Protein AF-0000000077099681 (afdb_homodimer)

Secondary structure (DSSP, 8-state):
--EEEEEEETTT--HHHHGGG---HHHHHHHHHHHHHH-TT-EEEEEE-SSEEEEEEES--S-HHHHHHHH-TTS-STTGGG-EEEEHHHHHHHHHHHHTTTTSSSTT-THHHHHHHHHHHHHHHHT---HHHHHHHHHHHHHHHHHHHHS-TT-S---HHHHHHHHHHHHH---TT-EEEEE--SHHHHHHHHHHHHTT-EEEEEES---SSS--PPTT-EEEEGGGHHHHHTT-SEEEE----SS-SB-HHHHHHHSPTT--EEEEE--SS-SB-GGGGGSTTEEEE-HHHH---PPPPHHHHHHHHHHHHHHHHHHHHHHHHGGGHHHHHHHHHHHHHHHHHHTHHHHHHHHHTT---HHHHHHHHHHHHHHHHHHHHGGGGTS-HHHHHHHHHHHHHHHHHS---/--EEEEEEETTT--HHHHGGG---HHHHHHHHHHHHHH-TT-EEEEEE-SSEEEEEEES--S-HHHHHHHH-TTS-STTGGG-EEEEHHHHHHHHHHHHTTTTSSSTT-THHHHHHHHHHHHHHHHT---HHHHHHHHHHHHHHHHHHHHS-TT-S---HHHHHHHHHHHHH---TT-EEEEE--SHHHHHHHHHHHHTT-EEEEEES---SSS--PPTT-EEEEGGGHHHHHTT-SEEEE----SS-SB-HHHHHHHSPTT--EEEEE--SS-SB-GGGGGSTTEEEE-HHHH---PPPPHHHHHHHHHHHHHHHHHHHHHHHHGGGHHHHHHHHHHHHHHHHHHTHHHHHHHHHTT---HHHHHHHHHHHHHHHHHHHHGGGGTS-HHHHHHHHHHHHHHHHHS---

pLDDT: mean 88.63, std 11.45, range [35.41, 98.5]

Radius of gyration: 46.69 Å; Cα contacts (8 Å, |Δi|>4): 1389; chains: 2; bounding box: 60×144×92 Å

InterPro domains:
  IPR000343 Glutamyl-tRNA reductase [MF_00087] (2-409)
  IPR000343 Glutamyl-tRNA reductase [PIRSF000445] (1-397)
  IPR000343 Glutamyl-tRNA reductase [TIGR01035] (5-388)
  IPR006151 Quinate/shikimate 5-dehydrogenase/glutamyl-tRNA reductase [PF01488] (169-294)
  IPR015895 Glutamyl-tRNA reductase, N-terminal [PF05201] (6-151)
  IPR015896 Tetrapyrrole biosynthesis, glutamyl-tRNA reductase, dimerisation domain [PF00745] (307-381)
  IPR018214 Glutamyl-tRNA reductase, conserved site [PS00747] (94-117)
  IPR036291 NAD(P)-binding domain superfamily [SSF51735] (158-301)
  IPR036343 Glutamyl-tRNA reductase, N-terminal domain superfamily [G3DSA:3.30.460.30] (1-155)
  IPR036343 Glutamyl-tRNA reductase, N-terminal domain superfamily [SSF69742] (1-153)
  IPR036453 Glutamyl tRNA-reductase dimerization domain superfamily [SSF69075] (304-360)

Organism: Anaerostipes caccae (strain DSM 14662 / CCUG 47493 / JCM 13470 / NCIMB 13811 / L1-92) (NCBI:txid411490)

Solvent-accessible surface area (backbone atoms only — not comparable to full-atom values): 42418 Å² total; per-residue (Å²): 114,64,38,38,32,43,30,38,34,63,90,60,30,54,70,81,68,43,32,82,66,40,46,38,73,67,52,38,51,53,51,41,47,50,46,35,69,75,34,77,78,25,28,48,41,55,42,54,48,66,54,30,29,35,44,35,35,34,53,59,84,63,57,67,69,61,51,53,50,69,74,37,70,87,54,80,75,70,63,64,86,42,47,46,77,36,44,38,70,58,34,49,45,44,48,28,40,41,31,42,8,74,70,39,52,34,37,27,32,69,61,44,36,55,51,51,51,49,26,51,50,51,27,51,72,73,66,51,48,45,68,65,60,49,48,51,54,52,49,19,46,52,44,19,53,47,34,51,72,73,31,64,54,31,65,64,77,49,39,70,44,50,40,38,52,49,52,46,31,72,71,73,39,78,41,56,74,35,32,34,36,32,37,31,67,42,72,66,24,38,51,30,48,46,48,41,42,74,47,41,26,47,35,31,32,28,42,80,71,84,60,79,82,81,74,74,74,50,90,84,49,43,80,36,54,46,89,49,46,53,71,53,50,41,72,29,42,33,40,37,33,27,52,76,45,88,52,57,78,41,51,36,73,64,41,60,73,37,45,54,88,94,42,63,34,40,35,38,26,63,21,41,33,52,26,53,37,75,60,35,52,71,41,82,47,35,43,70,39,42,54,81,73,52,56,54,78,55,85,71,59,69,69,39,49,51,52,38,48,50,52,42,52,52,49,40,48,52,48,50,40,55,58,60,48,54,78,45,44,66,51,43,48,50,34,13,47,42,33,10,51,42,18,49,62,65,37,46,68,60,48,52,57,42,39,74,71,72,41,82,47,66,66,53,52,53,50,50,27,51,22,33,18,50,26,41,35,52,30,58,60,32,35,58,82,68,47,61,76,88,49,49,62,61,52,47,49,39,45,35,52,15,37,61,66,58,60,90,114,114,64,38,37,33,42,29,38,33,64,91,60,31,54,69,81,69,44,31,83,66,39,46,40,73,69,51,38,52,51,50,42,46,50,48,35,68,74,34,76,77,25,27,48,41,55,43,55,46,66,56,30,28,35,44,37,35,36,54,58,83,64,56,67,67,61,50,52,50,68,74,37,71,85,54,76,80,66,65,63,85,41,46,46,77,36,43,38,70,55,34,50,46,45,48,30,38,41,32,43,8,74,71,39,52,36,36,27,31,69,60,44,36,54,50,52,51,49,27,50,52,52,27,49,72,73,67,52,48,44,69,66,60,48,50,50,54,51,49,20,44,51,44,19,52,48,35,51,72,74,31,65,54,30,65,66,73,48,40,69,44,49,42,39,50,50,53,45,31,74,72,72,39,78,42,57,75,35,31,33,38,32,36,31,67,42,73,66,23,38,50,30,49,46,47,42,42,73,49,40,26,46,36,32,31,30,41,81,72,83,60,80,80,83,73,72,72,50,90,84,50,43,81,35,53,48,90,49,45,53,71,53,50,42,74,30,42,33,40,36,33,25,52,78,45,90,50,59,79,40,50,36,74,63,42,62,74,37,47,53,90,94,41,63,34,41,35,38,28,63,21,42,33,54,26,51,38,75,60,34,53,72,41,82,47,35,43,69,38,43,55,79,73,51,56,52,77,53,85,70,60,67,68,37,50,50,53,38,50,51,52,41,50,51,49,40,49,51,48,51,39,54,58,60,49,54,79,44,44,65,51,44,47,50,35,13,47,42,35,9,51,43,19,49,62,65,36,47,68,61,48,52,57,42,39,74,71,72,40,82,47,67,65,52,52,54,50,51,26,50,23,34,18,51,25,41,34,52,31,59,60,33,35,58,81,69,46,62,77,88,49,49,63,61,52,47,50,39,46,35,52,16,37,63,63,56,60,93,114

Sequence (818 aa):
MELSMIGIDYHTASVEEREPFAFTDSGAVRFMKSVKETDPDASCIVLSTCNRTELWFYNLTPDPLDYLFTQLPHIKNSGRELFVRRSGTEAVSYLMEMTSGLHSQILGEDQIVSQVREALNRARECCKPDPVLDTLFRMAVTAAKKVKTETRIGSRDTSVPERAVSILEDRYGSFKGKQCLVIGNGEMGRLLAAWLIHKGACVSMTLRQYRKQDVMIPAGCGVVPYRDRYKTMGTMDFVFSATKSPHYTVHAQQAAEALEENCSYVFADLAVPRDLDPDLTELPGCCLLDMDDLGLQVSADAGELKKAEEIICEQSDEFMNWYYFRDYIPLVREVSSAAGELTNAKLKKTYRELRKKHRDVSGLQKEVMRASESAVERILFGLKDVLPRQEWKHILEALELSADEVDIFMELSMIGIDYHTASVEEREPFAFTDSGAVRFMKSVKETDPDASCIVLSTCNRTELWFYNLTPDPLDYLFTQLPHIKNSGRELFVRRSGTEAVSYLMEMTSGLHSQILGEDQIVSQVREALNRARECCKPDPVLDTLFRMAVTAAKKVKTETRIGSRDTSVPERAVSILEDRYGSFKGKQCLVIGNGEMGRLLAAWLIHKGACVSMTLRQYRKQDVMIPAGCGVVPYRDRYKTMGTMDFVFSATKSPHYTVHAQQAAEALEENCSYVFADLAVPRDLDPDLTELPGCCLLDMDDLGLQVSADAGELKKAEEIICEQSDEFMNWYYFRDYIPLVREVSSAAGELTNAKLKKTYRELRKKHRDVSGLQKEVMRASESAVERILFGLKDVLPRQEWKHILEALELSADEVDIF

Nearest PDB structures (foldseek):
  4n7r-assembly1_A  TM=7.226E-01  e=8.553E-23  Arabidopsis thaliana
  5yjl-assembly1_A  TM=7.400E-01  e=2.689E-21  Arabidopsis thaliana
  5che-assembly1_A  TM=7.168E-01  e=8.519E-22  Arabidopsis thaliana
  1gpj-assembly1_A-2  TM=4.409E-01  e=3.157E-22  Methanopyrus kandleri
  3d4o-assembly3_A  TM=7.414E-01  e=1.034E-04  Halalkalibacterium halodurans

Structure (mmCIF, N/CA/C/O backbone):
data_AF-0000000077099681-model_v1
#
loop_
_entity.id
_entity.type
_entity.pdbx_description
1 polymer 'Glutamyl-tRNA reductase'
#
loop_
_atom_site.group_PDB
_atom_site.id
_atom_site.type_symbol
_atom_site.label_atom_id
_atom_site.label_alt_id
_atom_site.label_comp_id
_atom_site.label_asym_id
_atom_site.label_entity_id
_atom_site.label_seq_id
_atom_site.pdbx_PDB_ins_code
_atom_site.Cartn_x
_atom_site.Cartn_y
_atom_site.Cartn_z
_atom_site.occupancy
_atom_site.B_iso_or_equiv
_atom_site.auth_seq_id
_atom_site.auth_comp_id
_atom_site.auth_asym_id
_atom_site.auth_atom_id
_atom_site.pdbx_PDB_model_num
ATOM 1 N N . MET A 1 1 ? 8.695 25.172 -2.768 1 85.81 1 MET A N 1
ATOM 2 C CA . MET A 1 1 ? 7.504 25.688 -2.096 1 85.81 1 MET A CA 1
ATOM 3 C C . MET A 1 1 ? 7.402 27.203 -2.225 1 85.81 1 MET A C 1
ATOM 5 O O . MET A 1 1 ? 8.297 27.922 -1.778 1 85.81 1 MET A O 1
ATOM 9 N N . GLU A 1 2 ? 6.348 27.672 -2.867 1 93.25 2 GLU A N 1
ATOM 10 C CA . GLU A 1 2 ? 6.172 29.094 -3.141 1 93.25 2 GLU A CA 1
ATOM 11 C C . GLU A 1 2 ? 5.539 29.812 -1.953 1 93.25 2 GLU A C 1
ATOM 13 O O . GLU A 1 2 ? 4.539 30.516 -2.109 1 93.25 2 GLU A O 1
ATOM 18 N N . LEU A 1 3 ? 6.055 29.562 -0.806 1 97.38 3 LEU A N 1
ATOM 19 C CA . LEU A 1 3 ? 5.676 30.219 0.44 1 97.38 3 LEU A CA 1
ATOM 20 C C . LEU A 1 3 ? 6.66 31.344 0.783 1 97.38 3 LEU A C 1
ATOM 22 O O . LEU A 1 3 ? 7.875 31.141 0.73 1 97.38 3 LEU A O 1
ATOM 26 N N . SER A 1 4 ? 6.129 32.5 1.064 1 97.5 4 SER A N 1
ATOM 27 C CA . SER A 1 4 ? 6.992 33.625 1.458 1 97.5 4 SER A CA 1
ATOM 28 C C . SER A 1 4 ? 6.336 34.469 2.531 1 97.5 4 SER A C 1
ATOM 30 O O . SER A 1 4 ? 5.109 34.469 2.668 1 97.5 4 SER A O 1
ATOM 32 N N . MET A 1 5 ? 7.16 35.125 3.312 1 97.88 5 MET A N 1
ATOM 33 C CA . MET A 1 5 ? 6.715 36.062 4.359 1 97.88 5 MET A CA 1
ATOM 34 C C . MET A 1 5 ? 7.613 37.281 4.43 1 97.88 5 MET A C 1
ATOM 36 O O . MET A 1 5 ? 8.836 37.156 4.352 1 97.88 5 MET A O 1
ATOM 40 N N . ILE A 1 6 ? 7.035 38.406 4.445 1 97.81 6 ILE A N 1
ATOM 41 C CA . ILE A 1 6 ? 7.746 39.625 4.809 1 97.81 6 ILE A CA 1
ATOM 42 C C . ILE A 1 6 ? 7.172 40.188 6.102 1 97.81 6 ILE A C 1
ATOM 44 O O . ILE A 1 6 ? 5.961 40.125 6.332 1 97.81 6 ILE A O 1
ATOM 48 N N . GLY A 1 7 ? 8.031 40.625 6.941 1 96.94 7 GLY A N 1
ATOM 49 C CA . GLY A 1 7 ? 7.535 41.094 8.227 1 96.94 7 GLY A CA 1
ATOM 50 C C . GLY A 1 7 ? 8.406 42.156 8.859 1 96.94 7 GLY A C 1
ATOM 51 O O . GLY A 1 7 ? 9.586 42.281 8.523 1 96.94 7 GLY A O 1
ATOM 52 N N . ILE A 1 8 ? 7.836 42.969 9.609 1 94.06 8 ILE A N 1
ATOM 53 C CA . ILE A 1 8 ? 8.477 43.969 10.445 1 94.06 8 ILE A CA 1
ATOM 54 C C . ILE A 1 8 ? 8.016 43.812 11.891 1 94.06 8 ILE A C 1
ATOM 56 O O . ILE A 1 8 ? 6.84 43.562 12.148 1 94.06 8 ILE A O 1
ATOM 60 N N . ASP A 1 9 ? 8.977 43.719 12.742 1 90.44 9 ASP A N 1
ATOM 61 C CA . ASP A 1 9 ? 8.594 43.531 14.133 1 90.44 9 ASP A CA 1
ATOM 62 C C . ASP A 1 9 ? 9.461 44.375 15.07 1 90.44 9 ASP A C 1
ATOM 64 O O . ASP A 1 9 ? 10.234 45.219 14.617 1 90.44 9 ASP A O 1
ATOM 68 N N . TYR A 1 10 ? 9.305 44.188 16.359 1 83.31 10 TYR A N 1
ATOM 69 C CA . TYR A 1 10 ? 9.953 45.031 17.359 1 83.31 10 TYR A CA 1
ATOM 70 C C . TYR A 1 10 ? 11.453 44.781 17.391 1 83.31 10 TYR A C 1
ATOM 72 O O . TYR A 1 10 ? 12.211 45.594 17.906 1 83.31 10 TYR A O 1
ATOM 80 N N . HIS A 1 11 ? 11.906 43.688 16.797 1 79.5 11 HIS A N 1
ATOM 81 C CA . HIS A 1 11 ? 13.336 43.406 16.75 1 79.5 11 HIS A CA 1
ATOM 82 C C . HIS A 1 11 ? 14.047 44.281 15.742 1 79.5 11 HIS A C 1
ATOM 84 O O . HIS A 1 11 ? 15.211 44.625 15.93 1 79.5 11 HIS A O 1
ATOM 90 N N . THR A 1 12 ? 13.289 44.688 14.742 1 84.69 12 THR A N 1
ATOM 91 C CA . THR A 1 12 ? 13.969 45.375 13.641 1 84.69 12 THR A CA 1
ATOM 92 C C . THR A 1 12 ? 13.547 46.844 13.562 1 84.69 12 THR A C 1
ATOM 94 O O . THR A 1 12 ? 14.203 47.656 12.906 1 84.69 12 THR A O 1
ATOM 97 N N . ALA A 1 13 ? 12.469 47.125 14.242 1 87.38 13 ALA A N 1
ATOM 98 C CA . ALA A 1 13 ? 11.914 48.469 14.07 1 87.38 13 ALA A CA 1
ATOM 99 C C . ALA A 1 13 ? 11.258 48.938 15.352 1 87.38 13 ALA A C 1
ATOM 101 O O . ALA A 1 13 ? 10.602 48.188 16.062 1 87.38 13 ALA A O 1
ATOM 102 N N . SER A 1 14 ? 11.438 50.25 15.633 1 83.75 14 SER A N 1
ATOM 103 C CA . SER A 1 14 ? 10.727 50.875 16.734 1 83.75 14 SER A CA 1
ATOM 104 C C . SER A 1 14 ? 9.234 51.031 16.422 1 83.75 14 SER A C 1
ATOM 106 O O . SER A 1 14 ? 8.805 50.781 15.297 1 83.75 14 SER A O 1
ATOM 108 N N . VAL A 1 15 ? 8.453 51.375 17.406 1 83.38 15 VAL A N 1
ATOM 109 C CA . VAL A 1 15 ? 7.02 51.562 17.234 1 83.38 15 VAL A CA 1
ATOM 110 C C . VAL A 1 15 ? 6.766 52.625 16.172 1 83.38 15 VAL A C 1
ATOM 112 O O . VAL A 1 15 ? 5.875 52.469 15.328 1 83.38 15 VAL A O 1
ATOM 115 N N . GLU A 1 16 ? 7.547 53.688 16.219 1 81.5 16 GLU A N 1
ATOM 116 C CA . GLU A 1 16 ? 7.414 54.75 15.25 1 81.5 16 GLU A CA 1
ATOM 117 C C . GLU A 1 16 ? 7.684 54.281 13.828 1 81.5 16 GLU A C 1
ATOM 119 O O . GLU A 1 16 ? 7.02 54.688 12.883 1 81.5 16 GLU A O 1
ATOM 124 N N . GLU A 1 17 ? 8.648 53.438 13.742 1 85.31 17 GLU A N 1
ATOM 125 C CA . GLU A 1 17 ? 9.07 52.938 12.438 1 85.31 17 GLU A CA 1
ATOM 126 C C . GLU A 1 17 ? 8.086 51.938 11.883 1 85.31 17 GLU A C 1
ATOM 128 O O . GLU A 1 17 ? 7.871 51.844 10.672 1 85.31 17 GLU A O 1
ATOM 133 N N . ARG A 1 18 ? 7.48 51.125 12.766 1 88.75 18 ARG A N 1
ATOM 134 C CA . ARG A 1 18 ? 6.664 50.031 12.258 1 88.75 18 ARG A CA 1
ATOM 135 C C . ARG A 1 18 ? 5.191 50.406 12.211 1 88.75 18 ARG A C 1
ATOM 137 O O . ARG A 1 18 ? 4.398 49.781 11.508 1 88.75 18 ARG A O 1
ATOM 144 N N . GLU A 1 19 ? 4.758 51.469 12.859 1 86.12 19 GLU A N 1
ATOM 145 C CA . GLU A 1 19 ? 3.369 51.938 12.953 1 86.12 19 GLU A CA 1
ATOM 146 C C . GLU A 1 19 ? 2.771 52.156 11.57 1 86.12 19 GLU A C 1
ATOM 148 O O . GLU A 1 19 ? 1.628 51.781 11.312 1 86.12 19 GLU A O 1
ATOM 153 N N . PRO A 1 20 ? 3.572 52.781 10.664 1 86.56 20 PRO A N 1
ATOM 154 C CA . PRO A 1 20 ? 3.021 53.031 9.328 1 86.56 20 PRO A CA 1
ATOM 155 C C . PRO A 1 20 ? 2.67 51.75 8.578 1 86.56 20 PRO A C 1
ATOM 157 O O . PRO A 1 20 ? 1.909 51.781 7.609 1 86.56 20 PRO A O 1
ATOM 160 N N . PHE A 1 21 ? 3.186 50.688 8.984 1 91.69 21 PHE A N 1
ATOM 161 C CA . PHE A 1 21 ? 2.988 49.406 8.281 1 91.69 21 PHE A CA 1
ATOM 162 C C . PHE A 1 21 ? 1.999 48.531 9.023 1 91.69 21 PHE A C 1
ATOM 164 O O . PHE A 1 21 ? 1.727 47.406 8.594 1 91.69 21 PHE A O 1
ATOM 171 N N . ALA A 1 22 ? 1.478 49 10.141 1 89.75 22 ALA A N 1
ATOM 172 C CA . ALA A 1 22 ? 0.477 48.281 10.898 1 89.75 22 ALA A CA 1
ATOM 173 C C . ALA A 1 22 ? -0.878 48.312 10.195 1 89.75 22 ALA A C 1
ATOM 175 O O . ALA A 1 22 ? -1.224 49.281 9.539 1 89.75 22 ALA A O 1
ATOM 176 N N . PHE A 1 23 ? -1.575 47.188 10.266 1 91.56 23 PHE A N 1
ATOM 177 C CA . PHE A 1 23 ? -2.881 47.094 9.625 1 91.56 23 PHE A CA 1
ATOM 178 C C . PHE A 1 23 ? -3.996 47.094 10.664 1 91.56 23 PHE A C 1
ATOM 180 O O . PHE A 1 23 ? -3.875 46.469 11.711 1 91.56 23 PHE A O 1
ATOM 187 N N . THR A 1 24 ? -5.055 47.875 10.406 1 86.38 24 THR A N 1
ATOM 188 C CA . THR A 1 24 ? -6.336 47.625 11.062 1 86.38 24 THR A CA 1
ATOM 189 C C . THR A 1 24 ? -7 46.375 10.484 1 86.38 24 THR A C 1
ATOM 191 O O . THR A 1 24 ? -6.547 45.844 9.469 1 86.38 24 THR A O 1
ATOM 194 N N . ASP A 1 25 ? -8.078 45.969 11.062 1 88.56 25 ASP A N 1
ATOM 195 C CA . ASP A 1 25 ? -8.781 44.781 10.539 1 88.56 25 ASP A CA 1
ATOM 196 C C . ASP A 1 25 ? -9.273 45.031 9.117 1 88.56 25 ASP A C 1
ATOM 198 O O . ASP A 1 25 ? -9.109 44.188 8.234 1 88.56 25 ASP A O 1
ATOM 202 N N . SER A 1 26 ? -9.828 46.219 8.953 1 91.94 26 SER A N 1
ATOM 203 C CA . SER A 1 26 ? -10.336 46.562 7.637 1 91.94 26 SER A CA 1
ATOM 204 C C . SER A 1 26 ? -9.203 46.719 6.629 1 91.94 26 SER A C 1
ATOM 206 O O . SER A 1 26 ? -9.352 46.375 5.457 1 91.94 26 SER A O 1
ATOM 208 N N . GLY A 1 27 ? -8.102 47.281 7.098 1 92.62 27 GLY A N 1
ATOM 209 C CA . GLY A 1 27 ? -6.945 47.406 6.23 1 92.62 27 GLY A CA 1
ATOM 210 C C . GLY A 1 27 ? -6.379 46.062 5.781 1 92.62 27 GLY A C 1
ATOM 211 O O . GLY A 1 27 ? -5.996 45.906 4.617 1 92.62 27 GLY A O 1
ATOM 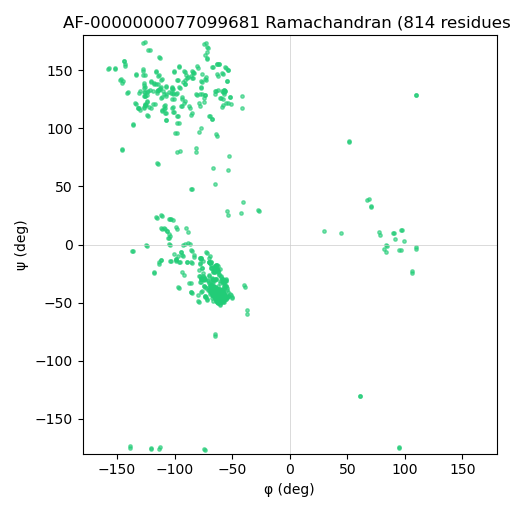212 N N . ALA A 1 28 ? -6.344 45.156 6.699 1 95.62 28 ALA A N 1
ATOM 213 C CA . ALA A 1 28 ? -5.852 43.844 6.387 1 95.62 28 ALA A CA 1
ATOM 214 C C . ALA A 1 28 ? -6.727 43.156 5.336 1 95.62 28 ALA A C 1
ATOM 216 O O . ALA A 1 28 ? -6.215 42.562 4.387 1 95.62 28 ALA A O 1
ATOM 217 N N . VAL A 1 29 ? -8.047 43.25 5.48 1 96.31 29 VAL A N 1
ATOM 218 C CA . VAL A 1 29 ? -9 42.656 4.551 1 96.31 29 VAL A CA 1
ATOM 219 C C . VAL A 1 29 ? -8.812 43.25 3.16 1 96.31 29 VAL A C 1
ATOM 221 O O . VAL A 1 29 ? -8.766 42.531 2.162 1 96.31 29 VAL A O 1
ATOM 224 N N . ARG A 1 30 ? -8.695 44.594 3.152 1 95.56 30 ARG A N 1
ATOM 225 C CA . ARG A 1 30 ? -8.5 45.281 1.877 1 95.56 30 ARG A CA 1
ATOM 226 C C . ARG A 1 30 ? -7.219 44.812 1.193 1 95.56 30 ARG A C 1
ATOM 228 O O . ARG A 1 30 ? -7.199 44.594 -0.022 1 95.56 30 ARG A O 1
ATOM 235 N N . PHE A 1 31 ? -6.238 44.688 1.973 1 96.12 31 PHE A N 1
ATOM 236 C CA . PHE A 1 31 ? -4.961 44.25 1.423 1 96.12 31 PHE A CA 1
ATOM 237 C C . PHE A 1 31 ? -5.07 42.844 0.868 1 96.12 31 PHE A C 1
ATOM 239 O O . PHE A 1 31 ? -4.629 42.562 -0.251 1 96.12 31 PHE A O 1
ATOM 246 N N . MET A 1 32 ? -5.645 41.906 1.582 1 97.38 32 MET A N 1
ATOM 247 C CA . MET A 1 32 ? -5.789 40.531 1.152 1 97.38 32 MET A CA 1
ATOM 248 C C . MET A 1 32 ? -6.629 40.438 -0.118 1 97.38 32 MET A C 1
ATOM 250 O O . MET A 1 32 ? -6.305 39.656 -1.026 1 97.38 32 MET A O 1
ATOM 254 N N . LYS A 1 33 ? -7.68 41.219 -0.183 1 96.25 33 LYS A N 1
ATOM 255 C CA . LYS A 1 33 ? -8.523 41.25 -1.373 1 96.25 33 LYS A CA 1
ATOM 256 C C . LYS A 1 33 ? -7.754 41.781 -2.584 1 96.25 33 LYS A C 1
ATOM 258 O O . LYS A 1 33 ? -7.918 41.25 -3.695 1 96.25 33 LYS A O 1
ATOM 263 N N . SER A 1 34 ? -6.961 42.781 -2.309 1 95.69 34 SER A N 1
ATOM 264 C CA . SER A 1 34 ? -6.176 43.344 -3.404 1 95.69 34 SER A CA 1
ATOM 265 C C . SER A 1 34 ? -5.227 42.281 -3.992 1 95.69 34 SER A C 1
ATOM 267 O O . SER A 1 34 ? -4.984 42.281 -5.203 1 95.69 34 SER A O 1
ATOM 269 N N . VAL A 1 35 ? -4.625 41.469 -3.207 1 95.94 35 VAL A N 1
ATOM 270 C CA . VAL A 1 35 ? -3.736 40.406 -3.666 1 95.94 35 VAL A CA 1
ATOM 271 C C . VAL A 1 35 ? -4.5 39.469 -4.578 1 95.94 35 VAL A C 1
ATOM 273 O O . VAL A 1 35 ? -4.016 39.094 -5.656 1 95.94 35 VAL A O 1
ATOM 276 N N . LYS A 1 36 ? -5.691 39.094 -4.125 1 93.62 36 LYS A N 1
ATOM 277 C CA . LYS A 1 36 ? -6.527 38.156 -4.891 1 93.62 36 LYS A CA 1
ATOM 278 C C . LYS A 1 36 ? -6.953 38.781 -6.219 1 93.62 36 LYS A C 1
ATOM 280 O O . LYS A 1 36 ? -7.062 38.062 -7.227 1 93.62 36 LYS A O 1
ATOM 285 N N . GLU A 1 37 ? -7.203 40 -6.18 1 91.56 37 GLU A N 1
ATOM 286 C CA . GLU A 1 37 ? -7.602 40.719 -7.395 1 91.56 37 GLU A CA 1
ATOM 287 C C . GLU A 1 37 ? -6.449 40.812 -8.391 1 91.56 37 GLU A C 1
ATOM 289 O O . GLU A 1 37 ? -6.656 40.688 -9.602 1 91.56 37 GLU A O 1
ATOM 294 N N . THR A 1 38 ? -5.336 41.031 -7.883 1 90.69 38 THR A N 1
ATOM 295 C CA . THR A 1 38 ? -4.148 41.156 -8.719 1 90.69 38 THR A CA 1
ATOM 296 C C . THR A 1 38 ? -3.715 39.812 -9.281 1 90.69 38 THR A C 1
ATOM 298 O O . THR A 1 38 ? -3.307 39.719 -10.438 1 90.69 38 THR A O 1
ATOM 301 N N . ASP A 1 39 ? -3.703 38.844 -8.453 1 91.19 39 ASP A N 1
ATOM 302 C CA . ASP A 1 39 ? -3.318 37.5 -8.82 1 91.19 39 ASP A CA 1
ATOM 303 C C . ASP A 1 39 ? -4.277 36.469 -8.219 1 91.19 39 ASP A C 1
ATOM 305 O O . ASP A 1 39 ? -4.133 36.062 -7.059 1 91.19 39 ASP A O 1
ATOM 309 N N . PRO A 1 40 ? -5.164 35.938 -9.07 1 90.69 40 PRO A N 1
ATOM 310 C CA . PRO A 1 40 ? -6.195 35.031 -8.57 1 90.69 40 PRO A CA 1
ATOM 311 C C . PRO A 1 40 ? -5.621 33.75 -7.992 1 90.69 40 PRO A C 1
ATOM 313 O O . PRO A 1 40 ? -6.262 33.094 -7.168 1 90.69 40 PRO A O 1
ATOM 316 N N . ASP A 1 41 ? -4.395 33.469 -8.328 1 92.06 41 ASP A N 1
ATOM 317 C CA . ASP A 1 41 ? -3.787 32.219 -7.863 1 92.06 41 ASP A CA 1
ATOM 318 C C . ASP A 1 41 ? -2.996 32.438 -6.574 1 92.06 41 ASP A C 1
ATOM 320 O O . ASP A 1 41 ? -2.568 31.484 -5.93 1 92.06 41 ASP A O 1
ATOM 324 N N . ALA A 1 42 ? -2.895 33.719 -6.195 1 94.94 42 ALA A N 1
ATOM 325 C CA . ALA A 1 42 ? -2.129 34.031 -4.996 1 94.94 42 ALA A CA 1
ATOM 326 C C . ALA A 1 42 ? -3.025 34.062 -3.762 1 94.94 42 ALA A C 1
ATOM 328 O O . ALA A 1 42 ? -4.246 34.219 -3.877 1 94.94 42 ALA A O 1
ATOM 329 N N . SER A 1 43 ? -2.459 33.719 -2.682 1 96.69 43 SER A N 1
ATOM 330 C CA . SER A 1 43 ? -3.131 33.781 -1.389 1 96.69 43 SER A CA 1
ATOM 331 C C . SER A 1 43 ? -2.299 34.562 -0.373 1 96.69 43 SER A C 1
ATOM 333 O O . SER A 1 43 ? -1.069 34.594 -0.458 1 96.69 43 SER A O 1
ATOM 335 N N . CYS A 1 44 ? -3.031 35.219 0.566 1 97.81 44 CYS A N 1
ATOM 336 C CA . CYS A 1 44 ? -2.336 36.062 1.535 1 97.81 44 CYS A CA 1
ATOM 337 C C . CYS A 1 44 ? -3.033 36 2.891 1 97.81 44 CYS A C 1
ATOM 339 O O . CYS A 1 44 ? -4.262 35.938 2.959 1 97.81 44 CYS A O 1
ATOM 341 N N . ILE A 1 45 ? -2.271 35.969 3.918 1 98.44 45 ILE A N 1
ATOM 342 C CA . ILE A 1 45 ? -2.758 36.156 5.277 1 98.44 45 ILE A CA 1
ATOM 343 C C . ILE A 1 45 ? -1.971 37.281 5.938 1 98.44 45 ILE A C 1
ATOM 345 O O . ILE A 1 45 ? -0.737 37.281 5.922 1 98.44 45 ILE A O 1
ATOM 349 N N . VAL A 1 46 ? -2.637 38.25 6.496 1 98.06 46 VAL A N 1
ATOM 350 C CA . VAL A 1 46 ? -2.027 39.406 7.168 1 98.06 46 VAL A CA 1
ATOM 351 C C . VAL A 1 46 ? -2.09 39.219 8.68 1 98.06 46 VAL A C 1
ATOM 353 O O . VAL A 1 46 ? -3.174 39.062 9.25 1 98.06 46 VAL A O 1
ATOM 356 N N . LEU A 1 47 ? -0.964 39.156 9.234 1 97.25 47 LEU A N 1
ATOM 357 C CA . LEU A 1 47 ? -0.846 39.125 10.688 1 97.25 47 LEU A CA 1
ATOM 358 C C . LEU A 1 47 ? -0.316 40.438 11.211 1 97.25 47 LEU A C 1
ATOM 360 O O . LEU A 1 47 ? 0.861 40.781 11.031 1 97.25 47 LEU A O 1
ATOM 364 N N . SER A 1 48 ? -1.154 41.219 11.82 1 93.44 48 SER A N 1
ATOM 365 C CA . SER A 1 48 ? -0.782 42.5 12.367 1 93.44 48 SER A CA 1
ATOM 366 C C . SER A 1 48 ? -1.106 42.594 13.852 1 93.44 48 SER A C 1
ATOM 368 O O . SER A 1 48 ? -2.275 42.531 14.242 1 93.44 48 SER A O 1
ATOM 370 N N . THR A 1 49 ? -0.076 42.625 14.625 1 87.19 49 THR A N 1
ATOM 371 C CA . THR A 1 49 ? -0.215 42.75 16.062 1 87.19 49 THR A CA 1
ATOM 372 C C . THR A 1 49 ? 0.493 44 16.578 1 87.19 49 THR A C 1
ATOM 374 O O . THR A 1 49 ? 0.986 44.812 15.789 1 87.19 49 THR A O 1
ATOM 377 N N . CYS A 1 50 ? 0.483 44.156 17.922 1 78.5 50 CYS A N 1
ATOM 378 C CA . CYS A 1 50 ? 1.157 45.312 18.5 1 78.5 50 CYS A CA 1
ATOM 379 C C . CYS A 1 50 ? 2.662 45.25 18.281 1 78.5 50 CYS A C 1
ATOM 381 O O . CYS A 1 50 ? 3.342 46.25 18.234 1 78.5 50 CYS A O 1
ATOM 383 N N . ASN A 1 51 ? 3.188 44.062 18.031 1 81.25 51 ASN A N 1
ATOM 384 C CA . ASN A 1 51 ? 4.637 43.906 18 1 81.25 51 ASN A CA 1
ATOM 385 C C . ASN A 1 51 ? 5.145 43.594 16.594 1 81.25 51 ASN A C 1
ATOM 387 O O . ASN A 1 51 ? 6.348 43.594 16.344 1 81.25 51 ASN A O 1
ATOM 391 N N . ARG A 1 52 ? 4.145 43.25 15.742 1 90.06 52 ARG A N 1
ATOM 392 C CA . ARG A 1 52 ? 4.641 42.844 14.438 1 90.06 52 ARG A CA 1
ATOM 393 C C . ARG A 1 52 ? 3.566 43 13.367 1 90.06 52 ARG A C 1
ATOM 395 O O . ARG A 1 52 ? 2.373 43.031 13.68 1 90.06 52 ARG A O 1
ATOM 402 N N . THR A 1 53 ? 3.969 43.219 12.195 1 94.94 53 THR A N 1
ATOM 403 C CA . THR A 1 53 ? 3.191 43.062 10.977 1 94.94 53 THR A CA 1
ATOM 404 C C . THR A 1 53 ? 3.869 42.094 10.023 1 94.94 53 THR A C 1
ATOM 406 O O . THR A 1 53 ? 5.016 42.312 9.625 1 94.94 53 THR A O 1
ATOM 409 N N . GLU A 1 54 ? 3.164 41.031 9.758 1 97.69 54 GLU A N 1
ATOM 410 C CA . GLU A 1 54 ? 3.684 40 8.852 1 97.69 54 GLU A CA 1
ATOM 411 C C . GLU A 1 54 ? 2.697 39.719 7.723 1 97.69 54 GLU A C 1
ATOM 413 O O . GLU A 1 54 ? 1.498 39.562 7.965 1 97.69 54 GLU A O 1
ATOM 418 N N . LEU A 1 55 ? 3.201 39.719 6.52 1 98.31 55 LEU A N 1
ATOM 419 C CA . LEU A 1 55 ? 2.436 39.344 5.332 1 98.31 55 LEU A CA 1
ATOM 420 C C . LEU A 1 55 ? 2.9 38 4.781 1 98.31 55 LEU A C 1
ATOM 422 O O . LEU A 1 55 ? 4.062 37.875 4.395 1 98.31 55 LEU A O 1
ATOM 426 N N . TRP A 1 56 ? 1.984 37.094 4.766 1 98.5 56 TRP A N 1
ATOM 427 C CA . TRP A 1 56 ? 2.27 35.719 4.316 1 98.5 56 TRP A CA 1
ATOM 428 C C . TRP A 1 56 ? 1.646 35.469 2.949 1 98.5 56 TRP A C 1
ATOM 430 O O . TRP A 1 56 ? 0.455 35.719 2.746 1 98.5 56 TRP A O 1
ATOM 440 N N . PHE A 1 57 ? 2.477 34.969 2.086 1 98 57 PHE A N 1
ATOM 441 C CA . PHE A 1 57 ? 2.002 34.781 0.722 1 98 57 PHE A CA 1
ATOM 442 C C . PHE A 1 57 ? 2.252 33.344 0.271 1 98 57 PHE A C 1
ATOM 444 O O . PHE A 1 57 ? 3.254 32.719 0.65 1 98 57 PHE A O 1
ATOM 451 N N . TYR A 1 58 ? 1.338 32.844 -0.533 1 97.25 58 TYR A N 1
ATOM 452 C CA . TYR A 1 58 ? 1.537 31.625 -1.305 1 97.25 58 TYR A CA 1
ATOM 453 C C . TYR A 1 58 ? 1.286 31.859 -2.789 1 97.25 58 TYR A C 1
ATOM 455 O O . TYR A 1 58 ? 0.23 32.375 -3.17 1 97.25 58 TYR A O 1
ATOM 463 N N . ASN A 1 59 ? 2.213 31.656 -3.656 1 95.44 59 ASN A N 1
ATOM 464 C CA . ASN A 1 59 ? 2.131 31.75 -5.109 1 95.44 59 ASN A CA 1
ATOM 465 C C . ASN A 1 59 ? 1.992 33.188 -5.578 1 95.44 59 ASN A C 1
ATOM 467 O O . ASN A 1 59 ? 1.231 33.469 -6.504 1 95.44 59 ASN A O 1
ATOM 471 N N . LEU A 1 60 ? 2.592 34.062 -4.828 1 93.25 60 LEU A N 1
ATOM 472 C CA . LEU A 1 60 ? 2.6 35.438 -5.297 1 93.25 60 LEU A CA 1
ATOM 473 C C . LEU A 1 60 ? 3.68 35.656 -6.352 1 93.25 60 LEU A C 1
ATOM 475 O O . LEU A 1 60 ? 4.855 35.375 -6.109 1 93.25 60 LEU A O 1
ATOM 479 N N . THR A 1 61 ? 3.301 36.219 -7.457 1 89.62 61 THR A N 1
ATOM 480 C CA . THR A 1 61 ? 4.215 36.375 -8.578 1 89.62 61 THR A CA 1
ATOM 481 C C . THR A 1 61 ? 5.137 37.594 -8.336 1 89.62 61 THR A C 1
ATOM 483 O O . THR A 1 61 ? 6.359 37.469 -8.445 1 89.62 61 THR A O 1
ATOM 486 N N . PRO A 1 62 ? 4.574 38.719 -7.969 1 90.38 62 PRO A N 1
ATOM 487 C CA . PRO A 1 62 ? 5.461 39.844 -7.703 1 90.38 62 PRO A CA 1
ATOM 488 C C . PRO A 1 62 ? 6.262 39.688 -6.414 1 90.38 62 PRO A C 1
ATOM 490 O O . PRO A 1 62 ? 5.895 38.875 -5.555 1 90.38 62 PRO A O 1
ATOM 493 N N . ASP A 1 63 ? 7.297 40.438 -6.363 1 93.38 63 ASP A N 1
ATOM 494 C CA . ASP A 1 63 ? 8.023 40.5 -5.102 1 93.38 63 ASP A CA 1
ATOM 495 C C . ASP A 1 63 ? 7.133 41 -3.977 1 93.38 63 ASP A C 1
ATOM 497 O O . ASP A 1 63 ? 6.496 42.062 -4.121 1 93.38 63 ASP A O 1
ATOM 501 N N . PRO A 1 64 ? 7.035 40.25 -2.875 1 94.94 64 PRO A N 1
ATOM 502 C CA . PRO A 1 64 ? 6.121 40.594 -1.793 1 94.94 64 PRO A CA 1
ATOM 503 C C . PRO A 1 64 ? 6.34 42.031 -1.295 1 94.94 64 PRO A C 1
ATOM 505 O O . PRO A 1 64 ? 5.375 42.75 -1.029 1 94.94 64 PRO A O 1
ATOM 508 N N . LEU A 1 65 ? 7.574 42.375 -1.131 1 94.56 65 LEU A N 1
ATOM 509 C CA . LEU A 1 65 ? 7.871 43.719 -0.631 1 94.56 65 LEU A CA 1
ATOM 510 C C . LEU A 1 65 ? 7.477 44.781 -1.65 1 94.56 65 LEU A C 1
ATOM 512 O O . LEU A 1 65 ? 6.941 45.844 -1.284 1 94.56 65 LEU A O 1
ATOM 516 N N . ASP A 1 66 ? 7.77 44.562 -2.898 1 92.81 66 ASP A N 1
ATOM 517 C CA . ASP A 1 66 ? 7.34 45.469 -3.959 1 92.81 66 ASP A CA 1
ATOM 518 C C . ASP A 1 66 ? 5.82 45.625 -3.967 1 92.81 66 ASP A C 1
ATOM 520 O O . ASP A 1 66 ? 5.309 46.719 -4.117 1 92.81 66 ASP A O 1
ATOM 524 N N . TYR A 1 67 ? 5.184 44.531 -3.805 1 94.44 67 TYR A N 1
ATOM 525 C CA . TYR A 1 67 ? 3.725 44.594 -3.816 1 94.44 67 TYR A CA 1
ATOM 526 C C . TYR A 1 67 ? 3.191 45.406 -2.662 1 94.44 67 TYR A C 1
ATOM 528 O O . TYR A 1 67 ? 2.285 46.219 -2.846 1 94.44 67 TYR A O 1
ATOM 536 N N . LEU A 1 68 ? 3.74 45.156 -1.467 1 94.62 68 LEU A N 1
ATOM 537 C CA . LEU A 1 68 ? 3.32 45.969 -0.31 1 94.62 68 LEU A CA 1
ATOM 538 C C . LEU A 1 68 ? 3.473 47.438 -0.581 1 94.62 68 LEU A C 1
ATOM 540 O O . LEU A 1 68 ? 2.553 48.219 -0.323 1 94.62 68 LEU A O 1
ATOM 544 N N . PHE A 1 69 ? 4.547 47.812 -1.119 1 92.56 69 PHE A N 1
ATOM 545 C CA . PHE A 1 69 ? 4.852 49.219 -1.281 1 92.56 69 PHE A CA 1
ATOM 546 C C . PHE A 1 69 ? 4.047 49.812 -2.43 1 92.56 69 PHE A C 1
ATOM 548 O O . PHE A 1 69 ? 3.857 51.031 -2.492 1 92.56 69 PHE A O 1
ATOM 555 N N . THR A 1 70 ? 3.545 49 -3.348 1 89.56 70 THR A N 1
ATOM 556 C CA . THR A 1 70 ? 2.604 49.5 -4.352 1 89.56 70 THR A CA 1
ATOM 557 C C . THR A 1 70 ? 1.266 49.844 -3.709 1 89.56 70 THR A C 1
ATOM 559 O O . THR A 1 70 ? 0.544 50.719 -4.207 1 89.56 70 THR A O 1
ATOM 562 N N . GLN A 1 71 ? 0.965 49.188 -2.607 1 87.69 71 GLN A N 1
ATOM 563 C CA . GLN A 1 71 ? -0.31 49.375 -1.927 1 87.69 71 GLN A CA 1
ATOM 564 C C . GLN A 1 71 ? -0.222 50.5 -0.906 1 87.69 71 GLN A C 1
ATOM 566 O O . GLN A 1 71 ? -1.244 50.969 -0.392 1 87.69 71 GLN A O 1
ATOM 571 N N . LEU A 1 72 ? 0.988 50.906 -0.559 1 85.19 72 LEU A N 1
ATOM 572 C CA . LEU A 1 72 ? 1.218 52 0.388 1 85.19 72 LEU A CA 1
ATOM 573 C C . LEU A 1 72 ? 1.889 53.188 -0.297 1 85.19 72 LEU A C 1
ATOM 575 O O . LEU A 1 72 ? 3.004 53.562 0.065 1 85.19 72 LEU A O 1
ATOM 579 N N . PRO A 1 73 ? 1.253 53.844 -1.117 1 77.81 73 PRO A N 1
ATOM 580 C CA . PRO A 1 73 ? 1.889 54.906 -1.911 1 77.81 73 PRO A CA 1
ATOM 581 C C . PRO A 1 73 ? 2.377 56.094 -1.058 1 77.81 73 PRO A C 1
ATOM 583 O O . PRO A 1 73 ? 3.285 56.812 -1.464 1 77.81 73 PRO A O 1
ATOM 586 N N . HIS A 1 74 ? 1.818 56.25 0.072 1 77.69 74 HIS A N 1
ATOM 587 C CA . HIS A 1 74 ? 2.166 57.375 0.911 1 77.69 74 HIS A CA 1
ATOM 588 C C . HIS A 1 74 ? 3.486 57.156 1.638 1 77.69 74 HIS A C 1
ATOM 590 O O . HIS A 1 74 ? 4.066 58.094 2.197 1 77.69 74 HIS A O 1
ATOM 596 N N . ILE A 1 75 ? 3.932 55.969 1.586 1 75.25 75 ILE A N 1
ATOM 597 C CA . ILE A 1 75 ? 5.18 55.656 2.26 1 75.25 75 ILE A CA 1
ATOM 598 C C . ILE A 1 75 ? 6.324 55.625 1.248 1 75.25 75 ILE A C 1
ATOM 600 O O . ILE A 1 75 ? 6.246 54.938 0.231 1 75.25 75 ILE A O 1
ATOM 604 N N . LYS A 1 76 ? 7.16 56.75 1.024 1 68.62 76 LYS A N 1
ATOM 605 C CA . LYS A 1 76 ? 8.258 57 0.092 1 68.62 76 LYS A CA 1
ATOM 606 C C . LYS A 1 76 ? 9.32 55.906 0.215 1 68.62 76 LYS A C 1
ATOM 608 O O . LYS A 1 76 ? 10.516 56.188 0.283 1 68.62 76 LYS A O 1
ATOM 613 N N . ASN A 1 77 ? 9.172 54.75 -0.03 1 70.56 77 ASN A N 1
ATOM 614 C CA . ASN A 1 77 ? 10.055 53.594 -0.059 1 70.56 77 ASN A CA 1
ATOM 615 C C . ASN A 1 77 ? 10.969 53.562 1.161 1 70.56 77 ASN A C 1
ATOM 617 O O . ASN A 1 77 ? 11.914 52.781 1.205 1 70.56 77 ASN A O 1
ATOM 621 N N . SER A 1 78 ? 10.695 54.375 2.031 1 78.75 78 SER A N 1
ATOM 622 C CA . SER A 1 78 ? 11.445 54.344 3.283 1 78.75 78 SER A CA 1
ATOM 623 C C . SER A 1 78 ? 11.008 53.219 4.18 1 78.75 78 SER A C 1
ATOM 625 O O . SER A 1 78 ? 9.82 52.844 4.219 1 78.75 78 SER A O 1
ATOM 627 N N . GLY A 1 79 ? 11.914 52.406 4.684 1 87.06 79 GLY A N 1
ATOM 628 C CA . GLY A 1 79 ? 11.617 51.375 5.672 1 87.06 79 GLY A CA 1
ATOM 629 C C . GLY A 1 79 ? 11.703 49.969 5.117 1 87.06 79 GLY A C 1
ATOM 630 O O . GLY A 1 79 ? 11.5 49 5.844 1 87.06 79 GLY A O 1
ATOM 631 N N . ARG A 1 80 ? 12.008 49.875 3.738 1 91.06 80 ARG A N 1
ATOM 632 C CA . ARG A 1 80 ? 12.117 48.562 3.115 1 91.06 80 ARG A CA 1
ATOM 633 C C . ARG A 1 80 ? 13.148 47.719 3.836 1 91.06 80 ARG A C 1
ATOM 635 O O . ARG A 1 80 ? 12.961 46.5 3.973 1 91.06 80 ARG A O 1
ATOM 642 N N . GLU A 1 81 ? 14.164 48.375 4.285 1 91.12 81 GLU A N 1
ATOM 643 C CA . GLU A 1 81 ? 15.289 47.688 4.898 1 91.12 81 GLU A CA 1
ATOM 644 C C . GLU A 1 81 ? 14.906 47.094 6.262 1 91.12 81 GLU A C 1
ATOM 646 O O . GLU A 1 81 ? 15.609 46.219 6.793 1 91.12 81 GLU A O 1
ATOM 651 N N . LEU A 1 82 ? 13.805 47.5 6.832 1 93.31 82 LEU A N 1
ATOM 652 C CA . LEU A 1 82 ? 13.375 47.094 8.156 1 93.31 82 LEU A CA 1
ATOM 653 C C . LEU A 1 82 ? 12.656 45.75 8.078 1 93.31 82 LEU A C 1
ATOM 655 O O . LEU A 1 82 ? 12.445 45.094 9.102 1 93.31 82 LEU A O 1
ATOM 659 N N . PHE A 1 83 ? 12.359 45.312 6.816 1 96.31 83 PHE A N 1
ATOM 660 C CA . PHE A 1 83 ? 11.562 44.125 6.652 1 96.31 83 PHE A CA 1
ATOM 661 C C . PHE A 1 83 ? 12.461 42.875 6.566 1 96.31 83 PHE A C 1
ATOM 663 O O . PHE A 1 83 ? 13.516 42.938 5.93 1 96.31 83 PHE A O 1
ATOM 670 N N . VAL A 1 84 ? 12.039 41.875 7.215 1 96.38 84 VAL A N 1
ATOM 671 C CA . VAL A 1 84 ? 12.68 40.562 7.105 1 96.38 84 VAL A CA 1
ATOM 672 C C . VAL A 1 84 ? 11.914 39.688 6.109 1 96.38 84 VAL A C 1
ATOM 674 O O . VAL A 1 84 ? 10.68 39.719 6.09 1 96.38 84 VAL A O 1
ATOM 677 N N . ARG A 1 85 ? 12.664 38.938 5.344 1 96.94 85 ARG A N 1
ATOM 678 C CA . ARG A 1 85 ? 12.078 38.031 4.371 1 96.94 85 ARG A CA 1
ATOM 679 C C . ARG A 1 85 ? 12.359 36.562 4.746 1 96.94 85 ARG A C 1
ATOM 681 O O . ARG A 1 85 ? 13.461 36.25 5.195 1 96.94 85 ARG A O 1
ATOM 688 N N . ARG A 1 86 ? 11.367 35.781 4.691 1 96.94 86 ARG A N 1
ATOM 689 C CA . ARG A 1 86 ? 11.508 34.344 4.867 1 96.94 86 ARG A CA 1
ATOM 690 C C . ARG A 1 86 ? 10.742 33.562 3.793 1 96.94 86 ARG A C 1
ATOM 692 O O . ARG A 1 86 ? 9.734 34.062 3.277 1 96.94 86 ARG A O 1
ATOM 699 N N . SER A 1 87 ? 11.297 32.438 3.414 1 96.94 87 SER A N 1
ATOM 700 C CA . SER A 1 87 ? 10.617 31.625 2.395 1 96.94 87 SER A CA 1
ATOM 701 C C . SER A 1 87 ? 10.781 30.141 2.664 1 96.94 87 SER A C 1
ATOM 703 O O . SER A 1 87 ? 11.656 29.734 3.439 1 96.94 87 SER A O 1
ATOM 705 N N . GLY A 1 88 ? 9.891 29.422 2.119 1 96.06 88 GLY A N 1
ATOM 706 C CA . GLY A 1 88 ? 10.008 27.969 2.162 1 96.06 88 GLY A CA 1
ATOM 707 C C . GLY A 1 88 ? 10.016 27.406 3.572 1 96.06 88 GLY A C 1
ATOM 708 O O . GLY A 1 88 ? 9.156 27.75 4.387 1 96.06 88 GLY A O 1
ATOM 709 N N . THR A 1 89 ? 10.969 26.562 3.855 1 95.38 89 THR A N 1
ATOM 710 C CA . THR A 1 89 ? 11.055 25.844 5.121 1 95.38 89 THR A CA 1
ATOM 711 C C . THR A 1 89 ? 11.352 26.812 6.27 1 95.38 89 THR A C 1
ATOM 713 O O . THR A 1 89 ? 10.859 26.625 7.387 1 95.38 89 THR A O 1
ATOM 716 N N . GLU A 1 90 ? 12.047 27.797 5.949 1 95.88 90 GLU A N 1
ATOM 717 C CA . GLU A 1 90 ? 12.367 28.797 6.973 1 95.88 90 GLU A CA 1
ATOM 718 C C . GLU A 1 90 ? 11.109 29.516 7.445 1 95.88 90 GLU A C 1
ATOM 720 O O . GLU A 1 90 ? 10.938 29.75 8.641 1 95.88 90 GLU A O 1
ATOM 725 N N . ALA A 1 91 ? 10.32 29.875 6.492 1 97.94 91 ALA A N 1
ATOM 726 C CA . ALA A 1 91 ? 9.07 30.547 6.832 1 97.94 91 ALA A CA 1
ATOM 727 C C . ALA A 1 91 ? 8.172 29.641 7.676 1 97.94 91 ALA A C 1
ATOM 729 O O . ALA A 1 91 ? 7.547 30.094 8.633 1 97.94 91 ALA A O 1
ATOM 730 N N . VAL A 1 92 ? 8.156 28.359 7.32 1 98.12 92 VAL A N 1
ATOM 731 C CA . VAL A 1 92 ? 7.336 27.391 8.039 1 98.12 92 VAL A CA 1
ATOM 732 C C . VAL A 1 92 ? 7.801 27.297 9.492 1 98.12 92 VAL A C 1
ATOM 734 O O . VAL A 1 92 ? 6.996 27.453 10.422 1 98.12 92 VAL A O 1
ATOM 737 N N . SER A 1 93 ? 9.039 27.125 9.703 1 96.5 93 SER A N 1
ATOM 738 C CA . SER A 1 93 ? 9.602 27 11.047 1 96.5 93 SER A CA 1
ATOM 739 C C . SER A 1 93 ? 9.383 28.266 11.852 1 96.5 93 SER A C 1
ATOM 741 O O . SER A 1 93 ? 9.039 28.203 13.031 1 96.5 93 SER A O 1
ATOM 743 N N . TYR A 1 94 ? 9.555 29.312 11.172 1 96.88 94 TYR A N 1
ATOM 744 C CA . TYR A 1 94 ? 9.398 30.594 11.836 1 96.88 94 TYR A CA 1
ATOM 745 C C . TYR A 1 94 ? 7.977 30.781 12.352 1 96.88 94 TYR A C 1
ATOM 747 O O . TYR A 1 94 ? 7.766 31.203 13.492 1 96.88 94 TYR A O 1
ATOM 755 N N . LEU A 1 95 ? 7.012 30.516 11.508 1 98 95 LEU A N 1
ATOM 756 C CA . LEU A 1 95 ? 5.625 30.688 11.914 1 98 95 LEU A CA 1
ATOM 757 C C . LEU A 1 95 ? 5.301 29.828 13.133 1 98 95 LEU A C 1
ATOM 759 O O . LEU A 1 95 ? 4.605 30.281 14.047 1 98 95 LEU A O 1
ATOM 763 N N . MET A 1 96 ? 5.809 28.672 13.117 1 96.62 96 MET A N 1
ATOM 764 C CA . MET A 1 96 ? 5.555 27.766 14.242 1 96.62 96 MET A CA 1
ATOM 765 C C . MET A 1 96 ? 6.195 28.297 15.523 1 96.62 96 MET A C 1
ATOM 767 O O . MET A 1 96 ? 5.578 28.266 16.594 1 96.62 96 MET A O 1
ATOM 771 N N . GLU A 1 97 ? 7.375 28.75 15.406 1 93.5 97 GLU A N 1
ATOM 772 C CA . GLU A 1 97 ? 8.078 29.328 16.547 1 93.5 97 GLU A CA 1
ATOM 773 C C . GLU A 1 97 ? 7.344 30.562 17.078 1 93.5 97 GLU A C 1
ATOM 775 O O . GLU A 1 97 ? 7.109 30.688 18.281 1 93.5 97 GLU A O 1
ATOM 780 N N . MET A 1 98 ? 7.055 31.359 16.125 1 93.25 98 MET A N 1
ATOM 781 C CA . MET A 1 98 ? 6.414 32.625 16.469 1 93.25 98 MET A CA 1
ATOM 782 C C . MET A 1 98 ? 5.059 32.375 17.125 1 93.25 98 MET A C 1
ATOM 784 O O . MET A 1 98 ? 4.738 33 18.156 1 93.25 98 MET A O 1
ATOM 788 N N . THR A 1 99 ? 4.293 31.453 16.609 1 95 99 THR A N 1
ATOM 789 C CA . THR A 1 99 ? 2.971 31.141 17.141 1 95 99 THR A CA 1
ATOM 790 C C . THR A 1 99 ? 3.084 30.484 18.516 1 95 99 THR A C 1
ATOM 792 O O . THR A 1 99 ? 2.174 30.609 19.344 1 95 99 THR A O 1
ATOM 795 N N . SER A 1 100 ? 4.234 29.969 18.766 1 91.12 100 SER A N 1
ATOM 796 C CA . SER A 1 100 ? 4.465 29.312 20.047 1 91.12 100 SER A CA 1
ATOM 797 C C . SER A 1 100 ? 5.035 30.281 21.062 1 91.12 100 SER A C 1
ATOM 799 O O . SER A 1 100 ? 5.387 29.891 22.188 1 91.12 100 SER A O 1
ATOM 801 N N . GLY A 1 101 ? 5.223 31.5 20.641 1 85.94 101 GLY A N 1
ATOM 802 C CA . GLY A 1 101 ? 5.621 32.531 21.562 1 85.94 101 GLY A CA 1
ATOM 803 C C . GLY A 1 101 ? 7.129 32.688 21.703 1 85.94 101 GLY A C 1
ATOM 804 O O . GLY A 1 101 ? 7.617 33.438 22.547 1 85.94 101 GLY A O 1
ATOM 805 N N . LEU A 1 102 ? 7.863 32.031 20.859 1 82.56 102 LEU A N 1
ATOM 806 C CA . LEU A 1 102 ? 9.312 32.031 21.016 1 82.56 102 LEU A CA 1
ATOM 807 C C . LEU A 1 102 ? 9.922 33.344 20.516 1 82.56 102 LEU A C 1
ATOM 809 O O . LEU A 1 102 ? 11.078 33.656 20.797 1 82.56 102 LEU A O 1
ATOM 813 N N . HIS A 1 103 ? 9.086 34.094 19.734 1 79 103 HIS A N 1
ATOM 814 C CA . HIS A 1 103 ? 9.562 35.375 19.219 1 79 103 HIS A CA 1
ATOM 815 C C . HIS A 1 103 ? 8.805 36.531 19.859 1 79 103 HIS A C 1
ATOM 817 O O . HIS A 1 103 ? 8.789 37.625 19.312 1 79 103 HIS A O 1
ATOM 823 N N . SER A 1 104 ? 8.133 36.188 20.891 1 74.44 104 SER A N 1
ATOM 824 C CA . SER A 1 104 ? 7.363 37.219 21.578 1 74.44 104 SER A CA 1
ATOM 825 C C . SER A 1 104 ? 8.227 38 22.578 1 74.44 104 SER A C 1
ATOM 827 O O . SER A 1 104 ? 9.227 37.469 23.062 1 74.44 104 SER A O 1
ATOM 829 N N . GLN A 1 105 ? 7.941 39.25 22.656 1 66.38 105 GLN A N 1
ATOM 830 C CA . GLN A 1 105 ? 8.617 40.031 23.688 1 66.38 105 GLN A CA 1
ATOM 831 C C . GLN A 1 105 ? 8.414 39.406 25.062 1 66.38 105 GLN A C 1
ATOM 833 O O . GLN A 1 105 ? 9.344 39.375 25.875 1 66.38 105 GLN A O 1
ATOM 838 N N . ILE A 1 106 ? 7.238 39.031 25.328 1 58.22 106 ILE A N 1
ATOM 839 C CA . ILE A 1 106 ? 6.977 38.188 26.484 1 58.22 106 ILE A CA 1
ATOM 840 C C . ILE A 1 106 ? 6.883 36.719 26.047 1 58.22 106 ILE A C 1
ATOM 842 O O . ILE A 1 106 ? 5.957 36.344 25.328 1 58.22 106 ILE A O 1
ATOM 846 N N . LEU A 1 107 ? 7.879 36.094 26.484 1 50.44 107 LEU A N 1
ATOM 847 C CA . LEU A 1 107 ? 7.988 34.688 26.062 1 50.44 107 LEU A CA 1
ATOM 848 C C . LEU A 1 107 ? 6.742 33.906 26.453 1 50.44 107 LEU A C 1
ATOM 850 O O . LEU A 1 107 ? 6.273 34 27.594 1 50.44 107 LEU A O 1
ATOM 854 N N . GLY A 1 108 ? 6.211 33.188 25.562 1 51.06 108 GLY A N 1
ATOM 855 C CA . GLY A 1 108 ? 5.062 32.344 25.812 1 51.06 108 GLY A CA 1
ATOM 856 C C . GLY A 1 108 ? 3.754 33.094 25.875 1 51.06 108 GLY A C 1
ATOM 857 O O . GLY A 1 108 ? 2.744 32.562 26.359 1 51.06 108 GLY A O 1
ATOM 858 N N . GLU A 1 109 ? 3.807 34.281 25.5 1 57.16 109 GLU A N 1
ATOM 859 C CA . GLU A 1 109 ? 2.568 35.062 25.547 1 57.16 109 GLU A CA 1
ATOM 860 C C . GLU A 1 109 ? 1.448 34.344 24.797 1 57.16 109 GLU A C 1
ATOM 862 O O . GLU A 1 109 ? 1.591 34.031 23.609 1 57.16 109 GLU A O 1
ATOM 867 N N . ASP A 1 110 ? 0.356 34.062 25.5 1 63.12 110 ASP A N 1
ATOM 868 C CA . ASP A 1 110 ? -0.763 33.281 24.984 1 63.12 110 ASP A CA 1
ATOM 869 C C . ASP A 1 110 ? -1.536 34.062 23.922 1 63.12 110 ASP A C 1
ATOM 871 O O . ASP A 1 110 ? -2.227 33.469 23.094 1 63.12 110 ASP A O 1
ATOM 875 N N . GLN A 1 111 ? -1.208 35.281 23.875 1 78.81 111 GLN A N 1
ATOM 876 C CA . GLN A 1 111 ? -2.062 36.094 23 1 78.81 111 GLN A CA 1
ATOM 877 C C . GLN A 1 111 ? -1.736 35.844 21.531 1 78.81 111 GLN A C 1
ATOM 879 O O . GLN A 1 111 ? -2.619 35.938 20.672 1 78.81 111 GLN A O 1
ATOM 884 N N . ILE A 1 112 ? -0.528 35.406 21.25 1 87.81 112 ILE A N 1
ATOM 885 C CA . ILE A 1 112 ? -0.104 35.281 19.859 1 87.81 112 ILE A CA 1
ATOM 886 C C . ILE A 1 112 ? -0.866 34.156 19.188 1 87.81 112 ILE A C 1
ATOM 888 O O . ILE A 1 112 ? -1.214 34.25 18 1 87.81 112 ILE A O 1
ATOM 892 N N . VAL A 1 113 ? -1.152 33.094 19.922 1 91.38 113 VAL A N 1
ATOM 893 C CA . VAL A 1 113 ? -1.911 31.969 19.375 1 91.38 113 VAL A CA 1
ATOM 894 C C . VAL A 1 113 ? -3.277 32.469 18.891 1 91.38 113 VAL A C 1
ATOM 896 O O . VAL A 1 113 ? -3.699 32.125 17.781 1 91.38 113 VAL A O 1
ATOM 899 N N . SER A 1 114 ? -3.922 33.219 19.766 1 91.19 114 SER A N 1
ATOM 900 C CA . SER A 1 114 ? -5.234 33.781 19.422 1 91.19 114 SER A CA 1
ATOM 901 C C . SER A 1 114 ? -5.152 34.719 18.234 1 91.19 114 SER A C 1
ATOM 903 O O . SER A 1 114 ? -6.043 34.719 17.375 1 91.19 114 SER A O 1
ATOM 905 N N . GLN A 1 115 ? -4.137 35.5 18.203 1 92.06 115 GLN A N 1
ATOM 906 C CA . GLN A 1 115 ? -3.953 36.469 17.125 1 92.06 115 GLN A CA 1
ATOM 907 C C . GLN A 1 115 ? -3.73 35.781 15.797 1 92.06 115 GLN A C 1
ATOM 909 O O . GLN A 1 115 ? -4.262 36.188 14.766 1 92.06 115 GLN A O 1
ATOM 914 N N . VAL A 1 116 ? -2.977 34.688 15.789 1 96.56 116 VAL A N 1
ATOM 915 C CA . VAL A 1 116 ? -2.744 33.906 14.578 1 96.56 116 VAL A CA 1
ATOM 916 C C . VAL A 1 116 ? -4.051 33.281 14.125 1 96.56 116 VAL A C 1
ATOM 918 O O . VAL A 1 116 ? -4.375 33.281 12.938 1 96.56 116 VAL A O 1
ATOM 921 N N . ARG A 1 117 ? -4.809 32.719 15.023 1 96.06 117 ARG A N 1
ATOM 922 C CA . ARG A 1 117 ? -6.109 32.125 14.711 1 96.06 117 ARG A CA 1
ATOM 923 C C . ARG A 1 117 ? -7.043 33.156 14.094 1 96.06 117 ARG A C 1
ATOM 925 O O . ARG A 1 117 ? -7.75 32.875 13.133 1 96.06 117 ARG A O 1
ATOM 932 N N . GLU A 1 118 ? -7.035 34.344 14.695 1 95 118 GLU A N 1
ATOM 933 C CA . GLU A 1 118 ? -7.891 35.406 14.195 1 95 118 GLU A CA 1
ATOM 934 C C . GLU A 1 118 ? -7.484 35.844 12.789 1 95 118 GLU A C 1
ATOM 936 O O . GLU A 1 118 ? -8.344 36.125 11.953 1 95 118 GLU A O 1
ATOM 941 N N . ALA A 1 119 ? -6.199 35.906 12.586 1 97.12 119 ALA A N 1
ATOM 942 C CA . ALA A 1 119 ? -5.703 36.219 11.25 1 97.12 119 ALA A CA 1
ATOM 943 C C . ALA A 1 119 ? -6.176 35.219 10.219 1 97.12 119 ALA A C 1
ATOM 945 O O . ALA A 1 119 ? -6.617 35.594 9.125 1 97.12 119 ALA A O 1
ATOM 946 N N . LEU A 1 120 ? -6.086 33.938 10.555 1 97.81 120 LEU A N 1
ATOM 947 C CA . LEU A 1 120 ? -6.547 32.875 9.672 1 97.81 120 LEU A CA 1
ATOM 948 C C . LEU A 1 120 ? -8.047 33 9.406 1 97.81 120 LEU A C 1
ATOM 950 O O . LEU A 1 120 ? -8.484 32.906 8.266 1 97.81 120 LEU A O 1
ATOM 954 N N . ASN A 1 121 ? -8.828 33.188 10.461 1 97.38 121 ASN A N 1
ATOM 955 C CA . ASN A 1 121 ? -10.273 33.312 10.328 1 97.38 121 ASN A CA 1
ATOM 956 C C . ASN A 1 121 ? -10.656 34.5 9.445 1 97.38 121 ASN A C 1
ATOM 958 O O . ASN A 1 121 ? -11.578 34.375 8.625 1 97.38 121 ASN A O 1
ATOM 962 N N . ARG A 1 122 ? -10 35.594 9.633 1 96.69 122 ARG A N 1
ATOM 963 C CA . ARG A 1 122 ? -10.242 36.781 8.797 1 96.69 122 ARG A CA 1
ATOM 964 C C . ARG A 1 122 ? -9.984 36.469 7.324 1 96.69 122 ARG A C 1
ATOM 966 O O . ARG A 1 122 ? -10.758 36.844 6.453 1 96.69 122 ARG A O 1
ATOM 973 N N . ALA A 1 123 ? -8.891 35.812 7.055 1 97.44 123 ALA A N 1
ATOM 974 C CA . ALA A 1 123 ? -8.562 35.406 5.684 1 97.44 123 ALA A CA 1
ATOM 975 C C . ALA A 1 123 ? -9.625 34.5 5.113 1 97.44 123 ALA A C 1
ATOM 977 O O . ALA A 1 123 ? -10.016 34.625 3.947 1 97.44 123 ALA A O 1
ATOM 978 N N . ARG A 1 124 ? -10.102 33.469 5.883 1 96.56 124 ARG A N 1
ATOM 979 C CA . ARG A 1 124 ? -11.141 32.531 5.465 1 96.56 124 ARG A CA 1
ATOM 980 C C . ARG A 1 124 ? -12.422 33.281 5.082 1 96.56 124 ARG A C 1
ATOM 982 O O . ARG A 1 124 ? -13.07 32.906 4.098 1 96.56 124 ARG A O 1
ATOM 989 N N . GLU A 1 125 ? -12.766 34.25 5.844 1 95.94 125 GLU A N 1
ATOM 990 C CA . GLU A 1 125 ? -14.016 34.969 5.656 1 95.94 125 GLU A CA 1
ATOM 991 C C . GLU A 1 125 ? -13.938 35.875 4.426 1 95.94 125 GLU A C 1
ATOM 993 O O . GLU A 1 125 ? -14.914 36 3.676 1 95.94 125 GLU A O 1
ATOM 998 N N . CYS A 1 126 ? -12.844 36.438 4.215 1 93.75 126 CYS A N 1
ATOM 999 C CA . CYS A 1 126 ? -12.812 37.469 3.188 1 93.75 126 CYS A CA 1
ATOM 1000 C C . CYS A 1 126 ? -12.336 36.906 1.857 1 93.75 126 CYS A C 1
ATOM 1002 O O . CYS A 1 126 ? -12.742 37.375 0.794 1 93.75 126 CYS A O 1
ATOM 1004 N N . CYS A 1 127 ? -11.391 36 1.8 1 92.94 127 CYS A N 1
ATOM 1005 C CA . CYS A 1 127 ? -10.758 35.656 0.533 1 92.94 127 CYS A CA 1
ATOM 1006 C C . CYS A 1 127 ? -10.602 34.125 0.4 1 92.94 127 CYS A C 1
ATOM 1008 O O . CYS A 1 127 ? -10.234 33.656 -0.664 1 92.94 127 CYS A O 1
ATOM 1010 N N . LYS A 1 128 ? -10.891 33.344 1.338 1 91 128 LYS A N 1
ATOM 1011 C CA . LYS A 1 128 ? -10.656 31.891 1.321 1 91 128 LYS A CA 1
ATOM 1012 C C . LYS A 1 128 ? -9.211 31.578 0.948 1 91 128 LYS A C 1
ATOM 1014 O O . LYS A 1 128 ? -8.906 31.312 -0.219 1 91 128 LYS A O 1
ATOM 1019 N N . PRO A 1 129 ? -8.344 31.5 1.836 1 94.38 129 PRO A N 1
ATOM 1020 C CA . PRO A 1 129 ? -6.93 31.281 1.531 1 94.38 129 PRO A CA 1
ATOM 1021 C C . PRO A 1 129 ? -6.672 29.938 0.852 1 94.38 129 PRO A C 1
ATOM 1023 O O . PRO A 1 129 ? -7.504 29.031 0.937 1 94.38 129 PRO A O 1
ATOM 1026 N N . ASP A 1 130 ? -5.566 29.953 0.138 1 95.75 130 ASP A N 1
ATOM 1027 C CA . ASP A 1 130 ? -5.121 28.688 -0.443 1 95.75 130 ASP A CA 1
ATOM 1028 C C . ASP A 1 130 ? -5.012 27.594 0.625 1 95.75 130 ASP A C 1
ATOM 1030 O O . ASP A 1 130 ? -4.648 27.875 1.77 1 95.75 130 ASP A O 1
ATOM 1034 N N . PRO A 1 131 ? -5.219 26.359 0.221 1 95.06 131 PRO A N 1
ATOM 1035 C CA . PRO A 1 131 ? -5.176 25.25 1.182 1 95.06 131 PRO A CA 1
ATOM 1036 C C . PRO A 1 131 ? -3.826 25.125 1.883 1 95.06 131 PRO A C 1
ATOM 1038 O O . PRO A 1 131 ? -3.764 24.703 3.039 1 95.06 131 PRO A O 1
ATOM 1041 N N . VAL A 1 132 ? -2.818 25.547 1.239 1 96.88 132 VAL A N 1
ATOM 1042 C CA . VAL A 1 132 ? -1.486 25.438 1.821 1 96.88 132 VAL A CA 1
ATOM 1043 C C . VAL A 1 132 ? -1.333 26.438 2.967 1 96.88 132 VAL A C 1
ATOM 1045 O O . VAL A 1 132 ? -0.916 26.062 4.066 1 96.88 132 VAL A O 1
ATOM 1048 N N . LEU A 1 133 ? -1.716 27.672 2.764 1 97.31 133 LEU A N 1
ATOM 1049 C CA . LEU A 1 133 ? -1.641 28.672 3.814 1 97.31 133 LEU A CA 1
ATOM 1050 C C . LEU A 1 133 ? -2.59 28.344 4.961 1 97.31 133 LEU A C 1
ATOM 1052 O O . LEU A 1 133 ? -2.232 28.484 6.129 1 97.31 133 LEU A O 1
ATOM 1056 N N . ASP A 1 134 ? -3.756 27.922 4.531 1 97.5 134 ASP A N 1
ATOM 1057 C CA . ASP A 1 134 ? -4.758 27.562 5.527 1 97.5 134 ASP A CA 1
ATOM 1058 C C . ASP A 1 134 ? -4.238 26.453 6.449 1 97.5 134 ASP A C 1
ATOM 1060 O O . ASP A 1 134 ? -4.293 26.594 7.672 1 97.5 134 ASP A O 1
ATOM 1064 N N . THR A 1 135 ? -3.688 25.422 5.84 1 97.62 135 THR A N 1
ATOM 1065 C CA . THR A 1 135 ? -3.184 24.281 6.598 1 97.62 135 THR A CA 1
ATOM 1066 C C . THR A 1 135 ? -1.989 24.688 7.457 1 97.62 135 THR A C 1
ATOM 1068 O O . THR A 1 135 ? -1.879 24.281 8.609 1 97.62 135 THR A O 1
ATOM 1071 N N . LEU A 1 136 ? -1.1 25.531 6.906 1 98.31 136 LEU A N 1
ATOM 1072 C CA . LEU A 1 136 ? 0.085 25.969 7.633 1 98.31 136 LEU A CA 1
ATOM 1073 C C . LEU A 1 136 ? -0.306 26.719 8.906 1 98.31 136 LEU A C 1
ATOM 1075 O O . LEU A 1 136 ? 0.21 26.422 9.984 1 98.31 136 LEU A O 1
ATOM 1079 N N . PHE A 1 137 ? -1.227 27.625 8.812 1 98.44 137 PHE A N 1
ATOM 1080 C CA . PHE A 1 137 ? -1.635 28.422 9.961 1 98.44 137 PHE A CA 1
ATOM 1081 C C . PHE A 1 137 ? -2.367 27.562 10.984 1 98.44 137 PHE A C 1
ATOM 1083 O O . PHE A 1 137 ? -2.176 27.734 12.188 1 98.44 137 PHE A O 1
ATOM 1090 N N . ARG A 1 138 ? -3.178 26.656 10.453 1 97.69 138 ARG A N 1
ATOM 1091 C CA . ARG A 1 138 ? -3.863 25.734 11.359 1 97.69 138 ARG A CA 1
ATOM 1092 C C . ARG A 1 138 ? -2.863 24.891 12.133 1 97.69 138 ARG A C 1
ATOM 1094 O O . ARG A 1 138 ? -2.996 24.719 13.352 1 97.69 138 ARG A O 1
ATOM 1101 N N . MET A 1 139 ? -1.905 24.406 11.453 1 97.56 139 MET A N 1
ATOM 1102 C CA . MET A 1 139 ? -0.921 23.531 12.094 1 97.56 139 MET A CA 1
ATOM 1103 C C . MET A 1 139 ? -0.029 24.328 13.039 1 97.56 139 MET A C 1
ATOM 1105 O O . MET A 1 139 ? 0.446 23.781 14.047 1 97.56 139 MET A O 1
ATOM 1109 N N . ALA A 1 140 ? 0.206 25.578 12.727 1 97.88 140 ALA A N 1
ATOM 1110 C CA . ALA A 1 140 ? 0.967 26.438 13.641 1 97.88 140 ALA A CA 1
ATOM 1111 C C . ALA A 1 140 ? 0.241 26.609 14.969 1 97.88 140 ALA A C 1
ATOM 1113 O O . ALA A 1 140 ? 0.861 26.547 16.031 1 97.88 140 ALA A O 1
ATOM 1114 N N . VAL A 1 141 ? -1.062 26.812 14.898 1 96.94 141 VAL A N 1
ATOM 1115 C CA . VAL A 1 141 ? -1.871 26.953 16.109 1 96.94 141 VAL A CA 1
ATOM 1116 C C . VAL A 1 141 ? -1.819 25.656 16.906 1 96.94 141 VAL A C 1
ATOM 1118 O O . VAL A 1 141 ? -1.659 25.672 18.125 1 96.94 141 VAL A O 1
ATOM 1121 N N . THR A 1 142 ? -1.919 24.562 16.234 1 96.06 142 THR A N 1
ATOM 1122 C CA . THR A 1 142 ? -1.861 23.25 16.875 1 96.06 142 THR A CA 1
ATOM 1123 C C . THR A 1 142 ? -0.509 23.031 17.547 1 96.06 142 THR A C 1
ATOM 1125 O O . THR A 1 142 ? -0.445 22.547 18.688 1 96.06 142 THR A O 1
ATOM 1128 N N . ALA A 1 143 ? 0.53 23.375 16.828 1 95.88 143 ALA A N 1
ATOM 1129 C CA . ALA A 1 143 ? 1.877 23.25 17.391 1 95.88 143 ALA A CA 1
ATOM 1130 C C . ALA A 1 143 ? 2.033 24.094 18.656 1 95.88 143 ALA A C 1
ATOM 1132 O O . ALA A 1 143 ? 2.613 23.641 19.641 1 95.88 143 ALA A O 1
ATOM 1133 N N . ALA A 1 144 ? 1.526 25.281 18.594 1 94.44 144 ALA A N 1
ATOM 1134 C CA . ALA A 1 144 ? 1.615 26.188 19.734 1 94.44 144 ALA A CA 1
ATOM 1135 C C . ALA A 1 144 ? 0.88 25.625 20.953 1 94.44 144 ALA A C 1
ATOM 1137 O O . ALA A 1 144 ? 1.366 25.719 22.078 1 94.44 144 ALA A O 1
ATOM 1138 N N . LYS A 1 145 ? -0.286 25.047 20.703 1 92.88 145 LYS A N 1
ATOM 1139 C CA . LYS A 1 145 ? -1.045 24.422 21.781 1 92.88 145 LYS A CA 1
ATOM 1140 C C . LYS A 1 145 ? -0.28 23.25 22.391 1 92.88 145 LYS A C 1
ATOM 1142 O O . LYS A 1 145 ? -0.295 23.047 23.594 1 92.88 145 LYS A O 1
ATOM 1147 N N . LYS A 1 146 ? 0.336 22.531 21.562 1 94.06 146 LYS A N 1
ATOM 1148 C CA . LYS A 1 146 ? 1.134 21.391 22.031 1 94.06 146 LYS A CA 1
ATOM 1149 C C . LYS A 1 146 ? 2.32 21.859 22.859 1 94.06 146 LYS A C 1
ATOM 1151 O O . LYS A 1 146 ? 2.627 21.281 23.906 1 94.06 146 LYS A O 1
ATOM 1156 N N . VAL A 1 147 ? 2.994 22.891 22.422 1 91.75 147 VAL A N 1
ATOM 1157 C CA . VAL A 1 147 ? 4.113 23.453 23.156 1 91.75 147 VAL A CA 1
ATOM 1158 C C . VAL A 1 147 ? 3.635 23.938 24.531 1 91.75 147 VAL A C 1
ATOM 1160 O O . VAL A 1 147 ? 4.285 23.672 25.547 1 91.75 147 VAL A O 1
ATOM 1163 N N . LYS A 1 148 ? 2.523 24.594 24.578 1 87.25 148 LYS A N 1
ATOM 1164 C CA . LYS A 1 148 ? 1.975 25.109 25.828 1 87.25 148 LYS A CA 1
ATOM 1165 C C . LYS A 1 148 ? 1.627 23.969 26.797 1 87.25 148 LYS A C 1
ATOM 1167 O O . LYS A 1 148 ? 1.83 24.094 28 1 87.25 148 LYS A O 1
ATOM 1172 N N . THR A 1 149 ? 1.094 22.906 26.219 1 89.69 149 THR A N 1
ATOM 1173 C CA . THR A 1 149 ? 0.635 21.797 27.031 1 89.69 149 THR A CA 1
ATOM 1174 C C . THR A 1 149 ? 1.813 20.938 27.5 1 89.69 149 THR A C 1
ATOM 1176 O O . THR A 1 149 ? 1.791 20.391 28.609 1 89.69 149 THR A O 1
ATOM 1179 N N . GLU A 1 150 ? 2.789 20.875 26.703 1 91.12 150 GLU A N 1
ATOM 1180 C CA . GLU A 1 150 ? 3.844 19.906 26.984 1 91.12 150 GLU A CA 1
ATOM 1181 C C . GLU A 1 150 ? 5.078 20.594 27.562 1 91.12 150 GLU A C 1
ATOM 1183 O O . GLU A 1 150 ? 6.016 19.922 28 1 91.12 150 GLU A O 1
ATOM 1188 N N . THR A 1 151 ? 5.168 21.891 27.469 1 86.31 151 THR A N 1
ATOM 1189 C CA . THR A 1 151 ? 6.297 22.609 28.047 1 86.31 151 THR A CA 1
ATOM 1190 C C . THR A 1 151 ? 5.82 23.672 29.031 1 86.31 151 THR A C 1
ATOM 1192 O O . THR A 1 151 ? 4.621 23.922 29.141 1 86.31 151 THR A O 1
ATOM 1195 N N . ARG A 1 152 ? 6.746 24.188 29.797 1 76.06 152 ARG A N 1
ATOM 1196 C CA . ARG A 1 152 ? 6.449 25.234 30.766 1 76.06 152 ARG A CA 1
ATOM 1197 C C . ARG A 1 152 ? 6.855 26.609 30.25 1 76.06 152 ARG A C 1
ATOM 1199 O O . ARG A 1 152 ? 7.141 27.516 31.031 1 76.06 152 ARG A O 1
ATOM 1206 N N . ILE A 1 153 ? 6.934 26.547 28.891 1 66.38 153 ILE A N 1
ATOM 1207 C CA . ILE A 1 153 ? 7.27 27.828 28.266 1 66.38 153 ILE A CA 1
ATOM 1208 C C . ILE A 1 153 ? 6.102 28.797 28.422 1 66.38 153 ILE A C 1
ATOM 1210 O O . ILE A 1 153 ? 4.949 28.438 28.172 1 66.38 153 ILE A O 1
ATOM 1214 N N . GLY A 1 154 ? 6.133 29.797 29.141 1 58.81 154 GLY A N 1
ATOM 1215 C CA . GLY A 1 154 ? 5.094 30.797 29.344 1 58.81 154 GLY A CA 1
ATOM 1216 C C . GLY A 1 154 ? 4.414 30.672 30.703 1 58.81 154 GLY A C 1
ATOM 1217 O O . GLY A 1 154 ? 3.447 31.391 30.969 1 58.81 154 GLY A O 1
ATOM 1218 N N . SER A 1 155 ? 4.574 29.234 31.188 1 52.66 155 SER A N 1
ATOM 1219 C CA . SER A 1 155 ? 3.889 29.078 32.469 1 52.66 155 SER A CA 1
ATOM 1220 C C . SER A 1 155 ? 4.078 30.312 33.344 1 52.66 155 SER A C 1
ATOM 1222 O O . SER A 1 155 ? 3.293 30.547 34.281 1 52.66 155 SER A O 1
ATOM 1224 N N . ARG A 1 156 ? 5.277 30.875 33.25 1 50.28 156 ARG A N 1
ATOM 1225 C CA . ARG A 1 156 ? 5.289 32 34.188 1 50.28 156 ARG A CA 1
ATOM 1226 C C . ARG A 1 156 ? 4.523 33.188 33.625 1 50.28 156 ARG A C 1
ATOM 1228 O O . ARG A 1 156 ? 4.625 33.5 32.438 1 50.28 156 ARG A O 1
ATOM 1235 N N . ASP A 1 157 ? 3.229 33.375 34.094 1 48.75 157 ASP A N 1
ATOM 1236 C CA . ASP A 1 157 ? 2.104 34.281 33.906 1 48.75 157 ASP A CA 1
ATOM 1237 C C . ASP A 1 157 ? 2.586 35.656 33.469 1 48.75 157 ASP A C 1
ATOM 1239 O O . ASP A 1 157 ? 2.059 36.688 33.906 1 48.75 157 ASP A O 1
ATOM 1243 N N . THR A 1 158 ? 3.668 35.781 32.781 1 58.12 158 THR A N 1
ATOM 1244 C CA . THR A 1 158 ? 3.889 37.219 32.688 1 58.12 158 THR A CA 1
ATOM 1245 C C . THR A 1 158 ? 3.365 37.75 31.344 1 58.12 158 THR A C 1
ATOM 1247 O O . THR A 1 158 ? 4 37.562 30.312 1 58.12 158 THR A O 1
ATOM 1250 N N . SER A 1 159 ? 1.966 37.969 31.203 1 67.75 159 SER A N 1
ATOM 1251 C CA . SER A 1 159 ? 1.335 38.656 30.078 1 67.75 159 SER A CA 1
ATOM 1252 C C . SER A 1 159 ? 1.808 40.094 29.969 1 67.75 159 SER A C 1
ATOM 1254 O O . SER A 1 159 ? 2.404 40.625 30.906 1 67.75 159 SER A O 1
ATOM 1256 N N . VAL A 1 160 ? 1.707 40.594 28.781 1 73.19 160 VAL A N 1
ATOM 1257 C CA . VAL A 1 160 ? 2.119 41.969 28.516 1 73.19 160 VAL A CA 1
ATOM 1258 C C . VAL A 1 160 ? 1.463 42.906 29.531 1 73.19 160 VAL A C 1
ATOM 1260 O O . VAL A 1 160 ? 2.139 43.719 30.172 1 73.19 160 VAL A O 1
ATOM 1263 N N . PRO A 1 161 ? 0.193 42.719 29.812 1 77.19 161 PRO A N 1
ATOM 1264 C CA . PRO A 1 161 ? -0.438 43.625 30.797 1 77.19 161 PRO A CA 1
ATOM 1265 C C . PRO A 1 161 ? 0.153 43.438 32.188 1 77.19 161 PRO A C 1
ATOM 1267 O O . PRO A 1 161 ? 0.369 44.438 32.906 1 77.19 161 PRO A O 1
ATOM 1270 N N . GLU A 1 162 ? 0.408 42.25 32.562 1 79.88 162 GLU A N 1
ATOM 1271 C CA . GLU A 1 162 ? 1.003 42.031 33.875 1 79.88 162 GLU A CA 1
ATOM 1272 C C . GLU A 1 162 ? 2.377 42.656 33.969 1 79.88 162 GLU A C 1
ATOM 1274 O O . GLU A 1 162 ? 2.693 43.281 35 1 79.88 162 GLU A O 1
ATOM 1279 N N . ARG A 1 163 ? 3.092 42.5 33 1 79.5 163 ARG A N 1
ATOM 1280 C CA . ARG A 1 163 ? 4.434 43.062 33 1 79.5 163 ARG A CA 1
ATOM 1281 C C . ARG A 1 163 ? 4.379 44.594 33 1 79.5 163 ARG A C 1
ATOM 1283 O O . ARG A 1 163 ? 5.184 45.25 33.688 1 79.5 163 ARG A O 1
ATOM 1290 N N . ALA A 1 164 ? 3.578 45.094 32.125 1 82.94 164 ALA A N 1
ATOM 1291 C CA . ALA A 1 164 ? 3.41 46.531 32.094 1 82.94 164 ALA A CA 1
ATOM 1292 C C . ALA A 1 164 ? 3.1 47.094 33.5 1 82.94 164 ALA A C 1
ATOM 1294 O O . ALA A 1 164 ? 3.705 48.062 33.938 1 82.94 164 ALA A O 1
ATOM 1295 N N . VAL A 1 165 ? 2.238 46.438 34.156 1 88.44 165 VAL A N 1
ATOM 1296 C CA . VAL A 1 165 ? 1.848 46.875 35.5 1 88.44 165 VAL A CA 1
ATOM 1297 C C . VAL A 1 165 ? 3.045 46.75 36.469 1 88.44 165 VAL A C 1
ATOM 1299 O O . VAL A 1 165 ? 3.285 47.656 37.25 1 88.44 165 VAL A O 1
ATOM 1302 N N . SER A 1 166 ? 3.775 45.688 36.281 1 86.25 166 SER A N 1
ATOM 1303 C CA . SER A 1 166 ? 4.941 45.5 37.156 1 86.25 166 SER A CA 1
ATOM 1304 C C . SER A 1 166 ? 5.996 46.562 36.906 1 86.25 166 SER A C 1
ATOM 1306 O O . SER A 1 166 ? 6.574 47.094 37.844 1 86.25 166 SER A O 1
ATOM 1308 N N . ILE A 1 167 ? 6.246 46.812 35.688 1 84.81 167 ILE A N 1
ATOM 1309 C CA . ILE A 1 167 ? 7.242 47.812 35.344 1 84.81 167 ILE A CA 1
ATOM 1310 C C . ILE A 1 167 ? 6.82 49.188 35.875 1 84.81 167 ILE A C 1
ATOM 1312 O O . ILE A 1 167 ? 7.641 49.906 36.438 1 84.81 167 ILE A O 1
ATOM 1316 N N . LEU A 1 168 ? 5.602 49.5 35.688 1 91.31 168 LEU A N 1
ATOM 1317 C CA . LEU A 1 168 ? 5.086 50.781 36.156 1 91.31 168 LEU A CA 1
ATOM 1318 C C . LEU A 1 168 ? 5.109 50.875 37.688 1 91.31 168 LEU A C 1
ATOM 1320 O O . LEU A 1 168 ? 5.379 51.938 38.25 1 91.31 168 LEU A O 1
ATOM 1324 N N . GLU A 1 169 ? 4.824 49.75 38.281 1 91.88 169 GLU A N 1
ATOM 1325 C CA . GLU A 1 169 ? 4.914 49.719 39.75 1 91.88 169 GLU A CA 1
ATOM 1326 C C . GLU A 1 169 ? 6.344 50 40.219 1 91.88 169 GLU A C 1
ATOM 1328 O O . GLU A 1 169 ? 6.559 50.688 41.188 1 91.88 169 GLU A O 1
ATOM 1333 N N . ASP A 1 170 ? 7.238 49.438 39.562 1 90.06 170 ASP A N 1
ATOM 1334 C CA . ASP A 1 170 ? 8.648 49.594 39.906 1 90.06 170 ASP A CA 1
ATOM 1335 C C . ASP A 1 170 ? 9.086 51.062 39.719 1 90.06 170 ASP A C 1
ATOM 1337 O O . ASP A 1 170 ? 9.875 51.594 40.5 1 90.06 170 ASP A O 1
ATOM 1341 N N . ARG A 1 171 ? 8.531 51.625 38.688 1 90.31 171 ARG A N 1
ATOM 1342 C CA . ARG A 1 171 ? 8.977 52.938 38.312 1 90.31 171 ARG A CA 1
ATOM 1343 C C . ARG A 1 171 ? 8.234 54.031 39.094 1 90.31 171 ARG A C 1
ATOM 1345 O O . ARG A 1 171 ? 8.797 55.062 39.406 1 90.31 171 ARG A O 1
ATOM 1352 N N . TYR A 1 172 ? 6.953 53.812 39.438 1 92.19 172 TYR A N 1
ATOM 1353 C CA . TYR A 1 172 ? 6.133 54.906 39.938 1 92.19 172 TYR A CA 1
ATOM 1354 C C . TYR A 1 172 ? 5.547 54.562 41.312 1 92.19 172 TYR A C 1
ATOM 1356 O O . TYR A 1 172 ? 4.812 55.344 41.906 1 92.19 172 TYR A O 1
ATOM 1364 N N . GLY A 1 173 ? 5.844 53.375 41.781 1 91.94 173 GLY A N 1
ATOM 1365 C CA . GLY A 1 173 ? 5.371 52.969 43.094 1 91.94 173 GLY A CA 1
ATOM 1366 C C . GLY A 1 173 ? 4.082 52.188 43.031 1 91.94 173 GLY A C 1
ATOM 1367 O O . GLY A 1 173 ? 3.582 51.875 41.969 1 91.94 173 GLY A O 1
ATOM 1368 N N . SER A 1 174 ? 3.551 51.875 44.219 1 94.62 174 SER A N 1
ATOM 1369 C CA . SER A 1 174 ? 2.391 51 44.375 1 94.62 174 SER A CA 1
ATOM 1370 C C . SER A 1 174 ? 1.161 51.594 43.688 1 94.62 174 SER A C 1
ATOM 1372 O O . SER A 1 174 ? 0.948 52.812 43.719 1 94.62 174 SER A O 1
ATOM 1374 N N . PHE A 1 175 ? 0.328 50.688 43.125 1 95.44 175 PHE A N 1
ATOM 1375 C CA . PHE A 1 175 ? -0.9 51.094 42.469 1 95.44 175 PHE A CA 1
ATOM 1376 C C . PHE A 1 175 ? -2.033 51.25 43.469 1 95.44 175 PHE A C 1
ATOM 1378 O O . PHE A 1 175 ? -3.127 51.719 43.125 1 95.44 175 PHE A O 1
ATOM 1385 N N . LYS A 1 176 ? -1.771 50.906 44.688 1 95.44 176 LYS A N 1
ATOM 1386 C CA . LYS A 1 176 ? -2.822 50.938 45.688 1 95.44 176 LYS A CA 1
ATOM 1387 C C . LYS A 1 176 ? -3.414 52.344 45.812 1 95.44 176 LYS A C 1
ATOM 1389 O O . LYS A 1 176 ? -2.705 53.312 46.094 1 95.44 176 LYS A O 1
ATOM 1394 N N . GLY A 1 177 ? -4.66 52.438 45.531 1 94.31 177 GLY A N 1
ATOM 1395 C CA . GLY A 1 177 ? -5.383 53.688 45.688 1 94.31 177 GLY A CA 1
ATOM 1396 C C . GLY A 1 177 ? -5.203 54.594 44.469 1 94.31 177 GLY A C 1
ATOM 1397 O O . GLY A 1 177 ? -5.805 55.688 44.438 1 94.31 177 GLY A O 1
ATOM 1398 N N . LYS A 1 178 ? -4.383 54.219 43.562 1 96 178 LYS A N 1
ATOM 1399 C CA . LYS A 1 178 ? -4.156 55.031 42.375 1 96 178 LYS A CA 1
ATOM 1400 C C . LYS A 1 178 ? -5.352 54.969 41.438 1 96 178 LYS A C 1
ATOM 1402 O O . LYS A 1 178 ? -6.023 53.969 41.344 1 96 178 LYS A O 1
ATOM 1407 N N . GLN A 1 179 ? -5.625 56.062 40.812 1 96.38 179 GLN A N 1
ATOM 1408 C CA . GLN A 1 179 ? -6.707 56.125 39.812 1 96.38 179 GLN A CA 1
ATOM 1409 C C . GLN A 1 179 ? -6.207 55.812 38.406 1 96.38 179 GLN A C 1
ATOM 1411 O O . GLN A 1 179 ? -5.316 56.5 37.906 1 96.38 179 GLN A O 1
ATOM 1416 N N . CYS A 1 180 ? -6.82 54.812 37.781 1 97.56 180 CYS A N 1
ATOM 1417 C CA . CYS A 1 180 ? -6.375 54.344 36.469 1 97.56 180 CYS A CA 1
ATOM 1418 C C . CYS A 1 180 ? -7.527 54.344 35.469 1 97.56 180 CYS A C 1
ATOM 1420 O O . CYS A 1 180 ? -8.641 53.938 35.812 1 97.56 180 CYS A O 1
ATOM 1422 N N . LEU A 1 181 ? -7.289 54.812 34.312 1 97.25 181 LEU A N 1
ATOM 1423 C CA . LEU A 1 181 ? -8.234 54.75 33.188 1 97.25 181 LEU A CA 1
ATOM 1424 C C . LEU A 1 181 ? -7.719 53.812 32.094 1 97.25 181 LEU A C 1
ATOM 1426 O O . LEU A 1 181 ? -6.57 53.938 31.656 1 97.25 181 LEU A O 1
ATOM 1430 N N . VAL A 1 182 ? -8.531 52.844 31.703 1 96.25 182 VAL A N 1
ATOM 1431 C CA . VAL A 1 182 ? -8.203 51.969 30.609 1 96.25 182 VAL A CA 1
ATOM 1432 C C . VAL A 1 182 ? -9.109 52.219 29.422 1 96.25 182 VAL A C 1
ATOM 1434 O O . VAL A 1 182 ? -10.32 52 29.484 1 96.25 182 VAL A O 1
ATOM 1437 N N . ILE A 1 183 ? -8.477 52.656 28.375 1 94.88 183 ILE A N 1
ATOM 1438 C CA . ILE A 1 183 ? -9.219 52.938 27.156 1 94.88 183 ILE A CA 1
ATOM 1439 C C . ILE A 1 183 ? -9.172 51.719 26.234 1 94.88 183 ILE A C 1
ATOM 1441 O O . ILE A 1 183 ? -8.109 51.375 25.719 1 94.88 183 ILE A O 1
ATOM 1445 N N . GLY A 1 184 ? -10.32 51.188 25.938 1 90.69 184 GLY A N 1
ATOM 1446 C CA . GLY A 1 184 ? -10.414 50 25.156 1 90.69 184 GLY A CA 1
ATOM 1447 C C . GLY A 1 184 ? -10.859 48.781 25.953 1 90.69 184 GLY A C 1
ATOM 1448 O O . GLY A 1 184 ? -10.227 48.438 26.953 1 90.69 184 GLY A O 1
ATOM 1449 N N . ASN A 1 185 ? -11.82 48.062 25.562 1 86.06 185 ASN A N 1
ATOM 1450 C CA . ASN A 1 185 ? -12.375 46.906 26.281 1 86.06 185 ASN A CA 1
ATOM 1451 C C . ASN A 1 185 ? -12.086 45.594 25.562 1 86.06 185 ASN A C 1
ATOM 1453 O O . ASN A 1 185 ? -12.852 44.625 25.688 1 86.06 185 ASN A O 1
ATOM 1457 N N . GLY A 1 186 ? -11.078 45.625 24.812 1 81.88 186 GLY A N 1
ATOM 1458 C CA . GLY A 1 186 ? -10.617 44.375 24.219 1 81.88 186 GLY A CA 1
ATOM 1459 C C . GLY A 1 186 ? -9.93 43.469 25.219 1 81.88 186 GLY A C 1
ATOM 1460 O O . GLY A 1 186 ? -9.875 43.75 26.422 1 81.88 186 GLY A O 1
ATOM 1461 N N . GLU A 1 187 ? -9.414 42.344 24.75 1 78.5 187 GLU A N 1
ATOM 1462 C CA . GLU A 1 187 ? -8.773 41.344 25.609 1 78.5 187 GLU A CA 1
ATOM 1463 C C . GLU A 1 187 ? -7.617 41.969 26.391 1 78.5 187 GLU A C 1
ATOM 1465 O O . GLU A 1 187 ? -7.527 41.781 27.609 1 78.5 187 GLU A O 1
ATOM 1470 N N . MET A 1 188 ? -6.773 42.719 25.688 1 80.5 188 MET A N 1
ATOM 1471 C CA . MET A 1 188 ? -5.621 43.344 26.328 1 80.5 188 MET A CA 1
ATOM 1472 C C . MET A 1 188 ? -6.074 44.344 27.406 1 80.5 188 MET A C 1
ATOM 1474 O O . MET A 1 188 ? -5.496 44.375 28.484 1 80.5 188 MET A O 1
ATOM 1478 N N . GLY A 1 189 ? -7.047 45.156 27.062 1 86.5 189 GLY A N 1
ATOM 1479 C CA . GLY A 1 189 ? -7.574 46.125 28.016 1 86.5 189 GLY A CA 1
ATOM 1480 C C . GLY A 1 189 ? -8.18 45.469 29.25 1 86.5 189 GLY A C 1
ATOM 1481 O O . GLY A 1 189 ? -7.93 45.906 30.375 1 86.5 189 GLY A O 1
ATOM 1482 N N . ARG A 1 190 ? -8.852 44.406 29.016 1 86.75 190 ARG A N 1
ATOM 1483 C CA . ARG A 1 190 ? -9.484 43.688 30.125 1 86.75 190 ARG A CA 1
ATOM 1484 C C . ARG A 1 190 ? -8.445 43.062 31.031 1 86.75 190 ARG A C 1
ATOM 1486 O O . ARG A 1 190 ? -8.57 43.094 32.25 1 86.75 190 ARG A O 1
ATOM 1493 N N . LEU A 1 191 ? -7.426 42.469 30.484 1 83.62 191 LEU A N 1
ATOM 1494 C CA . LEU A 1 191 ? -6.363 41.875 31.281 1 83.62 191 LEU A CA 1
ATOM 1495 C C . LEU A 1 191 ? -5.602 42.938 32.062 1 83.62 191 LEU A C 1
ATOM 1497 O O . LEU A 1 191 ? -5.258 42.719 33.25 1 83.62 191 LEU A O 1
ATOM 1501 N N . LEU A 1 192 ? -5.414 44 31.469 1 89 192 LEU A N 1
ATOM 1502 C CA . LEU A 1 192 ? -4.738 45.094 32.125 1 89 192 LEU A CA 1
ATOM 1503 C C . LEU A 1 192 ? -5.555 45.594 33.312 1 89 192 LEU A C 1
ATOM 1505 O O . LEU A 1 192 ? -5.016 45.781 34.406 1 89 192 LEU A O 1
ATOM 1509 N N . ALA A 1 193 ? -6.824 45.781 33.062 1 92.31 193 ALA A N 1
ATOM 1510 C CA . ALA A 1 193 ? -7.715 46.25 34.125 1 92.31 193 ALA A CA 1
ATOM 1511 C C . ALA A 1 193 ? -7.711 45.281 35.312 1 92.31 193 ALA A C 1
ATOM 1513 O O . ALA A 1 193 ? -7.652 45.688 36.469 1 92.31 193 ALA A O 1
ATOM 1514 N N . ALA A 1 194 ? -7.773 44.062 35.031 1 90.06 194 ALA A N 1
ATOM 1515 C CA . ALA A 1 194 ? -7.785 43.031 36.062 1 90.06 194 ALA A CA 1
ATOM 1516 C C . ALA A 1 194 ? -6.512 43.094 36.906 1 90.06 194 ALA A C 1
ATOM 1518 O O . ALA A 1 194 ? -6.562 43 38.125 1 90.06 194 ALA A O 1
ATOM 1519 N N . TRP A 1 195 ? -5.414 43.25 36.25 1 89.19 195 TRP A N 1
ATOM 1520 C CA . TRP A 1 195 ? -4.137 43.281 36.969 1 89.19 195 TRP A CA 1
ATOM 1521 C C . TRP A 1 195 ? -4.043 44.531 37.844 1 89.19 195 TRP A C 1
ATOM 1523 O O . TRP A 1 195 ? -3.537 44.469 38.969 1 89.19 195 TRP A O 1
ATOM 1533 N N . LEU A 1 196 ? -4.48 45.625 37.281 1 94.69 196 LEU A N 1
ATOM 1534 C CA . LEU A 1 196 ? -4.457 46.875 38.031 1 94.69 196 LEU A CA 1
ATOM 1535 C C . LEU A 1 196 ? -5.328 46.781 39.281 1 94.69 196 LEU A C 1
ATOM 1537 O O . LEU A 1 196 ? -4.922 47.219 40.375 1 94.69 196 LEU A O 1
ATOM 1541 N N . ILE A 1 197 ? -6.453 46.156 39.094 1 93.69 197 ILE A N 1
ATOM 1542 C CA . ILE A 1 197 ? -7.363 45.969 40.219 1 93.69 197 ILE A CA 1
ATOM 1543 C C . ILE A 1 197 ? -6.707 45.062 41.25 1 93.69 197 ILE A C 1
ATOM 1545 O O . ILE A 1 197 ? -6.777 45.344 42.469 1 93.69 197 ILE A O 1
ATOM 1549 N N . HIS A 1 198 ? -6.105 44.062 40.812 1 92.88 198 HIS A N 1
ATOM 1550 C CA . HIS A 1 198 ? -5.406 43.125 41.688 1 92.88 198 HIS A CA 1
ATOM 1551 C C . HIS A 1 198 ? -4.332 43.844 42.531 1 92.88 198 HIS A C 1
ATOM 1553 O O . HIS A 1 198 ? -4.086 43.469 43.688 1 92.88 198 HIS A O 1
ATOM 1559 N N . LYS A 1 199 ? -3.803 44.844 41.906 1 94.25 199 LYS A N 1
ATOM 1560 C CA . LYS A 1 199 ? -2.74 45.594 42.562 1 94.25 199 LYS A CA 1
ATOM 1561 C C . LYS A 1 199 ? -3.312 46.688 43.438 1 94.25 199 LYS A C 1
ATOM 1563 O O . LYS A 1 199 ? -2.562 47.469 44.031 1 94.25 199 LYS A O 1
ATOM 1568 N N . GLY A 1 200 ? -4.633 46.812 43.5 1 94.44 200 GLY A N 1
ATOM 1569 C CA . GLY A 1 200 ? -5.285 47.719 44.438 1 94.44 200 GLY A CA 1
ATOM 1570 C C . GLY A 1 200 ? -5.637 49.062 43.812 1 94.44 200 GLY A C 1
ATOM 1571 O O . GLY A 1 200 ? -6.02 50 44.531 1 94.44 200 GLY A O 1
ATOM 1572 N N . ALA A 1 201 ? -5.559 49.156 42.531 1 96 201 ALA A N 1
ATOM 1573 C CA . ALA A 1 201 ? -5.875 50.406 41.844 1 96 201 ALA A CA 1
ATOM 1574 C C . ALA A 1 201 ? -7.383 50.594 41.688 1 96 201 ALA A C 1
ATOM 1576 O O . ALA A 1 201 ? -8.133 49.594 41.719 1 96 201 ALA A O 1
ATOM 1577 N N . CYS A 1 202 ? -7.852 51.812 41.625 1 96.06 202 CYS A N 1
ATOM 1578 C CA . CYS A 1 202 ? -9.203 52.156 41.188 1 96.06 202 CYS A CA 1
ATOM 1579 C C . CYS A 1 202 ? -9.25 52.281 39.656 1 96.06 202 CYS A C 1
ATOM 1581 O O . CYS A 1 202 ? -8.68 53.25 39.125 1 96.06 202 CYS A O 1
ATOM 1583 N N . VAL A 1 203 ? -9.945 51.344 39.031 1 96.69 203 VAL A N 1
ATOM 1584 C CA . VAL A 1 203 ? -9.828 51.25 37.594 1 96.69 203 VAL A CA 1
ATOM 1585 C C . VAL A 1 203 ? -11.164 51.625 36.938 1 96.69 203 VAL A C 1
ATOM 1587 O O . VAL A 1 203 ? -12.219 51.156 37.375 1 96.69 203 VAL A O 1
ATOM 1590 N N . SER A 1 204 ? -11.18 52.438 35.938 1 95.31 204 SER A N 1
ATOM 1591 C CA . SER A 1 204 ? -12.297 52.719 35.031 1 95.31 204 SER A CA 1
ATOM 1592 C C . SER A 1 204 ? -11.969 52.344 33.594 1 95.31 204 SER A C 1
ATOM 1594 O O . SER A 1 204 ? -10.844 52.562 33.156 1 95.31 204 SER A O 1
ATOM 1596 N N . MET A 1 205 ? -12.875 51.781 32.938 1 94.5 205 MET A N 1
ATOM 1597 C CA . MET A 1 205 ? -12.672 51.344 31.547 1 94.5 205 MET A CA 1
ATOM 1598 C C . MET A 1 205 ? -13.68 52.031 30.625 1 94.5 205 MET A C 1
ATOM 1600 O O . MET A 1 205 ? -14.859 52.156 30.969 1 94.5 205 MET A O 1
ATOM 1604 N N . THR A 1 206 ? -13.203 52.406 29.469 1 92.81 206 THR A N 1
ATOM 1605 C CA . THR A 1 206 ? -14.102 53.062 28.531 1 92.81 206 THR A CA 1
ATOM 1606 C C . THR A 1 206 ? -14.898 52.031 27.734 1 92.81 206 THR A C 1
ATOM 1608 O O . THR A 1 206 ? -14.414 50.938 27.469 1 92.81 206 THR A O 1
ATOM 1611 N N . LEU A 1 207 ? -16.141 52.438 27.391 1 86.69 207 LEU A N 1
ATOM 1612 C CA . LEU A 1 207 ? -17.016 51.625 26.547 1 86.69 207 LEU A CA 1
ATOM 1613 C C . LEU A 1 207 ? -17.609 52.5 25.438 1 86.69 207 LEU A C 1
ATOM 1615 O O . LEU A 1 207 ? -18.078 53.594 25.688 1 86.69 207 LEU A O 1
ATOM 1619 N N . ARG A 1 208 ? -17.312 52.188 24.219 1 75.19 208 ARG A N 1
ATOM 1620 C CA . ARG A 1 208 ? -17.906 52.938 23.125 1 75.19 208 ARG A CA 1
ATOM 1621 C C . ARG A 1 208 ? -19.406 52.75 23.078 1 75.19 208 ARG A C 1
ATOM 1623 O O . ARG A 1 208 ? -20.172 53.688 22.938 1 75.19 208 ARG A O 1
ATOM 1630 N N . GLN A 1 209 ? -19.984 51.656 22.562 1 61.75 209 GLN A N 1
ATOM 1631 C CA . GLN A 1 209 ? -21.422 51.469 22.531 1 61.75 209 GLN A CA 1
ATOM 1632 C C . GLN A 1 209 ? -21.844 50.406 23.562 1 61.75 209 GLN A C 1
ATOM 1634 O O . GLN A 1 209 ? -21.141 49.438 23.797 1 61.75 209 GLN A O 1
ATOM 1639 N N . TYR A 1 210 ? -22.578 51 24.562 1 54.25 210 TYR A N 1
ATOM 1640 C CA . TYR A 1 210 ? -23.141 50.031 25.516 1 54.25 210 TYR A CA 1
ATOM 1641 C C . TYR A 1 210 ? -23.953 48.969 24.812 1 54.25 210 TYR A C 1
ATOM 1643 O O . TYR A 1 210 ? -25.141 49.156 24.562 1 54.25 210 TYR A O 1
ATOM 1651 N N . ARG A 1 211 ? -23.766 48.594 23.703 1 47.84 211 ARG A N 1
ATOM 1652 C CA . ARG A 1 211 ? -24.781 47.594 23.406 1 47.84 211 ARG A CA 1
ATOM 1653 C C . ARG A 1 211 ? -24.688 46.438 24.406 1 47.84 211 ARG A C 1
ATOM 1655 O O . ARG A 1 211 ? -23.594 46.031 24.812 1 47.84 211 ARG A O 1
ATOM 1662 N N . LYS A 1 212 ? -25.75 46.031 24.953 1 50.22 212 LYS A N 1
ATOM 1663 C CA . LYS A 1 212 ? -26.141 45.125 26.031 1 50.22 212 LYS A CA 1
ATOM 1664 C C . LYS A 1 212 ? -25.234 43.906 26.078 1 50.22 212 LYS A C 1
ATOM 1666 O O . LYS A 1 212 ? -24.844 43.469 27.156 1 50.22 212 LYS A O 1
ATOM 1671 N N . GLN A 1 213 ? -25.25 43.312 25.141 1 48.22 213 GLN A N 1
ATOM 1672 C CA . GLN A 1 213 ? -25.172 41.875 25.422 1 48.22 213 GLN A CA 1
ATOM 1673 C C . GLN A 1 213 ? -23.734 41.469 25.719 1 48.22 213 GLN A C 1
ATOM 1675 O O . GLN A 1 213 ? -23.5 40.5 26.453 1 48.22 213 GLN A O 1
ATOM 1680 N N . ASP A 1 214 ? -22.562 42 24.875 1 52.34 214 ASP A N 1
ATOM 1681 C CA . ASP A 1 214 ? -21.359 41.188 24.938 1 52.34 214 ASP A CA 1
ATOM 1682 C C . ASP A 1 214 ? -20.203 41.938 25.578 1 52.34 214 ASP A C 1
ATOM 1684 O O . ASP A 1 214 ? -19.047 41.594 25.391 1 52.34 214 ASP A O 1
ATOM 1688 N N . VAL A 1 215 ? -20.516 42.938 26.375 1 62.78 215 VAL A N 1
ATOM 1689 C CA . VAL A 1 215 ? -19.391 43.656 26.969 1 62.78 215 VAL A CA 1
ATOM 1690 C C . VAL A 1 215 ? -18.953 42.969 28.266 1 62.78 215 VAL A C 1
ATOM 1692 O O . VAL A 1 215 ? -19.781 42.625 29.109 1 62.78 215 VAL A O 1
ATOM 1695 N N . MET A 1 216 ? -17.766 42.469 28.359 1 70.5 216 MET A N 1
ATOM 1696 C CA . MET A 1 216 ? -17.188 41.875 29.562 1 70.5 216 MET A CA 1
ATOM 1697 C C . MET A 1 216 ? -16.328 42.906 30.312 1 70.5 216 MET A C 1
ATOM 1699 O O . MET A 1 216 ? -15.344 43.406 29.766 1 70.5 216 MET A O 1
ATOM 1703 N N . ILE A 1 217 ? -16.797 43.438 31.391 1 77.06 217 ILE A N 1
ATOM 1704 C CA . ILE A 1 217 ? -16.047 44.312 32.25 1 77.06 217 ILE A CA 1
ATOM 1705 C C . ILE A 1 217 ? -15.531 43.531 33.469 1 77.06 217 ILE A C 1
ATOM 1707 O O . ILE A 1 217 ? -16.297 42.875 34.156 1 77.06 217 ILE A O 1
ATOM 1711 N N . PRO A 1 218 ? -14.211 43.656 33.594 1 82.5 218 PRO A N 1
ATOM 1712 C CA . PRO A 1 218 ? -13.688 42.969 34.781 1 82.5 218 PRO A CA 1
ATOM 1713 C C . PRO A 1 218 ? -14.32 43.469 36.094 1 82.5 218 PRO A C 1
ATOM 1715 O O . PRO A 1 218 ? -14.672 44.625 36.188 1 82.5 218 PRO A O 1
ATOM 1718 N N . ALA A 1 219 ? -14.477 42.5 37.094 1 80.56 219 ALA A N 1
ATOM 1719 C CA . ALA A 1 219 ? -15.055 42.844 38.375 1 80.56 219 ALA A CA 1
ATOM 1720 C C . ALA A 1 219 ? -14.266 43.969 39.062 1 80.56 219 ALA A C 1
ATOM 1722 O O . ALA A 1 219 ? -13.031 43.938 39.094 1 80.56 219 ALA A O 1
ATOM 1723 N N . GLY A 1 220 ? -14.945 44.969 39.5 1 86.31 220 GLY A N 1
ATOM 1724 C CA . GLY A 1 220 ? -14.305 46.031 40.25 1 86.31 220 GLY A CA 1
ATOM 1725 C C . GLY A 1 220 ? -13.945 47.219 39.375 1 86.31 220 GLY A C 1
ATOM 1726 O O . GLY A 1 220 ? -13.461 48.25 39.844 1 86.31 220 GLY A O 1
ATOM 1727 N N . CYS A 1 221 ? -14.195 47 38.125 1 89.38 221 CYS A N 1
ATOM 1728 C CA . CYS A 1 221 ? -13.836 48.062 37.188 1 89.38 221 CYS A CA 1
ATOM 1729 C C . CYS A 1 221 ? -15.023 49 36.906 1 89.38 221 CYS A C 1
ATOM 1731 O O . CYS A 1 221 ? -16.141 48.531 36.719 1 89.38 221 CYS A O 1
ATOM 1733 N N . GLY A 1 222 ? -14.867 50.25 37.062 1 90.5 222 GLY A N 1
ATOM 1734 C CA . GLY A 1 222 ? -15.883 51.219 36.656 1 90.5 222 GLY A CA 1
ATOM 1735 C C . GLY A 1 222 ? -15.977 51.406 35.156 1 90.5 222 GLY A C 1
ATOM 1736 O O . GLY A 1 222 ? -15.086 50.969 34.438 1 90.5 222 GLY A O 1
ATOM 1737 N N . VAL A 1 223 ? -17.109 52 34.75 1 91.44 223 VAL A N 1
ATOM 1738 C CA . VAL A 1 223 ? -17.312 52.219 33.312 1 91.44 223 VAL A CA 1
ATOM 1739 C C . VAL A 1 223 ? -17.438 53.688 33 1 91.44 223 VAL A C 1
ATOM 1741 O O . VAL A 1 223 ? -18.094 54.438 33.75 1 91.44 223 VAL A O 1
ATOM 1744 N N . VAL A 1 224 ? -16.688 54.094 31.969 1 92.12 224 VAL A N 1
ATOM 1745 C CA . VAL A 1 224 ? -16.75 55.469 31.484 1 92.12 224 VAL A CA 1
ATOM 1746 C C . VAL A 1 224 ? -17.094 55.469 30 1 92.12 224 VAL A C 1
ATOM 1748 O O . VAL A 1 224 ? -16.5 54.719 29.219 1 92.12 224 VAL A O 1
ATOM 1751 N N . PRO A 1 225 ? -18.188 56.188 29.672 1 90.94 225 PRO A N 1
ATOM 1752 C CA . PRO A 1 225 ? -18.422 56.312 28.234 1 90.94 225 PRO A CA 1
ATOM 1753 C C . PRO A 1 225 ? -17.203 56.875 27.484 1 90.94 225 PRO A C 1
ATOM 1755 O O . PRO A 1 225 ? -16.516 57.781 27.984 1 90.94 225 PRO A O 1
ATOM 1758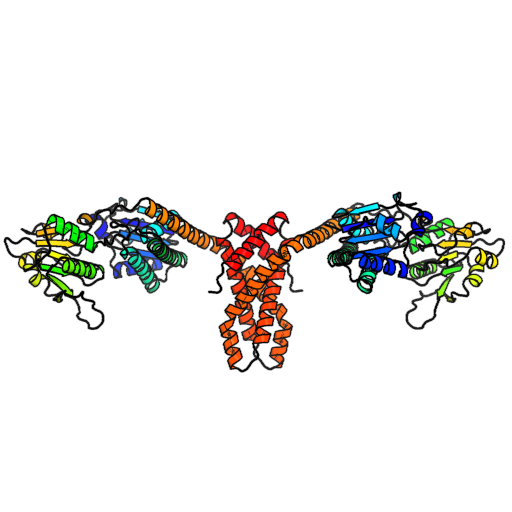 N N . TYR A 1 226 ? -16.969 56.344 26.359 1 92.62 226 TYR A N 1
ATOM 1759 C CA . TYR A 1 226 ? -15.797 56.719 25.578 1 92.62 226 TYR A CA 1
ATOM 1760 C C . TYR A 1 226 ? -15.766 58.219 25.344 1 92.62 226 TYR A C 1
ATOM 1762 O O . TYR A 1 226 ? -14.703 58.844 25.391 1 92.62 226 TYR A O 1
ATOM 1770 N N . ARG A 1 227 ? -16.922 58.875 25.156 1 91 227 ARG A N 1
ATOM 1771 C CA . ARG A 1 227 ? -17.016 60.312 24.875 1 91 227 ARG A CA 1
ATOM 1772 C C . ARG A 1 227 ? -16.547 61.125 26.078 1 91 227 ARG A C 1
ATOM 1774 O O . ARG A 1 227 ? -16.109 62.25 25.922 1 91 227 ARG A O 1
ATOM 1781 N N . ASP A 1 228 ? -16.594 60.562 27.281 1 92.56 228 ASP A N 1
ATOM 1782 C CA . ASP A 1 228 ? -16.266 61.281 28.516 1 92.56 228 ASP A CA 1
ATOM 1783 C C . ASP A 1 228 ? -14.828 61 28.953 1 92.56 228 ASP A C 1
ATOM 1785 O O . ASP A 1 228 ? -14.43 61.312 30.062 1 92.56 228 ASP A O 1
ATOM 1789 N N . ARG A 1 229 ? -14.016 60.406 28.047 1 94.56 229 ARG A N 1
ATOM 1790 C CA . ARG A 1 229 ? -12.695 59.938 28.438 1 94.56 229 ARG A CA 1
ATOM 1791 C C . ARG A 1 229 ? -11.781 61.125 28.812 1 94.56 229 ARG A C 1
ATOM 1793 O O . ARG A 1 229 ? -10.984 61.031 29.734 1 94.56 229 ARG A O 1
ATOM 1800 N N . TYR A 1 230 ? -11.93 62.219 28.141 1 94.69 230 TYR A N 1
ATOM 1801 C CA . TYR A 1 230 ? -11.078 63.375 28.406 1 94.69 230 TYR A CA 1
ATOM 1802 C C . TYR A 1 230 ? -11.398 63.969 29.766 1 94.69 230 TYR A C 1
ATOM 1804 O O . TYR A 1 230 ? -10.484 64.312 30.531 1 94.69 230 TYR A O 1
ATOM 1812 N N . LYS A 1 231 ? -12.641 64.062 30.047 1 91.88 231 LYS A N 1
ATOM 1813 C CA . LYS A 1 231 ? -13.047 64.625 31.344 1 91.88 231 LYS A CA 1
ATOM 1814 C C . LYS A 1 231 ? -12.531 63.75 32.5 1 91.88 231 LYS A C 1
ATOM 1816 O O . LYS A 1 231 ? -12.086 64.25 33.5 1 91.88 231 LYS A O 1
ATOM 1821 N N . THR A 1 232 ? -12.586 62.5 32.281 1 93.69 232 THR A N 1
ATOM 1822 C CA . THR A 1 232 ? -12.195 61.562 33.312 1 93.69 232 THR A CA 1
ATOM 1823 C C . THR A 1 232 ? -10.68 61.531 33.469 1 93.69 232 THR A C 1
ATOM 1825 O O . THR A 1 232 ? -10.172 61.344 34.562 1 93.69 232 THR A O 1
ATOM 1828 N N . MET A 1 233 ? -9.938 61.781 32.5 1 94.44 233 MET A N 1
ATOM 1829 C CA . MET A 1 233 ? -8.484 61.688 32.438 1 94.44 233 MET A CA 1
ATOM 1830 C C . MET A 1 233 ? -7.844 62.625 33.469 1 94.44 233 MET A C 1
ATOM 1832 O O . MET A 1 233 ? -6.805 62.312 34.031 1 94.44 233 MET A O 1
ATOM 1836 N N . GLY A 1 234 ? -8.477 63.688 33.688 1 90.06 234 GLY A N 1
ATOM 1837 C CA . GLY A 1 234 ? -7.934 64.688 34.594 1 90.06 234 GLY A CA 1
ATOM 1838 C C . GLY A 1 234 ? -7.777 64.25 36.031 1 90.06 234 GLY A C 1
ATOM 1839 O O . GLY A 1 234 ? -6.953 64.75 36.781 1 90.06 234 GLY A O 1
ATOM 1840 N N . THR A 1 235 ? -8.484 63.281 36.375 1 91 235 THR A N 1
ATOM 1841 C CA . THR A 1 235 ? -8.469 62.812 37.75 1 91 235 THR A CA 1
ATOM 1842 C C . THR A 1 235 ? -7.664 61.531 37.875 1 91 235 THR A C 1
ATOM 1844 O O . THR A 1 235 ? -7.645 60.906 38.938 1 91 235 THR A O 1
ATOM 1847 N N . MET A 1 236 ? -7.023 61.156 36.844 1 94.44 236 MET A N 1
ATOM 1848 C CA . MET A 1 236 ? -6.348 59.875 36.812 1 94.44 236 MET A CA 1
ATOM 1849 C C . MET A 1 236 ? -4.855 60.031 37.062 1 94.44 236 MET A C 1
ATOM 1851 O O . MET A 1 236 ? -4.281 61.062 36.781 1 94.44 236 MET A O 1
ATOM 1855 N N . ASP A 1 237 ? -4.289 59 37.688 1 95.06 237 ASP A N 1
ATOM 1856 C CA . ASP A 1 237 ? -2.836 58.906 37.781 1 95.06 237 ASP A CA 1
ATOM 1857 C C . ASP A 1 237 ? -2.232 58.25 36.562 1 95.06 237 ASP A C 1
ATOM 1859 O O . ASP A 1 237 ? -1.203 58.719 36.031 1 95.06 237 ASP A O 1
ATOM 1863 N N . PHE A 1 238 ? -2.922 57.219 36.125 1 96.88 238 PHE A N 1
ATOM 1864 C CA . PHE A 1 238 ? -2.465 56.438 34.969 1 96.88 238 PHE A CA 1
ATOM 1865 C C . PHE A 1 238 ? -3.561 56.344 33.938 1 96.88 238 PHE A C 1
ATOM 1867 O O . PHE A 1 238 ? -4.734 56.156 34.25 1 96.88 238 PHE A O 1
ATOM 1874 N N . VAL A 1 239 ? -3.195 56.469 32.719 1 97 239 VAL A N 1
ATOM 1875 C CA . VAL A 1 239 ? -4.102 56.281 31.578 1 97 239 VAL A CA 1
ATOM 1876 C C . VAL A 1 239 ? -3.518 55.25 30.609 1 97 239 VAL A C 1
ATOM 1878 O O . VAL A 1 239 ? -2.42 55.438 30.078 1 97 239 VAL A O 1
ATOM 1881 N N . PHE A 1 240 ? -4.25 54.188 30.406 1 95.69 240 PHE A N 1
ATOM 1882 C CA . PHE A 1 240 ? -3.836 53.125 29.5 1 95.69 240 PHE A CA 1
ATOM 1883 C C . PHE A 1 240 ? -4.73 53.062 28.266 1 95.69 240 PHE A C 1
ATOM 1885 O O . PHE A 1 240 ? -5.938 53.312 28.359 1 95.69 240 PHE A O 1
ATOM 1892 N N . SER A 1 241 ? -4.184 52.812 27.172 1 94 241 SER A N 1
ATOM 1893 C CA . SER A 1 241 ? -4.98 52.594 25.969 1 94 241 SER A CA 1
ATOM 1894 C C . SER A 1 241 ? -4.566 51.312 25.25 1 94 241 SER A C 1
ATOM 1896 O O . SER A 1 241 ? -3.375 51.031 25.125 1 94 241 SER A O 1
ATOM 1898 N N . ALA A 1 242 ? -5.469 50.531 24.906 1 89.12 242 ALA A N 1
ATOM 1899 C CA . ALA A 1 242 ? -5.27 49.281 24.188 1 89.12 242 ALA A CA 1
ATOM 1900 C C . ALA A 1 242 ? -6.43 49 23.234 1 89.12 242 ALA A C 1
ATOM 1902 O O . ALA A 1 242 ? -7.336 48.25 23.562 1 89.12 242 ALA A O 1
ATOM 1903 N N . THR A 1 243 ? -6.461 49.594 22.047 1 84.75 243 THR A N 1
ATOM 1904 C CA . THR A 1 243 ? -7.555 49.438 21.094 1 84.75 243 THR A CA 1
ATOM 1905 C C . THR A 1 243 ? -7.035 48.969 19.734 1 84.75 243 THR A C 1
ATOM 1907 O O . THR A 1 243 ? -5.824 48.844 19.547 1 84.75 243 THR A O 1
ATOM 1910 N N . LYS A 1 244 ? -7.906 48.719 18.938 1 77.81 244 LYS A N 1
ATOM 1911 C CA . LYS A 1 244 ? -7.562 48.375 17.547 1 77.81 244 LYS A CA 1
ATOM 1912 C C . LYS A 1 244 ? -7.844 49.531 16.609 1 77.81 244 LYS A C 1
ATOM 1914 O O . LYS A 1 244 ? -7.98 49.344 15.398 1 77.81 244 LYS A O 1
ATOM 1919 N N . SER A 1 245 ? -7.902 50.688 17.109 1 76.75 245 SER A N 1
ATOM 1920 C CA . SER A 1 245 ? -8.273 51.875 16.359 1 76.75 245 SER A CA 1
ATOM 1921 C C . SER A 1 245 ? -7.129 52.344 15.477 1 76.75 245 SER A C 1
ATOM 1923 O O . SER A 1 245 ? -5.965 52.281 15.875 1 76.75 245 SER A O 1
ATOM 1925 N N . PRO A 1 246 ? -7.488 52.781 14.227 1 78.62 246 PRO A N 1
ATOM 1926 C CA . PRO A 1 246 ? -6.453 53.406 13.383 1 78.62 246 PRO A CA 1
ATOM 1927 C C . PRO A 1 246 ? -6.109 54.812 13.805 1 78.62 246 PRO A C 1
ATOM 1929 O O . PRO A 1 246 ? -5.094 55.375 13.367 1 78.62 246 PRO A O 1
ATOM 1932 N N . HIS A 1 247 ? -6.938 55.375 14.625 1 85 247 HIS A N 1
ATOM 1933 C CA . HIS A 1 247 ? -6.742 56.75 15.047 1 85 247 HIS A CA 1
ATOM 1934 C C . HIS A 1 247 ? -6.398 56.844 16.531 1 85 247 HIS A C 1
ATOM 1936 O O . HIS A 1 247 ? -6.695 55.906 17.297 1 85 247 HIS A O 1
ATOM 1942 N N . TYR A 1 248 ? -5.824 58 16.875 1 92.94 248 TYR A N 1
ATOM 1943 C CA . TYR A 1 248 ? -5.508 58.219 18.281 1 92.94 248 TYR A CA 1
ATOM 1944 C C . TYR A 1 248 ? -6.773 58.219 19.125 1 92.94 248 TYR A C 1
ATOM 1946 O O . TYR A 1 248 ? -7.77 58.844 18.75 1 92.94 248 TYR A O 1
ATOM 1954 N N . THR A 1 249 ? -6.766 57.531 20.172 1 94.25 249 THR A N 1
ATOM 1955 C CA . THR A 1 249 ? -7.836 57.594 21.156 1 94.25 249 THR A CA 1
ATOM 1956 C C . THR A 1 249 ? -7.688 58.875 22.016 1 94.25 249 THR A C 1
ATOM 1958 O O . THR A 1 249 ? -8.672 59.375 22.547 1 94.25 249 THR A O 1
ATOM 1961 N N . VAL A 1 250 ? -6.477 59.344 22.203 1 95.5 250 VAL A N 1
ATOM 1962 C CA . VAL A 1 250 ? -6.199 60.531 22.969 1 95.5 250 VAL A CA 1
ATOM 1963 C C . VAL A 1 250 ? -5.277 61.469 22.172 1 95.5 250 VAL A C 1
ATOM 1965 O O . VAL A 1 250 ? -4.148 61.094 21.844 1 95.5 250 VAL A O 1
ATOM 1968 N N . HIS A 1 251 ? -5.801 62.562 21.875 1 95.81 251 HIS A N 1
ATOM 1969 C CA . HIS A 1 251 ? -5.004 63.594 21.219 1 95.81 251 HIS A CA 1
ATOM 1970 C C . HIS A 1 251 ? -4.375 64.562 22.25 1 95.81 251 HIS A C 1
ATOM 1972 O O . HIS A 1 251 ? -5.02 64.938 23.234 1 95.81 251 HIS A O 1
ATOM 1978 N N . ALA A 1 252 ? -3.125 64.938 22 1 95.5 252 ALA A N 1
ATOM 1979 C CA . ALA A 1 252 ? -2.395 65.812 22.938 1 95.5 252 ALA A CA 1
ATOM 1980 C C . ALA A 1 252 ? -3.115 67.125 23.172 1 95.5 252 ALA A C 1
ATOM 1982 O O . ALA A 1 252 ? -3.195 67.625 24.312 1 95.5 252 ALA A O 1
ATOM 1983 N N . GLN A 1 253 ? -3.631 67.688 22.109 1 93.31 253 GLN A N 1
ATOM 1984 C CA . GLN A 1 253 ? -4.293 69 22.203 1 93.31 253 GLN A CA 1
ATOM 1985 C C . GLN A 1 253 ? -5.512 68.938 23.109 1 93.31 253 GLN A C 1
ATOM 1987 O O . GLN A 1 253 ? -5.695 69.75 23.984 1 93.31 253 GLN A O 1
ATOM 1992 N N . GLN A 1 254 ? -6.254 68 22.891 1 94.06 254 GLN A N 1
ATOM 1993 C CA . GLN A 1 254 ? -7.457 67.812 23.703 1 94.06 254 GLN A CA 1
ATOM 1994 C C . GLN A 1 254 ? -7.113 67.438 25.141 1 94.06 254 GLN A C 1
ATOM 1996 O O . GLN A 1 254 ? -7.777 67.875 26.078 1 94.06 254 GLN A O 1
ATOM 2001 N N . ALA A 1 255 ? -6.129 66.625 25.312 1 94.94 255 ALA A N 1
ATOM 2002 C CA . ALA A 1 255 ? -5.684 66.25 26.641 1 94.94 255 ALA A CA 1
ATOM 2003 C C . ALA A 1 255 ? -5.188 67.438 27.438 1 94.94 255 ALA A C 1
ATOM 2005 O O . ALA A 1 255 ? -5.422 67.562 28.656 1 94.94 255 ALA A O 1
ATOM 2006 N N . ALA A 1 256 ? -4.52 68.312 26.812 1 92.81 256 ALA A N 1
ATOM 2007 C CA . ALA A 1 256 ? -3.967 69.5 27.469 1 92.81 256 ALA A CA 1
ATOM 2008 C C . ALA A 1 256 ? -5.062 70.312 28.172 1 92.81 256 ALA A C 1
ATOM 2010 O O . ALA A 1 256 ? -4.824 70.938 29.219 1 92.81 256 ALA A O 1
ATOM 2011 N N . GLU A 1 257 ? -6.203 70.25 27.594 1 91.19 257 GLU A N 1
ATOM 2012 C CA . GLU A 1 257 ? -7.328 71 28.141 1 91.19 257 GLU A CA 1
ATOM 2013 C C . GLU A 1 257 ? -7.91 70.25 29.359 1 91.19 257 GLU A C 1
ATOM 2015 O O . GLU A 1 257 ? -8.516 70.875 30.234 1 91.19 257 GLU A O 1
ATOM 2020 N N . ALA A 1 258 ? -7.742 69 29.359 1 90.44 258 ALA A N 1
ATOM 2021 C CA . ALA A 1 258 ? -8.383 68.188 30.391 1 90.44 258 ALA A CA 1
ATOM 2022 C C . ALA A 1 258 ? -7.453 68 31.594 1 90.44 258 ALA A C 1
ATOM 2024 O O . ALA A 1 258 ? -7.918 67.75 32.719 1 90.44 258 ALA A O 1
ATOM 2025 N N . LEU A 1 259 ? -6.203 68.062 31.438 1 91.38 259 LEU A N 1
ATOM 2026 C CA . LEU A 1 259 ? -5.219 67.75 32.469 1 91.38 259 LEU A CA 1
ATOM 2027 C C . LEU A 1 259 ? -4.945 69 33.344 1 91.38 259 LEU A C 1
ATOM 2029 O O . LEU A 1 259 ? -5.051 70.125 32.906 1 91.38 259 LEU A O 1
ATOM 2033 N N . GLU A 1 260 ? -4.73 68.75 34.562 1 87.19 260 GLU A N 1
ATOM 2034 C CA . GLU A 1 260 ? -4.445 69.812 35.531 1 87.19 260 GLU A CA 1
ATOM 2035 C C . GLU A 1 260 ? -2.963 70.188 35.531 1 87.19 260 GLU A C 1
ATOM 2037 O O . GLU A 1 260 ? -2.105 69.312 35.406 1 87.19 260 GLU A O 1
ATOM 2042 N N . GLU A 1 261 ? -2.904 71.5 35.844 1 78.81 261 GLU A N 1
ATOM 2043 C CA . GLU A 1 261 ? -1.538 72 35.906 1 78.81 261 GLU A CA 1
ATOM 2044 C C . GLU A 1 261 ? -0.821 71.5 37.156 1 78.81 261 GLU A C 1
ATOM 2046 O O . GLU A 1 261 ? -1.448 71.312 38.188 1 78.81 261 GLU A O 1
ATOM 2051 N N . ASN A 1 262 ? 0.311 70.938 37.188 1 81.44 262 ASN A N 1
ATOM 2052 C CA . ASN A 1 262 ? 1.166 70.562 38.281 1 81.44 262 ASN A CA 1
ATOM 2053 C C . ASN A 1 262 ? 0.896 69.125 38.75 1 81.44 262 ASN A C 1
ATOM 2055 O O . ASN A 1 262 ? 1.207 68.75 39.875 1 81.44 262 ASN A O 1
ATOM 2059 N N . CYS A 1 263 ? 0.026 68.5 38 1 88.56 263 CYS A N 1
ATOM 2060 C CA . CYS A 1 263 ? -0.171 67.062 38.25 1 88.56 263 CYS A CA 1
ATOM 2061 C C . CYS A 1 263 ? 0.659 66.188 37.312 1 88.56 263 CYS A C 1
ATOM 2063 O O . CYS A 1 263 ? 1.077 66.688 36.25 1 88.56 263 CYS A O 1
ATOM 2065 N N . SER A 1 264 ? 0.942 65.062 37.812 1 92.12 264 SER A N 1
ATOM 2066 C CA . SER A 1 264 ? 1.699 64.125 36.969 1 92.12 264 SER A CA 1
ATOM 2067 C C . SER A 1 264 ? 0.8 63 36.438 1 92.12 264 SER A C 1
ATOM 2069 O O . SER A 1 264 ? -0.039 62.438 37.156 1 92.12 264 SER A O 1
ATOM 2071 N N . TYR A 1 265 ? 0.899 62.781 35.156 1 94.44 265 TYR A N 1
ATOM 2072 C CA . TYR A 1 265 ? 0.111 61.75 34.469 1 94.44 265 TYR A CA 1
ATOM 2073 C C . TYR A 1 265 ? 1.013 60.781 33.75 1 94.44 265 TYR A C 1
ATOM 2075 O O . TYR A 1 265 ? 1.95 61.188 33.062 1 94.44 265 TYR A O 1
ATOM 2083 N N . VAL A 1 266 ? 0.791 59.5 33.906 1 95.94 266 VAL A N 1
ATOM 2084 C CA . VAL A 1 266 ? 1.519 58.469 33.188 1 95.94 266 VAL A CA 1
ATOM 2085 C C . VAL A 1 266 ? 0.597 57.844 32.156 1 95.94 266 VAL A C 1
ATOM 2087 O O . VAL A 1 266 ? -0.444 57.281 32.5 1 95.94 266 VAL A O 1
ATOM 2090 N N . PHE A 1 267 ? 0.982 58 30.938 1 96 267 PHE A N 1
ATOM 2091 C CA . PHE A 1 267 ? 0.262 57.375 29.812 1 96 267 PHE A CA 1
ATOM 2092 C C . PHE A 1 267 ? 0.991 56.156 29.312 1 96 267 PHE A C 1
ATOM 2094 O O . PHE A 1 267 ? 2.213 56.156 29.156 1 96 267 PHE A O 1
ATOM 2101 N N . ALA A 1 268 ? 0.313 55.094 29.094 1 94.12 268 ALA A N 1
ATOM 2102 C CA . ALA A 1 268 ? 0.877 53.844 28.547 1 94.12 268 ALA A CA 1
ATOM 2103 C C . ALA A 1 268 ? 0.089 53.375 27.328 1 94.12 268 ALA A C 1
ATOM 2105 O O . ALA A 1 268 ? -1.101 53.062 27.438 1 94.12 268 ALA A O 1
ATOM 2106 N N . ASP A 1 269 ? 0.695 53.312 26.234 1 91.5 269 ASP A N 1
ATOM 2107 C CA . ASP A 1 269 ? 0.094 52.906 24.969 1 91.5 269 ASP A CA 1
ATOM 2108 C C . ASP A 1 269 ? 0.441 51.438 24.625 1 91.5 269 ASP A C 1
ATOM 2110 O O . ASP A 1 269 ? 1.579 51.156 24.266 1 91.5 269 ASP A O 1
ATOM 2114 N N . LEU A 1 270 ? -0.55 50.594 24.609 1 85.94 270 LEU A N 1
ATOM 2115 C CA . LEU A 1 270 ? -0.286 49.188 24.375 1 85.94 270 LEU A CA 1
ATOM 2116 C C . LEU A 1 270 ? -0.77 48.781 23 1 85.94 270 LEU A C 1
ATOM 2118 O O . LEU A 1 270 ? -0.953 47.562 22.734 1 85.94 270 LEU A O 1
ATOM 2122 N N . ALA A 1 271 ? -1.078 49.812 22.156 1 80.56 271 ALA A N 1
ATOM 2123 C CA . ALA A 1 271 ? -1.617 49.531 20.828 1 80.56 271 ALA A CA 1
ATOM 2124 C C . ALA A 1 271 ? -0.638 49.938 19.734 1 80.56 271 ALA A C 1
ATOM 2126 O O . ALA A 1 271 ? 0.098 50.906 19.891 1 80.56 271 ALA A O 1
ATOM 2127 N N . VAL A 1 272 ? -0.586 49.25 18.688 1 76.19 272 VAL A N 1
ATOM 2128 C CA . VAL A 1 272 ? 0.039 49.594 17.422 1 76.19 272 VAL A CA 1
ATOM 2129 C C . VAL A 1 272 ? -0.901 49.25 16.266 1 76.19 272 VAL A C 1
ATOM 2131 O O . VAL A 1 272 ? -1.25 48.094 16.062 1 76.19 272 VAL A O 1
ATOM 2134 N N . PRO A 1 273 ? -1.249 50.25 15.453 1 78.69 273 PRO A N 1
ATOM 2135 C CA . PRO A 1 273 ? -0.835 51.656 15.508 1 78.69 273 PRO A CA 1
ATOM 2136 C C . PRO A 1 273 ? -1.13 52.312 16.859 1 78.69 273 PRO A C 1
ATOM 2138 O O . PRO A 1 273 ? -2.057 51.875 17.562 1 78.69 273 PRO A O 1
ATOM 2141 N N . ARG A 1 274 ? -0.367 53.281 17.234 1 87.62 274 ARG A N 1
ATOM 2142 C CA . ARG A 1 274 ? -0.419 53.875 18.562 1 87.62 274 ARG A CA 1
ATOM 2143 C C . ARG A 1 274 ? -1.761 54.562 18.797 1 87.62 274 ARG A C 1
ATOM 2145 O O . ARG A 1 274 ? -2.264 55.281 17.922 1 87.62 274 ARG A O 1
ATOM 2152 N N . ASP A 1 275 ? -2.352 54.312 19.875 1 91.44 275 ASP A N 1
ATOM 2153 C CA . ASP A 1 275 ? -3.605 54.906 20.328 1 91.44 275 ASP A CA 1
ATOM 2154 C C . ASP A 1 275 ? -3.383 56.312 20.859 1 91.44 275 ASP A C 1
ATOM 2156 O O . ASP A 1 275 ? -4.273 57.156 20.766 1 91.44 275 ASP A O 1
ATOM 2160 N N . LEU A 1 276 ? -2.232 56.594 21.406 1 94.75 276 LEU A N 1
ATOM 2161 C CA . LEU A 1 276 ? -1.976 57.844 22.125 1 94.75 276 LEU A CA 1
ATOM 2162 C C . LEU A 1 276 ? -1.045 58.75 21.328 1 94.75 276 LEU A C 1
ATOM 2164 O O . LEU A 1 276 ? -0.014 58.281 20.812 1 94.75 276 LEU A O 1
ATOM 2168 N N . ASP A 1 277 ? -1.473 59.938 21.188 1 94.38 277 ASP A N 1
ATOM 2169 C CA . ASP A 1 277 ? -0.696 60.969 20.484 1 94.38 277 ASP A CA 1
ATOM 2170 C C . ASP A 1 277 ? 0.698 61.125 21.078 1 94.38 277 ASP A C 1
ATOM 2172 O O . ASP A 1 277 ? 0.836 61.438 22.266 1 94.38 277 ASP A O 1
ATOM 2176 N N . PRO A 1 278 ? 1.731 60.938 20.281 1 93.06 278 PRO A N 1
ATOM 2177 C CA . PRO A 1 278 ? 3.09 61.062 20.812 1 93.06 278 PRO A CA 1
ATOM 2178 C C . PRO A 1 278 ? 3.379 62.438 21.375 1 93.06 278 PRO A C 1
ATOM 2180 O O . PRO A 1 278 ? 4.242 62.594 22.25 1 93.06 278 PRO A O 1
ATOM 2183 N N . ASP A 1 279 ? 2.646 63.375 20.984 1 94.31 279 ASP A N 1
ATOM 2184 C CA . ASP A 1 279 ? 2.854 64.75 21.438 1 94.31 279 ASP A CA 1
ATOM 2185 C C . ASP A 1 279 ? 2.424 64.938 22.891 1 94.31 279 ASP A C 1
ATOM 2187 O O . ASP A 1 279 ? 2.676 65.938 23.5 1 94.31 279 ASP A O 1
ATOM 2191 N N . LEU A 1 280 ? 1.836 63.938 23.438 1 94.88 280 LEU A N 1
ATOM 2192 C CA . LEU A 1 280 ? 1.508 63.938 24.859 1 94.88 280 LEU A CA 1
ATOM 2193 C C . LEU A 1 280 ? 2.76 64.188 25.703 1 94.88 280 LEU A C 1
ATOM 2195 O O . LEU A 1 280 ? 2.689 64.75 26.797 1 94.88 280 LEU A O 1
ATOM 2199 N N . THR A 1 281 ? 3.898 63.719 25.188 1 92.94 281 THR A N 1
ATOM 2200 C CA . THR A 1 281 ? 5.164 63.812 25.906 1 92.94 281 THR A CA 1
ATOM 2201 C C . THR A 1 281 ? 5.574 65.25 26.094 1 92.94 281 THR A C 1
ATOM 2203 O O . THR A 1 281 ? 6.387 65.562 26.953 1 92.94 281 THR A O 1
ATOM 2206 N N . GLU A 1 282 ? 5.02 66.062 25.312 1 92.19 282 GLU A N 1
ATOM 2207 C CA . GLU A 1 282 ? 5.367 67.5 25.344 1 92.19 282 GLU A CA 1
ATOM 2208 C C . GLU A 1 282 ? 4.555 68.25 26.406 1 92.19 282 GLU A C 1
ATOM 2210 O O . GLU A 1 282 ? 4.871 69.375 26.766 1 92.19 282 GLU A O 1
ATOM 2215 N N . LEU A 1 283 ? 3.527 67.688 26.875 1 92.88 283 LEU A N 1
ATOM 2216 C CA . LEU A 1 283 ? 2.695 68.312 27.906 1 92.88 283 LEU A CA 1
ATOM 2217 C C . LEU A 1 283 ? 3.363 68.188 29.266 1 92.88 283 LEU A C 1
ATOM 2219 O O . LEU A 1 283 ? 3.889 67.125 29.641 1 92.88 283 LEU A O 1
ATOM 2223 N N . PRO A 1 284 ? 3.348 69.312 29.984 1 90.75 284 PRO A N 1
ATOM 2224 C CA . PRO A 1 284 ? 3.955 69.25 31.328 1 90.75 284 PRO A CA 1
ATOM 2225 C C . PRO A 1 284 ? 3.324 68.188 32.219 1 90.75 284 PRO A C 1
ATOM 2227 O O . PRO A 1 284 ? 2.1 68.062 32.25 1 90.75 284 PRO A O 1
ATOM 2230 N N . GLY A 1 285 ? 4.188 67.438 32.844 1 91.75 285 GLY A N 1
ATOM 2231 C CA . GLY A 1 285 ? 3.736 66.438 33.812 1 91.75 285 GLY A CA 1
ATOM 2232 C C . GLY A 1 285 ? 3.32 65.125 33.188 1 91.75 285 GLY A C 1
ATOM 2233 O O . GLY A 1 285 ? 2.914 64.188 33.875 1 91.75 285 GLY A O 1
ATOM 2234 N N . CYS A 1 286 ? 3.404 65.062 31.922 1 94.06 286 CYS A N 1
ATOM 2235 C CA . CYS A 1 286 ? 2.934 63.875 31.234 1 94.06 286 CYS A CA 1
ATOM 2236 C C . CYS A 1 286 ? 4.102 62.969 30.828 1 94.06 286 CYS A C 1
ATOM 2238 O O . CYS A 1 286 ? 5.086 63.469 30.266 1 94.06 286 CYS A O 1
ATOM 2240 N N . CYS A 1 287 ? 4.023 61.719 31.156 1 94.31 287 CYS A N 1
ATOM 2241 C CA . CYS A 1 287 ? 4.941 60.688 30.688 1 94.31 287 CYS A CA 1
ATOM 2242 C C . CYS A 1 287 ? 4.215 59.656 29.812 1 94.31 287 CYS A C 1
ATOM 2244 O O . CYS A 1 287 ? 3.127 59.219 30.156 1 94.31 287 CYS A O 1
ATOM 2246 N N . LEU A 1 288 ? 4.793 59.406 28.672 1 94.56 288 LEU A N 1
ATOM 2247 C CA . LEU A 1 288 ? 4.195 58.438 27.734 1 94.56 288 LEU A CA 1
ATOM 2248 C C . LEU A 1 288 ? 5.105 57.25 27.516 1 94.56 288 LEU A C 1
ATOM 2250 O O . LEU A 1 288 ? 6.281 57.406 27.172 1 94.56 288 LEU A O 1
ATOM 2254 N N . LEU A 1 289 ? 4.621 56.094 27.812 1 90.69 289 LEU A N 1
ATOM 2255 C CA . LEU A 1 289 ? 5.32 54.844 27.562 1 90.69 289 LEU A CA 1
ATOM 2256 C C . LEU A 1 289 ? 4.621 54.031 26.484 1 90.69 289 LEU A C 1
ATOM 2258 O O . LEU A 1 289 ? 3.393 54 26.422 1 90.69 289 LEU A O 1
ATOM 2262 N N . ASP A 1 290 ? 5.344 53.531 25.625 1 87.25 290 ASP A N 1
ATOM 2263 C CA . ASP A 1 290 ? 4.789 52.656 24.594 1 87.25 290 ASP A CA 1
ATOM 2264 C C . ASP A 1 290 ? 5.281 51.219 24.75 1 87.25 290 ASP A C 1
ATOM 2266 O O . ASP A 1 290 ? 5.855 50.875 25.781 1 87.25 290 ASP A O 1
ATOM 2270 N N . MET A 1 291 ? 4.934 50.375 23.812 1 78.88 291 MET A N 1
ATOM 2271 C CA . MET A 1 291 ? 5.223 48.938 23.875 1 78.88 291 MET A CA 1
ATOM 2272 C C . MET A 1 291 ? 6.723 48.688 24 1 78.88 291 MET A C 1
ATOM 2274 O O . MET A 1 291 ? 7.152 47.75 24.656 1 78.88 291 MET A O 1
ATOM 2278 N N . ASP A 1 292 ? 7.52 49.469 23.328 1 75.12 292 ASP A N 1
ATOM 2279 C CA . ASP A 1 292 ? 8.969 49.281 23.375 1 75.12 292 ASP A CA 1
ATOM 2280 C C . ASP A 1 292 ? 9.523 49.594 24.766 1 75.12 292 ASP A C 1
ATOM 2282 O O . ASP A 1 292 ? 10.531 49 25.172 1 75.12 292 ASP A O 1
ATOM 2286 N N . ASP A 1 293 ? 8.812 50.5 25.406 1 75.62 293 ASP A N 1
ATOM 2287 C CA . ASP A 1 293 ? 9.211 50.844 26.766 1 75.62 293 ASP A CA 1
ATOM 2288 C C . ASP A 1 293 ? 8.852 49.75 27.75 1 75.62 293 ASP A C 1
ATOM 2290 O O . ASP A 1 293 ? 9.531 49.562 28.766 1 75.62 293 ASP A O 1
ATOM 2294 N N . LEU A 1 294 ? 7.863 49.094 27.438 1 70.81 294 LEU A N 1
ATOM 2295 C CA . LEU A 1 294 ? 7.297 48.156 28.391 1 70.81 294 LEU A CA 1
ATOM 2296 C C . LEU A 1 294 ? 7.746 46.719 28.062 1 70.81 294 LEU A C 1
ATOM 2298 O O . LEU A 1 294 ? 7.398 45.781 28.766 1 70.81 294 LEU A O 1
ATOM 2302 N N . GLY A 1 295 ? 8.445 46.344 26.922 1 59.97 295 GLY A N 1
ATOM 2303 C CA . GLY A 1 295 ? 8.75 45.031 26.312 1 59.97 295 GLY A CA 1
ATOM 2304 C C . GLY A 1 295 ? 9.93 44.344 26.969 1 59.97 295 GLY A C 1
ATOM 2305 O O . GLY A 1 295 ? 11.023 44.906 27.047 1 59.97 295 GLY A O 1
ATOM 2306 N N . LEU A 1 296 ? 9.773 43.656 28.203 1 55.75 296 LEU A N 1
ATOM 2307 C CA . LEU A 1 296 ? 10.938 42.969 28.75 1 55.75 296 LEU A CA 1
ATOM 2308 C C . LEU A 1 296 ? 10.938 41.5 28.359 1 55.75 296 LEU A C 1
ATOM 2310 O O . LEU A 1 296 ? 9.875 40.906 28.188 1 55.75 296 LEU A O 1
ATOM 2314 N N . GLN A 1 297 ? 12.188 41.094 27.922 1 53.66 297 GLN A N 1
ATOM 2315 C CA . GLN A 1 297 ? 12.625 39.75 27.516 1 53.66 297 GLN A CA 1
ATOM 2316 C C . GLN A 1 297 ? 12.555 38.781 28.688 1 53.66 297 GLN A C 1
ATOM 2318 O O . GLN A 1 297 ? 13.039 39.062 29.781 1 53.66 297 GLN A O 1
ATOM 2323 N N . VAL A 1 298 ? 11.5 38.094 28.766 1 52.53 298 VAL A N 1
ATOM 2324 C CA . VAL A 1 298 ? 11.547 37.031 29.766 1 52.53 298 VAL A CA 1
ATOM 2325 C C . VAL A 1 298 ? 12.445 35.875 29.281 1 52.53 298 VAL A C 1
ATOM 2327 O O . VAL A 1 298 ? 12.5 35.594 28.078 1 52.53 298 VAL A O 1
ATOM 2330 N N . SER A 1 299 ? 13.352 35.531 30.156 1 58.75 299 SER A N 1
ATOM 2331 C CA . SER A 1 299 ? 14.258 34.406 29.922 1 58.75 299 SER A CA 1
ATOM 2332 C C . SER A 1 299 ? 13.562 33.094 30.188 1 58.75 299 SER A C 1
ATOM 2334 O O . SER A 1 299 ? 12.711 33 31.078 1 58.75 299 SER A O 1
ATOM 2336 N N . ALA A 1 300 ? 13.492 32.219 29.219 1 62.47 300 ALA A N 1
ATOM 2337 C CA . ALA A 1 300 ? 12.953 30.875 29.406 1 62.47 300 ALA A CA 1
ATOM 2338 C C . ALA A 1 300 ? 14.055 29.891 29.812 1 62.47 300 ALA A C 1
ATOM 2340 O O . ALA A 1 300 ? 15.227 30.109 29.484 1 62.47 300 ALA A O 1
ATOM 2341 N N . ASP A 1 301 ? 13.641 28.922 30.672 1 71.5 301 ASP A N 1
ATOM 2342 C CA . ASP A 1 301 ? 14.5 27.797 31 1 71.5 301 ASP A CA 1
ATOM 2343 C C . ASP A 1 301 ? 15.016 27.109 29.734 1 71.5 301 ASP A C 1
ATOM 2345 O O . ASP A 1 301 ? 14.25 26.859 28.812 1 71.5 301 ASP A O 1
ATOM 2349 N N . ALA A 1 302 ? 16.297 26.969 29.672 1 75 302 ALA A N 1
ATOM 2350 C CA . ALA A 1 302 ? 16.969 26.391 28.516 1 75 302 ALA A CA 1
ATOM 2351 C C . ALA A 1 302 ? 16.391 25.016 28.172 1 75 302 ALA A C 1
ATOM 2353 O O . ALA A 1 302 ? 16.266 24.656 27 1 75 302 ALA A O 1
ATOM 2354 N N . GLY A 1 303 ? 16.109 24.203 29.188 1 81.06 303 GLY A N 1
ATOM 2355 C CA . GLY A 1 303 ? 15.531 22.891 28.969 1 81.06 303 GLY A CA 1
ATOM 2356 C C . GLY A 1 303 ? 14.148 22.938 28.344 1 81.06 303 GLY A C 1
ATOM 2357 O O . GLY A 1 303 ? 13.852 22.172 27.422 1 81.06 303 GLY A O 1
ATOM 2358 N N . GLU A 1 304 ? 13.305 23.859 28.781 1 82.94 304 GLU A N 1
ATOM 2359 C CA . GLU A 1 304 ? 11.961 24.016 28.25 1 82.94 304 GLU A CA 1
ATOM 2360 C C . GLU A 1 304 ? 11.992 24.547 26.812 1 82.94 304 GLU A C 1
ATOM 2362 O O . GLU A 1 304 ? 11.164 24.172 25.984 1 82.94 304 GLU A O 1
ATOM 2367 N N . LEU A 1 305 ? 12.977 25.375 26.609 1 82.94 305 LEU A N 1
ATOM 2368 C CA . LEU A 1 305 ? 13.141 25.906 25.266 1 82.94 305 LEU A CA 1
ATOM 2369 C C . LEU A 1 305 ? 13.531 24.812 24.281 1 82.94 305 LEU A C 1
ATOM 2371 O O . LEU A 1 305 ? 13.039 24.781 23.156 1 82.94 305 LEU A O 1
ATOM 2375 N N . LYS A 1 306 ? 14.375 23.938 24.766 1 87.5 306 LYS A N 1
ATOM 2376 C CA . LYS A 1 306 ? 14.797 22.828 23.922 1 87.5 306 LYS A CA 1
ATOM 2377 C C . LYS A 1 306 ? 13.625 21.906 23.594 1 87.5 306 LYS A C 1
ATOM 2379 O O . LYS A 1 306 ? 13.484 21.453 22.469 1 87.5 306 LYS A O 1
ATOM 2384 N N . LYS A 1 307 ? 12.836 21.656 24.578 1 92.06 307 LYS A N 1
ATOM 2385 C CA . LYS A 1 307 ? 11.656 20.812 24.375 1 92.06 307 LYS A CA 1
ATOM 2386 C C . LYS A 1 307 ? 10.695 21.453 23.391 1 92.06 307 LYS A C 1
ATOM 2388 O O . LYS A 1 307 ? 10.125 20.781 22.531 1 92.06 307 LYS A O 1
ATOM 2393 N N . ALA A 1 308 ? 10.484 22.75 23.5 1 90.88 308 ALA A N 1
ATOM 2394 C CA . ALA A 1 308 ? 9.609 23.484 22.578 1 90.88 308 ALA A CA 1
ATOM 2395 C C . ALA A 1 308 ? 10.141 23.406 21.156 1 90.88 308 ALA A C 1
ATOM 2397 O O . ALA A 1 308 ? 9.375 23.219 20.203 1 90.88 308 ALA A O 1
ATOM 2398 N N . GLU A 1 309 ? 11.438 23.547 21.094 1 90.56 309 GLU A N 1
ATOM 2399 C CA . GLU A 1 309 ? 12.078 23.5 19.781 1 90.56 309 GLU A CA 1
ATOM 2400 C C . GLU A 1 309 ? 11.898 22.125 19.125 1 90.56 309 GLU A C 1
ATOM 2402 O O . GLU A 1 309 ? 11.711 22.031 17.906 1 90.56 309 GLU A O 1
ATOM 2407 N N . GLU A 1 310 ? 11.969 21.125 19.953 1 94.38 310 GLU A N 1
ATOM 2408 C CA . GLU A 1 310 ? 11.773 19.766 19.453 1 94.38 310 GLU A CA 1
ATOM 2409 C C . GLU A 1 310 ? 10.352 19.578 18.922 1 94.38 310 GLU A C 1
ATOM 2411 O O . GLU A 1 310 ? 10.148 18.984 17.859 1 94.38 310 GLU A O 1
ATOM 2416 N N . ILE A 1 311 ? 9.375 20.047 19.625 1 95.62 311 ILE A N 1
ATOM 2417 C CA . ILE A 1 311 ? 7.98 19.969 19.219 1 95.62 311 ILE A CA 1
ATOM 2418 C C . ILE A 1 311 ? 7.781 20.719 17.906 1 95.62 311 ILE A C 1
ATOM 2420 O O . ILE A 1 311 ? 7.152 20.203 16.969 1 95.62 311 ILE A O 1
ATOM 2424 N N . ILE A 1 312 ? 8.375 21.875 17.828 1 95.69 312 ILE A N 1
ATOM 2425 C CA . ILE A 1 312 ? 8.234 22.734 16.656 1 95.69 312 ILE A CA 1
ATOM 2426 C C . ILE A 1 312 ? 8.875 22.062 15.445 1 95.69 312 ILE A C 1
ATOM 2428 O O . ILE A 1 312 ? 8.32 22.094 14.344 1 95.69 312 ILE A O 1
ATOM 2432 N N . CYS A 1 313 ? 10.023 21.5 15.656 1 95.19 313 CYS A N 1
ATOM 2433 C CA . CYS A 1 313 ? 10.711 20.797 14.586 1 95.19 313 CYS A CA 1
ATOM 2434 C C . CYS A 1 313 ? 9.852 19.656 14.055 1 95.19 313 CYS A C 1
ATOM 2436 O O . CYS A 1 313 ? 9.703 19.484 12.836 1 95.19 313 CYS A O 1
ATOM 2438 N N . GLU A 1 314 ? 9.297 18.922 14.977 1 95.12 314 GLU A N 1
ATOM 2439 C CA . GLU A 1 314 ? 8.438 17.797 14.602 1 95.12 314 GLU A CA 1
ATOM 2440 C C . GLU A 1 314 ? 7.215 18.281 13.82 1 95.12 314 GLU A C 1
ATOM 2442 O O . GLU A 1 314 ? 6.855 17.688 12.805 1 95.12 314 GLU A O 1
ATOM 2447 N N . GLN A 1 315 ? 6.547 19.312 14.297 1 96.06 315 GLN A N 1
ATOM 2448 C CA . GLN A 1 315 ? 5.348 19.844 13.656 1 96.06 315 GLN A CA 1
ATOM 2449 C C . GLN A 1 315 ? 5.676 20.453 12.297 1 96.06 315 GLN A C 1
ATOM 2451 O O . GLN A 1 315 ? 4.883 20.344 11.352 1 96.06 315 GLN A O 1
ATOM 2456 N N . SER A 1 316 ? 6.816 21.109 12.203 1 96.94 316 SER A N 1
ATOM 2457 C CA . SER A 1 316 ? 7.262 21.656 10.922 1 96.94 316 SER A CA 1
ATOM 2458 C C . SER A 1 316 ? 7.488 20.547 9.898 1 96.94 316 SER A C 1
ATOM 2460 O O . SER A 1 316 ? 7.094 20.688 8.734 1 96.94 316 SER A O 1
ATOM 2462 N N . ASP A 1 317 ? 8.102 19.516 10.367 1 95.06 317 ASP A N 1
ATOM 2463 C CA . ASP A 1 317 ? 8.344 18.375 9.492 1 95.06 317 ASP A CA 1
ATOM 2464 C C . ASP A 1 317 ? 7.035 17.75 9.023 1 95.06 317 ASP A C 1
ATOM 2466 O O . ASP A 1 317 ? 6.922 17.328 7.871 1 95.06 317 ASP A O 1
ATOM 2470 N N . GLU A 1 318 ? 6.113 17.656 9.922 1 95.31 318 GLU A N 1
ATOM 2471 C CA . GLU A 1 318 ? 4.801 17.125 9.57 1 95.31 318 GLU A CA 1
ATOM 2472 C C . GLU A 1 318 ? 4.152 17.938 8.461 1 95.31 318 GLU A C 1
ATOM 2474 O O . GLU A 1 318 ? 3.561 17.375 7.535 1 95.31 318 GLU A O 1
ATOM 2479 N N . PHE A 1 319 ? 4.191 19.203 8.547 1 96.56 319 PHE A N 1
ATOM 2480 C CA . PHE A 1 319 ? 3.646 20.062 7.492 1 96.56 319 PHE A CA 1
ATOM 2481 C C . PHE A 1 319 ? 4.387 19.828 6.18 1 96.56 319 PHE A C 1
ATOM 2483 O O . PHE A 1 319 ? 3.762 19.734 5.121 1 96.56 319 PHE A O 1
ATOM 2490 N N . MET A 1 320 ? 5.723 19.844 6.266 1 96.69 320 MET A N 1
ATOM 2491 C CA . MET A 1 320 ? 6.52 19.641 5.059 1 96.69 320 MET A CA 1
ATOM 2492 C C . MET A 1 320 ? 6.176 18.328 4.379 1 96.69 320 MET A C 1
ATOM 2494 O O . MET A 1 320 ? 6.051 18.266 3.154 1 96.69 320 MET A O 1
ATOM 2498 N N . ASN A 1 321 ? 6.047 17.297 5.164 1 95.31 321 ASN A N 1
ATOM 2499 C CA . ASN A 1 321 ? 5.648 16 4.613 1 95.31 321 ASN A CA 1
ATOM 2500 C C . ASN A 1 321 ? 4.277 16.078 3.951 1 95.31 321 ASN A C 1
ATOM 2502 O O . ASN A 1 321 ? 4.082 15.539 2.859 1 95.31 321 ASN A O 1
ATOM 2506 N N . TRP A 1 322 ? 3.348 16.719 4.629 1 95.31 322 TRP A N 1
ATOM 2507 C CA . TRP A 1 322 ? 2.02 16.922 4.059 1 95.31 322 TRP A CA 1
ATOM 2508 C C . TRP A 1 322 ? 2.1 17.672 2.736 1 95.31 322 TRP A C 1
ATOM 2510 O O . TRP A 1 322 ? 1.477 17.281 1.749 1 95.31 322 TRP A O 1
ATOM 2520 N N . TYR A 1 323 ? 2.881 18.734 2.723 1 95.75 323 TYR A N 1
ATOM 2521 C CA . TYR A 1 323 ? 3.012 19.594 1.549 1 95.75 323 TYR A CA 1
ATOM 2522 C C . TYR A 1 323 ? 3.547 18.797 0.357 1 95.75 323 TYR A C 1
ATOM 2524 O O . TYR A 1 323 ? 2.969 18.844 -0.73 1 95.75 323 TYR A O 1
ATOM 2532 N N . TYR A 1 324 ? 4.613 18.141 0.587 1 95.94 324 TYR A N 1
ATOM 2533 C CA . TYR A 1 324 ? 5.27 17.469 -0.528 1 95.94 324 TYR A CA 1
ATOM 2534 C C . TYR A 1 324 ? 4.508 16.203 -0.932 1 95.94 324 TYR A C 1
ATOM 2536 O O . TYR A 1 324 ? 4.523 15.812 -2.1 1 95.94 324 TYR A O 1
ATOM 2544 N N . PHE A 1 325 ? 3.846 15.555 -0.064 1 96.38 325 PHE A N 1
ATOM 2545 C CA . PHE A 1 325 ? 3.086 14.352 -0.369 1 96.38 325 PHE A CA 1
ATOM 2546 C C . PHE A 1 325 ? 1.915 14.664 -1.291 1 96.38 325 PHE A C 1
ATOM 2548 O O . PHE A 1 325 ? 1.392 13.773 -1.964 1 96.38 325 PHE A O 1
ATOM 2555 N N . ARG A 1 326 ? 1.478 15.922 -1.285 1 94.25 326 ARG A N 1
ATOM 2556 C CA . ARG A 1 326 ? 0.373 16.344 -2.139 1 94.25 326 ARG A CA 1
ATOM 2557 C C . ARG A 1 326 ? 0.656 16.016 -3.602 1 94.25 326 ARG A C 1
ATOM 2559 O O . ARG A 1 326 ? -0.268 15.766 -4.379 1 94.25 326 ARG A O 1
ATOM 2566 N N . ASP A 1 327 ? 1.894 16.016 -3.992 1 94.75 327 ASP A N 1
ATOM 2567 C CA . ASP A 1 327 ? 2.287 15.719 -5.367 1 94.75 327 ASP A CA 1
ATOM 2568 C C . ASP A 1 327 ? 1.937 14.273 -5.734 1 94.75 327 ASP A C 1
ATOM 2570 O O . ASP A 1 327 ? 1.872 13.93 -6.914 1 94.75 327 ASP A O 1
ATOM 2574 N N . TYR A 1 328 ? 1.724 13.461 -4.738 1 96.12 328 TYR A N 1
ATOM 2575 C CA . TYR A 1 328 ? 1.491 12.039 -4.98 1 96.12 328 TYR A CA 1
ATOM 2576 C C . TYR A 1 328 ? 0.02 11.688 -4.797 1 96.12 328 TYR A C 1
ATOM 2578 O O . TYR A 1 328 ? -0.367 10.523 -4.926 1 96.12 328 TYR A O 1
ATOM 2586 N N . ILE A 1 329 ? -0.818 12.703 -4.57 1 94.38 329 ILE A N 1
ATOM 2587 C CA . ILE A 1 329 ? -2.244 12.508 -4.34 1 94.38 329 ILE A CA 1
ATOM 2588 C C . ILE A 1 329 ? -2.877 11.844 -5.559 1 94.38 329 ILE A C 1
ATOM 2590 O O . ILE A 1 329 ? -3.68 10.914 -5.426 1 94.38 329 ILE A O 1
ATOM 2594 N N . PRO A 1 330 ? -2.486 12.188 -6.77 1 94.88 330 PRO A N 1
ATOM 2595 C CA . PRO A 1 330 ? -3.072 11.508 -7.926 1 94.88 330 PRO A CA 1
ATOM 2596 C C . PRO A 1 330 ? -2.771 10.008 -7.945 1 94.88 330 PRO A C 1
ATOM 2598 O O . PRO A 1 330 ? -3.652 9.203 -8.258 1 94.88 330 PRO A O 1
ATOM 2601 N N . LEU A 1 331 ? -1.551 9.625 -7.59 1 95.38 331 LEU A N 1
ATOM 2602 C CA . LEU A 1 331 ? -1.18 8.219 -7.543 1 95.38 331 LEU A CA 1
ATOM 2603 C C . LEU A 1 331 ? -1.972 7.484 -6.465 1 95.38 331 LEU A C 1
ATOM 2605 O O . LEU A 1 331 ? -2.455 6.375 -6.691 1 95.38 331 LEU A O 1
ATOM 2609 N N . VAL A 1 332 ? -2.084 8.148 -5.332 1 96.69 332 VAL A N 1
ATOM 2610 C CA . VAL A 1 332 ? -2.857 7.586 -4.23 1 96.69 332 VAL A CA 1
ATOM 2611 C C . VAL A 1 332 ? -4.301 7.355 -4.676 1 96.69 332 VAL A C 1
ATOM 2613 O O . VAL A 1 332 ? -4.883 6.305 -4.402 1 96.69 332 VAL A O 1
ATOM 2616 N N . ARG A 1 333 ? -4.812 8.328 -5.367 1 95.81 333 ARG A N 1
ATOM 2617 C CA . ARG A 1 333 ? -6.195 8.25 -5.824 1 95.81 333 ARG A CA 1
ATOM 2618 C C . ARG A 1 333 ? -6.375 7.125 -6.84 1 95.81 333 ARG A C 1
ATOM 2620 O O . ARG A 1 333 ? -7.402 6.445 -6.848 1 95.81 333 ARG A O 1
ATOM 2627 N N . GLU A 1 334 ? -5.438 6.922 -7.645 1 96.19 334 GLU A N 1
ATOM 2628 C CA . GLU A 1 334 ? -5.508 5.844 -8.625 1 96.19 334 GLU A CA 1
ATOM 2629 C C . GLU A 1 334 ? -5.566 4.48 -7.945 1 96.19 334 GLU A C 1
ATOM 2631 O O . GLU A 1 334 ? -6.398 3.641 -8.297 1 96.19 334 GLU A O 1
ATOM 2636 N N . VAL A 1 335 ? -4.688 4.234 -7.023 1 97.12 335 VAL A N 1
ATOM 2637 C CA . VAL A 1 335 ? -4.648 2.971 -6.293 1 97.12 335 VAL A CA 1
ATOM 2638 C C . VAL A 1 335 ? -5.949 2.779 -5.523 1 97.12 335 VAL A C 1
ATOM 2640 O O . VAL A 1 335 ? -6.527 1.689 -5.531 1 97.12 335 VAL A O 1
ATOM 2643 N N . SER A 1 336 ? -6.363 3.906 -4.875 1 97.31 336 SER A N 1
ATOM 2644 C CA . SER A 1 336 ? -7.574 3.85 -4.066 1 97.31 336 SER A CA 1
ATOM 2645 C C . SER A 1 336 ? -8.805 3.59 -4.93 1 97.31 336 SER A C 1
ATOM 2647 O O . SER A 1 336 ? -9.703 2.848 -4.527 1 97.31 336 SER A O 1
ATOM 2649 N N . SER A 1 337 ? -8.859 4.207 -6.062 1 96.62 337 SER A N 1
ATOM 2650 C CA . SER A 1 337 ? -9.961 3.988 -6.988 1 96.62 337 SER A CA 1
ATOM 2651 C C . SER A 1 337 ? -10.008 2.539 -7.461 1 96.62 337 SER A C 1
ATOM 2653 O O . SER A 1 337 ? -11.086 1.951 -7.574 1 96.62 337 SER A O 1
ATOM 2655 N N . ALA A 1 338 ? -8.859 2.023 -7.758 1 96.25 338 ALA A N 1
ATOM 2656 C CA . ALA A 1 338 ? -8.789 0.62 -8.156 1 96.25 338 ALA A CA 1
ATOM 2657 C C . ALA A 1 338 ? -9.32 -0.291 -7.051 1 96.25 338 ALA A C 1
ATOM 2659 O O . ALA A 1 338 ? -10.047 -1.248 -7.324 1 96.25 338 ALA A O 1
ATOM 2660 N N . ALA A 1 339 ? -8.945 -0.026 -5.855 1 96.81 339 ALA A N 1
ATOM 2661 C CA . ALA A 1 339 ? -9.438 -0.806 -4.719 1 96.81 339 ALA A CA 1
ATOM 2662 C C . ALA A 1 339 ? -10.953 -0.724 -4.609 1 96.81 339 ALA A C 1
ATOM 2664 O O . ALA A 1 339 ? -11.617 -1.725 -4.328 1 96.81 339 ALA A O 1
ATOM 2665 N N . GLY A 1 340 ? -11.461 0.516 -4.766 1 96.81 340 GLY A N 1
ATOM 2666 C CA . GLY A 1 340 ? -12.906 0.688 -4.746 1 96.81 340 GLY A CA 1
ATOM 2667 C C . GLY A 1 340 ? -13.617 -0.101 -5.828 1 96.81 340 GLY A C 1
ATOM 2668 O O . GLY A 1 340 ? -14.633 -0.755 -5.562 1 96.81 340 GLY A O 1
ATOM 2669 N N . GLU A 1 341 ? -13.109 -0.071 -6.996 1 95.81 341 GLU A N 1
ATOM 2670 C CA . GLU A 1 341 ? -13.695 -0.811 -8.109 1 95.81 341 GLU A CA 1
ATOM 2671 C C . GLU A 1 341 ? -13.633 -2.316 -7.863 1 95.81 341 GLU A C 1
ATOM 2673 O O . GLU A 1 341 ? -14.602 -3.033 -8.133 1 95.81 341 GLU A O 1
ATOM 2678 N N . LEU A 1 342 ? -12.508 -2.762 -7.426 1 95.94 342 LEU A N 1
ATOM 2679 C CA . LEU A 1 342 ? -12.336 -4.18 -7.121 1 95.94 342 LEU A CA 1
ATOM 2680 C C . LEU A 1 342 ? -13.305 -4.621 -6.027 1 95.94 342 LEU A C 1
ATOM 2682 O O . LEU A 1 342 ? -13.844 -5.727 -6.082 1 95.94 342 LEU A O 1
ATOM 2686 N N . THR A 1 343 ? -13.516 -3.766 -5.043 1 96.88 343 THR A N 1
ATOM 2687 C CA . THR A 1 343 ? -14.469 -4.062 -3.98 1 96.88 343 THR A CA 1
ATOM 2688 C C . THR A 1 343 ? -15.867 -4.273 -4.551 1 96.88 343 THR A C 1
ATOM 2690 O O . THR A 1 343 ? -16.531 -5.258 -4.227 1 96.88 343 THR A O 1
ATOM 2693 N N . ASN A 1 344 ? -16.266 -3.402 -5.387 1 95.5 344 ASN A N 1
ATOM 2694 C CA . ASN A 1 344 ? -17.578 -3.52 -6.008 1 95.5 344 ASN A CA 1
ATOM 2695 C C . ASN A 1 344 ? -17.688 -4.777 -6.867 1 95.5 344 ASN A C 1
ATOM 2697 O O . ASN A 1 344 ? -18.734 -5.434 -6.891 1 95.5 344 ASN A O 1
ATOM 2701 N N . ALA A 1 345 ? -16.656 -5.008 -7.609 1 94.75 345 ALA A N 1
ATOM 2702 C CA . ALA A 1 345 ? -16.656 -6.195 -8.461 1 94.75 345 ALA A CA 1
ATOM 2703 C C . ALA A 1 345 ? -16.875 -7.461 -7.641 1 94.75 345 ALA A C 1
ATOM 2705 O O . ALA A 1 345 ? -17.547 -8.391 -8.086 1 94.75 345 ALA A O 1
ATOM 2706 N 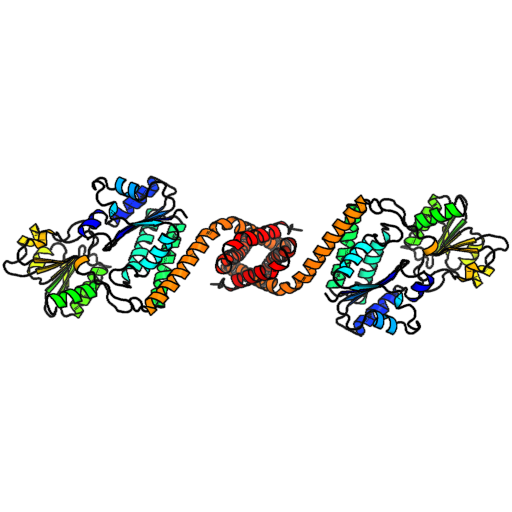N . LYS A 1 346 ? -16.344 -7.508 -6.473 1 95 346 LYS A N 1
ATOM 2707 C CA . LYS A 1 346 ? -16.438 -8.672 -5.602 1 95 346 LYS A CA 1
ATOM 2708 C C . LYS A 1 346 ? -17.812 -8.766 -4.949 1 95 346 LYS A C 1
ATOM 2710 O O . LYS A 1 346 ? -18.188 -9.812 -4.418 1 95 346 LYS A O 1
ATOM 2715 N N . LEU A 1 347 ? -18.609 -7.676 -5.066 1 95.5 347 LEU A N 1
ATOM 2716 C CA . LEU A 1 347 ? -19.938 -7.641 -4.449 1 95.5 347 LEU A CA 1
ATOM 2717 C C . LEU A 1 347 ? -21.031 -7.773 -5.504 1 95.5 347 LEU A C 1
ATOM 2719 O O . LEU A 1 347 ? -22.203 -7.547 -5.215 1 95.5 347 LEU A O 1
ATOM 2723 N N . LYS A 1 348 ? -20.656 -8.125 -6.688 1 93.56 348 LYS A N 1
ATOM 2724 C CA . LYS A 1 348 ? -21.609 -8.219 -7.789 1 93.56 348 LYS A CA 1
ATOM 2725 C C . LYS A 1 348 ? -22.766 -9.148 -7.441 1 93.56 348 LYS A C 1
ATOM 2727 O O . LYS A 1 348 ? -23.938 -8.82 -7.68 1 93.56 348 LYS A O 1
ATOM 2732 N N . LYS A 1 349 ? -22.469 -10.32 -6.91 1 92.56 349 LYS A N 1
ATOM 2733 C CA . LYS A 1 349 ? -23.516 -11.281 -6.531 1 92.56 349 LYS A CA 1
ATOM 2734 C C . LYS A 1 349 ? -24.406 -10.711 -5.441 1 92.56 349 LYS A C 1
ATOM 2736 O O . LYS A 1 349 ? -25.641 -10.867 -5.488 1 92.56 349 LYS A O 1
ATOM 2741 N N . THR A 1 350 ? -23.797 -10.055 -4.48 1 90.75 350 THR A N 1
ATOM 2742 C CA . THR A 1 350 ? -24.547 -9.445 -3.383 1 90.75 350 THR A CA 1
ATOM 2743 C C . THR A 1 350 ? -25.5 -8.375 -3.908 1 90.75 350 THR A C 1
ATOM 2745 O O . THR A 1 350 ? -26.672 -8.328 -3.502 1 90.75 350 THR A O 1
ATOM 2748 N N . TYR A 1 351 ? -25.078 -7.52 -4.797 1 91.5 351 TYR A N 1
ATOM 2749 C CA . TYR A 1 351 ? -25.906 -6.469 -5.383 1 91.5 351 TYR A CA 1
ATOM 2750 C C . TYR A 1 351 ? -27.047 -7.062 -6.184 1 91.5 351 TYR A C 1
ATOM 2752 O O . TYR A 1 351 ? -28.172 -6.535 -6.156 1 91.5 351 TYR A O 1
ATOM 2760 N N . ARG A 1 352 ? -26.828 -8.141 -6.871 1 90.62 352 ARG A N 1
ATOM 2761 C CA . ARG A 1 352 ? -27.859 -8.805 -7.648 1 90.62 352 ARG A CA 1
ATOM 2762 C C . ARG A 1 352 ? -28.969 -9.336 -6.742 1 90.62 352 ARG A C 1
ATOM 2764 O O . ARG A 1 352 ? -30.156 -9.227 -7.07 1 90.62 352 ARG A O 1
ATOM 2771 N N . GLU A 1 353 ? -28.562 -9.906 -5.676 1 88 353 GLU A N 1
ATOM 2772 C CA . GLU A 1 353 ? -29.547 -10.43 -4.723 1 88 353 GLU A CA 1
ATOM 2773 C C . GLU A 1 353 ? -30.375 -9.305 -4.109 1 88 353 GLU A C 1
ATOM 2775 O O . GLU A 1 353 ? -31.578 -9.469 -3.885 1 88 353 GLU A O 1
ATOM 2780 N N . LEU A 1 354 ? -29.734 -8.211 -3.879 1 85.69 354 LEU A N 1
ATOM 2781 C CA . LEU A 1 354 ? -30.438 -7.062 -3.314 1 85.69 354 LEU A CA 1
ATOM 2782 C C . LEU A 1 354 ? -31.391 -6.457 -4.336 1 85.69 354 LEU A C 1
ATOM 2784 O O . LEU A 1 354 ? -32.5 -6.023 -3.982 1 85.69 354 LEU A O 1
ATOM 2788 N N . ARG A 1 355 ? -31 -6.398 -5.539 1 83.94 355 ARG A N 1
ATOM 2789 C CA . ARG A 1 355 ? -31.859 -5.879 -6.605 1 83.94 355 ARG A CA 1
ATOM 2790 C C . ARG A 1 355 ? -33.125 -6.727 -6.758 1 83.94 355 ARG A C 1
ATOM 2792 O O . ARG A 1 355 ? -34.188 -6.195 -7 1 83.94 355 ARG A O 1
ATOM 2799 N N . LYS A 1 356 ? -32.969 -8 -6.656 1 82.81 356 LYS A N 1
ATOM 2800 C CA . LYS A 1 356 ? -34.125 -8.906 -6.738 1 82.81 356 LYS A CA 1
ATOM 2801 C C . LYS A 1 356 ? -35.156 -8.594 -5.656 1 82.81 356 LYS A C 1
ATOM 2803 O O . LYS A 1 356 ? -36.344 -8.812 -5.852 1 82.81 356 LYS A O 1
ATOM 2808 N N . LYS A 1 357 ? -34.688 -8.125 -4.629 1 77.75 357 LYS A N 1
ATOM 2809 C CA . LYS A 1 357 ? -35.562 -7.789 -3.525 1 77.75 357 LYS A CA 1
ATOM 2810 C C . LYS A 1 357 ? -36.094 -6.355 -3.643 1 77.75 357 LYS A C 1
ATOM 2812 O O . LYS A 1 357 ? -36.5 -5.75 -2.648 1 77.75 357 LYS A O 1
ATOM 2817 N N . HIS A 1 358 ? -35.875 -5.668 -4.871 1 69.56 358 HIS A N 1
ATOM 2818 C CA . HIS A 1 358 ? -36.375 -4.367 -5.277 1 69.56 358 HIS A CA 1
ATOM 2819 C C . HIS A 1 358 ? -35.75 -3.24 -4.484 1 69.56 358 HIS A C 1
ATOM 2821 O O . HIS A 1 358 ? -36.406 -2.273 -4.105 1 69.56 358 HIS A O 1
ATOM 2827 N N . ARG A 1 359 ? -34.531 -3.426 -4.258 1 71.75 359 ARG A N 1
ATOM 2828 C CA . ARG A 1 359 ? -33.781 -2.389 -3.547 1 71.75 359 ARG A CA 1
ATOM 2829 C C . ARG A 1 359 ? -32.938 -1.58 -4.508 1 71.75 359 ARG A C 1
ATOM 2831 O O . ARG A 1 359 ? -32.438 -2.107 -5.512 1 71.75 359 ARG A O 1
ATOM 2838 N N . ASP A 1 360 ? -33 -0.275 -4.297 1 77.81 360 ASP A N 1
ATOM 2839 C CA . ASP A 1 360 ? -32.094 0.576 -5.062 1 77.81 360 ASP A CA 1
ATOM 2840 C C . ASP A 1 360 ? -30.656 0.343 -4.648 1 77.81 360 ASP A C 1
ATOM 2842 O O . ASP A 1 360 ? -30.25 0.708 -3.541 1 77.81 360 ASP A O 1
ATOM 2846 N N . VAL A 1 361 ? -29.906 -0.306 -5.531 1 86.38 361 VAL A N 1
ATOM 2847 C CA . VAL A 1 361 ? -28.562 -0.751 -5.211 1 86.38 361 VAL A CA 1
ATOM 2848 C C . VAL A 1 361 ? -27.547 0.241 -5.773 1 86.38 361 VAL A C 1
ATOM 2850 O O . VAL A 1 361 ? -26.375 0.243 -5.367 1 86.38 361 VAL A O 1
ATOM 2853 N N . SER A 1 362 ? -27.984 1.137 -6.672 1 87.69 362 SER A N 1
ATOM 2854 C CA . SER A 1 362 ? -27.062 2.061 -7.309 1 87.69 362 SER A CA 1
ATOM 2855 C C . SER A 1 362 ? -26.438 3.008 -6.293 1 87.69 362 SER A C 1
ATOM 2857 O O . SER A 1 362 ? -25.219 3.234 -6.309 1 87.69 362 SER A O 1
ATOM 2859 N N . GLY A 1 363 ? -27.25 3.547 -5.422 1 89.5 363 GLY A N 1
ATOM 2860 C CA . GLY A 1 363 ? -26.734 4.414 -4.371 1 89.5 363 GLY A CA 1
ATOM 2861 C C . GLY A 1 363 ? -25.781 3.713 -3.432 1 89.5 363 GLY A C 1
ATOM 2862 O O . GLY A 1 363 ? -24.734 4.27 -3.062 1 89.5 363 GLY A O 1
ATOM 2863 N N . LEU A 1 364 ? -26.188 2.508 -3.1 1 91.12 364 LEU A N 1
ATOM 2864 C CA . LEU A 1 364 ? -25.344 1.722 -2.197 1 91.12 364 LEU A CA 1
ATOM 2865 C C . LEU A 1 364 ? -24 1.411 -2.838 1 91.12 364 LEU A C 1
ATOM 2867 O O . LEU A 1 364 ? -22.953 1.514 -2.182 1 91.12 364 LEU A O 1
ATOM 2871 N N . GLN A 1 365 ? -24 1.06 -4.109 1 94.19 365 GLN A N 1
ATOM 2872 C CA . GLN A 1 365 ? -22.766 0.757 -4.848 1 94.19 365 GLN A CA 1
ATOM 2873 C C . GLN A 1 365 ? -21.812 1.941 -4.828 1 94.19 365 GLN A C 1
ATOM 2875 O O . GLN A 1 365 ? -20.609 1.77 -4.605 1 94.19 365 GLN A O 1
ATOM 2880 N N . LYS A 1 366 ? -22.344 3.096 -5.051 1 95.19 366 LYS A N 1
ATOM 2881 C CA . LYS A 1 366 ? -21.531 4.305 -5.066 1 95.19 366 LYS A CA 1
ATOM 2882 C C . LYS A 1 366 ? -20.953 4.598 -3.684 1 95.19 366 LYS A C 1
ATOM 2884 O O . LYS A 1 366 ? -19.781 4.98 -3.559 1 95.19 366 LYS A O 1
ATOM 2889 N N . GLU A 1 367 ? -21.75 4.395 -2.713 1 95.12 367 GLU A N 1
ATOM 2890 C CA . GLU A 1 367 ? -21.312 4.68 -1.351 1 95.12 367 GLU A CA 1
ATOM 2891 C C . GLU A 1 367 ? -20.234 3.699 -0.902 1 95.12 367 GLU A C 1
ATOM 2893 O O . GLU A 1 367 ? -19.281 4.09 -0.234 1 95.12 367 GLU A O 1
ATOM 2898 N N . VAL A 1 368 ? -20.438 2.465 -1.262 1 96.06 368 VAL A N 1
ATOM 2899 C CA . VAL A 1 368 ? -19.469 1.447 -0.896 1 96.06 368 VAL A CA 1
ATOM 2900 C C . VAL A 1 368 ? -18.141 1.729 -1.599 1 96.06 368 VAL A C 1
ATOM 2902 O O . VAL A 1 368 ? -17.078 1.656 -0.981 1 96.06 368 VAL A O 1
ATOM 2905 N N . MET A 1 369 ? -18.203 2.021 -2.855 1 96.62 369 MET A N 1
ATOM 2906 C CA . MET A 1 369 ? -17 2.336 -3.611 1 96.62 369 MET A CA 1
ATOM 2907 C C . MET A 1 369 ? -16.266 3.52 -2.992 1 96.62 369 MET A C 1
ATOM 2909 O O . MET A 1 369 ? -15.047 3.459 -2.783 1 96.62 369 MET A O 1
ATOM 2913 N N . ARG A 1 370 ? -16.969 4.57 -2.689 1 96.38 370 ARG A N 1
ATOM 2914 C CA . ARG A 1 370 ? -16.375 5.773 -2.113 1 96.38 370 ARG A CA 1
ATOM 2915 C C . ARG A 1 370 ? -15.758 5.48 -0.749 1 96.38 370 ARG A C 1
ATOM 2917 O O . ARG A 1 370 ? -14.695 6.008 -0.415 1 96.38 370 ARG A O 1
ATOM 2924 N N . ALA A 1 371 ? -16.469 4.707 0.016 1 97.06 371 ALA A N 1
ATOM 2925 C CA . ALA A 1 371 ? -15.984 4.355 1.345 1 97.06 371 ALA A CA 1
ATOM 2926 C C . ALA A 1 371 ? -14.68 3.559 1.256 1 97.06 371 ALA A C 1
ATOM 2928 O O . ALA A 1 371 ? -13.742 3.814 2.006 1 97.06 371 ALA A O 1
ATOM 2929 N N . SER A 1 372 ? -14.664 2.564 0.337 1 97.38 372 SER A N 1
ATOM 2930 C CA . SER A 1 372 ? -13.461 1.76 0.138 1 97.38 372 SER A CA 1
ATOM 2931 C C . SER A 1 372 ? -12.297 2.615 -0.356 1 97.38 372 SER A C 1
ATOM 2933 O O . SER A 1 372 ? -11.172 2.484 0.13 1 97.38 372 SER A O 1
ATOM 2935 N N . GLU A 1 373 ? -12.594 3.496 -1.29 1 97.31 373 GLU A N 1
ATOM 2936 C CA . GLU A 1 373 ? -11.586 4.418 -1.803 1 97.31 373 GLU A CA 1
ATOM 2937 C C . GLU A 1 373 ? -11 5.273 -0.682 1 97.31 373 GLU A C 1
ATOM 2939 O O . GLU A 1 373 ? -9.781 5.395 -0.562 1 97.31 373 GLU A O 1
ATOM 2944 N N . SER A 1 374 ? -11.891 5.812 0.069 1 96.69 374 SER A N 1
ATOM 2945 C CA . SER A 1 374 ? -11.484 6.707 1.151 1 96.69 374 SER A CA 1
ATOM 2946 C C . SER A 1 374 ? -10.656 5.965 2.197 1 96.69 374 SER A C 1
ATOM 2948 O O . SER A 1 374 ? -9.719 6.523 2.762 1 96.69 374 SER A O 1
ATOM 2950 N N . ALA A 1 375 ? -11.047 4.75 2.49 1 96.25 375 ALA A N 1
ATOM 2951 C CA . ALA A 1 375 ? -10.312 3.934 3.453 1 96.25 375 ALA A CA 1
ATOM 2952 C C . ALA A 1 375 ? -8.875 3.703 2.992 1 96.25 375 ALA A C 1
ATOM 2954 O O . ALA A 1 375 ? -7.934 3.893 3.764 1 96.25 375 ALA A O 1
ATOM 2955 N N . VAL A 1 376 ? -8.711 3.309 1.756 1 97.38 376 VAL A N 1
ATOM 2956 C CA . VAL A 1 376 ? -7.391 3.023 1.208 1 97.38 376 VAL A CA 1
ATOM 2957 C C . VAL A 1 376 ? -6.582 4.316 1.104 1 97.38 376 VAL A C 1
ATOM 2959 O O . VAL A 1 376 ? -5.383 4.328 1.379 1 97.38 376 VAL A O 1
ATOM 2962 N N . GLU A 1 377 ? -7.238 5.398 0.708 1 96.38 377 GLU A N 1
ATOM 2963 C CA . GLU A 1 377 ? -6.582 6.699 0.644 1 96.38 377 GLU A CA 1
ATOM 2964 C C . GLU A 1 377 ? -5.973 7.078 1.991 1 96.38 377 GLU A C 1
ATOM 2966 O O . GLU A 1 377 ? -4.855 7.59 2.051 1 96.38 377 GLU A O 1
ATOM 2971 N N . ARG A 1 378 ? -6.707 6.883 2.99 1 95.38 378 ARG A N 1
ATOM 2972 C CA . ARG A 1 378 ? -6.246 7.219 4.336 1 95.38 378 ARG A CA 1
ATOM 2973 C C . ARG A 1 378 ? -4.992 6.426 4.695 1 95.38 378 ARG A C 1
ATOM 2975 O O . ARG A 1 378 ? -4.039 6.98 5.246 1 95.38 378 ARG A O 1
ATOM 2982 N N . ILE A 1 379 ? -5.004 5.137 4.418 1 95.81 379 ILE A N 1
ATOM 2983 C CA . ILE A 1 379 ? -3.867 4.273 4.723 1 95.81 379 ILE A CA 1
ATOM 2984 C C . ILE A 1 379 ? -2.645 4.734 3.93 1 95.81 379 ILE A C 1
ATOM 2986 O O . ILE A 1 379 ? -1.556 4.883 4.488 1 95.81 379 ILE A O 1
ATOM 2990 N N . LEU A 1 380 ? -2.857 4.992 2.631 1 97.06 380 LEU A N 1
ATOM 2991 C CA . LEU A 1 380 ? -1.737 5.371 1.776 1 97.06 380 LEU A CA 1
ATOM 2992 C C . LEU A 1 380 ? -1.205 6.75 2.156 1 97.06 380 LEU A C 1
ATOM 2994 O O . LEU A 1 380 ? 0.001 6.992 2.086 1 97.06 380 LEU A O 1
ATOM 2998 N N . PHE A 1 381 ? -2.123 7.629 2.523 1 94.19 381 PHE A N 1
ATOM 2999 C CA . PHE A 1 381 ? -1.706 8.961 2.932 1 94.19 381 PHE A CA 1
ATOM 3000 C C . PHE A 1 381 ? -0.869 8.906 4.203 1 94.19 381 PHE A C 1
ATOM 3002 O O . PHE A 1 381 ? 0.033 9.727 4.395 1 94.19 381 PHE A O 1
ATOM 3009 N N . GLY A 1 382 ? -1.104 7.941 5.035 1 94.12 382 GLY A N 1
ATOM 3010 C CA . GLY A 1 382 ? -0.365 7.77 6.273 1 94.12 382 GLY A CA 1
ATOM 3011 C C . GLY A 1 382 ? 1.083 7.371 6.055 1 94.12 382 GLY A C 1
ATOM 3012 O O . GLY A 1 382 ? 1.909 7.492 6.961 1 94.12 382 GLY A O 1
ATOM 3013 N N . LEU A 1 383 ? 1.407 6.949 4.879 1 95 383 LEU A N 1
ATOM 3014 C CA . LEU A 1 383 ? 2.773 6.543 4.562 1 95 383 LEU A CA 1
ATOM 3015 C C . LEU A 1 383 ? 3.738 7.711 4.727 1 95 383 LEU A C 1
ATOM 3017 O O . LEU A 1 383 ? 4.926 7.508 4.996 1 95 383 LEU A O 1
ATOM 3021 N N . LYS A 1 384 ? 3.201 8.977 4.578 1 94.25 384 LYS A N 1
ATOM 3022 C CA . LYS A 1 384 ? 4.039 10.164 4.695 1 94.25 384 LYS A CA 1
ATOM 3023 C C . LYS A 1 384 ? 4.641 10.281 6.094 1 94.25 384 LYS A C 1
ATOM 3025 O O . LYS A 1 384 ? 5.656 10.945 6.285 1 94.25 384 LYS A O 1
ATOM 3030 N N . ASP A 1 385 ? 3.973 9.625 7.09 1 92.38 385 ASP A N 1
ATOM 3031 C CA . ASP A 1 385 ? 4.398 9.719 8.484 1 92.38 385 ASP A CA 1
ATOM 3032 C C . ASP A 1 385 ? 5.336 8.57 8.852 1 92.38 385 ASP A C 1
ATOM 3034 O O . ASP A 1 385 ? 5.957 8.586 9.914 1 92.38 385 ASP A O 1
ATOM 3038 N N . VAL A 1 386 ? 5.453 7.594 7.93 1 92.94 386 VAL A N 1
ATOM 3039 C CA . VAL A 1 386 ? 6.168 6.383 8.32 1 92.94 386 VAL A CA 1
ATOM 3040 C C . VAL A 1 386 ? 7.398 6.203 7.438 1 92.94 386 VAL A C 1
ATOM 3042 O O . VAL A 1 386 ? 8.375 5.559 7.84 1 92.94 386 VAL A O 1
ATOM 3045 N N . LEU A 1 387 ? 7.41 6.754 6.242 1 94.75 387 LEU A N 1
ATOM 3046 C CA . LEU A 1 387 ? 8.492 6.566 5.281 1 94.75 387 LEU A CA 1
ATOM 3047 C C . LEU A 1 387 ? 9.203 7.887 4.992 1 94.75 387 LEU A C 1
ATOM 3049 O O . LEU A 1 387 ? 8.57 8.945 4.984 1 94.75 387 LEU A O 1
ATOM 3053 N N . PRO A 1 388 ? 10.492 7.797 4.699 1 94.56 388 PRO A N 1
ATOM 3054 C CA . PRO A 1 388 ? 11.172 9 4.207 1 94.56 388 PRO A CA 1
ATOM 3055 C C . PRO A 1 388 ? 10.68 9.438 2.828 1 94.56 388 PRO A C 1
ATOM 3057 O O . PRO A 1 388 ? 10.273 8.594 2.021 1 94.56 388 PRO A O 1
ATOM 3060 N N . ARG A 1 389 ? 10.773 10.688 2.521 1 94.31 389 ARG A N 1
ATOM 3061 C CA . ARG A 1 389 ? 10.227 11.297 1.314 1 94.31 389 ARG A CA 1
ATOM 3062 C C . ARG A 1 389 ? 10.781 10.633 0.062 1 94.31 389 ARG A C 1
ATOM 3064 O O . ARG A 1 389 ? 10.07 10.469 -0.932 1 94.31 389 ARG A O 1
ATOM 3071 N N . GLN A 1 390 ? 12.016 10.18 0.112 1 94.56 390 GLN A N 1
ATOM 3072 C CA . GLN A 1 390 ? 12.695 9.641 -1.066 1 94.56 390 GLN A CA 1
ATOM 3073 C C . GLN A 1 390 ? 12.086 8.305 -1.486 1 94.56 390 GLN A C 1
ATOM 3075 O O . GLN A 1 390 ? 12.266 7.867 -2.623 1 94.56 390 GLN A O 1
ATOM 3080 N N . GLU A 1 391 ? 11.305 7.656 -0.63 1 95.94 391 GLU A N 1
ATOM 3081 C CA . GLU A 1 391 ? 10.766 6.328 -0.906 1 95.94 391 GLU A CA 1
ATOM 3082 C C . GLU A 1 391 ? 9.328 6.402 -1.401 1 95.94 391 GLU A C 1
ATOM 3084 O O . GLU A 1 391 ? 8.789 5.422 -1.92 1 95.94 391 GLU A O 1
ATOM 3089 N N . TRP A 1 392 ? 8.672 7.617 -1.267 1 96.44 392 TRP A N 1
ATOM 3090 C CA . TRP A 1 392 ? 7.246 7.746 -1.548 1 96.44 392 TRP A CA 1
ATOM 3091 C C . TRP A 1 392 ? 6.941 7.379 -2.996 1 96.44 392 TRP A C 1
ATOM 3093 O O . TRP A 1 392 ? 6.066 6.555 -3.264 1 96.44 392 TRP A O 1
ATOM 3103 N N . LYS A 1 393 ? 7.684 7.953 -3.869 1 95.75 393 LYS A N 1
ATOM 3104 C CA . LYS A 1 393 ? 7.438 7.746 -5.293 1 95.75 393 LYS A CA 1
ATOM 3105 C C . LYS A 1 393 ? 7.543 6.266 -5.66 1 95.75 393 LYS A C 1
ATOM 3107 O O . LYS A 1 393 ? 6.652 5.719 -6.312 1 95.75 393 LYS A O 1
ATOM 3112 N N . HIS A 1 394 ? 8.625 5.664 -5.215 1 95.69 394 HIS A N 1
ATOM 3113 C CA . HIS A 1 394 ? 8.914 4.273 -5.539 1 95.69 394 HIS A CA 1
ATOM 3114 C C . HIS A 1 394 ? 7.805 3.352 -5.055 1 95.69 394 HIS A C 1
ATOM 3116 O O . HIS A 1 394 ? 7.316 2.508 -5.812 1 95.69 394 HIS A O 1
ATOM 3122 N N . ILE A 1 395 ? 7.344 3.514 -3.885 1 95.81 395 ILE A N 1
ATOM 3123 C CA . ILE A 1 395 ? 6.352 2.633 -3.275 1 95.81 395 ILE A CA 1
ATOM 3124 C C . ILE A 1 395 ? 4.984 2.883 -3.904 1 95.81 395 ILE A C 1
ATOM 3126 O O . ILE A 1 395 ? 4.27 1.938 -4.25 1 95.81 395 ILE A O 1
ATOM 3130 N N . LEU A 1 396 ? 4.625 4.145 -4.086 1 96.88 396 LEU A N 1
ATOM 3131 C CA . LEU A 1 396 ? 3.314 4.473 -4.637 1 96.88 396 LEU A CA 1
ATOM 3132 C C . LEU A 1 396 ? 3.213 4.051 -6.098 1 96.88 396 LEU A C 1
ATOM 3134 O O . LEU A 1 396 ? 2.158 3.594 -6.543 1 96.88 396 LEU A O 1
ATOM 3138 N N . GLU A 1 397 ? 4.266 4.141 -6.797 1 96.25 397 GLU A N 1
ATOM 3139 C CA . GLU A 1 397 ? 4.266 3.658 -8.172 1 96.25 397 GLU A CA 1
ATOM 3140 C C . GLU A 1 397 ? 4.121 2.139 -8.227 1 96.25 397 GLU A C 1
ATOM 3142 O O . GLU A 1 397 ? 3.439 1.604 -9.102 1 96.25 397 GLU A O 1
ATOM 3147 N N . ALA A 1 398 ? 4.852 1.457 -7.348 1 96.25 398 ALA A N 1
ATOM 3148 C CA . ALA A 1 398 ? 4.734 0.003 -7.273 1 96.25 398 ALA A CA 1
ATOM 3149 C C . ALA A 1 398 ? 3.295 -0.416 -6.984 1 96.25 398 ALA A C 1
ATOM 3151 O O . ALA A 1 398 ? 2.777 -1.348 -7.605 1 96.25 398 ALA A O 1
ATOM 3152 N N . LEU A 1 399 ? 2.639 0.3 -6.086 1 96.44 399 LEU A N 1
ATOM 3153 C CA . LEU A 1 399 ? 1.253 0.004 -5.738 1 96.44 399 LEU A CA 1
ATOM 3154 C C . LEU A 1 399 ? 0.327 0.272 -6.922 1 96.44 399 LEU A C 1
ATOM 3156 O O . LEU A 1 399 ? -0.603 -0.497 -7.172 1 96.44 399 LEU A O 1
ATOM 3160 N N . GLU A 1 400 ? 0.569 1.362 -7.551 1 95.88 400 GLU A N 1
ATOM 3161 C CA . GLU A 1 400 ? -0.229 1.69 -8.727 1 95.88 400 GLU A CA 1
ATOM 3162 C C . GLU A 1 400 ? -0.097 0.616 -9.805 1 95.88 400 GLU A C 1
ATOM 3164 O O . GLU A 1 400 ? -1.093 0.196 -10.398 1 95.88 400 GLU A O 1
ATOM 3169 N N . LEU A 1 401 ? 1.122 0.172 -10.062 1 94.38 401 LEU A N 1
ATOM 3170 C CA . LEU A 1 401 ? 1.369 -0.884 -11.031 1 94.38 401 LEU A CA 1
ATOM 3171 C C . LEU A 1 401 ? 0.679 -2.18 -10.617 1 94.38 401 LEU A C 1
ATOM 3173 O O . LEU A 1 401 ? 0.097 -2.873 -11.453 1 94.38 401 LEU A O 1
ATOM 3177 N N . SER A 1 402 ? 0.781 -2.502 -9.367 1 94.19 402 SER A N 1
ATOM 3178 C CA . SER A 1 402 ? 0.127 -3.699 -8.852 1 94.19 402 SER A CA 1
ATOM 3179 C C . SER A 1 402 ? -1.386 -3.623 -9.023 1 94.19 402 SER A C 1
ATOM 3181 O O . SER A 1 402 ? -2.025 -4.613 -9.383 1 94.19 402 SER A O 1
ATOM 3183 N N . ALA A 1 403 ? -1.901 -2.465 -8.719 1 93.19 403 ALA A N 1
ATOM 3184 C CA . ALA A 1 403 ? -3.342 -2.256 -8.836 1 93.19 403 ALA A CA 1
ATOM 3185 C C . ALA A 1 403 ? -3.797 -2.371 -10.289 1 93.19 403 ALA A C 1
ATOM 3187 O O . ALA A 1 403 ? -4.91 -2.826 -10.562 1 93.19 403 ALA A O 1
ATOM 3188 N N . ASP A 1 404 ? -2.955 -2.041 -11.195 1 87 404 ASP A N 1
ATOM 3189 C CA . ASP A 1 404 ? -3.273 -2.07 -12.617 1 87 404 ASP A CA 1
ATOM 3190 C C . ASP A 1 404 ? -3.25 -3.498 -13.156 1 87 404 ASP A C 1
ATOM 3192 O O . ASP A 1 404 ? -3.977 -3.824 -14.102 1 87 404 ASP A O 1
ATOM 3196 N N . GLU A 1 405 ? -2.264 -4.281 -12.711 1 76.19 405 GLU A N 1
ATOM 3197 C CA . GLU A 1 405 ? -2.113 -5.656 -13.188 1 76.19 405 GLU A CA 1
ATOM 3198 C C . GLU A 1 405 ? -3.279 -6.527 -12.734 1 76.19 405 GLU A C 1
ATOM 3200 O O . GLU A 1 405 ? -3.576 -7.551 -13.352 1 76.19 405 GLU A O 1
ATOM 3205 N N . VAL A 1 406 ? -3.844 -6.258 -11.672 1 63.12 406 VAL A N 1
ATOM 3206 C CA . VAL A 1 406 ? -4.941 -7.059 -11.148 1 63.12 406 VAL A CA 1
ATOM 3207 C C . VAL A 1 406 ? -6.148 -6.961 -12.078 1 63.12 406 VAL A C 1
ATOM 3209 O O . VAL A 1 406 ? -6.797 -5.914 -12.156 1 63.12 406 VAL A O 1
ATOM 3212 N N . ASP A 1 407 ? -5.906 -7.227 -13.422 1 52.59 407 ASP A N 1
ATOM 3213 C CA . ASP A 1 407 ? -7.078 -7.301 -14.289 1 52.59 407 ASP A CA 1
ATOM 3214 C C . ASP A 1 407 ? -8.211 -8.062 -13.609 1 52.59 407 ASP A C 1
ATOM 3216 O O . ASP A 1 407 ? -7.965 -8.977 -12.812 1 52.59 407 ASP A O 1
ATOM 3220 N N . ILE A 1 408 ? -9.477 -7.293 -13.609 1 41.38 408 ILE A N 1
ATOM 3221 C CA . ILE A 1 408 ? -10.789 -7.766 -13.172 1 41.38 408 ILE A CA 1
ATOM 3222 C C . ILE A 1 408 ? -11 -9.203 -13.648 1 41.38 408 ILE A C 1
ATOM 3224 O O . ILE A 1 408 ? -11.352 -9.438 -14.805 1 41.38 408 ILE A O 1
ATOM 3228 N N . PHE A 1 409 ? -9.992 -10.055 -13.68 1 35.41 409 PHE A N 1
ATOM 3229 C CA . PHE A 1 409 ? -10.594 -11.328 -14.055 1 35.41 409 PHE A CA 1
ATOM 3230 C C . PHE A 1 409 ? -11.547 -11.82 -12.969 1 35.41 409 PHE A C 1
ATOM 3232 O O . PHE A 1 409 ? -11.312 -11.594 -11.781 1 35.41 409 PHE A O 1
ATOM 3239 N N . MET B 1 1 ? 13.492 -23.406 1.368 1 85.88 1 MET B N 1
ATOM 3240 C CA . MET B 1 1 ? 12.352 -24.125 0.803 1 85.88 1 MET B CA 1
ATOM 3241 C C . MET B 1 1 ? 12.555 -25.625 0.926 1 85.88 1 MET B C 1
ATOM 3243 O O . MET B 1 1 ? 13.523 -26.172 0.4 1 85.88 1 MET B O 1
ATOM 3247 N N . GLU B 1 2 ? 11.656 -26.281 1.648 1 93.31 2 GLU B N 1
ATOM 3248 C CA . GLU B 1 2 ? 11.773 -27.719 1.93 1 93.31 2 GLU B CA 1
ATOM 3249 C C . GLU B 1 2 ? 11.18 -28.547 0.8 1 93.31 2 GLU B C 1
ATOM 3251 O O . GLU B 1 2 ? 10.359 -29.438 1.043 1 93.31 2 GLU B O 1
ATOM 3256 N N . LEU B 1 3 ? 11.531 -28.219 -0.389 1 97.38 3 LEU B N 1
ATOM 3257 C CA . LEU B 1 3 ? 11.172 -28.953 -1.599 1 97.38 3 LEU B CA 1
ATOM 3258 C C . LEU B 1 3 ? 12.305 -29.875 -2.039 1 97.38 3 LEU B C 1
ATOM 3260 O O . LEU B 1 3 ? 13.461 -29.453 -2.094 1 97.38 3 LEU B O 1
ATOM 3264 N N . SER B 1 4 ? 11.977 -31.109 -2.287 1 97.5 4 SER B N 1
ATOM 3265 C CA . SER B 1 4 ? 12.992 -32.031 -2.768 1 97.5 4 SER B CA 1
ATOM 3266 C C . SER B 1 4 ? 12.414 -33 -3.785 1 97.5 4 SER B C 1
ATOM 3268 O O . SER B 1 4 ? 11.203 -33.25 -3.805 1 97.5 4 SER B O 1
ATOM 3270 N N . MET B 1 5 ? 13.273 -33.531 -4.648 1 97.81 5 MET B N 1
ATOM 3271 C CA . MET B 1 5 ? 12.914 -34.5 -5.66 1 97.81 5 MET B CA 1
ATOM 3272 C C . MET B 1 5 ? 14.016 -35.562 -5.824 1 97.81 5 MET B C 1
ATOM 3274 O O . MET B 1 5 ? 15.195 -35.219 -5.855 1 97.81 5 MET B O 1
ATOM 3278 N N . ILE B 1 6 ? 13.648 -36.75 -5.805 1 97.81 6 ILE B N 1
ATOM 3279 C CA . ILE B 1 6 ? 14.539 -37.812 -6.242 1 97.81 6 ILE B CA 1
ATOM 3280 C C . ILE B 1 6 ? 13.969 -38.5 -7.484 1 97.81 6 ILE B C 1
ATOM 3282 O O . ILE B 1 6 ? 12.75 -38.656 -7.602 1 97.81 6 ILE B O 1
ATOM 3286 N N . GLY B 1 7 ? 14.812 -38.781 -8.398 1 96.88 7 GLY B N 1
ATOM 3287 C CA . GLY B 1 7 ? 14.297 -39.344 -9.633 1 96.88 7 GLY B CA 1
ATOM 3288 C C . GLY B 1 7 ? 15.289 -40.25 -10.352 1 96.88 7 GLY B C 1
ATOM 3289 O O . GLY B 1 7 ? 16.5 -40.125 -10.133 1 96.88 7 GLY B O 1
ATOM 3290 N N . ILE B 1 8 ? 14.805 -41.156 -11.062 1 93.88 8 ILE B N 1
ATOM 3291 C CA . ILE B 1 8 ? 15.547 -42.031 -11.961 1 93.88 8 ILE B CA 1
ATOM 3292 C C . ILE B 1 8 ? 14.93 -41.969 -13.359 1 93.88 8 ILE B C 1
ATOM 3294 O O . ILE B 1 8 ? 13.711 -41.938 -13.5 1 93.88 8 ILE B O 1
ATOM 3298 N N . ASP B 1 9 ? 15.773 -41.719 -14.297 1 90.12 9 ASP B N 1
ATOM 3299 C CA . ASP B 1 9 ? 15.227 -41.594 -15.641 1 90.12 9 ASP B CA 1
ATOM 3300 C C . ASP B 1 9 ? 16.141 -42.281 -16.656 1 90.12 9 ASP B C 1
ATOM 3302 O O . ASP B 1 9 ? 17.109 -42.969 -16.297 1 90.12 9 ASP B O 1
ATOM 3306 N N . TYR B 1 10 ? 15.828 -42.156 -17.922 1 82.88 10 TYR B N 1
ATOM 3307 C CA . TYR B 1 10 ? 16.516 -42.844 -19 1 82.88 10 TYR B CA 1
ATOM 3308 C C . TYR B 1 10 ? 17.953 -42.312 -19.156 1 82.88 10 TYR B C 1
ATOM 3310 O O . TYR B 1 10 ? 18.797 -43 -19.75 1 82.88 10 TYR B O 1
ATOM 3318 N N . HIS B 1 11 ? 18.25 -41.156 -18.609 1 78.94 11 HIS B N 1
ATOM 3319 C CA . HIS B 1 11 ? 19.594 -40.594 -18.703 1 78.94 11 HIS B CA 1
ATOM 3320 C C . HIS B 1 11 ? 20.547 -41.344 -17.766 1 78.94 11 HIS B C 1
ATOM 3322 O O . HIS B 1 11 ? 21.75 -41.469 -18.062 1 78.94 11 HIS B O 1
ATOM 3328 N N . THR B 1 12 ? 19.984 -41.875 -16.703 1 84 12 THR B N 1
ATOM 3329 C CA . THR B 1 12 ? 20.875 -42.406 -15.672 1 84 12 THR B CA 1
ATOM 3330 C C . THR B 1 12 ? 20.75 -43.906 -15.57 1 84 12 THR B C 1
ATOM 3332 O O . THR B 1 12 ? 21.594 -44.562 -14.984 1 84 12 THR B O 1
ATOM 3335 N N . ALA B 1 13 ? 19.672 -44.406 -16.141 1 87.06 13 ALA B N 1
ATOM 3336 C CA . ALA B 1 13 ? 19.406 -45.812 -15.93 1 87.06 13 ALA B CA 1
ATOM 3337 C C . ALA B 1 13 ? 18.734 -46.438 -17.156 1 87.06 13 ALA B C 1
ATOM 3339 O O . ALA B 1 13 ? 17.875 -45.812 -17.781 1 87.06 13 ALA B O 1
ATOM 3340 N N . SER B 1 14 ? 19.109 -47.688 -17.453 1 83.25 14 SER B N 1
ATOM 3341 C CA . SER B 1 14 ? 18.438 -48.438 -18.5 1 83.25 14 SER B CA 1
ATOM 3342 C C . SER B 1 14 ? 17.031 -48.844 -18.047 1 83.25 14 SER B C 1
ATOM 3344 O O . SER B 1 14 ? 16.672 -48.688 -16.875 1 83.25 14 SER B O 1
ATOM 3346 N N . VAL B 1 15 ? 16.234 -49.344 -18.953 1 82.88 15 VAL B N 1
ATOM 3347 C CA . VAL B 1 15 ? 14.891 -49.812 -18.656 1 82.88 15 VAL B CA 1
ATOM 3348 C C . VAL B 1 15 ? 14.938 -50.875 -17.562 1 82.88 15 VAL B C 1
ATOM 3350 O O . VAL B 1 15 ? 14.125 -50.875 -16.641 1 82.88 15 VAL B O 1
ATOM 3353 N N . GLU B 1 16 ? 15.891 -51.781 -17.703 1 81.06 16 GLU B N 1
ATOM 3354 C CA . GLU B 1 16 ? 16.062 -52.844 -16.734 1 81.06 16 GLU B CA 1
ATOM 3355 C C . GLU B 1 16 ? 16.359 -52.312 -15.344 1 81.06 16 GLU B C 1
ATOM 3357 O O . GLU B 1 16 ? 15.867 -52.844 -14.344 1 81.06 16 GLU B O 1
ATOM 3362 N N . GLU B 1 17 ? 17.156 -51.312 -15.344 1 84.94 17 GLU B N 1
ATOM 3363 C CA . GLU B 1 17 ? 17.609 -50.75 -14.078 1 84.94 17 GLU B CA 1
ATOM 3364 C C . GLU B 1 17 ? 16.5 -49.938 -13.422 1 84.94 17 GLU B C 1
ATOM 3366 O O . GLU B 1 17 ? 16.391 -49.875 -12.195 1 84.94 17 GLU B O 1
ATOM 3371 N N . ARG B 1 18 ? 15.68 -49.25 -14.242 1 88.5 18 ARG B N 1
ATOM 3372 C CA . ARG B 1 18 ? 14.727 -48.344 -13.656 1 88.5 18 ARG B CA 1
ATOM 3373 C C . ARG B 1 18 ? 13.359 -49 -13.469 1 88.5 18 ARG B C 1
ATOM 3375 O O . ARG B 1 18 ? 12.531 -48.5 -12.695 1 88.5 18 ARG B O 1
ATOM 3382 N N . GLU B 1 19 ? 13.07 -50.125 -14.086 1 85.88 19 GLU B N 1
ATOM 3383 C CA . GLU B 1 19 ? 11.789 -50.812 -14.055 1 85.88 19 GLU B CA 1
ATOM 3384 C C . GLU B 1 19 ? 11.375 -51.156 -12.625 1 85.88 19 GLU B C 1
ATOM 3386 O O . GLU B 1 19 ? 10.211 -50.969 -12.258 1 85.88 19 GLU B O 1
ATOM 3391 N N . PRO B 1 20 ? 12.359 -51.594 -11.789 1 86.31 20 PRO B N 1
ATOM 3392 C CA . PRO B 1 20 ? 11.992 -51.938 -10.414 1 86.31 20 PRO B CA 1
ATOM 3393 C C . PRO B 1 20 ? 11.477 -50.719 -9.625 1 86.31 20 PRO B C 1
ATOM 3395 O O . PRO B 1 20 ? 10.836 -50.906 -8.586 1 86.31 20 PRO B O 1
ATOM 3398 N N . PHE B 1 21 ? 11.742 -49.594 -10.07 1 91.56 21 PHE B N 1
ATOM 3399 C CA . PHE B 1 21 ? 11.383 -48.375 -9.336 1 91.56 21 PHE B CA 1
ATOM 3400 C C . PHE B 1 21 ? 10.18 -47.688 -9.977 1 91.56 21 PHE B C 1
ATOM 3402 O O . PHE B 1 21 ? 9.75 -46.625 -9.523 1 91.56 21 PHE B O 1
ATOM 3409 N N . ALA B 1 22 ? 9.656 -48.281 -11.047 1 89.5 22 ALA B N 1
ATOM 3410 C CA . ALA B 1 22 ? 8.469 -47.75 -11.711 1 89.5 22 ALA B CA 1
ATOM 3411 C C . ALA B 1 22 ? 7.211 -48 -10.883 1 89.5 22 ALA B C 1
ATOM 3413 O O . ALA B 1 22 ? 7.117 -49.031 -10.211 1 89.5 22 ALA B O 1
ATOM 3414 N N . PHE B 1 23 ? 6.32 -47.062 -10.875 1 91.44 23 PHE B N 1
ATOM 3415 C CA . PHE B 1 23 ? 5.086 -47.219 -10.117 1 91.44 23 PHE B CA 1
ATOM 3416 C C . PHE B 1 23 ? 3.896 -47.438 -11.047 1 91.44 23 PHE B C 1
ATOM 3418 O O . PHE B 1 23 ? 3.793 -46.781 -12.094 1 91.44 23 PHE B O 1
ATOM 3425 N N . THR B 1 24 ? 3.033 -48.375 -10.695 1 86.12 24 THR B N 1
ATOM 3426 C CA . THR B 1 24 ? 1.673 -48.375 -11.227 1 86.12 24 THR B CA 1
ATOM 3427 C C . THR B 1 24 ? 0.844 -47.281 -10.57 1 86.12 24 THR B C 1
ATOM 3429 O O . THR B 1 24 ? 1.283 -46.656 -9.602 1 86.12 24 THR B O 1
ATOM 3432 N N . ASP B 1 25 ? -0.339 -47.062 -11.039 1 88.38 25 ASP B N 1
ATOM 3433 C CA . ASP B 1 25 ? -1.199 -46.062 -10.445 1 88.38 25 ASP B CA 1
ATOM 3434 C C . ASP B 1 25 ? -1.498 -46.375 -8.984 1 88.38 25 ASP B C 1
ATOM 3436 O O . ASP B 1 25 ? -1.397 -45.531 -8.109 1 88.38 25 ASP B O 1
ATOM 3440 N N . SER B 1 26 ? -1.802 -47.656 -8.797 1 91.88 26 SER B N 1
ATOM 3441 C CA . SER B 1 26 ? -2.109 -48.094 -7.434 1 91.88 26 SER B CA 1
ATOM 3442 C C . SER B 1 26 ? -0.876 -48.031 -6.539 1 91.88 26 SER B C 1
ATOM 3444 O O . SER B 1 26 ? -0.976 -47.688 -5.359 1 91.88 26 SER B O 1
ATOM 3446 N N . GLY B 1 27 ? 0.252 -48.344 -7.117 1 92.62 27 GLY B N 1
ATOM 3447 C CA . GLY B 1 27 ? 1.493 -48.25 -6.363 1 92.62 27 GLY B CA 1
ATOM 3448 C C . GLY B 1 27 ? 1.841 -46.844 -5.953 1 92.62 27 GLY B C 1
ATOM 3449 O O . GLY B 1 27 ? 2.291 -46.594 -4.832 1 92.62 27 GLY B O 1
ATOM 3450 N N . ALA B 1 28 ? 1.618 -45.938 -6.863 1 95.56 28 ALA B N 1
ATOM 3451 C CA . ALA B 1 28 ? 1.878 -44.531 -6.582 1 95.56 28 ALA B CA 1
ATOM 3452 C C . ALA B 1 28 ? 0.995 -44.031 -5.445 1 95.56 28 ALA B C 1
ATOM 3454 O O . ALA B 1 28 ? 1.474 -43.344 -4.539 1 95.56 28 ALA B O 1
ATOM 3455 N N . VAL B 1 29 ? -0.282 -44.375 -5.469 1 96.25 29 VAL B N 1
ATOM 3456 C CA . VAL B 1 29 ? -1.242 -43.969 -4.445 1 96.25 29 VAL B CA 1
ATOM 3457 C C . VAL B 1 29 ? -0.814 -44.5 -3.086 1 96.25 29 VAL B C 1
ATOM 3459 O O . VAL B 1 29 ? -0.804 -43.781 -2.092 1 96.25 29 VAL B O 1
ATOM 3462 N N . ARG B 1 30 ? -0.443 -45.781 -3.1 1 95.5 30 ARG B N 1
ATOM 3463 C CA . ARG B 1 30 ? -0.005 -46.406 -1.854 1 95.5 30 ARG B CA 1
ATOM 3464 C C . ARG B 1 30 ? 1.222 -45.688 -1.289 1 95.5 30 ARG B C 1
ATOM 3466 O O . ARG B 1 30 ? 1.319 -45.5 -0.079 1 95.5 30 ARG B O 1
ATOM 3473 N N . PHE B 1 31 ? 2.078 -45.406 -2.158 1 96.06 31 PHE B N 1
ATOM 3474 C CA . PHE B 1 31 ? 3.297 -44.75 -1.727 1 96.06 31 PHE B CA 1
ATOM 3475 C C . PHE B 1 31 ? 2.98 -43.375 -1.149 1 96.06 31 PHE B C 1
ATOM 3477 O O . PHE B 1 31 ? 3.455 -43.031 -0.066 1 96.06 31 PHE B O 1
ATOM 3484 N N . MET B 1 32 ? 2.182 -42.594 -1.796 1 97.38 32 MET B N 1
ATOM 3485 C CA . MET B 1 32 ? 1.822 -41.25 -1.341 1 97.38 32 MET B CA 1
ATOM 3486 C C . MET B 1 32 ? 1.103 -41.281 0.002 1 97.38 32 MET B C 1
ATOM 3488 O O . MET B 1 32 ? 1.363 -40.469 0.887 1 97.38 32 MET B O 1
ATOM 3492 N N . LYS B 1 33 ? 0.224 -42.25 0.165 1 96.25 33 LYS B N 1
ATOM 3493 C CA . LYS B 1 33 ? -0.485 -42.438 1.429 1 96.25 33 LYS B CA 1
ATOM 3494 C C . LYS B 1 33 ? 0.481 -42.781 2.555 1 96.25 33 LYS B C 1
ATOM 3496 O O . LYS B 1 33 ? 0.329 -42.312 3.684 1 96.25 33 LYS B O 1
ATOM 3501 N N . SER B 1 34 ? 1.418 -43.625 2.195 1 95.62 34 SER B N 1
ATOM 3502 C CA . SER B 1 34 ? 2.391 -44.031 3.207 1 95.62 34 SER B CA 1
ATOM 3503 C C . SER B 1 34 ? 3.182 -42.812 3.713 1 95.62 34 SER B C 1
ATOM 3505 O O . SER B 1 34 ? 3.531 -42.75 4.895 1 95.62 34 SER B O 1
ATOM 3507 N N . VAL B 1 35 ? 3.547 -41.906 2.883 1 95.94 35 VAL B N 1
ATOM 3508 C CA . VAL B 1 35 ? 4.262 -40.688 3.266 1 95.94 35 VAL B CA 1
ATOM 3509 C C . VAL B 1 35 ? 3.422 -39.906 4.258 1 95.94 35 VAL B C 1
ATOM 3511 O O . VAL B 1 35 ? 3.926 -39.469 5.297 1 95.94 35 VAL B O 1
ATOM 3514 N N . LYS B 1 36 ? 2.143 -39.75 3.928 1 93.56 36 LYS B N 1
ATOM 3515 C CA . LYS B 1 36 ? 1.228 -39 4.777 1 93.56 36 LYS B CA 1
ATOM 3516 C C . LYS B 1 36 ? 1.054 -39.688 6.137 1 93.56 36 LYS B C 1
ATOM 3518 O O . LYS B 1 36 ? 0.922 -39 7.16 1 93.56 36 LYS B O 1
ATOM 3523 N N . GLU B 1 37 ? 1.038 -40.938 6.113 1 91.5 37 GLU B N 1
ATOM 3524 C CA . GLU B 1 37 ? 0.895 -41.688 7.352 1 91.5 37 GLU B CA 1
ATOM 3525 C C . GLU B 1 37 ? 2.133 -41.562 8.234 1 91.5 37 GLU B C 1
ATOM 3527 O O . GLU B 1 37 ? 2.025 -41.5 9.461 1 91.5 37 GLU B O 1
ATOM 3532 N N . THR B 1 38 ? 3.207 -41.562 7.629 1 90.69 38 THR B N 1
ATOM 3533 C CA . THR B 1 38 ? 4.469 -41.469 8.352 1 90.69 38 THR B CA 1
ATOM 3534 C C . THR B 1 38 ? 4.699 -40.062 8.875 1 90.69 38 THR B C 1
ATOM 3536 O O . THR B 1 38 ? 5.18 -39.875 9.992 1 90.69 38 THR B O 1
ATOM 3539 N N . ASP B 1 39 ? 4.457 -39.125 8.062 1 91.12 39 ASP B N 1
ATOM 3540 C CA . ASP B 1 39 ? 4.609 -37.719 8.406 1 91.12 39 ASP B CA 1
ATOM 3541 C C . ASP B 1 39 ? 3.422 -36.875 7.906 1 91.12 39 ASP B C 1
ATOM 3543 O O . ASP B 1 39 ? 3.383 -36.5 6.738 1 91.12 39 ASP B O 1
ATOM 3547 N N . PRO B 1 40 ? 2.537 -36.531 8.828 1 90.69 40 PRO B N 1
ATOM 3548 C CA . PRO B 1 40 ? 1.308 -35.844 8.438 1 90.69 40 PRO B CA 1
ATOM 3549 C C . PRO B 1 40 ? 1.575 -34.469 7.82 1 90.69 40 PRO B C 1
ATOM 3551 O O . PRO B 1 40 ? 0.742 -33.938 7.074 1 90.69 40 PRO B O 1
ATOM 3554 N N . ASP B 1 41 ? 2.756 -33.969 8.047 1 92 41 ASP B N 1
ATOM 3555 C CA . ASP B 1 41 ? 3.072 -32.625 7.535 1 92 41 ASP B CA 1
ATOM 3556 C C . ASP B 1 41 ? 3.762 -32.719 6.176 1 92 41 ASP B C 1
ATOM 3558 O O . ASP B 1 41 ? 3.939 -31.688 5.5 1 92 41 ASP B O 1
ATOM 3562 N N . ALA B 1 42 ? 4.062 -33.938 5.773 1 94.94 42 ALA B N 1
ATOM 3563 C CA . ALA B 1 42 ? 4.762 -34.125 4.504 1 94.94 42 ALA B CA 1
ATOM 3564 C C . ALA B 1 42 ? 3.773 -34.312 3.359 1 94.94 42 ALA B C 1
ATOM 3566 O O . ALA B 1 42 ? 2.617 -34.688 3.588 1 94.94 42 ALA B O 1
ATOM 3567 N N . SER B 1 43 ? 4.152 -33.875 2.232 1 96.62 43 SER B N 1
ATOM 3568 C CA . SER B 1 43 ? 3.387 -34.094 1.006 1 96.62 43 SER B CA 1
ATOM 3569 C C . SER B 1 43 ? 4.254 -34.688 -0.089 1 96.62 43 SER B C 1
ATOM 3571 O O . SER B 1 43 ? 5.469 -34.5 -0.117 1 96.62 43 SER B O 1
ATOM 3573 N N . CYS B 1 44 ? 3.57 -35.469 -0.964 1 97.81 44 CYS B N 1
ATOM 3574 C CA . CYS B 1 44 ? 4.316 -36.188 -2 1 97.81 44 CYS B CA 1
ATOM 3575 C C . CYS B 1 44 ? 3.504 -36.281 -3.285 1 97.81 44 CYS B C 1
ATOM 3577 O O . CYS B 1 44 ? 2.283 -36.438 -3.24 1 97.81 44 CYS B O 1
ATOM 3579 N N . ILE B 1 45 ? 4.137 -36.094 -4.383 1 98.44 45 ILE B N 1
ATOM 3580 C CA . ILE B 1 45 ? 3.574 -36.406 -5.691 1 98.44 45 ILE B CA 1
ATOM 3581 C C . ILE B 1 45 ? 4.492 -37.375 -6.438 1 98.44 45 ILE B C 1
ATOM 3583 O O . ILE B 1 45 ? 5.699 -37.156 -6.535 1 98.44 45 ILE B O 1
ATOM 3587 N N . VAL B 1 46 ? 3.977 -38.438 -6.938 1 98.06 46 VAL B N 1
ATOM 3588 C CA . VAL B 1 46 ? 4.723 -39.469 -7.676 1 98.06 46 VAL B CA 1
ATOM 3589 C C . VAL B 1 46 ? 4.484 -39.281 -9.172 1 98.06 46 VAL B C 1
ATOM 3591 O O . VAL B 1 46 ? 3.342 -39.344 -9.633 1 98.06 46 VAL B O 1
ATOM 3594 N N . LEU B 1 47 ? 5.52 -39.031 -9.828 1 97.25 47 LEU B N 1
ATOM 3595 C CA . LEU B 1 47 ? 5.496 -39 -11.289 1 97.25 47 LEU B CA 1
ATOM 3596 C C . LEU B 1 47 ? 6.211 -40.219 -11.875 1 97.25 47 LEU B C 1
ATOM 3598 O O . LEU B 1 47 ? 7.438 -40.312 -11.805 1 97.25 47 LEU B O 1
ATOM 3602 N N . SER B 1 48 ? 5.473 -41.125 -12.406 1 93.38 48 SER B N 1
ATOM 3603 C CA . SER B 1 48 ? 6.031 -42.312 -13 1 93.38 48 SER B CA 1
ATOM 3604 C C . SER B 1 48 ? 5.59 -42.469 -14.453 1 93.38 48 SER B C 1
ATOM 3606 O O . SER B 1 48 ? 4.398 -42.656 -14.734 1 93.38 48 SER B O 1
ATOM 3608 N N . THR B 1 49 ? 6.535 -42.312 -15.305 1 86.88 49 THR B N 1
ATOM 3609 C CA . THR B 1 49 ? 6.285 -42.5 -16.734 1 86.88 49 THR B CA 1
ATOM 3610 C C . THR B 1 49 ? 7.164 -43.594 -17.312 1 86.88 49 THR B C 1
ATOM 3612 O O . THR B 1 49 ? 7.867 -44.281 -16.578 1 86.88 49 THR B O 1
ATOM 3615 N N . CYS B 1 50 ? 7.062 -43.75 -18.656 1 77.94 50 CYS B N 1
ATOM 3616 C CA . CYS B 1 50 ? 7.883 -44.781 -19.297 1 77.94 50 CYS B CA 1
ATOM 3617 C C . CYS B 1 50 ? 9.359 -44.406 -19.219 1 77.94 50 CYS B C 1
ATOM 3619 O O . CYS B 1 50 ? 10.219 -45.281 -19.266 1 77.94 50 CYS B O 1
ATOM 3621 N N . ASN B 1 51 ? 9.672 -43.156 -19.016 1 80.62 51 ASN B N 1
ATOM 3622 C CA . ASN B 1 51 ? 11.07 -42.719 -19.125 1 80.62 51 ASN B CA 1
ATOM 3623 C C . ASN B 1 51 ? 11.633 -42.312 -17.766 1 80.62 51 ASN B C 1
ATOM 3625 O O . ASN B 1 51 ? 12.836 -42.094 -17.641 1 80.62 51 ASN B O 1
ATOM 3629 N N . ARG B 1 52 ? 10.68 -42.156 -16.828 1 89.75 52 ARG B N 1
ATOM 3630 C CA . ARG B 1 52 ? 11.211 -41.656 -15.562 1 89.75 52 ARG B CA 1
ATOM 3631 C C . ARG B 1 52 ? 10.289 -42 -14.398 1 89.75 52 ARG B C 1
ATOM 3633 O O . ARG B 1 52 ? 9.102 -42.25 -14.602 1 89.75 52 ARG B O 1
ATOM 3640 N N . THR B 1 53 ? 10.828 -42.156 -13.273 1 94.81 53 THR B N 1
ATOM 3641 C CA . THR B 1 53 ? 10.148 -42.156 -11.984 1 94.81 53 THR B CA 1
ATOM 3642 C C . THR B 1 53 ? 10.719 -41.031 -11.086 1 94.81 53 THR B C 1
ATOM 3644 O O . THR B 1 53 ? 11.922 -41.031 -10.797 1 94.81 53 THR B O 1
ATOM 3647 N N . GLU B 1 54 ? 9.859 -40.125 -10.75 1 97.69 54 GLU B N 1
ATOM 3648 C CA . GLU B 1 54 ? 10.266 -39.031 -9.891 1 97.69 54 GLU B CA 1
ATOM 3649 C C . GLU B 1 54 ? 9.352 -38.906 -8.672 1 97.69 54 GLU B C 1
ATOM 3651 O O . GLU B 1 54 ? 8.125 -39 -8.797 1 97.69 54 GLU B O 1
ATOM 3656 N N . LEU B 1 55 ? 9.961 -38.812 -7.516 1 98.31 55 LEU B N 1
ATOM 3657 C CA . LEU B 1 55 ? 9.25 -38.562 -6.262 1 98.31 55 LEU B CA 1
ATOM 3658 C C . LEU B 1 55 ? 9.508 -37.156 -5.746 1 98.31 55 LEU B C 1
ATOM 3660 O O . LEU B 1 55 ? 10.648 -36.781 -5.469 1 98.31 55 LEU B O 1
ATOM 3664 N N . TRP B 1 56 ? 8.445 -36.438 -5.637 1 98.5 56 TRP B N 1
ATOM 3665 C CA . TRP B 1 56 ? 8.508 -35.031 -5.199 1 98.5 56 TRP B CA 1
ATOM 3666 C C . TRP B 1 56 ? 7.977 -34.875 -3.779 1 98.5 56 TRP B C 1
ATOM 3668 O O . TRP B 1 56 ? 6.879 -35.344 -3.469 1 98.5 56 TRP B O 1
ATOM 3678 N N . PHE B 1 57 ? 8.773 -34.25 -2.988 1 98 57 PHE B N 1
ATOM 3679 C CA . PHE B 1 57 ? 8.398 -34.125 -1.584 1 98 57 PHE B CA 1
ATOM 3680 C C . PHE B 1 57 ? 8.422 -32.656 -1.145 1 98 57 PHE B C 1
ATOM 3682 O O . PHE B 1 57 ? 9.25 -31.875 -1.609 1 98 57 PHE B O 1
ATOM 3689 N N . TYR B 1 58 ? 7.504 -32.344 -0.263 1 97.25 58 TYR B N 1
ATOM 3690 C CA . TYR B 1 58 ? 7.547 -31.094 0.5 1 97.25 58 TYR B CA 1
ATOM 3691 C C . TYR B 1 58 ? 7.48 -31.375 1.997 1 97.25 58 TYR B C 1
ATOM 3693 O O . TYR B 1 58 ? 6.582 -32.062 2.469 1 97.25 58 TYR B O 1
ATOM 3701 N N . ASN B 1 59 ? 8.43 -30.984 2.779 1 95.44 59 ASN B N 1
ATOM 3702 C CA . ASN B 1 59 ? 8.5 -31.078 4.234 1 95.44 59 ASN B CA 1
ATOM 3703 C C . ASN B 1 59 ? 8.672 -32.5 4.699 1 95.44 59 ASN B C 1
ATOM 3705 O O . ASN B 1 59 ? 8.07 -32.938 5.691 1 95.44 59 ASN B O 1
ATOM 3709 N N . LEU B 1 60 ? 9.367 -33.25 3.893 1 93.31 60 LEU B N 1
ATOM 3710 C CA . LEU B 1 60 ? 9.672 -34.625 4.348 1 93.31 60 LEU B CA 1
ATOM 3711 C C . LEU B 1 60 ? 10.867 -34.594 5.297 1 93.31 60 LEU B C 1
ATOM 3713 O O . LEU B 1 60 ? 11.938 -34.094 4.953 1 93.31 60 LEU B O 1
ATOM 3717 N N . THR B 1 61 ? 10.703 -35.219 6.438 1 89.38 61 THR B N 1
ATOM 3718 C CA . THR B 1 61 ? 11.734 -35.219 7.469 1 89.38 61 THR B CA 1
ATOM 3719 C C . THR B 1 61 ? 12.836 -36.219 7.125 1 89.38 61 THR B C 1
ATOM 3721 O O . THR B 1 61 ? 14.023 -35.844 7.113 1 89.38 61 THR B O 1
ATOM 3724 N N . PRO B 1 62 ? 12.477 -37.406 6.797 1 90.31 62 PRO B N 1
ATOM 3725 C CA . PRO B 1 62 ? 13.531 -38.375 6.441 1 90.31 62 PRO B CA 1
ATOM 3726 C C . PRO B 1 62 ? 14.156 -38.062 5.082 1 90.31 62 PRO B C 1
ATOM 3728 O O . PRO B 1 62 ? 13.562 -37.375 4.266 1 90.31 62 PRO B O 1
ATOM 3731 N N . ASP B 1 63 ? 15.305 -38.594 4.926 1 93.31 63 ASP B N 1
ATOM 3732 C CA . ASP B 1 63 ? 15.914 -38.531 3.6 1 93.31 63 ASP B CA 1
ATOM 3733 C C . ASP B 1 63 ? 15.031 -39.25 2.561 1 93.31 63 ASP B C 1
ATOM 3735 O O . ASP B 1 63 ? 14.617 -40.375 2.754 1 93.31 63 ASP B O 1
ATOM 3739 N N . PRO B 1 64 ? 14.695 -38.5 1.478 1 94.81 64 PRO B N 1
ATOM 3740 C CA . PRO B 1 64 ? 13.766 -39.031 0.485 1 94.81 64 PRO B CA 1
ATOM 3741 C C . PRO B 1 64 ? 14.203 -40.406 -0.046 1 94.81 64 PRO B C 1
ATOM 3743 O O . PRO B 1 64 ? 13.367 -41.312 -0.219 1 94.81 64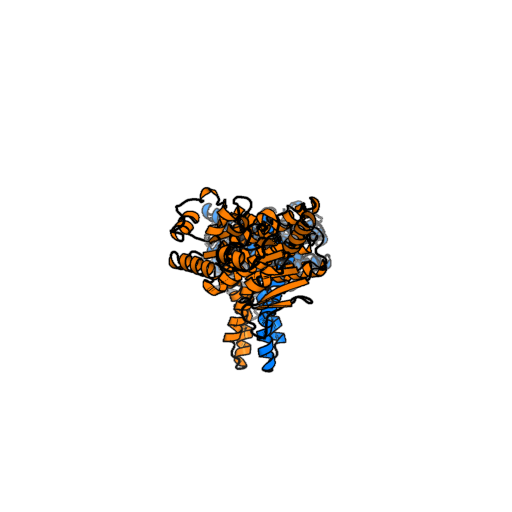 PRO B O 1
ATOM 3746 N N . LEU B 1 65 ? 15.445 -40.531 -0.332 1 94.44 65 LEU B N 1
ATOM 3747 C CA . LEU B 1 65 ? 15.938 -41.781 -0.87 1 94.44 65 LEU B CA 1
ATOM 3748 C C . LEU B 1 65 ? 15.844 -42.906 0.172 1 94.44 65 LEU B C 1
ATOM 3750 O O . LEU B 1 65 ? 15.477 -44.031 -0.151 1 94.44 65 LEU B O 1
ATOM 3754 N N . ASP B 1 66 ? 16.219 -42.594 1.399 1 92.69 66 ASP B N 1
ATOM 3755 C CA . ASP B 1 66 ? 16.062 -43.562 2.486 1 92.69 66 ASP B CA 1
ATOM 3756 C C . ASP B 1 66 ? 14.609 -44 2.633 1 92.69 66 ASP B C 1
ATOM 3758 O O . ASP B 1 66 ? 14.328 -45.188 2.812 1 92.69 66 ASP B O 1
ATOM 3762 N N . TYR B 1 67 ? 13.766 -43.094 2.539 1 94.38 67 TYR B N 1
ATOM 3763 C CA . TYR B 1 67 ? 12.352 -43.375 2.688 1 94.38 67 TYR B CA 1
ATOM 3764 C C . TYR B 1 67 ? 11.875 -44.312 1.58 1 94.38 67 TYR B C 1
ATOM 3766 O O . TYR B 1 67 ? 11.172 -45.312 1.843 1 94.38 67 TYR B O 1
ATOM 3774 N N . LEU B 1 68 ? 12.258 -44 0.336 1 94.56 68 LEU B N 1
ATOM 3775 C CA . LEU B 1 68 ? 11.883 -44.844 -0.784 1 94.56 68 LEU B CA 1
ATOM 3776 C C . LEU B 1 68 ? 12.336 -46.281 -0.541 1 94.56 68 LEU B C 1
ATOM 3778 O O . LEU B 1 68 ? 11.555 -47.219 -0.705 1 94.56 68 LEU B O 1
ATOM 3782 N N . PHE B 1 69 ? 13.5 -46.438 -0.104 1 92.5 69 PHE B N 1
ATOM 3783 C CA . PHE B 1 69 ? 14.078 -47.75 0.016 1 92.5 69 PHE B CA 1
ATOM 3784 C C . PHE B 1 69 ? 13.508 -48.5 1.228 1 92.5 69 PHE B C 1
ATOM 3786 O O . PHE B 1 69 ? 13.555 -49.719 1.299 1 92.5 69 PHE B O 1
ATOM 3793 N N . THR B 1 70 ? 12.945 -47.781 2.195 1 89.5 70 THR B N 1
ATOM 3794 C CA . THR B 1 70 ? 12.211 -48.438 3.275 1 89.5 70 THR B CA 1
ATOM 3795 C C . THR B 1 70 ? 10.906 -49.031 2.756 1 89.5 70 THR B C 1
ATOM 3797 O O . THR B 1 70 ? 10.406 -50 3.311 1 89.5 70 THR B O 1
ATOM 3800 N N . GLN B 1 71 ? 10.391 -48.438 1.692 1 87.5 71 GLN B N 1
ATOM 3801 C CA . GLN B 1 71 ? 9.117 -48.875 1.13 1 87.5 71 GLN B CA 1
ATOM 3802 C C . GLN B 1 71 ? 9.32 -49.969 0.096 1 87.5 71 GLN B C 1
ATOM 3804 O O . GLN B 1 71 ? 8.359 -50.625 -0.328 1 87.5 71 GLN B O 1
ATOM 3809 N N . LEU B 1 72 ? 10.547 -50.156 -0.372 1 85 72 LEU B N 1
ATOM 3810 C CA . LEU B 1 72 ? 10.883 -51.188 -1.347 1 85 72 LEU B CA 1
ATOM 3811 C C . LEU B 1 72 ? 11.828 -52.219 -0.739 1 85 72 LEU B C 1
ATOM 3813 O O . LEU B 1 72 ? 12.953 -52.375 -1.206 1 85 72 LEU B O 1
ATOM 3817 N N . PRO B 1 73 ? 11.398 -53 0.143 1 77.81 73 PRO B N 1
ATOM 3818 C CA . PRO B 1 73 ? 12.297 -53.906 0.863 1 77.81 73 PRO B CA 1
ATOM 3819 C C . PRO B 1 73 ? 12.906 -54.969 -0.043 1 77.81 73 PRO B C 1
ATOM 3821 O O . PRO B 1 73 ? 13.969 -55.531 0.271 1 77.81 73 PRO B O 1
ATOM 3824 N N . HIS B 1 74 ? 12.258 -55.25 -1.13 1 77.44 74 HIS B N 1
ATOM 3825 C CA . HIS B 1 74 ? 12.734 -56.312 -2.006 1 77.44 74 HIS B CA 1
ATOM 3826 C C . HIS B 1 74 ? 13.906 -55.844 -2.859 1 77.44 74 HIS B C 1
ATOM 3828 O O . HIS B 1 74 ? 14.586 -56.656 -3.488 1 77.44 74 HIS B O 1
ATOM 3834 N N . ILE B 1 75 ? 14.133 -54.625 -2.857 1 74.94 75 ILE B N 1
ATOM 3835 C CA . ILE B 1 75 ? 15.227 -54.062 -3.654 1 74.94 75 ILE B CA 1
ATOM 3836 C C . ILE B 1 75 ? 16.438 -53.844 -2.766 1 74.94 75 ILE B C 1
ATOM 3838 O O . ILE B 1 75 ? 16.344 -53.188 -1.728 1 74.94 75 ILE B O 1
ATOM 3842 N N . LYS B 1 76 ? 17.5 -54.812 -2.674 1 67.88 76 LYS B N 1
ATOM 3843 C CA . LYS B 1 76 ? 18.734 -54.812 -1.883 1 67.88 76 LYS B CA 1
ATOM 3844 C C . LYS B 1 76 ? 19.531 -53.531 -2.117 1 67.88 76 LYS B C 1
ATOM 3846 O O . LYS B 1 76 ? 20.578 -53.562 -2.758 1 67.88 76 LYS B O 1
ATOM 3851 N N . ASN B 1 77 ? 19.266 -52.438 -1.647 1 70.19 77 ASN B N 1
ATOM 3852 C CA . ASN B 1 77 ? 19.906 -51.125 -1.687 1 70.19 77 ASN B CA 1
ATOM 3853 C C . ASN B 1 77 ? 20.688 -50.906 -2.984 1 70.19 77 ASN B C 1
ATOM 3855 O O . ASN B 1 77 ? 21.453 -49.969 -3.107 1 70.19 77 ASN B O 1
ATOM 3859 N N . SER B 1 78 ? 20.469 -51.75 -3.871 1 78.19 78 SER B N 1
ATOM 3860 C CA . SER B 1 78 ? 21.078 -51.594 -5.188 1 78.19 78 SER B CA 1
ATOM 3861 C C . SER B 1 78 ? 20.344 -50.562 -6.027 1 78.19 78 SER B C 1
ATOM 3863 O O . SER B 1 78 ? 19.125 -50.438 -5.945 1 78.19 78 SER B O 1
ATOM 3865 N N . GLY B 1 79 ? 21.031 -49.594 -6.621 1 86.94 79 GLY B N 1
ATOM 3866 C CA . GLY B 1 79 ? 20.438 -48.656 -7.566 1 86.94 79 GLY B CA 1
ATOM 3867 C C . GLY B 1 79 ? 20.328 -47.25 -7.012 1 86.94 79 GLY B C 1
ATOM 3868 O O . GLY B 1 79 ? 19.875 -46.344 -7.715 1 86.94 79 GLY B O 1
ATOM 3869 N N . ARG B 1 80 ? 20.734 -47.125 -5.664 1 90.88 80 ARG B N 1
ATOM 3870 C CA . ARG B 1 80 ? 20.656 -45.812 -5.043 1 90.88 80 ARG B CA 1
ATOM 3871 C C . ARG B 1 80 ? 21.438 -44.781 -5.852 1 90.88 80 ARG B C 1
ATOM 3873 O O . ARG B 1 80 ? 21.016 -43.625 -5.961 1 90.88 80 ARG B O 1
ATOM 3880 N N . GLU B 1 81 ? 22.5 -45.219 -6.395 1 90.81 81 GLU B N 1
ATOM 3881 C CA . GLU B 1 81 ? 23.422 -44.344 -7.105 1 90.81 81 GLU B CA 1
ATOM 3882 C C . GLU B 1 81 ? 22.812 -43.844 -8.422 1 90.81 81 GLU B C 1
ATOM 3884 O O . GLU B 1 81 ? 23.281 -42.875 -9.016 1 90.81 81 GLU B O 1
ATOM 3889 N N . LEU B 1 82 ? 21.75 -44.469 -8.883 1 93 82 LEU B N 1
ATOM 3890 C CA . LEU B 1 82 ? 21.109 -44.125 -10.156 1 93 82 LEU B CA 1
ATOM 3891 C C . LEU B 1 82 ? 20.172 -42.969 -10 1 93 82 LEU B C 1
ATOM 3893 O O . LEU B 1 82 ? 19.734 -42.375 -10.992 1 93 82 LEU B O 1
ATOM 3897 N N . PHE B 1 83 ? 19.938 -42.594 -8.711 1 96.19 83 PHE B N 1
ATOM 3898 C CA . PHE B 1 83 ? 18.953 -41.562 -8.461 1 96.19 83 PHE B CA 1
ATOM 3899 C C . PHE B 1 83 ? 19.609 -40.188 -8.453 1 96.19 83 PHE B C 1
ATOM 3901 O O . PHE B 1 83 ? 20.703 -40 -7.918 1 96.19 83 PHE B O 1
ATOM 3908 N N . VAL B 1 84 ? 18.938 -39.281 -9.055 1 96.12 84 VAL B N 1
ATOM 3909 C CA . VAL B 1 84 ? 19.328 -37.875 -8.992 1 96.12 84 VAL B CA 1
ATOM 3910 C C . VAL B 1 84 ? 18.516 -37.156 -7.918 1 96.12 84 VAL B C 1
ATOM 3912 O O . VAL B 1 84 ? 17.297 -37.375 -7.793 1 96.12 84 VAL B O 1
ATOM 3915 N N . ARG B 1 85 ? 19.172 -36.25 -7.211 1 96.88 85 ARG B N 1
ATOM 3916 C CA . ARG B 1 85 ? 18.531 -35.469 -6.176 1 96.88 85 ARG B CA 1
ATOM 3917 C C . ARG B 1 85 ? 18.5 -34 -6.562 1 96.88 85 ARG B C 1
ATOM 3919 O O . ARG B 1 85 ? 19.469 -33.469 -7.105 1 96.88 85 ARG B O 1
ATOM 3926 N N . ARG B 1 86 ? 17.375 -33.375 -6.414 1 96.81 86 ARG B N 1
ATOM 3927 C CA . ARG B 1 86 ? 17.234 -31.938 -6.59 1 96.81 86 ARG B CA 1
ATOM 3928 C C . ARG B 1 86 ? 16.438 -31.328 -5.441 1 96.81 86 ARG B C 1
ATOM 3930 O O . ARG B 1 86 ? 15.594 -32 -4.84 1 96.81 86 ARG B O 1
ATOM 3937 N N . SER B 1 87 ? 16.812 -30.094 -5.102 1 96.88 87 SER B N 1
ATOM 3938 C CA . SER B 1 87 ? 16.094 -29.438 -4.016 1 96.88 87 SER B CA 1
ATOM 3939 C C . SER B 1 87 ? 15.953 -27.938 -4.285 1 96.88 87 SER B C 1
ATOM 3941 O O . SER B 1 87 ? 16.656 -27.391 -5.137 1 96.88 87 SER B O 1
ATOM 3943 N N . GLY B 1 88 ? 15 -27.391 -3.654 1 95.94 88 GLY B N 1
ATOM 3944 C CA . GLY B 1 88 ? 14.836 -25.953 -3.695 1 95.94 88 GLY B CA 1
ATOM 3945 C C . GLY B 1 88 ? 14.602 -25.406 -5.098 1 95.94 88 GLY B C 1
ATOM 3946 O O . GLY B 1 88 ? 13.75 -25.906 -5.828 1 95.94 88 GLY B O 1
ATOM 3947 N N . THR B 1 89 ? 15.352 -24.391 -5.457 1 95.25 89 THR B N 1
ATOM 3948 C CA . THR B 1 89 ? 15.18 -23.688 -6.723 1 95.25 89 THR B CA 1
ATOM 3949 C C . THR B 1 89 ? 15.539 -24.594 -7.898 1 95.25 89 THR B C 1
ATOM 3951 O O . THR B 1 89 ? 14.914 -24.5 -8.961 1 95.25 89 THR B O 1
ATOM 3954 N N . GLU B 1 90 ? 16.438 -25.422 -7.656 1 95.75 90 GLU B N 1
ATOM 3955 C CA . GLU B 1 90 ? 16.844 -26.344 -8.711 1 95.75 90 GLU B CA 1
ATOM 3956 C C . GLU B 1 90 ? 15.703 -27.297 -9.07 1 95.75 90 GLU B C 1
ATOM 3958 O O . GLU B 1 90 ? 15.461 -27.562 -10.25 1 95.75 90 GLU B O 1
ATOM 3963 N N . ALA B 1 91 ? 15.086 -27.781 -8.055 1 97.88 91 ALA B N 1
ATOM 3964 C CA . ALA B 1 91 ? 13.953 -28.688 -8.281 1 97.88 91 ALA B CA 1
ATOM 3965 C C . ALA B 1 91 ? 12.828 -27.969 -9.031 1 97.88 91 ALA B C 1
ATOM 3967 O O . ALA B 1 91 ? 12.211 -28.531 -9.93 1 97.88 91 ALA B O 1
ATOM 3968 N N . VAL B 1 92 ? 12.602 -26.703 -8.656 1 98.12 92 VAL B N 1
ATOM 3969 C CA . VAL B 1 92 ? 11.555 -25.922 -9.297 1 98.12 92 VAL B CA 1
ATOM 3970 C C . VAL B 1 92 ? 11.859 -25.75 -10.781 1 98.12 92 VAL B C 1
ATOM 3972 O O . VAL B 1 92 ? 11.016 -26.062 -11.633 1 98.12 92 VAL B O 1
ATOM 3975 N N . SER B 1 93 ? 13.023 -25.344 -11.102 1 96.44 93 SER B N 1
ATOM 3976 C CA . SER B 1 93 ? 13.43 -25.141 -12.484 1 96.44 93 SER B CA 1
ATOM 3977 C C . SER B 1 93 ? 13.375 -26.438 -13.289 1 96.44 93 SER B C 1
ATOM 3979 O O . SER B 1 93 ? 12.906 -26.453 -14.422 1 96.44 93 SER B O 1
ATOM 3981 N N . TYR B 1 94 ? 13.797 -27.422 -12.633 1 96.81 94 TYR B N 1
ATOM 3982 C CA . TYR B 1 94 ? 13.82 -28.719 -13.297 1 96.81 94 TYR B CA 1
ATOM 3983 C C . TYR B 1 94 ? 12.414 -29.156 -13.672 1 96.81 94 TYR B C 1
ATOM 3985 O O . TYR B 1 94 ? 12.18 -29.625 -14.789 1 96.81 94 TYR B O 1
ATOM 3993 N N . LEU B 1 95 ? 11.5 -29.078 -12.742 1 98 95 LEU B N 1
ATOM 3994 C CA . LEU B 1 95 ? 10.133 -29.516 -13.023 1 98 95 LEU B CA 1
ATOM 3995 C C . LEU B 1 95 ? 9.539 -28.734 -14.195 1 98 95 LEU B C 1
ATOM 3997 O O . LEU B 1 95 ? 8.875 -29.312 -15.055 1 98 95 LEU B O 1
ATOM 4001 N N . MET B 1 96 ? 9.836 -27.5 -14.219 1 96.56 96 MET B N 1
ATOM 4002 C CA . MET B 1 96 ? 9.312 -26.672 -15.305 1 96.56 96 MET B CA 1
ATOM 4003 C C . MET B 1 96 ? 9.922 -27.078 -16.641 1 96.56 96 MET B C 1
ATOM 4005 O O . MET B 1 96 ? 9.211 -27.172 -17.641 1 96.56 96 MET B O 1
ATOM 4009 N N . GLU B 1 97 ? 11.164 -27.328 -16.641 1 93.38 97 GLU B N 1
ATOM 4010 C CA . GLU B 1 97 ? 11.852 -27.766 -17.844 1 93.38 97 GLU B CA 1
ATOM 4011 C C . GLU B 1 97 ? 11.312 -29.125 -18.328 1 93.38 97 GLU B C 1
ATOM 4013 O O . GLU B 1 97 ? 10.984 -29.297 -19.5 1 93.38 97 GLU B O 1
ATOM 4018 N N . MET B 1 98 ? 11.266 -29.938 -17.344 1 93.19 98 MET B N 1
ATOM 4019 C CA . MET B 1 98 ? 10.844 -31.297 -17.641 1 93.19 98 MET B CA 1
ATOM 4020 C C . MET B 1 98 ? 9.414 -31.312 -18.172 1 93.19 98 MET B C 1
ATOM 4022 O O . MET B 1 98 ? 9.117 -31.984 -19.156 1 93.19 98 MET B O 1
ATOM 4026 N N . THR B 1 99 ? 8.531 -30.547 -17.578 1 95 99 THR B N 1
ATOM 4027 C CA . THR B 1 99 ? 7.137 -30.5 -17.984 1 95 99 THR B CA 1
ATOM 4028 C C . THR B 1 99 ? 6.996 -29.844 -19.359 1 95 99 THR B C 1
ATOM 4030 O O . THR B 1 99 ? 6.055 -30.141 -20.094 1 95 99 THR B O 1
ATOM 4033 N N . SER B 1 100 ? 8.008 -29.109 -19.688 1 91.06 100 SER B N 1
ATOM 4034 C CA . SER B 1 100 ? 7.996 -28.438 -20.984 1 91.06 100 SER B CA 1
ATOM 4035 C C . SER B 1 100 ? 8.641 -29.297 -22.062 1 91.06 100 SER B C 1
ATOM 4037 O O . SER B 1 100 ? 8.812 -28.844 -23.203 1 91.06 100 SER B O 1
ATOM 4039 N N . GLY B 1 101 ? 9.078 -30.453 -21.672 1 85.88 101 GLY B N 1
ATOM 4040 C CA . GLY B 1 101 ? 9.578 -31.422 -22.641 1 85.88 101 GLY B CA 1
ATOM 4041 C C . GLY B 1 101 ? 11.062 -31.281 -22.906 1 85.88 101 GLY B C 1
ATOM 4042 O O . GLY B 1 101 ? 11.602 -31.922 -23.812 1 85.88 101 GLY B O 1
ATOM 4043 N N . LEU B 1 102 ? 11.75 -30.5 -22.156 1 82.38 102 LEU B N 1
ATOM 4044 C CA . LEU B 1 102 ? 13.148 -30.219 -22.438 1 82.38 102 LEU B CA 1
ATOM 4045 C C . LEU B 1 102 ? 14.031 -31.391 -22 1 82.38 102 LEU B C 1
ATOM 4047 O O . LEU B 1 102 ? 15.195 -31.469 -22.406 1 82.38 102 LEU B O 1
ATOM 4051 N N . HIS B 1 103 ? 13.438 -32.25 -21.156 1 78.94 103 HIS B N 1
ATOM 4052 C CA . HIS B 1 103 ? 14.188 -33.438 -20.703 1 78.94 103 HIS B CA 1
ATOM 4053 C C . HIS B 1 103 ? 13.609 -34.719 -21.281 1 78.94 103 HIS B C 1
ATOM 4055 O O . HIS B 1 103 ? 13.852 -35.812 -20.75 1 78.94 103 HIS B O 1
ATOM 4061 N N . SER B 1 104 ? 12.781 -34.531 -22.25 1 74.44 104 SER B N 1
ATOM 4062 C CA . SER B 1 104 ? 12.156 -35.688 -22.875 1 74.44 104 SER B CA 1
ATOM 4063 C C . SER B 1 104 ? 13.055 -36.281 -23.953 1 74.44 104 SER B C 1
ATOM 4065 O O . SER B 1 104 ? 13.891 -35.594 -24.531 1 74.44 104 SER B O 1
ATOM 4067 N N . GLN B 1 105 ? 13.008 -37.594 -24.016 1 66.12 105 GLN B N 1
ATOM 4068 C CA . GLN B 1 105 ? 13.727 -38.219 -25.109 1 66.12 105 GLN B CA 1
ATOM 4069 C C . GLN B 1 105 ? 13.273 -37.656 -26.453 1 66.12 105 GLN B C 1
ATOM 4071 O O . GLN B 1 105 ? 14.094 -37.469 -27.359 1 66.12 105 GLN B O 1
ATOM 4076 N N . ILE B 1 106 ? 12.023 -37.531 -26.609 1 57.66 106 ILE B N 1
ATOM 4077 C CA . ILE B 1 106 ? 11.5 -36.75 -27.734 1 57.66 106 ILE B CA 1
ATOM 4078 C C . ILE B 1 106 ? 11.164 -35.344 -27.297 1 57.66 106 ILE B C 1
ATOM 4080 O O . ILE B 1 106 ? 10.258 -35.125 -26.484 1 57.66 106 ILE B O 1
ATOM 4084 N N . LEU B 1 107 ? 11.992 -34.5 -27.812 1 50.94 107 LEU B N 1
ATOM 4085 C CA . LEU B 1 107 ? 11.867 -33.094 -27.391 1 50.94 107 LEU B CA 1
ATOM 4086 C C . LEU B 1 107 ? 10.461 -32.594 -27.656 1 50.94 107 LEU B C 1
ATOM 4088 O O . LEU B 1 107 ? 9.922 -32.781 -28.75 1 50.94 107 LEU B O 1
ATOM 4092 N N . GLY B 1 108 ? 9.859 -31.969 -26.719 1 51.16 108 GLY B N 1
ATOM 4093 C CA . GLY B 1 108 ? 8.555 -31.359 -26.875 1 51.16 108 GLY B CA 1
ATOM 4094 C C . GLY B 1 108 ? 7.414 -32.344 -26.812 1 51.16 108 GLY B C 1
ATOM 4095 O O . GLY B 1 108 ? 6.285 -32.031 -27.203 1 51.16 108 GLY B O 1
ATOM 4096 N N . GLU B 1 109 ? 7.738 -33.531 -26.469 1 56.62 109 GLU B N 1
ATOM 4097 C CA . GLU B 1 109 ? 6.668 -34.5 -26.375 1 56.62 109 GLU B CA 1
ATOM 4098 C C . GLU B 1 109 ? 5.516 -34 -25.516 1 56.62 109 GLU B C 1
ATOM 4100 O O . GLU B 1 109 ? 5.715 -33.656 -24.344 1 56.62 109 GLU B O 1
ATOM 4105 N N . ASP B 1 110 ? 4.297 -33.906 -26.094 1 62.88 110 ASP B N 1
ATOM 4106 C CA . ASP B 1 110 ? 3.111 -33.344 -25.469 1 62.88 110 ASP B CA 1
ATOM 4107 C C . ASP B 1 110 ? 2.607 -34.25 -24.344 1 62.88 110 ASP B C 1
ATOM 4109 O O . ASP B 1 110 ? 1.897 -33.781 -23.438 1 62.88 110 ASP B O 1
ATOM 4113 N N . GLN B 1 111 ? 3.191 -35.406 -24.312 1 78.69 111 GLN B N 1
ATOM 4114 C CA . GLN B 1 111 ? 2.588 -36.344 -23.391 1 78.69 111 GLN B CA 1
ATOM 4115 C C . GLN B 1 111 ? 3.006 -36.062 -21.953 1 78.69 111 GLN B C 1
ATOM 4117 O O . GLN B 1 111 ? 2.236 -36.281 -21.016 1 78.69 111 GLN B O 1
ATOM 4122 N N . ILE B 1 112 ? 4.137 -35.375 -21.781 1 87.75 112 ILE B N 1
ATOM 4123 C CA . ILE B 1 112 ? 4.66 -35.156 -20.438 1 87.75 112 ILE B CA 1
ATOM 4124 C C . ILE B 1 112 ? 3.764 -34.188 -19.688 1 87.75 112 ILE B C 1
ATOM 4126 O O . ILE B 1 112 ? 3.553 -34.312 -18.484 1 87.75 112 ILE B O 1
ATOM 4130 N N . VAL B 1 113 ? 3.217 -33.188 -20.375 1 91.31 113 VAL B N 1
ATOM 4131 C CA . VAL B 1 113 ? 2.316 -32.219 -19.75 1 91.31 113 VAL B CA 1
ATOM 4132 C C . VAL B 1 113 ? 1.116 -32.969 -19.156 1 91.31 113 VAL B C 1
ATOM 4134 O O . VAL B 1 113 ? 0.751 -32.719 -18 1 91.31 113 VAL B O 1
ATOM 4137 N N . SER B 1 114 ? 0.549 -33.844 -19.953 1 91.19 114 SER B N 1
ATOM 4138 C CA . SER B 1 114 ? -0.604 -34.625 -19.5 1 91.19 114 SER B CA 1
ATOM 4139 C C . SER B 1 114 ? -0.235 -35.531 -18.328 1 91.19 114 SER B C 1
ATOM 4141 O O . SER B 1 114 ? -1.023 -35.719 -17.406 1 91.19 114 SER B O 1
ATOM 4143 N N . GLN B 1 115 ? 0.911 -36.125 -18.422 1 92 115 GLN B N 1
ATOM 4144 C CA . GLN B 1 115 ? 1.37 -37.031 -17.375 1 92 115 GLN B CA 1
ATOM 4145 C C . GLN B 1 115 ? 1.581 -36.281 -16.062 1 92 115 GLN B C 1
ATOM 4147 O O . GLN B 1 115 ? 1.229 -36.781 -14.992 1 92 115 GLN B O 1
ATOM 4152 N N . VAL B 1 116 ? 2.117 -35.062 -16.109 1 96.5 116 VAL B N 1
ATOM 4153 C CA . VAL B 1 116 ? 2.309 -34.25 -14.922 1 96.5 116 VAL B CA 1
ATOM 4154 C C . VAL B 1 116 ? 0.951 -33.844 -14.344 1 96.5 116 VAL B C 1
ATOM 4156 O O . VAL B 1 116 ? 0.746 -33.938 -13.125 1 96.5 116 VAL B O 1
ATOM 4159 N N . ARG B 1 117 ? 0.033 -33.469 -15.156 1 96.06 117 ARG B N 1
ATOM 4160 C CA . ARG B 1 117 ? -1.318 -33.156 -14.719 1 96.06 117 ARG B CA 1
ATOM 4161 C C . ARG B 1 117 ? -1.982 -34.344 -14.031 1 96.06 117 ARG B C 1
ATOM 4163 O O . ARG B 1 117 ? -2.635 -34.188 -13 1 96.06 117 ARG B O 1
ATOM 4170 N N . GLU B 1 118 ? -1.821 -35.469 -14.648 1 95 118 GLU B N 1
ATOM 4171 C CA . GLU B 1 118 ? -2.412 -36.688 -14.086 1 95 118 GLU B CA 1
ATOM 4172 C C . GLU B 1 118 ? -1.805 -37.031 -12.727 1 95 118 GLU B C 1
ATOM 4174 O O . GLU B 1 118 ? -2.51 -37.469 -11.812 1 95 118 GLU B O 1
ATOM 4179 N N . ALA B 1 119 ? -0.516 -36.844 -12.641 1 97.12 119 ALA B N 1
ATOM 4180 C CA . ALA B 1 119 ? 0.155 -37.062 -11.359 1 97.12 119 ALA B CA 1
ATOM 4181 C C . ALA B 1 119 ? -0.4 -36.156 -10.273 1 97.12 119 ALA B C 1
ATOM 4183 O O . ALA B 1 119 ? -0.661 -36.594 -9.156 1 97.12 119 ALA B O 1
ATOM 4184 N N . LEU B 1 120 ? -0.581 -34.875 -10.609 1 97.75 120 LEU B N 1
ATOM 4185 C CA . LEU B 1 120 ? -1.149 -33.906 -9.672 1 97.75 120 LEU B CA 1
ATOM 4186 C C . LEU B 1 120 ? -2.564 -34.312 -9.273 1 97.75 120 LEU B C 1
ATOM 4188 O O . LEU B 1 120 ? -2.906 -34.312 -8.086 1 97.75 120 LEU B O 1
ATOM 4192 N N . ASN B 1 121 ? -3.387 -34.656 -10.258 1 97.38 121 ASN B N 1
ATOM 4193 C CA . ASN B 1 121 ? -4.766 -35.031 -9.992 1 97.38 121 ASN B CA 1
ATOM 4194 C C . ASN B 1 121 ? -4.84 -36.281 -9.086 1 97.38 121 ASN B C 1
ATOM 4196 O O . ASN B 1 121 ? -5.676 -36.344 -8.18 1 97.38 121 ASN B O 1
ATOM 4200 N N . ARG B 1 122 ? -4.004 -37.25 -9.344 1 96.69 122 ARG B N 1
ATOM 4201 C CA . ARG B 1 122 ? -3.939 -38.438 -8.5 1 96.69 122 ARG B CA 1
ATOM 4202 C C . ARG B 1 122 ? -3.611 -38.062 -7.055 1 96.69 122 ARG B C 1
ATOM 4204 O O . ARG B 1 122 ? -4.219 -38.594 -6.121 1 96.69 122 ARG B O 1
ATOM 4211 N N . ALA B 1 123 ? -2.646 -37.219 -6.887 1 97.44 123 ALA B N 1
ATOM 4212 C CA . ALA B 1 123 ? -2.273 -36.781 -5.551 1 97.44 123 ALA B CA 1
ATOM 4213 C C . ALA B 1 123 ? -3.434 -36.062 -4.871 1 97.44 123 ALA B C 1
ATOM 4215 O O . ALA B 1 123 ? -3.68 -36.25 -3.68 1 97.44 123 ALA B O 1
ATOM 4216 N N . ARG B 1 124 ? -4.16 -35.156 -5.59 1 96.56 124 ARG B N 1
ATOM 4217 C CA . ARG B 1 124 ? -5.305 -34.438 -5.062 1 96.56 124 ARG B CA 1
ATOM 4218 C C . ARG B 1 124 ? -6.387 -35.375 -4.57 1 96.56 124 ARG B C 1
ATOM 4220 O O . ARG B 1 124 ? -6.992 -35.156 -3.52 1 96.56 124 ARG B O 1
ATOM 4227 N N . GLU B 1 125 ? -6.609 -36.406 -5.305 1 95.88 125 GLU B N 1
ATOM 4228 C CA . GLU B 1 125 ? -7.672 -37.344 -5.004 1 95.88 125 GLU B CA 1
ATOM 4229 C C . GLU B 1 125 ? -7.316 -38.219 -3.797 1 95.88 125 GLU B C 1
ATOM 4231 O O . GLU B 1 125 ? -8.172 -38.5 -2.957 1 95.88 125 GLU B O 1
ATOM 4236 N N . CYS B 1 126 ? -6.125 -38.562 -3.699 1 93.75 126 CYS B N 1
ATOM 4237 C CA . CYS B 1 126 ? -5.801 -39.594 -2.691 1 93.75 126 CYS B CA 1
ATOM 4238 C C . CYS B 1 126 ? -5.312 -38.938 -1.405 1 93.75 126 CYS B C 1
ATOM 4240 O O . CYS B 1 126 ? -5.535 -39.438 -0.313 1 93.75 126 CYS B O 1
ATOM 4242 N N . CYS B 1 127 ? -4.559 -37.844 -1.416 1 93 127 CYS B N 1
ATOM 4243 C CA . CYS B 1 127 ? -3.887 -37.375 -0.211 1 93 127 CYS B CA 1
ATOM 4244 C C . CYS B 1 127 ? -4.008 -35.875 -0.074 1 93 127 CYS B C 1
ATOM 4246 O O . CYS B 1 127 ? -3.637 -35.312 0.956 1 93 127 CYS B O 1
ATOM 4248 N N . LYS B 1 128 ? -4.531 -35.125 -0.977 1 91.19 128 LYS B N 1
ATOM 4249 C CA . LYS B 1 128 ? -4.574 -33.656 -0.964 1 91.19 128 LYS B CA 1
ATOM 4250 C C . LYS B 1 128 ? -3.186 -33.062 -0.722 1 91.19 128 LYS B C 1
ATOM 4252 O O . LYS B 1 128 ? -2.824 -32.781 0.418 1 91.19 128 LYS B O 1
ATOM 4257 N N . PRO B 1 129 ? -2.443 -32.844 -1.689 1 94.44 129 PRO B N 1
ATOM 4258 C CA . PRO B 1 129 ? -1.071 -32.375 -1.516 1 94.44 129 PRO B CA 1
ATOM 4259 C C . PRO B 1 129 ? -1.009 -31 -0.85 1 94.44 129 PRO B C 1
ATOM 4261 O O . PRO B 1 129 ? -1.998 -30.266 -0.854 1 94.44 129 PRO B O 1
ATOM 4264 N N . ASP B 1 130 ? 0.141 -30.797 -0.237 1 95.69 130 ASP B N 1
ATOM 4265 C CA . ASP B 1 130 ? 0.393 -29.453 0.31 1 95.69 130 ASP B CA 1
ATOM 4266 C C . ASP B 1 130 ? 0.198 -28.375 -0.754 1 95.69 130 ASP B C 1
ATOM 4268 O O . ASP B 1 130 ? 0.502 -28.594 -1.929 1 95.69 130 ASP B O 1
ATOM 4272 N N . PRO B 1 131 ? -0.206 -27.188 -0.323 1 95.06 131 PRO B N 1
ATOM 4273 C CA . PRO B 1 131 ? -0.46 -26.109 -1.274 1 95.06 131 PRO B CA 1
ATOM 4274 C C . PRO B 1 131 ? 0.775 -25.734 -2.096 1 95.06 131 PRO B C 1
ATOM 4276 O O . PRO B 1 131 ? 0.652 -25.328 -3.252 1 95.06 131 PRO B O 1
ATOM 4279 N N . VAL B 1 132 ? 1.897 -25.953 -1.553 1 96.94 132 VAL B N 1
ATOM 4280 C CA . VAL B 1 132 ? 3.125 -25.594 -2.252 1 96.94 132 VAL B CA 1
ATOM 4281 C C . VAL B 1 132 ? 3.359 -26.562 -3.416 1 96.94 132 VAL B C 1
ATOM 4283 O O . VAL B 1 132 ? 3.594 -26.125 -4.547 1 96.94 132 VAL B O 1
ATOM 4286 N N . LEU B 1 133 ? 3.234 -27.828 -3.188 1 97.31 133 LEU B N 1
ATOM 4287 C CA . LEU B 1 133 ? 3.404 -28.812 -4.246 1 97.31 133 LEU B CA 1
ATOM 4288 C C . LEU B 1 133 ? 2.309 -28.688 -5.301 1 97.31 133 LEU B C 1
ATOM 4290 O O . LEU B 1 133 ? 2.58 -28.766 -6.5 1 97.31 133 LEU B O 1
ATOM 4294 N N . ASP B 1 134 ? 1.132 -28.5 -4.766 1 97.5 134 ASP B N 1
ATOM 4295 C CA . ASP B 1 134 ? -0.009 -28.328 -5.66 1 97.5 134 ASP B CA 1
ATOM 4296 C C . ASP B 1 134 ? 0.208 -27.156 -6.617 1 97.5 134 ASP B C 1
ATOM 4298 O O . ASP B 1 134 ? 0.081 -27.312 -7.832 1 97.5 134 ASP B O 1
ATOM 4302 N N . THR B 1 135 ? 0.603 -26.031 -6.051 1 97.62 135 THR B N 1
ATOM 4303 C CA . THR B 1 135 ? 0.814 -24.828 -6.84 1 97.62 135 THR B CA 1
ATOM 4304 C C . THR B 1 135 ? 1.979 -25.016 -7.809 1 97.62 135 THR B C 1
ATOM 4306 O O . THR B 1 135 ? 1.901 -24.594 -8.969 1 97.62 135 THR B O 1
ATOM 4309 N N . LEU B 1 136 ? 3.049 -25.656 -7.355 1 98.31 136 LEU B N 1
ATOM 4310 C CA . LEU B 1 136 ? 4.223 -25.875 -8.195 1 98.31 136 LEU B CA 1
ATOM 4311 C C . LEU B 1 136 ? 3.865 -26.688 -9.43 1 98.31 136 LEU B C 1
ATOM 4313 O O . LEU B 1 136 ? 4.203 -26.297 -10.547 1 98.31 136 LEU B O 1
ATOM 4317 N N . PHE B 1 137 ? 3.146 -27.75 -9.258 1 98.44 137 PHE B N 1
ATOM 4318 C CA . PHE B 1 137 ? 2.793 -28.625 -10.367 1 98.44 137 PHE B CA 1
ATOM 4319 C C . PHE B 1 137 ?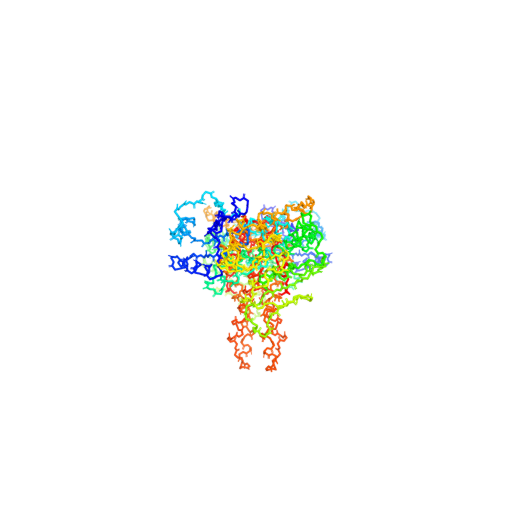 1.822 -27.922 -11.312 1 98.44 137 PHE B C 1
ATOM 4321 O O . PHE B 1 137 ? 1.931 -28.062 -12.539 1 98.44 137 PHE B O 1
ATOM 4328 N N . ARG B 1 138 ? 0.91 -27.188 -10.711 1 97.75 138 ARG B N 1
ATOM 4329 C CA . ARG B 1 138 ? -0.014 -26.406 -11.539 1 97.75 138 ARG B CA 1
ATOM 4330 C C . ARG B 1 138 ? 0.733 -25.406 -12.398 1 97.75 138 ARG B C 1
ATOM 4332 O O . ARG B 1 138 ? 0.466 -25.281 -13.594 1 97.75 138 ARG B O 1
ATOM 4339 N N . MET B 1 139 ? 1.646 -24.75 -11.797 1 97.62 139 MET B N 1
ATOM 4340 C CA . MET B 1 139 ? 2.387 -23.703 -12.516 1 97.62 139 MET B CA 1
ATOM 4341 C C . MET B 1 139 ? 3.316 -24.328 -13.555 1 97.62 139 MET B C 1
ATOM 4343 O O . MET B 1 139 ? 3.588 -23.719 -14.586 1 97.62 139 MET B O 1
ATOM 4347 N N . ALA B 1 140 ? 3.811 -25.516 -13.273 1 97.94 140 ALA B N 1
ATOM 4348 C CA . ALA B 1 140 ? 4.633 -26.219 -14.258 1 97.94 140 ALA B CA 1
ATOM 4349 C C . ALA B 1 140 ? 3.83 -26.547 -15.516 1 97.94 140 ALA B C 1
ATOM 4351 O O . ALA B 1 140 ? 4.324 -26.375 -16.641 1 97.94 140 ALA B O 1
ATOM 4352 N N . VAL B 1 141 ? 2.594 -26.969 -15.328 1 96.94 141 VAL B N 1
ATOM 4353 C CA . VAL B 1 141 ? 1.715 -27.266 -16.453 1 96.94 141 VAL B CA 1
ATOM 4354 C C . VAL B 1 141 ? 1.448 -25.984 -17.25 1 96.94 141 VAL B C 1
ATOM 4356 O O . VAL B 1 141 ? 1.506 -26 -18.484 1 96.94 141 VAL B O 1
ATOM 4359 N N . THR B 1 142 ? 1.214 -24.938 -16.562 1 96.06 142 THR B N 1
ATOM 4360 C CA . THR B 1 142 ? 0.967 -23.641 -17.188 1 96.06 142 THR B CA 1
ATOM 4361 C C . THR B 1 142 ? 2.188 -23.188 -17.984 1 96.06 142 THR B C 1
ATOM 4363 O O . THR B 1 142 ? 2.055 -22.703 -19.109 1 96.06 142 THR B O 1
ATOM 4366 N N . ALA B 1 143 ? 3.332 -23.312 -17.375 1 95.94 143 ALA B N 1
ATOM 4367 C CA . ALA B 1 143 ? 4.574 -22.953 -18.047 1 95.94 143 ALA B CA 1
ATOM 4368 C C . ALA B 1 143 ? 4.77 -23.766 -19.312 1 95.94 143 ALA B C 1
ATOM 4370 O O . ALA B 1 143 ? 5.148 -23.219 -20.359 1 95.94 143 ALA B O 1
ATOM 4371 N N . ALA B 1 144 ? 4.496 -25.016 -19.25 1 94.5 144 ALA B N 1
ATOM 4372 C CA . ALA B 1 144 ? 4.645 -25.906 -20.391 1 94.5 144 ALA B CA 1
ATOM 4373 C C . ALA B 1 144 ? 3.709 -25.5 -21.531 1 94.5 144 ALA B C 1
ATOM 4375 O O . ALA B 1 144 ? 4.102 -25.5 -22.703 1 94.5 144 ALA B O 1
ATOM 4376 N N . LYS B 1 145 ? 2.488 -25.141 -21.156 1 92.88 145 LYS B N 1
ATOM 4377 C CA . LYS B 1 145 ? 1.529 -24.672 -22.156 1 92.88 145 LYS B CA 1
ATOM 4378 C C . LYS B 1 145 ? 2.006 -23.391 -22.812 1 92.88 145 LYS B C 1
ATOM 4380 O O . LYS B 1 145 ? 1.849 -23.203 -24.031 1 92.88 145 LYS B O 1
ATOM 4385 N N . LYS B 1 146 ? 2.553 -22.562 -22.047 1 94.06 146 LYS B N 1
ATOM 4386 C CA . LYS B 1 146 ? 3.08 -21.312 -22.578 1 94.06 146 LYS B CA 1
ATOM 4387 C C . LYS B 1 146 ? 4.25 -21.547 -23.516 1 94.06 146 LYS B C 1
ATOM 4389 O O . LYS B 1 146 ? 4.34 -20.938 -24.578 1 94.06 146 LYS B O 1
ATOM 4394 N N . VAL B 1 147 ? 5.141 -22.438 -23.141 1 91.88 147 VAL B N 1
ATOM 4395 C CA . VAL B 1 147 ? 6.27 -22.781 -24 1 91.88 147 VAL B CA 1
ATOM 4396 C C . VAL B 1 147 ? 5.766 -23.344 -25.328 1 91.88 147 VAL B C 1
ATOM 4398 O O . VAL B 1 147 ? 6.254 -22.969 -26.391 1 91.88 147 VAL B O 1
ATOM 4401 N N . LYS B 1 148 ? 4.793 -24.188 -25.281 1 87.31 148 LYS B N 1
ATOM 4402 C CA . LYS B 1 148 ? 4.238 -24.812 -26.484 1 87.31 148 LYS B CA 1
ATOM 4403 C C . LYS B 1 148 ? 3.6 -23.766 -27.391 1 87.31 148 LYS B C 1
ATOM 4405 O O . LYS B 1 148 ? 3.725 -23.844 -28.609 1 87.31 148 LYS B O 1
ATOM 4410 N N . THR B 1 149 ? 2.934 -22.812 -26.75 1 89.69 149 THR B N 1
ATOM 4411 C CA . THR B 1 149 ? 2.203 -21.812 -27.516 1 89.69 149 THR B CA 1
ATOM 4412 C C . THR B 1 149 ? 3.156 -20.766 -28.094 1 89.69 149 THR B C 1
ATOM 4414 O O . THR B 1 149 ? 2.928 -20.234 -29.172 1 89.69 149 THR B O 1
ATOM 4417 N N . GLU B 1 150 ? 4.176 -20.516 -27.375 1 91.06 150 GLU B N 1
ATOM 4418 C CA . GLU B 1 150 ? 5 -19.375 -27.766 1 91.06 150 GLU B CA 1
ATOM 4419 C C . GLU B 1 150 ? 6.277 -19.812 -28.469 1 91.06 150 GLU B C 1
ATOM 4421 O O . GLU B 1 150 ? 7.031 -18.984 -28.984 1 91.06 150 GLU B O 1
ATOM 4426 N N . THR B 1 151 ? 6.609 -21.062 -28.375 1 86.44 151 THR B N 1
ATOM 4427 C CA . THR B 1 151 ? 7.793 -21.578 -29.062 1 86.44 151 THR B CA 1
ATOM 4428 C C . THR B 1 151 ? 7.426 -22.703 -30.016 1 86.44 151 THR B C 1
ATOM 4430 O O . THR B 1 151 ? 6.293 -23.188 -30 1 86.44 151 THR B O 1
ATOM 4433 N N . ARG B 1 152 ? 8.367 -23.062 -30.859 1 76.12 152 ARG B N 1
ATOM 4434 C CA . ARG B 1 152 ? 8.172 -24.141 -31.828 1 76.12 152 ARG B CA 1
ATOM 4435 C C . ARG B 1 152 ? 8.883 -25.406 -31.359 1 76.12 152 ARG B C 1
ATOM 4437 O O . ARG B 1 152 ? 9.266 -26.25 -32.188 1 76.12 152 ARG B O 1
ATOM 4444 N N . ILE B 1 153 ? 9.07 -25.328 -30 1 65.81 153 ILE B N 1
ATOM 4445 C CA . ILE B 1 153 ? 9.695 -26.516 -29.438 1 65.81 153 ILE B CA 1
ATOM 4446 C C . ILE B 1 153 ? 8.719 -27.688 -29.484 1 65.81 153 ILE B C 1
ATOM 4448 O O . ILE B 1 153 ? 7.551 -27.562 -29.109 1 65.81 153 ILE B O 1
ATOM 4452 N N . GLY B 1 154 ? 8.867 -28.672 -30.234 1 58.75 154 GLY B N 1
ATOM 4453 C CA . GLY B 1 154 ? 8.023 -29.844 -30.359 1 58.75 154 GLY B CA 1
ATOM 4454 C C . GLY B 1 154 ? 7.207 -29.859 -31.625 1 58.75 154 GLY B C 1
ATOM 4455 O O . GLY B 1 154 ? 6.355 -30.734 -31.812 1 58.75 154 GLY B O 1
ATOM 4456 N N . SER B 1 155 ? 7.066 -28.422 -32.125 1 52.81 155 SER B N 1
ATOM 4457 C CA . SER B 1 155 ? 6.246 -28.406 -33.344 1 52.81 155 SER B CA 1
ATOM 4458 C C . SER B 1 155 ? 6.57 -29.578 -34.25 1 52.81 155 SER B C 1
ATOM 4460 O O . SER B 1 155 ? 5.754 -29.969 -35.094 1 52.81 155 SER B O 1
ATOM 4462 N N . ARG B 1 156 ? 7.844 -29.953 -34.25 1 50.38 156 ARG B N 1
ATOM 4463 C CA . ARG B 1 156 ? 7.969 -31.062 -35.188 1 50.38 156 ARG B CA 1
ATOM 4464 C C . ARG B 1 156 ? 7.473 -32.375 -34.562 1 50.38 156 ARG B C 1
ATOM 4466 O O . ARG B 1 156 ? 7.781 -32.656 -33.406 1 50.38 156 ARG B O 1
ATOM 4473 N N . ASP B 1 157 ? 6.188 -32.75 -34.844 1 48.81 157 ASP B N 1
ATOM 4474 C CA . ASP B 1 157 ? 5.266 -33.812 -34.531 1 48.81 157 ASP B CA 1
ATOM 4475 C C . ASP B 1 157 ? 6.023 -35.125 -34.188 1 48.81 157 ASP B C 1
ATOM 4477 O O . ASP B 1 157 ? 5.715 -36.188 -34.719 1 48.81 157 ASP B O 1
ATOM 4481 N N . THR B 1 158 ? 7.18 -35.062 -33.688 1 57.94 158 THR B N 1
ATOM 4482 C CA . THR B 1 158 ? 7.641 -36.438 -33.625 1 57.94 158 THR B CA 1
ATOM 4483 C C . THR B 1 158 ? 7.359 -37.031 -32.25 1 57.94 158 THR B C 1
ATOM 4485 O O . THR B 1 158 ? 8.055 -36.719 -31.266 1 57.94 158 THR B O 1
ATOM 4488 N N . SER B 1 159 ? 6.055 -37.5 -31.969 1 67.31 159 SER B N 1
ATOM 4489 C CA . SER B 1 159 ? 5.672 -38.281 -30.797 1 67.31 159 SER B CA 1
ATOM 4490 C C . SER B 1 159 ? 6.418 -39.625 -30.75 1 67.31 159 SER B C 1
ATOM 4492 O O . SER B 1 159 ? 7.008 -40.031 -31.75 1 67.31 159 SER B O 1
ATOM 4494 N N . VAL B 1 160 ? 6.523 -40.125 -29.547 1 73.06 160 VAL B N 1
ATOM 4495 C CA . VAL B 1 160 ? 7.207 -41.375 -29.344 1 73.06 160 VAL B CA 1
ATOM 4496 C C . VAL B 1 160 ? 6.641 -42.438 -30.297 1 73.06 160 VAL B C 1
ATOM 4498 O O . VAL B 1 160 ? 7.395 -43.125 -31 1 73.06 160 VAL B O 1
ATOM 4501 N N . PRO B 1 161 ? 5.344 -42.5 -30.453 1 76.88 161 PRO B N 1
ATOM 4502 C CA . PRO B 1 161 ? 4.801 -43.5 -31.375 1 76.88 161 PRO B CA 1
ATOM 4503 C C . PRO B 1 161 ? 5.211 -43.219 -32.844 1 76.88 161 PRO B C 1
ATOM 4505 O O . PRO B 1 161 ? 5.539 -44.188 -33.562 1 76.88 161 PRO B O 1
ATOM 4508 N N . GLU B 1 162 ? 5.203 -42 -33.188 1 79.69 162 GLU B N 1
ATOM 4509 C CA . GLU B 1 162 ? 5.613 -41.656 -34.562 1 79.69 162 GLU B CA 1
ATOM 4510 C C . GLU B 1 162 ? 7.07 -42.062 -34.812 1 79.69 162 GLU B C 1
ATOM 4512 O O . GLU B 1 162 ? 7.395 -42.625 -35.844 1 79.69 162 GLU B O 1
ATOM 4517 N N . ARG B 1 163 ? 7.832 -41.719 -33.906 1 79.19 163 ARG B N 1
ATOM 4518 C CA . ARG B 1 163 ? 9.25 -42.031 -34.031 1 79.19 163 ARG B CA 1
ATOM 4519 C C . ARG B 1 163 ? 9.477 -43.562 -34.031 1 79.19 163 ARG B C 1
ATOM 4521 O O . ARG B 1 163 ? 10.297 -44.062 -34.812 1 79.19 163 ARG B O 1
ATOM 4528 N N . ALA B 1 164 ? 8.867 -44.188 -33.094 1 82.75 164 ALA B N 1
ATOM 4529 C CA . ALA B 1 164 ? 8.969 -45.656 -33.062 1 82.75 164 ALA B CA 1
ATOM 4530 C C . ALA B 1 164 ? 8.633 -46.25 -34.438 1 82.75 164 ALA B C 1
ATOM 4532 O O . ALA B 1 164 ? 9.367 -47.125 -34.938 1 82.75 164 ALA B O 1
ATOM 4533 N N . VAL B 1 165 ? 7.602 -45.812 -35.031 1 88.31 165 VAL B N 1
ATOM 4534 C CA . VAL B 1 165 ? 7.168 -46.281 -36.312 1 88.31 165 VAL B CA 1
ATOM 4535 C C . VAL B 1 165 ? 8.227 -45.969 -37.375 1 88.31 165 VAL B C 1
ATOM 4537 O O . VAL B 1 165 ? 8.562 -46.812 -38.219 1 88.31 165 VAL B O 1
ATOM 4540 N N . SER B 1 166 ? 8.766 -44.781 -37.281 1 86.06 166 SER B N 1
ATOM 4541 C CA . SER B 1 166 ? 9.789 -44.375 -38.219 1 86.06 166 SER B CA 1
ATOM 4542 C C . SER B 1 166 ? 11.047 -45.25 -38.094 1 86.06 166 SER B C 1
ATOM 4544 O O . SER B 1 166 ? 11.609 -45.656 -39.125 1 86.06 166 SER B O 1
ATOM 4546 N N . ILE B 1 167 ? 11.438 -45.438 -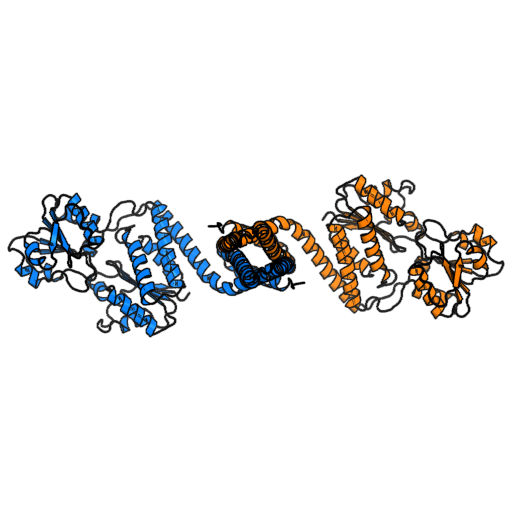36.906 1 84.62 167 ILE B N 1
ATOM 4547 C CA . ILE B 1 167 ? 12.633 -46.219 -36.656 1 84.62 167 ILE B CA 1
ATOM 4548 C C . ILE B 1 167 ? 12.422 -47.656 -37.188 1 84.62 167 ILE B C 1
ATOM 4550 O O . ILE B 1 167 ? 13.305 -48.219 -37.812 1 84.62 167 ILE B O 1
ATOM 4554 N N . LEU B 1 168 ? 11.297 -48.188 -36.906 1 91.12 168 LEU B N 1
ATOM 4555 C CA . LEU B 1 168 ? 10.992 -49.562 -37.312 1 91.12 168 LEU B CA 1
ATOM 4556 C C . LEU B 1 168 ? 10.883 -49.656 -38.844 1 91.12 168 LEU B C 1
ATOM 4558 O O . LEU B 1 168 ? 11.305 -50.625 -39.438 1 91.12 168 LEU B O 1
ATOM 4562 N N . GLU B 1 169 ? 10.336 -48.594 -39.406 1 91.69 169 GLU B N 1
ATOM 4563 C CA . GLU B 1 169 ? 10.281 -48.562 -40.844 1 91.69 169 GLU B CA 1
ATOM 4564 C C . GLU B 1 169 ? 11.68 -48.562 -41.469 1 91.69 169 GLU B C 1
ATOM 4566 O O . GLU B 1 169 ? 11.93 -49.219 -42.469 1 91.69 169 GLU B O 1
ATOM 4571 N N . ASP B 1 170 ? 12.523 -47.812 -40.906 1 89.88 170 ASP B N 1
ATOM 4572 C CA . ASP B 1 170 ? 13.898 -47.75 -41.375 1 89.88 170 ASP B CA 1
ATOM 4573 C C . ASP B 1 170 ? 14.617 -49.062 -41.25 1 89.88 170 ASP B C 1
ATOM 4575 O O . ASP B 1 170 ? 15.398 -49.469 -42.125 1 89.88 170 ASP B O 1
ATOM 4579 N N . ARG B 1 171 ? 14.273 -49.75 -40.188 1 90.19 171 ARG B N 1
ATOM 4580 C CA . ARG B 1 171 ? 14.992 -50.969 -39.875 1 90.19 171 ARG B CA 1
ATOM 4581 C C . ARG B 1 171 ? 14.383 -52.156 -40.594 1 90.19 171 ARG B C 1
ATOM 4583 O O . ARG B 1 171 ? 15.109 -53.062 -41 1 90.19 171 ARG B O 1
ATOM 4590 N N . TYR B 1 172 ? 13.062 -52.188 -40.812 1 92.19 172 TYR B N 1
ATOM 4591 C CA . TYR B 1 172 ? 12.414 -53.406 -41.25 1 92.19 172 TYR B CA 1
ATOM 4592 C C . TYR B 1 172 ? 11.641 -53.188 -42.531 1 92.19 172 TYR B C 1
ATOM 4594 O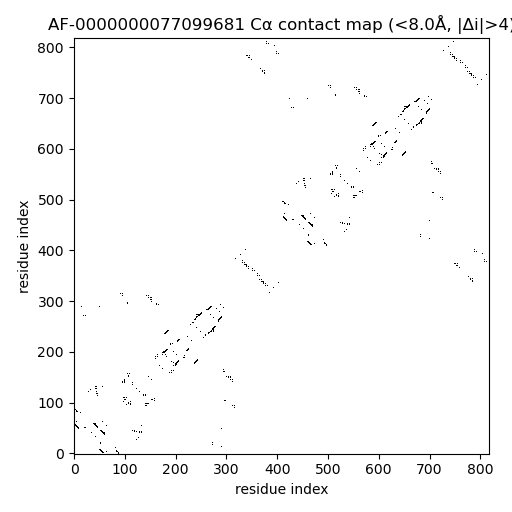 O . TYR B 1 172 ? 11.016 -54.125 -43.062 1 92.19 172 TYR B O 1
ATOM 4602 N N . GLY B 1 173 ? 11.648 -52 -43.031 1 91.88 173 GLY B N 1
ATOM 4603 C CA . GLY B 1 173 ? 10.984 -51.688 -44.281 1 91.88 173 GLY B CA 1
ATOM 4604 C C . GLY B 1 173 ? 9.578 -51.156 -44.094 1 91.88 173 GLY B C 1
ATOM 4605 O O . GLY B 1 173 ? 9.141 -50.906 -42.969 1 91.88 173 GLY B O 1
ATOM 4606 N N . SER B 1 174 ? 8.898 -50.969 -45.188 1 94.38 174 SER B N 1
ATOM 4607 C CA . SER B 1 174 ? 7.586 -50.312 -45.219 1 94.38 174 SER B CA 1
ATOM 4608 C C . SER B 1 174 ? 6.559 -51.125 -44.438 1 94.38 174 SER B C 1
ATOM 4610 O O . SER B 1 174 ? 6.566 -52.344 -44.469 1 94.38 174 SER B O 1
ATOM 4612 N N . PHE B 1 175 ? 5.625 -50.375 -43.812 1 95.31 175 PHE B N 1
ATOM 4613 C CA . PHE B 1 175 ? 4.566 -51 -43.031 1 95.31 175 PHE B CA 1
ATOM 4614 C C . PHE B 1 175 ? 3.389 -51.375 -43.906 1 95.31 175 PHE B C 1
ATOM 4616 O O . PHE B 1 175 ? 2.434 -52.031 -43.469 1 95.31 175 PHE B O 1
ATOM 4623 N N . LYS B 1 176 ? 3.467 -51 -45.156 1 95.25 176 LYS B N 1
ATOM 4624 C CA . LYS B 1 176 ? 2.35 -51.25 -46.031 1 95.25 176 LYS B CA 1
ATOM 4625 C C . LYS B 1 176 ? 2.02 -52.719 -46.094 1 95.25 176 LYS B C 1
ATOM 4627 O O . LYS B 1 176 ? 2.865 -53.531 -46.469 1 95.25 176 LYS B O 1
ATOM 4632 N N . GLY B 1 177 ? 0.851 -53.062 -45.719 1 94.25 177 GLY B N 1
ATOM 4633 C CA . GLY B 1 177 ? 0.364 -54.438 -45.812 1 94.25 177 GLY B CA 1
ATOM 4634 C C . GLY B 1 177 ? 0.826 -55.281 -44.656 1 94.25 177 GLY B C 1
ATOM 4635 O O . GLY B 1 177 ? 0.45 -56.469 -44.531 1 94.25 177 GLY B O 1
ATOM 4636 N N . LYS B 1 178 ? 1.642 -54.719 -43.781 1 95.94 178 LYS B N 1
ATOM 4637 C CA . LYS B 1 178 ? 2.131 -55.5 -42.656 1 95.94 178 LYS B CA 1
ATOM 4638 C C . LYS B 1 178 ? 1.045 -55.656 -41.594 1 95.94 178 LYS B C 1
ATOM 4640 O O . LYS B 1 178 ? 0.208 -54.75 -41.406 1 95.94 178 LYS B O 1
ATOM 4645 N N . GLN B 1 179 ? 1.037 -56.75 -40.938 1 96.25 179 GLN B N 1
ATOM 4646 C CA . GLN B 1 179 ? 0.092 -57.031 -39.875 1 96.25 179 GLN B CA 1
ATOM 4647 C C . GLN B 1 179 ? 0.66 -56.625 -38.531 1 96.25 179 GLN B C 1
ATOM 4649 O O . GLN B 1 179 ? 1.703 -57.125 -38.094 1 96.25 179 GLN B O 1
ATOM 4654 N N . CYS B 1 180 ? -0.064 -55.719 -37.812 1 97.5 180 CYS B N 1
ATOM 4655 C CA . CYS B 1 180 ? 0.418 -55.188 -36.562 1 97.5 180 CYS B CA 1
ATOM 4656 C C . CYS B 1 180 ? -0.617 -55.375 -35.438 1 97.5 180 CYS B C 1
ATOM 4658 O O . CYS B 1 180 ? -1.812 -55.156 -35.656 1 97.5 180 CYS B O 1
ATOM 4660 N N . LEU B 1 181 ? -0.174 -55.812 -34.312 1 97.12 181 LEU B N 1
ATOM 4661 C CA . LEU B 1 181 ? -1.003 -55.906 -33.125 1 97.12 181 LEU B CA 1
ATOM 4662 C C . LEU B 1 181 ? -0.569 -54.875 -32.062 1 97.12 181 LEU B C 1
ATOM 4664 O O . LEU B 1 181 ? 0.617 -54.781 -31.75 1 97.12 181 LEU B O 1
ATOM 4668 N N . VAL B 1 182 ? -1.503 -54.094 -31.594 1 96.12 182 VAL B N 1
ATOM 4669 C CA . VAL B 1 182 ? -1.238 -53.125 -30.516 1 96.12 182 VAL B CA 1
ATOM 4670 C C . VAL B 1 182 ? -1.965 -53.562 -29.25 1 96.12 182 VAL B C 1
ATOM 4672 O O . VAL B 1 182 ? -3.197 -53.562 -29.203 1 96.12 182 VAL B O 1
ATOM 4675 N N . ILE B 1 183 ? -1.175 -53.875 -28.281 1 94.88 183 ILE B N 1
ATOM 4676 C CA . ILE B 1 183 ? -1.732 -54.25 -27 1 94.88 183 ILE B CA 1
ATOM 4677 C C . ILE B 1 183 ? -1.823 -53.062 -26.078 1 94.88 183 ILE B C 1
ATOM 4679 O O . ILE B 1 183 ? -0.801 -52.5 -25.656 1 94.88 183 ILE B O 1
ATOM 4683 N N . GLY B 1 184 ? -3.012 -52.75 -25.672 1 90.56 184 GLY B N 1
ATOM 4684 C CA . GLY B 1 184 ? -3.254 -51.562 -24.859 1 90.56 184 GLY B CA 1
ATOM 4685 C C . GLY B 1 184 ? -3.99 -50.469 -25.609 1 90.56 184 GLY B C 1
ATOM 4686 O O . GLY B 1 184 ? -3.537 -50 -26.656 1 90.56 184 GLY B O 1
ATOM 4687 N N . ASN B 1 185 ? -5.027 -49.938 -25.109 1 85.88 185 ASN B N 1
ATOM 4688 C CA . ASN B 1 185 ? -5.852 -48.906 -25.766 1 85.88 185 ASN B CA 1
ATOM 4689 C C . ASN B 1 185 ? -5.742 -47.562 -25.062 1 85.88 185 ASN B C 1
ATOM 4691 O O . ASN B 1 185 ? -6.672 -46.75 -25.109 1 85.88 185 ASN B O 1
ATOM 4695 N N . GLY B 1 186 ? -4.664 -47.406 -24.422 1 81.62 186 GLY B N 1
ATOM 4696 C CA . GLY B 1 186 ? -4.387 -46.094 -23.859 1 81.62 186 GLY B CA 1
ATOM 4697 C C . GLY B 1 186 ? -3.979 -45.062 -24.906 1 81.62 186 GLY B C 1
ATOM 4698 O O . GLY B 1 186 ? -3.992 -45.375 -26.109 1 81.62 186 GLY B O 1
ATOM 4699 N N . GLU B 1 187 ? -3.631 -43.875 -24.484 1 78.06 187 GLU B N 1
ATOM 4700 C CA . GLU B 1 187 ? -3.275 -42.781 -25.391 1 78.06 187 GLU B CA 1
ATOM 4701 C C . GLU B 1 187 ? -2.111 -43.188 -26.297 1 78.06 187 GLU B C 1
ATOM 4703 O O . GLU B 1 187 ? -2.18 -43 -27.516 1 78.06 187 GLU B O 1
ATOM 4708 N N . MET B 1 188 ? -1.079 -43.75 -25.672 1 80.5 188 MET B N 1
ATOM 4709 C CA . MET B 1 188 ? 0.098 -44.156 -26.438 1 80.5 188 MET B CA 1
ATOM 4710 C C . MET B 1 188 ? -0.259 -45.219 -27.453 1 80.5 188 MET B C 1
ATOM 4712 O O . MET B 1 188 ? 0.198 -45.156 -28.609 1 80.5 188 MET B O 1
ATOM 4716 N N . GLY B 1 189 ? -1.028 -46.188 -27.047 1 86.25 189 GLY B N 1
ATOM 4717 C CA . GLY B 1 189 ? -1.453 -47.25 -27.938 1 86.25 189 GLY B CA 1
ATOM 4718 C C . GLY B 1 189 ? -2.283 -46.75 -29.109 1 86.25 189 GLY B C 1
ATOM 4719 O O . GLY B 1 189 ? -2.064 -47.125 -30.25 1 86.25 189 GLY B O 1
ATOM 4720 N N . ARG B 1 190 ? -3.121 -45.812 -28.797 1 86.44 190 ARG B N 1
ATOM 4721 C CA . ARG B 1 190 ? -3.984 -45.25 -29.828 1 86.44 190 ARG B CA 1
ATOM 4722 C C . ARG B 1 190 ? -3.174 -44.438 -30.844 1 86.44 190 ARG B C 1
ATOM 4724 O O . ARG B 1 190 ? -3.402 -44.531 -32.062 1 86.44 190 ARG B O 1
ATOM 4731 N N . LEU B 1 191 ? -2.219 -43.688 -30.391 1 83.25 191 LEU B N 1
ATOM 4732 C CA . LEU B 1 191 ? -1.373 -42.875 -31.266 1 83.25 191 LEU B CA 1
ATOM 4733 C C . LEU B 1 191 ? -0.507 -43.781 -32.156 1 83.25 191 LEU B C 1
ATOM 4735 O O . LEU B 1 191 ? -0.34 -43.531 -33.344 1 83.25 191 LEU B O 1
ATOM 4739 N N . LEU B 1 192 ? -0.072 -44.781 -31.578 1 88.88 192 LEU B N 1
ATOM 4740 C CA . LEU B 1 192 ? 0.73 -45.75 -32.312 1 88.88 192 LEU B CA 1
ATOM 4741 C C . LEU B 1 192 ? -0.089 -46.406 -33.438 1 88.88 192 LEU B C 1
ATOM 4743 O O . LEU B 1 192 ? 0.359 -46.469 -34.562 1 88.88 192 LEU B O 1
ATOM 4747 N N . ALA B 1 193 ? -1.276 -46.844 -33.062 1 91.88 193 ALA B N 1
ATOM 4748 C CA . ALA B 1 193 ? -2.166 -47.438 -34.031 1 91.88 193 ALA B CA 1
ATOM 4749 C C . ALA B 1 193 ? -2.459 -46.5 -35.188 1 91.88 193 ALA B C 1
ATOM 4751 O O . ALA B 1 193 ? -2.424 -46.906 -36.344 1 91.88 193 ALA B O 1
ATOM 4752 N N . ALA B 1 194 ? -2.717 -45.344 -34.906 1 89.69 194 ALA B N 1
ATOM 4753 C CA . ALA B 1 194 ? -3.021 -44.344 -35.906 1 89.69 194 ALA B CA 1
ATOM 4754 C C . ALA B 1 194 ? -1.849 -44.156 -36.875 1 89.69 194 ALA B C 1
ATOM 4756 O O . ALA B 1 194 ? -2.037 -44.094 -38.094 1 89.69 194 ALA B O 1
ATOM 4757 N N . TRP B 1 195 ? -0.677 -44.094 -36.344 1 88.88 195 TRP B N 1
ATOM 4758 C CA . TRP B 1 195 ? 0.51 -43.906 -37.156 1 88.88 195 TRP B CA 1
ATOM 4759 C C . TRP B 1 195 ? 0.747 -45.125 -38.062 1 88.88 195 TRP B C 1
ATOM 4761 O O . TRP B 1 195 ? 1.114 -45 -39.219 1 88.88 195 TRP B O 1
ATOM 4771 N N . LEU B 1 196 ? 0.574 -46.281 -37.469 1 94.44 196 LEU B N 1
ATOM 4772 C CA . LEU B 1 196 ? 0.755 -47.5 -38.219 1 94.44 196 LEU B CA 1
ATOM 4773 C C . LEU B 1 196 ? -0.235 -47.594 -39.375 1 94.44 196 LEU B C 1
ATOM 4775 O O . LEU B 1 196 ? 0.138 -47.938 -40.5 1 94.44 196 LEU B O 1
ATOM 4779 N N . ILE B 1 197 ? -1.438 -47.188 -39.094 1 93.38 197 ILE B N 1
ATOM 4780 C CA . ILE B 1 197 ? -2.471 -47.156 -40.125 1 93.38 197 ILE B CA 1
ATOM 4781 C C . ILE B 1 197 ? -2.102 -46.156 -41.219 1 93.38 197 ILE B C 1
ATOM 4783 O O . ILE B 1 197 ? -2.225 -46.469 -42.406 1 93.38 197 ILE B O 1
ATOM 4787 N N . HIS B 1 198 ? -1.654 -45.062 -40.812 1 92.56 198 HIS B N 1
ATOM 4788 C CA . HIS B 1 198 ? -1.234 -44.031 -41.75 1 92.56 198 HIS B CA 1
ATOM 4789 C C . HIS B 1 198 ? -0.128 -44.531 -42.688 1 92.56 198 HIS B C 1
ATOM 4791 O O . HIS B 1 198 ? -0.067 -44.156 -43.844 1 92.56 198 HIS B O 1
ATOM 4797 N N . LYS B 1 199 ? 0.637 -45.406 -42.125 1 94 199 LYS B N 1
ATOM 4798 C CA . LYS B 1 199 ? 1.753 -45.938 -42.906 1 94 199 LYS B CA 1
ATOM 4799 C C . LYS B 1 199 ? 1.319 -47.156 -43.719 1 94 199 LYS B C 1
ATOM 4801 O O . LYS B 1 199 ? 2.143 -47.781 -44.406 1 94 199 LYS B O 1
ATOM 4806 N N . GLY B 1 200 ? 0.036 -47.531 -43.625 1 94.19 200 GLY B N 1
ATOM 4807 C CA . GLY B 1 200 ? -0.52 -48.531 -44.5 1 94.19 200 GLY B CA 1
ATOM 4808 C C . GLY B 1 200 ? -0.555 -49.906 -43.875 1 94.19 200 GLY B C 1
ATOM 4809 O O . GLY B 1 200 ? -0.816 -50.906 -44.562 1 94.19 200 GLY B O 1
ATOM 4810 N N . ALA B 1 201 ? -0.337 -49.969 -42.594 1 95.94 201 ALA B N 1
ATOM 4811 C CA . ALA B 1 201 ? -0.348 -51.281 -41.906 1 95.94 201 ALA B CA 1
ATOM 4812 C C . ALA B 1 201 ? -1.773 -51.719 -41.625 1 95.94 201 ALA B C 1
ATOM 4814 O O . ALA B 1 201 ? -2.691 -50.906 -41.562 1 95.94 201 ALA B O 1
ATOM 4815 N N . CYS B 1 202 ? -2.004 -53.031 -41.531 1 95.94 202 CYS B N 1
ATOM 4816 C CA . CYS B 1 202 ? -3.219 -53.594 -40.938 1 95.94 202 CYS B CA 1
ATOM 4817 C C . CYS B 1 202 ? -3.09 -53.719 -39.438 1 95.94 202 CYS B C 1
ATOM 4819 O O . CYS B 1 202 ? -2.314 -54.562 -38.969 1 95.94 202 CYS B O 1
ATOM 4821 N N . VAL B 1 203 ? -3.893 -52.938 -38.75 1 96.62 203 VAL B N 1
ATOM 4822 C CA . VAL B 1 203 ? -3.652 -52.812 -37.312 1 96.62 203 VAL B CA 1
ATOM 4823 C C . VAL B 1 203 ? -4.828 -53.406 -36.531 1 96.62 203 VAL B C 1
ATOM 4825 O O . VAL B 1 203 ? -5.988 -53.156 -36.875 1 96.62 203 VAL B O 1
ATOM 4828 N N . SER B 1 204 ? -4.586 -54.219 -35.531 1 95.19 204 SER B N 1
ATOM 4829 C CA . SER B 1 204 ? -5.539 -54.688 -34.531 1 95.19 204 SER B CA 1
ATOM 4830 C C . SER B 1 204 ? -5.145 -54.25 -33.125 1 95.19 204 SER B C 1
ATOM 4832 O O . SER B 1 204 ? -3.961 -54.25 -32.781 1 95.19 204 SER B O 1
ATOM 4834 N N . MET B 1 205 ? -6.074 -53.844 -32.375 1 94.38 205 MET B N 1
ATOM 4835 C CA . MET B 1 205 ? -5.82 -53.375 -31.016 1 94.38 205 MET B CA 1
ATOM 4836 C C . MET B 1 205 ? -6.59 -54.219 -30 1 94.38 205 MET B C 1
ATOM 4838 O O . MET B 1 205 ? -7.75 -54.562 -30.234 1 94.38 205 MET B O 1
ATOM 4842 N N . THR B 1 206 ? -5.949 -54.5 -28.906 1 92.5 206 THR B N 1
ATOM 4843 C CA . THR B 1 206 ? -6.613 -55.312 -27.891 1 92.5 206 THR B CA 1
ATOM 4844 C C . THR B 1 206 ? -7.508 -54.438 -27.016 1 92.5 206 THR B C 1
ATOM 4846 O O . THR B 1 206 ? -7.207 -53.25 -26.781 1 92.5 206 THR B O 1
ATOM 4849 N N . LEU B 1 207 ? -8.609 -55.031 -26.547 1 86.25 207 LEU B N 1
ATOM 4850 C CA . LEU B 1 207 ? -9.523 -54.406 -25.609 1 86.25 207 LEU B CA 1
ATOM 4851 C C . LEU B 1 207 ? -9.852 -55.375 -24.453 1 86.25 207 LEU B C 1
ATOM 4853 O O . LEU B 1 207 ? -10.117 -56.531 -24.672 1 86.25 207 LEU B O 1
ATOM 4857 N N . ARG B 1 208 ? -9.5 -55 -23.266 1 74.75 208 ARG B N 1
ATOM 4858 C CA . ARG B 1 208 ? -9.828 -55.844 -22.125 1 74.75 208 ARG B CA 1
ATOM 4859 C C . ARG B 1 208 ? -11.336 -55.938 -21.922 1 74.75 208 ARG B C 1
ATOM 4861 O O . ARG B 1 208 ? -11.875 -57.031 -21.734 1 74.75 208 ARG B O 1
ATOM 4868 N N . GLN B 1 209 ? -12.062 -54.969 -21.375 1 60.84 209 GLN B N 1
ATOM 4869 C CA . GLN B 1 209 ? -13.516 -55.062 -21.219 1 60.84 209 GLN B CA 1
ATOM 4870 C C . GLN B 1 209 ? -14.219 -54.125 -22.203 1 60.84 209 GLN B C 1
ATOM 4872 O O . GLN B 1 209 ? -13.727 -53.031 -22.484 1 60.84 209 GLN B O 1
ATOM 4877 N N . TYR B 1 210 ? -14.906 -54.781 -23.125 1 53.78 210 TYR B N 1
ATOM 4878 C CA . TYR B 1 210 ? -15.727 -54 -24.031 1 53.78 210 TYR B CA 1
ATOM 4879 C C . TYR B 1 210 ? -16.672 -53.094 -23.234 1 53.78 210 TYR B C 1
ATOM 4881 O O . TYR B 1 210 ? -17.766 -53.531 -22.859 1 53.78 210 TYR B O 1
ATOM 4889 N N . ARG B 1 211 ? -16.531 -52.688 -22.156 1 48.56 211 ARG B N 1
ATOM 4890 C CA . ARG B 1 211 ? -17.688 -51.875 -21.781 1 48.56 211 ARG B CA 1
ATOM 4891 C C . ARG B 1 211 ? -17.906 -50.719 -22.766 1 48.56 211 ARG B C 1
ATOM 4893 O O . ARG B 1 211 ? -16.938 -50.125 -23.266 1 48.56 211 ARG B O 1
ATOM 4900 N N . LYS B 1 212 ? -19.078 -50.562 -23.172 1 50.75 212 LYS B N 1
ATOM 4901 C CA . LYS B 1 212 ? -19.75 -49.781 -24.203 1 50.75 212 LYS B CA 1
ATOM 4902 C C . LYS B 1 212 ? -19.094 -48.406 -24.344 1 50.75 212 LYS B C 1
ATOM 4904 O O . LYS B 1 212 ? -18.922 -47.906 -25.453 1 50.75 212 LYS B O 1
ATOM 4909 N N . GLN B 1 213 ? -19.062 -47.844 -23.438 1 47.81 213 GLN B N 1
ATOM 4910 C CA . GLN B 1 213 ? -19.297 -46.438 -23.734 1 47.81 213 GLN B CA 1
ATOM 4911 C C . GLN B 1 213 ? -18 -45.719 -24.156 1 47.81 213 GLN B C 1
ATOM 4913 O O . GLN B 1 213 ? -18.031 -44.75 -24.922 1 47.81 213 GLN B O 1
ATOM 4918 N N . ASP B 1 214 ? -16.688 -46 -23.406 1 51.81 214 ASP B N 1
ATOM 4919 C CA . ASP B 1 214 ? -15.688 -44.938 -23.562 1 51.81 214 ASP B CA 1
ATOM 4920 C C . ASP B 1 214 ? -14.461 -45.469 -24.297 1 51.81 214 ASP B C 1
ATOM 4922 O O . ASP B 1 214 ? -13.383 -44.875 -24.219 1 51.81 214 ASP B O 1
ATOM 4926 N N . VAL B 1 215 ? -14.625 -46.5 -25.062 1 62.31 215 VAL B N 1
ATOM 4927 C CA . VAL B 1 215 ? -13.43 -47 -25.734 1 62.31 215 VAL B CA 1
ATOM 4928 C C . VAL B 1 215 ? -13.234 -46.25 -27.062 1 62.31 215 VAL B C 1
ATOM 4930 O O . VAL B 1 215 ? -14.18 -46.156 -27.859 1 62.31 215 VAL B O 1
ATOM 4933 N N . MET B 1 216 ? -12.18 -45.562 -27.266 1 69.56 216 MET B N 1
ATOM 4934 C CA . MET B 1 216 ? -11.828 -44.875 -28.5 1 69.56 216 MET B CA 1
ATOM 4935 C C . MET B 1 216 ? -10.867 -45.719 -29.328 1 69.56 216 MET B C 1
ATOM 4937 O O . MET B 1 216 ? -9.758 -46.031 -28.891 1 69.56 216 MET B O 1
ATOM 4941 N N . ILE B 1 217 ? -11.32 -46.344 -30.391 1 76.38 217 ILE B N 1
ATOM 4942 C CA . ILE B 1 217 ? -10.5 -47.094 -31.328 1 76.38 217 ILE B CA 1
ATOM 4943 C C . ILE B 1 217 ? -10.266 -46.25 -32.594 1 76.38 217 ILE B C 1
ATOM 4945 O O . ILE B 1 217 ? -11.211 -45.719 -33.188 1 76.38 217 ILE B O 1
ATOM 4949 N N . PRO B 1 218 ? -8.961 -46.125 -32.844 1 81.62 218 PRO B N 1
ATOM 4950 C CA . PRO B 1 218 ? -8.703 -45.344 -34.062 1 81.62 218 PRO B CA 1
ATOM 4951 C C . PRO B 1 218 ? -9.352 -45.969 -35.281 1 81.62 218 PRO B C 1
ATOM 4953 O O . PRO B 1 218 ? -9.484 -47.188 -35.375 1 81.62 218 PRO B O 1
ATOM 4956 N N . ALA B 1 219 ? -9.781 -45.062 -36.25 1 79.69 219 ALA B N 1
ATOM 4957 C CA . ALA B 1 219 ? -10.414 -45.531 -37.5 1 79.69 219 ALA B CA 1
ATOM 4958 C C . ALA B 1 219 ? -9.492 -46.469 -38.25 1 79.69 219 ALA B C 1
ATOM 4960 O O . ALA B 1 219 ? -8.297 -46.219 -38.406 1 79.69 219 ALA B O 1
ATOM 4961 N N . GLY B 1 220 ? -10.016 -47.594 -38.656 1 85.94 220 GLY B N 1
ATOM 4962 C CA . GLY B 1 220 ? -9.25 -48.531 -39.438 1 85.94 220 GLY B CA 1
ATOM 4963 C C . GLY B 1 220 ? -8.594 -49.625 -38.625 1 85.94 220 GLY B C 1
ATOM 4964 O O . GLY B 1 220 ? -7.988 -50.562 -39.156 1 85.94 220 GLY B O 1
ATOM 4965 N N . CYS B 1 221 ? -8.75 -49.469 -37.375 1 89.19 221 CYS B N 1
ATOM 4966 C CA . CYS B 1 221 ? -8.109 -50.406 -36.469 1 89.19 221 CYS B CA 1
ATOM 4967 C C . CYS B 1 221 ? -9.07 -51.562 -36.094 1 89.19 221 CYS B C 1
ATOM 4969 O O . CYS B 1 221 ? -10.234 -51.312 -35.781 1 89.19 221 CYS B O 1
ATOM 4971 N N . GLY B 1 222 ? -8.703 -52.781 -36.281 1 90.25 222 GLY B N 1
ATOM 4972 C CA . GLY B 1 222 ? -9.477 -53.906 -35.781 1 90.25 222 GLY B CA 1
ATOM 4973 C C . GLY B 1 222 ? -9.391 -54.062 -34.281 1 90.25 222 GLY B C 1
ATOM 4974 O O . GLY B 1 222 ? -8.531 -53.469 -33.625 1 90.25 222 GLY B O 1
ATOM 4975 N N . VAL B 1 223 ? -10.344 -54.906 -33.781 1 91.19 223 VAL B N 1
ATOM 4976 C CA . VAL B 1 223 ? -10.359 -55.125 -32.312 1 91.19 223 VAL B CA 1
ATOM 4977 C C . VAL B 1 223 ? -10.18 -56.594 -32.031 1 91.19 223 VAL B C 1
ATOM 4979 O O . VAL B 1 223 ? -10.758 -57.469 -32.719 1 91.19 223 VAL B O 1
ATOM 4982 N N . VAL B 1 224 ? -9.273 -56.812 -31.078 1 91.81 224 VAL B N 1
ATOM 4983 C CA . VAL B 1 224 ? -9.023 -58.156 -30.609 1 91.81 224 VAL B CA 1
ATOM 4984 C C . VAL B 1 224 ? -9.227 -58.25 -29.094 1 91.81 224 VAL B C 1
ATOM 4986 O O . VAL B 1 224 ? -8.711 -57.375 -28.359 1 91.81 224 VAL B O 1
ATOM 4989 N N . PRO B 1 225 ? -10.125 -59.156 -28.656 1 90.62 225 PRO B N 1
ATOM 4990 C CA . PRO B 1 225 ? -10.188 -59.312 -27.203 1 90.62 225 PRO B CA 1
ATOM 4991 C C . PRO B 1 225 ? -8.82 -59.625 -26.594 1 90.62 225 PRO B C 1
ATOM 4993 O O . PRO B 1 225 ? -8.031 -60.375 -27.172 1 90.62 225 PRO B O 1
ATOM 4996 N N . TYR B 1 226 ? -8.586 -59.062 -25.5 1 92.31 226 TYR B N 1
ATOM 4997 C CA . TYR B 1 226 ? -7.297 -59.219 -24.828 1 92.31 226 TYR B CA 1
ATOM 4998 C C . TYR B 1 226 ? -6.961 -60.688 -24.625 1 92.31 226 TYR B C 1
ATOM 5000 O O . TYR B 1 226 ? -5.809 -61.094 -24.781 1 92.31 226 TYR B O 1
ATOM 5008 N N . ARG B 1 227 ? -7.945 -61.5 -24.328 1 90.56 227 ARG B N 1
ATOM 5009 C CA . ARG B 1 227 ? -7.738 -62.938 -24.062 1 90.56 227 ARG B CA 1
ATOM 5010 C C . ARG B 1 227 ? -7.25 -63.656 -25.297 1 90.56 227 ARG B C 1
ATOM 5012 O O . ARG B 1 227 ? -6.602 -64.688 -25.203 1 90.56 227 ARG B O 1
ATOM 5019 N N . ASP B 1 228 ? -7.523 -63.125 -26.5 1 92.31 228 ASP B N 1
ATOM 5020 C CA . ASP B 1 228 ? -7.188 -63.781 -27.75 1 92.31 228 ASP B CA 1
ATOM 5021 C C . ASP B 1 228 ? -5.883 -63.219 -28.328 1 92.31 228 ASP B C 1
ATOM 5023 O O . ASP B 1 228 ? -5.551 -63.469 -29.484 1 92.31 228 ASP B O 1
ATOM 5027 N N . ARG B 1 229 ? -5.117 -62.5 -27.516 1 94.44 229 ARG B N 1
ATOM 5028 C CA . ARG B 1 229 ? -3.951 -61.812 -28.031 1 94.44 229 ARG B CA 1
ATOM 5029 C C . ARG B 1 229 ? -2.879 -62.781 -28.5 1 94.44 229 ARG B C 1
ATOM 5031 O O . ARG B 1 229 ? -2.203 -62.531 -29.5 1 94.44 229 ARG B O 1
ATOM 5038 N N . TYR B 1 230 ? -2.76 -63.875 -27.828 1 94.5 230 TYR B N 1
ATOM 5039 C CA . TYR B 1 230 ? -1.73 -64.875 -28.188 1 94.5 230 TYR B CA 1
ATOM 5040 C C . TYR B 1 230 ? -2.057 -65.5 -29.516 1 94.5 230 TYR B C 1
ATOM 5042 O O . TYR B 1 230 ? -1.18 -65.688 -30.375 1 94.5 230 TYR B O 1
ATOM 5050 N N . LYS B 1 231 ? -3.281 -65.875 -29.672 1 91.69 231 LYS B N 1
ATOM 5051 C CA . LYS B 1 231 ? -3.705 -66.5 -30.938 1 91.69 231 LYS B CA 1
ATOM 5052 C C . LYS B 1 231 ? -3.473 -65.5 -32.125 1 91.69 231 LYS B C 1
ATOM 5054 O O . LYS B 1 231 ? -3.023 -65.938 -33.188 1 91.69 231 LYS B O 1
ATOM 5059 N N . THR B 1 232 ? -3.723 -64.312 -31.891 1 93.56 232 THR B N 1
ATOM 5060 C CA . THR B 1 232 ? -3.617 -63.344 -32.938 1 93.56 232 THR B CA 1
ATOM 5061 C C . THR B 1 232 ? -2.156 -63.031 -33.25 1 93.56 232 THR B C 1
ATOM 5063 O O . THR B 1 232 ? -1.802 -62.75 -34.406 1 93.56 232 THR B O 1
ATOM 5066 N N . MET B 1 233 ? -1.301 -63.125 -32.344 1 94.38 233 MET B N 1
ATOM 5067 C CA . MET B 1 233 ? 0.111 -62.75 -32.438 1 94.38 233 MET B CA 1
ATOM 5068 C C . MET B 1 233 ? 0.818 -63.562 -33.531 1 94.38 233 MET B C 1
ATOM 5070 O O . MET B 1 233 ? 1.711 -63.062 -34.219 1 94.38 233 MET B O 1
ATOM 5074 N N . GLY B 1 234 ? 0.375 -64.75 -33.719 1 90 234 GLY B N 1
ATOM 5075 C CA . GLY B 1 234 ? 1.013 -65.625 -34.656 1 90 234 GLY B CA 1
ATOM 5076 C C . GLY B 1 234 ? 0.935 -65.125 -36.094 1 90 234 GLY B C 1
ATOM 5077 O O . GLY B 1 234 ? 1.761 -65.5 -36.938 1 90 234 GLY B O 1
ATOM 5078 N N . THR B 1 235 ? 0.016 -64.312 -36.375 1 90.81 235 THR B N 1
ATOM 5079 C CA . THR B 1 235 ? -0.189 -63.906 -37.75 1 90.81 235 THR B CA 1
ATOM 5080 C C . THR B 1 235 ? 0.342 -62.469 -37.938 1 90.81 235 THR B C 1
ATOM 5082 O O . THR B 1 235 ? 0.14 -61.875 -39 1 90.81 235 THR B O 1
ATOM 5085 N N . MET B 1 236 ? 1.014 -62 -36.938 1 94.31 236 MET B N 1
ATOM 5086 C CA . MET B 1 236 ? 1.433 -60.594 -36.969 1 94.31 236 MET B CA 1
ATOM 5087 C C . MET B 1 236 ? 2.9 -60.469 -37.375 1 94.31 236 MET B C 1
ATOM 5089 O O . MET B 1 236 ? 3.689 -61.406 -37.125 1 94.31 236 MET B O 1
ATOM 5093 N N . ASP B 1 237 ? 3.197 -59.344 -38.031 1 94.94 237 ASP B N 1
ATOM 5094 C CA . ASP B 1 237 ? 4.594 -59 -38.25 1 94.94 237 ASP B CA 1
ATOM 5095 C C . ASP B 1 237 ? 5.188 -58.25 -37.062 1 94.94 237 ASP B C 1
ATOM 5097 O O . ASP B 1 237 ? 6.324 -58.5 -36.688 1 94.94 237 ASP B O 1
ATOM 5101 N N . PHE B 1 238 ? 4.355 -57.375 -36.562 1 96.81 238 PHE B N 1
ATOM 5102 C CA . PHE B 1 238 ? 4.766 -56.5 -35.469 1 96.81 238 PHE B CA 1
ATOM 5103 C C . PHE B 1 238 ? 3.775 -56.594 -34.312 1 96.81 238 PHE B C 1
ATOM 5105 O O . PHE B 1 238 ? 2.562 -56.625 -34.531 1 96.81 238 PHE B O 1
ATOM 5112 N N . VAL B 1 239 ? 4.277 -56.656 -33.125 1 96.94 239 VAL B N 1
ATOM 5113 C CA . VAL B 1 239 ? 3.467 -56.625 -31.922 1 96.94 239 VAL B CA 1
ATOM 5114 C C . VAL B 1 239 ? 3.939 -55.5 -31.016 1 96.94 239 VAL B C 1
ATOM 5116 O O . VAL B 1 239 ? 5.098 -55.469 -30.594 1 96.94 239 VAL B O 1
ATOM 5119 N N . PHE B 1 240 ? 3.053 -54.562 -30.719 1 95.62 240 PHE B N 1
ATOM 5120 C CA . PHE B 1 240 ? 3.346 -53.438 -29.844 1 95.62 240 PHE B CA 1
ATOM 5121 C C . PHE B 1 240 ? 2.586 -53.562 -28.531 1 95.62 240 PHE B C 1
ATOM 5123 O O . PHE B 1 240 ? 1.441 -54.031 -28.516 1 95.62 240 PHE B O 1
ATOM 5130 N N . SER B 1 241 ? 3.182 -53.188 -27.5 1 93.88 241 SER B N 1
ATOM 5131 C CA . SER B 1 241 ? 2.482 -53.125 -26.219 1 93.88 241 SER B CA 1
ATOM 5132 C C . SER B 1 241 ? 2.715 -51.781 -25.516 1 93.88 241 SER B C 1
ATOM 5134 O O . SER B 1 241 ? 3.838 -51.281 -25.5 1 93.88 241 SER B O 1
ATOM 5136 N N . ALA B 1 242 ? 1.716 -51.188 -25.094 1 89 242 ALA B N 1
ATOM 5137 C CA . ALA B 1 242 ? 1.744 -49.906 -24.391 1 89 242 ALA B CA 1
ATOM 5138 C C . ALA B 1 242 ? 0.646 -49.844 -23.328 1 89 242 ALA B C 1
ATOM 5140 O O . ALA B 1 242 ? -0.417 -49.281 -23.562 1 89 242 ALA B O 1
ATOM 5141 N N . THR B 1 243 ? 0.842 -50.406 -22.141 1 84.56 243 THR B N 1
ATOM 5142 C CA . THR B 1 243 ? -0.167 -50.469 -21.094 1 84.56 243 THR B CA 1
ATOM 5143 C C . THR B 1 243 ? 0.39 -49.906 -19.781 1 84.56 243 THR B C 1
ATOM 5145 O O . THR B 1 243 ? 1.562 -49.531 -19.719 1 84.56 243 THR B O 1
ATOM 5148 N N . LYS B 1 244 ? -0.436 -49.812 -18.906 1 77.31 244 LYS B N 1
ATOM 5149 C CA . LYS B 1 244 ? -0.032 -49.406 -17.562 1 77.31 244 LYS B CA 1
ATOM 5150 C C . LYS B 1 244 ? -0.007 -50.594 -16.609 1 77.31 244 LYS B C 1
ATOM 5152 O O . LYS B 1 244 ? -0.07 -50.406 -15.391 1 77.31 244 LYS B O 1
ATOM 5157 N N . SER B 1 245 ? 0.105 -51.719 -17.109 1 76.75 245 SER B N 1
ATOM 5158 C CA . SER B 1 245 ? 0.03 -52.938 -16.328 1 76.75 245 SER B CA 1
ATOM 5159 C C . SER B 1 245 ? 1.324 -53.188 -15.57 1 76.75 245 SER B C 1
ATOM 5161 O O . SER B 1 245 ? 2.414 -52.938 -16.078 1 76.75 245 SER B O 1
ATOM 5163 N N . PRO B 1 246 ? 1.17 -53.688 -14.297 1 78.25 246 PRO B N 1
ATOM 5164 C CA . PRO B 1 246 ? 2.373 -54.094 -13.562 1 78.25 246 PRO B CA 1
ATOM 5165 C C . PRO B 1 246 ? 2.932 -55.438 -14.023 1 78.25 246 PRO B C 1
ATOM 5167 O O . PRO B 1 246 ? 4.055 -55.781 -13.664 1 78.25 246 PRO B O 1
ATOM 5170 N N . HIS B 1 247 ? 2.15 -56.125 -14.781 1 84.12 247 HIS B N 1
ATOM 5171 C CA . HIS B 1 247 ? 2.561 -57.469 -15.234 1 84.12 247 HIS B CA 1
ATOM 5172 C C . HIS B 1 247 ? 2.773 -57.469 -16.75 1 84.12 247 HIS B C 1
ATOM 5174 O O . HIS B 1 247 ? 2.24 -56.625 -17.469 1 84.12 247 HIS B O 1
ATOM 5180 N N . TYR B 1 248 ? 3.512 -58.5 -17.156 1 92.81 248 TYR B N 1
ATOM 5181 C CA . TYR B 1 248 ? 3.73 -58.656 -18.578 1 92.81 248 TYR B CA 1
ATOM 5182 C C . TYR B 1 248 ? 2.416 -58.938 -19.312 1 92.81 248 TYR B C 1
ATOM 5184 O O . TYR B 1 248 ? 1.588 -59.719 -18.844 1 92.81 248 TYR B O 1
ATOM 5192 N N . THR B 1 249 ? 2.195 -58.25 -20.344 1 94.12 249 THR B N 1
ATOM 5193 C CA . THR B 1 249 ? 1.068 -58.531 -21.219 1 94.12 249 THR B CA 1
ATOM 5194 C C . THR B 1 249 ? 1.364 -59.75 -22.109 1 94.12 249 THR B C 1
ATOM 5196 O O . THR B 1 249 ? 0.444 -60.438 -22.547 1 94.12 249 THR B O 1
ATOM 5199 N N . VAL B 1 250 ? 2.619 -59.969 -22.406 1 95.44 250 VAL B N 1
ATOM 5200 C CA . VAL B 1 250 ? 3.041 -61.125 -23.203 1 95.44 250 VAL B CA 1
ATOM 5201 C C . VAL B 1 250 ? 4.188 -61.844 -22.516 1 95.44 250 VAL B C 1
ATOM 5203 O O . VAL B 1 250 ? 5.254 -61.25 -22.281 1 95.44 250 VAL B O 1
ATOM 5206 N N . HIS B 1 251 ? 3.922 -63.031 -22.188 1 95.62 251 HIS B N 1
ATOM 5207 C CA . HIS B 1 251 ? 4.953 -63.906 -21.625 1 95.62 251 HIS B CA 1
ATOM 5208 C C . HIS B 1 251 ? 5.648 -64.688 -22.719 1 95.62 251 HIS B C 1
ATOM 5210 O O . HIS B 1 251 ? 4.996 -65.188 -23.641 1 95.62 251 HIS B O 1
ATOM 5216 N N . ALA B 1 252 ? 6.969 -64.875 -22.594 1 95.5 252 ALA B N 1
ATOM 5217 C CA . ALA B 1 252 ? 7.746 -65.562 -23.609 1 95.5 252 ALA B CA 1
ATOM 5218 C C . ALA B 1 252 ? 7.266 -67 -23.781 1 95.5 252 ALA B C 1
ATOM 5220 O O . ALA B 1 252 ? 7.156 -67.5 -24.906 1 95.5 252 ALA B O 1
ATOM 5221 N N . GLN B 1 253 ? 6.969 -67.625 -22.688 1 93.31 253 GLN B N 1
ATOM 5222 C CA . GLN B 1 253 ? 6.555 -69.062 -22.734 1 93.31 253 GLN B CA 1
ATOM 5223 C C . GLN B 1 253 ? 5.262 -69.188 -23.516 1 93.31 253 GLN B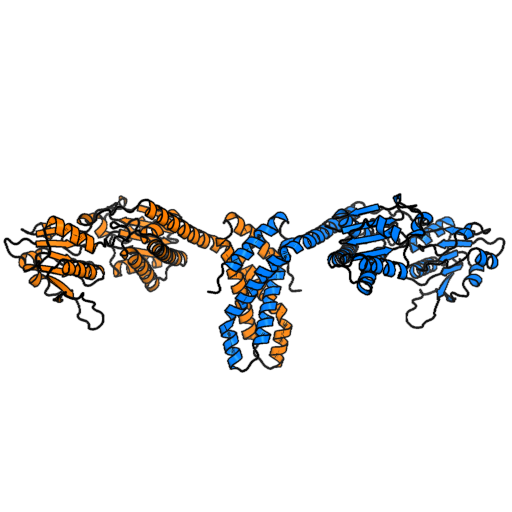 C 1
ATOM 5225 O O . GLN B 1 253 ? 5.164 -70.125 -24.375 1 93.31 253 GLN B O 1
ATOM 5230 N N . GLN B 1 254 ? 4.383 -68.438 -23.219 1 93.94 254 GLN B N 1
ATOM 5231 C CA . GLN B 1 254 ? 3.096 -68.5 -23.906 1 93.94 254 GLN B CA 1
ATOM 5232 C C . GLN B 1 254 ? 3.227 -68.062 -25.359 1 93.94 254 GLN B C 1
ATOM 5234 O O . GLN B 1 254 ? 2.578 -68.688 -26.234 1 93.94 254 GLN B O 1
ATOM 5239 N N . ALA B 1 255 ? 4.023 -67.125 -25.625 1 94.88 255 ALA B N 1
ATOM 5240 C CA . ALA B 1 255 ? 4.258 -66.688 -26.984 1 94.88 255 ALA B CA 1
ATOM 5241 C C . ALA B 1 255 ? 4.887 -67.75 -27.844 1 94.88 255 ALA B C 1
ATOM 5243 O O . ALA B 1 255 ? 4.555 -67.875 -29.016 1 94.88 255 ALA B O 1
ATOM 5244 N N . ALA B 1 256 ? 5.77 -68.5 -27.281 1 92.75 256 ALA B N 1
ATOM 5245 C CA . ALA B 1 256 ? 6.469 -69.562 -28 1 92.75 256 ALA B CA 1
ATOM 5246 C C . ALA B 1 256 ? 5.48 -70.562 -28.594 1 92.75 256 ALA B C 1
ATOM 5248 O O . ALA B 1 256 ? 5.73 -71.125 -29.656 1 92.75 256 ALA B O 1
ATOM 5249 N N . GLU B 1 257 ? 4.398 -70.688 -27.906 1 91.12 257 GLU B N 1
ATOM 5250 C CA . GLU B 1 257 ? 3.383 -71.625 -28.344 1 91.12 257 GLU B CA 1
ATOM 5251 C C . GLU B 1 257 ? 2.561 -71.062 -29.5 1 91.12 257 GLU B C 1
ATOM 5253 O O . GLU B 1 257 ? 2.006 -71.812 -30.312 1 91.12 257 GLU B O 1
ATOM 5258 N N . ALA B 1 258 ? 2.496 -69.812 -29.516 1 90.25 258 ALA B N 1
ATOM 5259 C CA . ALA B 1 258 ? 1.615 -69.125 -30.469 1 90.25 258 ALA B CA 1
ATOM 5260 C C . ALA B 1 258 ? 2.367 -68.75 -31.75 1 90.25 258 ALA B C 1
ATOM 5262 O O . ALA B 1 258 ? 1.769 -68.625 -32.812 1 90.25 258 ALA B O 1
ATOM 5263 N N . LEU B 1 259 ? 3.633 -68.625 -31.719 1 91.19 259 LEU B N 1
ATOM 5264 C CA . LEU B 1 259 ? 4.434 -68.125 -32.844 1 91.19 259 LEU B CA 1
ATOM 5265 C C . LEU B 1 259 ? 4.852 -69.25 -33.75 1 91.19 259 LEU B C 1
ATOM 5267 O O . LEU B 1 259 ? 5.012 -70.375 -33.281 1 91.19 259 LEU B O 1
ATOM 5271 N N . GLU B 1 260 ? 4.883 -69 -35 1 86.94 260 GLU B N 1
ATOM 5272 C CA . GLU B 1 260 ? 5.27 -70 -35.969 1 86.94 260 GLU B CA 1
ATOM 5273 C C . GLU B 1 260 ? 6.789 -70.062 -36.125 1 86.94 260 GLU B C 1
ATOM 5275 O O . GLU B 1 260 ? 7.473 -69.062 -36.094 1 86.94 260 GLU B O 1
ATOM 5280 N N . GLU B 1 261 ? 7.047 -71.375 -36.438 1 78.38 261 GLU B N 1
ATOM 5281 C CA . GLU B 1 261 ? 8.469 -71.625 -36.625 1 78.38 261 GLU B CA 1
ATOM 5282 C C . GLU B 1 261 ? 8.969 -71.062 -37.938 1 78.38 261 GLU B C 1
ATOM 5284 O O . GLU B 1 261 ? 8.219 -71 -38.938 1 78.38 261 GLU B O 1
ATOM 5289 N N . ASN B 1 262 ? 9.945 -70.188 -38.094 1 81.56 262 ASN B N 1
ATOM 5290 C CA . ASN B 1 262 ? 10.617 -69.688 -39.281 1 81.56 262 ASN B CA 1
ATOM 5291 C C . ASN B 1 262 ? 10.047 -68.312 -39.688 1 81.56 262 ASN B C 1
ATOM 5293 O O . ASN B 1 262 ? 10.188 -67.938 -40.844 1 81.56 262 ASN B O 1
ATOM 5297 N N . CYS B 1 263 ? 9.141 -67.875 -38.844 1 88.38 263 CYS B N 1
ATOM 5298 C CA . CYS B 1 263 ? 8.664 -66.5 -39.062 1 88.38 263 CYS B CA 1
ATOM 5299 C C . CYS B 1 263 ? 9.406 -65.5 -38.188 1 88.38 263 CYS B C 1
ATOM 5301 O O . CYS B 1 263 ? 10 -65.875 -37.188 1 88.38 263 CYS B O 1
ATOM 5303 N N . SER B 1 264 ? 9.438 -64.312 -38.688 1 92.06 264 SER B N 1
ATOM 5304 C CA . SER B 1 264 ? 10.086 -63.25 -37.938 1 92.06 264 SER B CA 1
ATOM 5305 C C . SER B 1 264 ? 9.055 -62.344 -37.281 1 92.06 264 SER B C 1
ATOM 5307 O O . SER B 1 264 ? 8.062 -61.938 -37.906 1 92.06 264 SER B O 1
ATOM 5309 N N . TYR B 1 265 ? 9.219 -62.094 -36.062 1 94.38 265 TYR B N 1
ATOM 5310 C CA . TYR B 1 265 ? 8.328 -61.219 -35.281 1 94.38 265 TYR B CA 1
ATOM 5311 C C . TYR B 1 265 ? 9.094 -60.094 -34.625 1 94.38 265 TYR B C 1
ATOM 5313 O O . TYR B 1 265 ? 10.148 -60.312 -34.031 1 94.38 265 TYR B O 1
ATOM 5321 N N . VAL B 1 266 ? 8.633 -58.875 -34.75 1 95.94 266 VAL B N 1
ATOM 5322 C CA . VAL B 1 266 ? 9.227 -57.75 -34.094 1 95.94 266 VAL B CA 1
ATOM 5323 C C . VAL B 1 266 ? 8.305 -57.25 -32.969 1 95.94 266 VAL B C 1
ATOM 5325 O O . VAL B 1 266 ? 7.145 -56.906 -33.188 1 95.94 266 VAL B O 1
ATOM 5328 N N . PHE B 1 267 ? 8.828 -57.344 -31.781 1 95.88 267 PHE B N 1
ATOM 5329 C CA . PHE B 1 267 ? 8.117 -56.844 -30.609 1 95.88 267 PHE B CA 1
ATOM 5330 C C . PHE B 1 267 ? 8.648 -55.5 -30.156 1 95.88 267 PHE B C 1
ATOM 5332 O O . PHE B 1 267 ? 9.859 -55.281 -30.109 1 95.88 267 PHE B O 1
ATOM 5339 N N . ALA B 1 268 ? 7.809 -54.594 -29.875 1 94.06 268 ALA B N 1
ATOM 5340 C CA . ALA B 1 268 ? 8.188 -53.25 -29.359 1 94.06 268 ALA B CA 1
ATOM 5341 C C . ALA B 1 268 ? 7.445 -52.938 -28.062 1 94.06 268 ALA B C 1
ATOM 5343 O O . ALA B 1 268 ? 6.215 -52.875 -28.047 1 94.06 268 ALA B O 1
ATOM 5344 N N . ASP B 1 269 ? 8.133 -52.75 -27.047 1 91.44 269 ASP B N 1
ATOM 5345 C CA . ASP B 1 269 ? 7.594 -52.469 -25.719 1 91.44 269 ASP B CA 1
ATOM 5346 C C . ASP B 1 269 ? 7.695 -50.969 -25.391 1 91.44 269 ASP B C 1
ATOM 5348 O O . ASP B 1 269 ? 8.789 -50.438 -25.141 1 91.44 269 ASP B O 1
ATOM 5352 N N . LEU B 1 270 ? 6.566 -50.344 -25.266 1 85.75 270 LEU B N 1
ATOM 5353 C CA . LEU B 1 270 ? 6.578 -48.875 -25.047 1 85.75 270 LEU B CA 1
ATOM 5354 C C . LEU B 1 270 ? 6.152 -48.562 -23.625 1 85.75 270 LEU B C 1
ATOM 5356 O O . LEU B 1 270 ? 5.762 -47.406 -23.344 1 85.75 270 LEU B O 1
ATOM 5360 N N . ALA B 1 271 ? 6.145 -49.625 -22.766 1 80.31 271 ALA B N 1
ATOM 5361 C CA . ALA B 1 271 ? 5.691 -49.438 -21.391 1 80.31 271 ALA B CA 1
ATOM 5362 C C . ALA B 1 271 ? 6.828 -49.656 -20.406 1 80.31 271 ALA B C 1
ATOM 5364 O O . ALA B 1 271 ? 7.719 -50.469 -20.641 1 80.31 271 ALA B O 1
ATOM 5365 N N . VAL B 1 272 ? 6.848 -48.938 -19.359 1 75.75 272 VAL B N 1
ATOM 5366 C CA . VAL B 1 272 ? 7.648 -49.156 -18.156 1 75.75 272 VAL B CA 1
ATOM 5367 C C . VAL B 1 272 ? 6.777 -49 -16.906 1 75.75 272 VAL B C 1
ATOM 5369 O O . VAL B 1 272 ? 6.238 -47.906 -16.656 1 75.75 272 VAL B O 1
ATOM 5372 N N . PRO B 1 273 ? 6.691 -50.031 -16.109 1 78.31 273 PRO B N 1
ATOM 5373 C CA . PRO B 1 273 ? 7.355 -51.344 -16.219 1 78.31 273 PRO B CA 1
ATOM 5374 C C . PRO B 1 273 ? 7.059 -52.031 -17.531 1 78.31 273 PRO B C 1
ATOM 5376 O O . PRO B 1 273 ? 6.012 -51.812 -18.141 1 78.31 273 PRO B O 1
ATOM 5379 N N . ARG B 1 274 ? 7.957 -52.875 -17.984 1 87.5 274 ARG B N 1
ATOM 5380 C CA . ARG B 1 274 ? 7.891 -53.5 -19.312 1 87.5 274 ARG B CA 1
ATOM 5381 C C . ARG B 1 274 ? 6.684 -54.406 -19.422 1 87.5 274 ARG B C 1
ATOM 5383 O O . ARG B 1 274 ? 6.406 -55.188 -18.5 1 87.5 274 ARG B O 1
ATOM 5390 N N . ASP B 1 275 ? 5.941 -54.25 -20.422 1 91.06 275 ASP B N 1
ATOM 5391 C CA . ASP B 1 275 ? 4.781 -55.094 -20.766 1 91.06 275 ASP B CA 1
ATOM 5392 C C . ASP B 1 275 ? 5.211 -56.438 -21.328 1 91.06 275 ASP B C 1
ATOM 5394 O O . ASP B 1 275 ? 4.508 -57.438 -21.156 1 91.06 275 ASP B O 1
ATOM 5398 N N . LEU B 1 276 ? 6.336 -56.5 -21.969 1 94.56 276 LEU B N 1
ATOM 5399 C CA . LEU B 1 276 ? 6.75 -57.688 -22.719 1 94.56 276 LEU B CA 1
ATOM 5400 C C . LEU B 1 276 ? 7.902 -58.375 -22.016 1 94.56 276 LEU B C 1
ATOM 5402 O O . LEU B 1 276 ? 8.875 -57.75 -21.609 1 94.56 276 LEU B O 1
ATOM 5406 N N . ASP B 1 277 ? 7.738 -59.656 -21.891 1 94.19 277 ASP B N 1
ATOM 5407 C CA . ASP B 1 277 ? 8.758 -60.5 -21.266 1 94.19 277 ASP B CA 1
ATOM 5408 C C . ASP B 1 277 ? 10.086 -60.375 -22 1 94.19 277 ASP B C 1
ATOM 5410 O O . ASP B 1 277 ? 10.164 -60.656 -23.188 1 94.19 277 ASP B O 1
ATOM 5414 N N . PRO B 1 278 ? 11.148 -60.031 -21.297 1 92.94 278 PRO B N 1
ATOM 5415 C CA . PRO B 1 278 ? 12.445 -59.875 -21.953 1 92.94 278 PRO B CA 1
ATOM 5416 C C . PRO B 1 278 ? 12.93 -61.188 -22.578 1 92.94 278 PRO B C 1
ATOM 5418 O O . PRO B 1 278 ? 13.719 -61.188 -23.516 1 92.94 278 PRO B O 1
ATOM 5421 N N . ASP B 1 279 ? 12.422 -62.25 -22.109 1 94.25 279 ASP B N 1
ATOM 5422 C CA . ASP B 1 279 ? 12.836 -63.562 -22.594 1 94.25 279 ASP B CA 1
ATOM 5423 C C . ASP B 1 279 ? 12.305 -63.812 -24 1 94.25 279 ASP B C 1
ATOM 5425 O O . ASP B 1 279 ? 12.672 -64.812 -24.641 1 94.25 279 ASP B O 1
ATOM 5429 N N . LEU B 1 280 ? 11.5 -62.969 -24.484 1 94.75 280 LEU B N 1
ATOM 5430 C CA . LEU B 1 280 ? 11.047 -63.062 -25.859 1 94.75 280 LEU B CA 1
ATOM 5431 C C . LEU B 1 280 ? 12.227 -63.031 -26.828 1 94.75 280 LEU B C 1
ATOM 5433 O O . LEU B 1 280 ? 12.148 -63.594 -27.922 1 94.75 280 LEU B O 1
ATOM 5437 N N . THR B 1 281 ? 13.297 -62.344 -26.422 1 92.75 281 THR B N 1
ATOM 5438 C CA . THR B 1 281 ? 14.484 -62.219 -27.266 1 92.75 281 THR B CA 1
ATOM 5439 C C . THR B 1 281 ? 15.141 -63.594 -27.5 1 92.75 281 THR B C 1
ATOM 5441 O O . THR B 1 281 ? 15.922 -63.75 -28.438 1 92.75 281 THR B O 1
ATOM 5444 N N . GLU B 1 282 ? 14.828 -64.5 -26.672 1 92.06 282 GLU B N 1
ATOM 5445 C CA . GLU B 1 282 ? 15.43 -65.812 -26.75 1 92.06 282 GLU B CA 1
ATOM 5446 C C . GLU B 1 282 ? 14.664 -66.688 -27.734 1 92.06 282 GLU B C 1
ATOM 5448 O O . GLU B 1 282 ? 15.156 -67.75 -28.125 1 92.06 282 GLU B O 1
ATOM 5453 N N . LEU B 1 283 ? 13.508 -66.312 -28.109 1 92.69 283 LEU B N 1
ATOM 5454 C CA . LEU B 1 283 ? 12.711 -67.125 -29.062 1 92.69 283 LEU B CA 1
ATOM 5455 C C . LEU B 1 283 ? 13.219 -66.938 -30.484 1 92.69 283 LEU B C 1
ATOM 5457 O O . LEU B 1 283 ? 13.484 -65.75 -30.891 1 92.69 283 LEU B O 1
ATOM 5461 N N . PRO B 1 284 ? 13.344 -68 -31.203 1 90.69 284 PRO B N 1
ATOM 5462 C CA . PRO B 1 284 ? 13.797 -67.875 -32.594 1 90.69 284 PRO B CA 1
ATOM 5463 C C . PRO B 1 284 ? 12.898 -66.938 -33.406 1 90.69 284 PRO B C 1
ATOM 5465 O O . PRO B 1 284 ? 11.672 -67 -33.312 1 90.69 284 PRO B O 1
ATOM 5468 N N . GLY B 1 285 ? 13.531 -66.062 -34.094 1 91.56 285 GLY B N 1
ATOM 5469 C CA . GLY B 1 285 ? 12.812 -65.188 -35 1 91.56 285 GLY B CA 1
ATOM 5470 C C . GLY B 1 285 ? 12.219 -63.938 -34.344 1 91.56 285 GLY B C 1
ATOM 5471 O O . GLY B 1 285 ? 11.578 -63.125 -35 1 91.56 285 GLY B O 1
ATOM 5472 N N . CYS B 1 286 ? 12.414 -63.844 -33.094 1 94 286 CYS B N 1
ATOM 5473 C CA . CYS B 1 286 ? 11.797 -62.75 -32.344 1 94 286 CYS B CA 1
ATOM 5474 C C . CYS B 1 286 ? 12.812 -61.656 -32.062 1 94 286 CYS B C 1
ATOM 5476 O O . CYS B 1 286 ? 13.914 -61.938 -31.578 1 94 286 CYS B O 1
ATOM 5478 N N . CYS B 1 287 ? 12.477 -60.406 -32.344 1 94.25 287 CYS B N 1
ATOM 5479 C CA . CYS B 1 287 ? 13.227 -59.219 -31.953 1 94.25 287 CYS B CA 1
ATOM 5480 C C . CYS B 1 287 ? 12.422 -58.375 -31 1 94.25 287 CYS B C 1
ATOM 5482 O O . CYS B 1 287 ? 11.234 -58.094 -31.25 1 94.25 287 CYS B O 1
ATOM 5484 N N . LEU B 1 288 ? 13.039 -57.969 -29.938 1 94.38 288 LEU B N 1
ATOM 5485 C CA . LEU B 1 288 ? 12.375 -57.156 -28.938 1 94.38 288 LEU B CA 1
ATOM 5486 C C . LEU B 1 288 ? 13.062 -55.812 -28.797 1 94.38 288 LEU B C 1
ATOM 5488 O O . LEU B 1 288 ? 14.266 -55.75 -28.562 1 94.38 288 LEU B O 1
ATOM 5492 N N . LEU B 1 289 ? 12.344 -54.781 -29.016 1 90.62 289 LEU B N 1
ATOM 5493 C CA . LEU B 1 289 ? 12.812 -53.406 -28.828 1 90.62 289 LEU B CA 1
ATOM 5494 C C . LEU B 1 289 ? 12.086 -52.719 -27.672 1 90.62 289 LEU B C 1
ATOM 5496 O O . LEU B 1 289 ? 10.883 -52.906 -27.5 1 90.62 289 LEU B O 1
ATOM 5500 N N . ASP B 1 290 ? 12.805 -52.094 -26.891 1 87.06 290 ASP B N 1
ATOM 5501 C CA . ASP B 1 290 ? 12.195 -51.344 -25.797 1 87.06 290 ASP B CA 1
ATOM 5502 C C . ASP B 1 290 ? 12.398 -49.844 -25.984 1 87.06 290 ASP B C 1
ATOM 5504 O O . ASP B 1 290 ? 12.805 -49.375 -27.062 1 87.06 290 ASP B O 1
ATOM 5508 N N . MET B 1 291 ? 11.969 -49.062 -25.016 1 78.62 291 MET B N 1
ATOM 5509 C CA . MET B 1 291 ? 11.984 -47.594 -25.094 1 78.62 291 MET B CA 1
ATOM 5510 C C . MET B 1 291 ? 13.391 -47.062 -25.359 1 78.62 291 MET B C 1
ATOM 5512 O O . MET B 1 291 ? 13.57 -46.094 -26.062 1 78.62 291 MET B O 1
ATOM 5516 N N . ASP B 1 292 ? 14.383 -47.656 -24.781 1 74.88 292 ASP B N 1
ATOM 5517 C CA . ASP B 1 292 ? 15.766 -47.219 -24.953 1 74.88 292 ASP B CA 1
ATOM 5518 C C . ASP B 1 292 ? 16.234 -47.438 -26.391 1 74.88 292 ASP B C 1
ATOM 5520 O O . ASP B 1 292 ? 17.062 -46.688 -26.891 1 74.88 292 ASP B O 1
ATOM 5524 N N . ASP B 1 293 ? 15.641 -48.469 -26.969 1 75.56 293 ASP B N 1
ATOM 5525 C CA . ASP B 1 293 ? 15.977 -48.75 -28.359 1 75.56 293 ASP B CA 1
ATOM 5526 C C . ASP B 1 293 ? 15.328 -47.75 -29.297 1 75.56 293 ASP B C 1
ATOM 5528 O O . ASP B 1 293 ? 15.875 -47.438 -30.359 1 75.56 293 ASP B O 1
ATOM 5532 N N . LEU B 1 294 ? 14.266 -47.312 -28.891 1 70.81 294 LEU B N 1
ATOM 5533 C CA . LEU B 1 294 ? 13.453 -46.469 -29.766 1 70.81 294 LEU B CA 1
ATOM 5534 C C . LEU B 1 294 ? 13.68 -45 -29.484 1 70.81 294 LEU B C 1
ATOM 5536 O O . LEU B 1 294 ? 13.141 -44.125 -30.188 1 70.81 294 LEU B O 1
ATOM 5540 N N . GLY B 1 295 ? 14.367 -44.469 -28.438 1 60.44 295 GLY B N 1
ATOM 5541 C CA . GLY B 1 295 ? 14.492 -43.125 -27.875 1 60.44 295 GLY B CA 1
ATOM 5542 C C . GLY B 1 295 ? 15.484 -42.25 -28.609 1 60.44 295 GLY B C 1
ATOM 5543 O O . GLY B 1 295 ? 16.656 -42.625 -28.781 1 60.44 295 GLY B O 1
ATOM 5544 N N . LEU B 1 296 ? 15.055 -41.562 -29.797 1 55.81 296 LEU B N 1
ATOM 5545 C CA . LEU B 1 296 ? 16 -40.688 -30.484 1 55.81 296 LEU B CA 1
ATOM 5546 C C . LEU B 1 296 ? 15.82 -39.25 -30.062 1 55.81 296 LEU B C 1
ATOM 5548 O O . LEU B 1 296 ? 14.727 -38.844 -29.656 1 55.81 296 LEU B O 1
ATOM 5552 N N . GLN B 1 297 ? 17.031 -38.594 -29.812 1 53.31 297 GLN B N 1
ATOM 5553 C CA . GLN B 1 297 ? 17.312 -37.219 -29.438 1 53.31 297 GLN B CA 1
ATOM 5554 C C . GLN B 1 297 ? 16.875 -36.25 -30.531 1 53.31 297 GLN B C 1
ATOM 5556 O O . GLN B 1 297 ? 17.203 -36.438 -31.703 1 53.31 297 GLN B O 1
ATOM 5561 N N . VAL B 1 298 ? 15.734 -35.781 -30.422 1 52.47 298 VAL B N 1
ATOM 5562 C CA . VAL B 1 298 ? 15.43 -34.75 -31.375 1 52.47 298 VAL B CA 1
ATOM 5563 C C . VAL B 1 298 ? 16.156 -33.469 -30.984 1 52.47 298 VAL B C 1
ATOM 5565 O O . VAL B 1 298 ? 16.281 -33.156 -29.797 1 52.47 298 VAL B O 1
ATOM 5568 N N . SER B 1 299 ? 16.891 -32.969 -31.953 1 58.12 299 SER B N 1
ATOM 5569 C CA . SER B 1 299 ? 17.594 -31.688 -31.812 1 58.12 299 SER B CA 1
ATOM 5570 C C . SER B 1 299 ? 16.641 -30.5 -31.984 1 58.12 299 SER B C 1
ATOM 5572 O O . SER B 1 299 ? 15.688 -30.562 -32.75 1 58.12 299 SER B O 1
ATOM 5574 N N . ALA B 1 300 ? 16.484 -29.672 -31 1 61.94 300 ALA B N 1
ATOM 5575 C CA . ALA B 1 300 ? 15.703 -28.453 -31.109 1 61.94 300 ALA B CA 1
ATOM 5576 C C . ALA B 1 300 ? 16.562 -27.281 -31.609 1 61.94 300 ALA B C 1
ATOM 5578 O O . ALA B 1 300 ? 17.781 -27.266 -31.391 1 61.94 300 ALA B O 1
ATOM 5579 N N . ASP B 1 301 ? 15.898 -26.406 -32.438 1 71.19 301 ASP B N 1
ATOM 5580 C CA . ASP B 1 301 ? 16.5 -25.141 -32.844 1 71.19 301 ASP B CA 1
ATOM 5581 C C . ASP B 1 301 ? 17 -24.359 -31.609 1 71.19 301 ASP B C 1
ATOM 5583 O O . ASP B 1 301 ? 16.297 -24.25 -30.609 1 71.19 301 ASP B O 1
ATOM 5587 N N . ALA B 1 302 ? 18.219 -24 -31.672 1 74.88 302 ALA B N 1
ATOM 5588 C CA . ALA B 1 302 ? 18.875 -23.297 -30.562 1 74.88 302 ALA B CA 1
ATOM 5589 C C . ALA B 1 302 ? 18.109 -22.062 -30.156 1 74.88 302 ALA B C 1
ATOM 5591 O O . ALA B 1 302 ? 18.016 -21.719 -28.984 1 74.88 302 ALA B O 1
ATOM 5592 N N . GLY B 1 303 ? 17.562 -21.312 -31.125 1 81.12 303 GLY B N 1
ATOM 5593 C CA . GLY B 1 303 ? 16.781 -20.125 -30.844 1 81.12 303 GLY B CA 1
ATOM 5594 C C . GLY B 1 303 ? 15.492 -20.438 -30.078 1 81.12 303 GLY B C 1
ATOM 5595 O O . GLY B 1 303 ? 15.156 -19.75 -29.125 1 81.12 303 GLY B O 1
ATOM 5596 N N . GLU B 1 304 ? 14.805 -21.516 -30.453 1 82.88 304 GLU B N 1
ATOM 5597 C CA . GLU B 1 304 ? 13.57 -21.906 -29.781 1 82.88 304 GLU B CA 1
ATOM 5598 C C . GLU B 1 304 ? 13.836 -22.422 -28.375 1 82.88 304 GLU B C 1
ATOM 5600 O O . GLU B 1 304 ? 13.031 -22.188 -27.469 1 82.88 304 GLU B O 1
ATOM 5605 N N . LEU B 1 305 ? 14.977 -23.047 -28.281 1 82.94 305 LEU B N 1
ATOM 5606 C CA . LEU B 1 305 ? 15.359 -23.516 -26.953 1 82.94 305 LEU B CA 1
ATOM 5607 C C . LEU B 1 305 ? 15.625 -22.359 -26.016 1 82.94 305 LEU B C 1
ATOM 5609 O O . LEU B 1 305 ? 15.242 -22.406 -24.844 1 82.94 305 LEU B O 1
ATOM 5613 N N . LYS B 1 306 ? 16.25 -21.359 -26.562 1 87.44 306 LYS B N 1
ATOM 5614 C CA . LYS B 1 306 ? 16.531 -20.172 -25.75 1 87.44 306 LYS B CA 1
ATOM 5615 C C . LYS B 1 306 ? 15.242 -19.484 -25.312 1 87.44 306 LYS B C 1
ATOM 5617 O O . LYS B 1 306 ? 15.117 -19.062 -24.172 1 87.44 306 LYS B O 1
ATOM 5622 N N . LYS B 1 307 ? 14.328 -19.391 -26.219 1 92.12 307 LYS B N 1
ATOM 5623 C CA . LYS B 1 307 ? 13.039 -18.797 -25.891 1 92.12 307 LYS B CA 1
ATOM 5624 C C . LYS B 1 307 ? 12.305 -19.594 -24.828 1 92.12 307 LYS B C 1
ATOM 5626 O O . LYS B 1 307 ? 11.719 -19.031 -23.906 1 92.12 307 LYS B O 1
ATOM 5631 N N . ALA B 1 308 ? 12.336 -20.906 -24.922 1 91 308 ALA B N 1
ATOM 5632 C CA . ALA B 1 308 ? 11.703 -21.781 -23.938 1 91 308 ALA B CA 1
ATOM 5633 C C . ALA B 1 308 ? 12.344 -21.609 -22.562 1 91 308 ALA B C 1
ATOM 5635 O O . ALA B 1 308 ? 11.648 -21.531 -21.547 1 91 308 ALA B O 1
ATOM 5636 N N . GLU B 1 309 ? 13.633 -21.484 -22.625 1 90.5 309 GLU B N 1
ATOM 5637 C CA . GLU B 1 309 ? 14.375 -21.312 -21.375 1 90.5 309 GLU B CA 1
ATOM 5638 C C . GLU B 1 309 ? 14.008 -20 -20.703 1 90.5 309 GLU B C 1
ATOM 5640 O O . GLU B 1 309 ? 13.922 -19.922 -19.469 1 90.5 309 GLU B O 1
ATOM 5645 N N . GLU B 1 310 ? 13.82 -19 -21.531 1 94.31 310 GLU B N 1
ATOM 5646 C CA . GLU B 1 310 ? 13.422 -17.703 -20.984 1 94.31 310 GLU B CA 1
ATOM 5647 C C . GLU B 1 310 ? 12.039 -17.766 -20.328 1 94.31 310 GLU B C 1
ATOM 5649 O O . GLU B 1 310 ? 11.836 -17.234 -19.25 1 94.31 310 GLU B O 1
ATOM 5654 N N . ILE B 1 311 ? 11.102 -18.438 -20.938 1 95.69 311 ILE B N 1
ATOM 5655 C CA . ILE B 1 311 ? 9.758 -18.609 -20.406 1 95.69 311 ILE B CA 1
ATOM 5656 C C . ILE B 1 311 ? 9.828 -19.375 -19.078 1 95.69 311 ILE B C 1
ATOM 5658 O O . ILE B 1 311 ? 9.211 -18.984 -18.094 1 95.69 311 ILE B O 1
ATOM 5662 N N . ILE B 1 312 ? 10.641 -20.391 -19.078 1 95.69 312 ILE B N 1
ATOM 5663 C CA . ILE B 1 312 ? 10.766 -21.25 -17.906 1 95.69 312 ILE B CA 1
ATOM 5664 C C . ILE B 1 312 ? 11.383 -20.469 -16.75 1 95.69 312 ILE B C 1
ATOM 5666 O O . ILE B 1 312 ? 10.945 -20.578 -15.609 1 95.69 312 ILE B O 1
ATOM 5670 N N . CYS B 1 313 ? 12.375 -19.703 -17.078 1 95.12 313 CYS B N 1
ATOM 5671 C CA . CYS B 1 313 ? 13.016 -18.875 -16.062 1 95.12 313 CYS B CA 1
ATOM 5672 C C . CYS B 1 313 ? 12.008 -17.906 -15.438 1 95.12 313 CYS B C 1
ATOM 5674 O O . CYS B 1 313 ? 11.945 -17.766 -14.219 1 95.12 313 CYS B O 1
ATOM 5676 N N . GLU B 1 314 ? 11.25 -17.297 -16.297 1 95.12 314 GLU B N 1
ATOM 5677 C CA . GLU B 1 314 ? 10.234 -16.359 -15.836 1 95.12 314 GLU B CA 1
ATOM 5678 C C . GLU B 1 314 ? 9.203 -17.047 -14.945 1 95.12 314 GLU B C 1
ATOM 5680 O O . GLU B 1 314 ? 8.836 -16.531 -13.891 1 95.12 314 GLU B O 1
ATOM 5685 N N . GLN B 1 315 ? 8.695 -18.188 -15.359 1 96.12 315 GLN B N 1
ATOM 5686 C CA . GLN B 1 315 ? 7.68 -18.938 -14.617 1 96.12 315 GLN B CA 1
ATOM 5687 C C . GLN B 1 315 ? 8.242 -19.453 -13.297 1 96.12 315 GLN B C 1
ATOM 5689 O O . GLN B 1 315 ? 7.539 -19.5 -12.289 1 96.12 315 GLN B O 1
ATOM 5694 N N . SER B 1 316 ? 9.492 -19.891 -13.32 1 96.94 316 SER B N 1
ATOM 5695 C CA . SER B 1 316 ? 10.148 -20.328 -12.094 1 96.94 316 SER B CA 1
ATOM 5696 C C . SER B 1 316 ? 10.258 -19.188 -11.086 1 96.94 316 SER B C 1
ATOM 5698 O O . SER B 1 316 ? 10 -19.375 -9.898 1 96.94 316 SER B O 1
ATOM 5700 N N . ASP B 1 317 ? 10.625 -18.062 -11.602 1 95 317 ASP B N 1
ATOM 5701 C CA . ASP B 1 317 ? 10.727 -16.875 -10.75 1 95 317 ASP B CA 1
ATOM 5702 C C . ASP B 1 317 ? 9.367 -16.516 -10.156 1 95 317 ASP B C 1
ATOM 5704 O O . ASP B 1 317 ? 9.281 -16.109 -8.992 1 95 317 ASP B O 1
ATOM 5708 N N . GLU B 1 318 ? 8.367 -16.609 -10.961 1 95.38 318 GLU B N 1
ATOM 5709 C CA . GLU B 1 318 ? 7.02 -16.328 -10.484 1 95.38 318 GLU B CA 1
ATOM 5710 C C . GLU B 1 318 ? 6.633 -17.234 -9.328 1 95.38 318 GLU B C 1
ATOM 5712 O O . GLU B 1 318 ? 6.043 -16.797 -8.344 1 95.38 318 GLU B O 1
ATOM 5717 N N . PHE B 1 319 ? 6.91 -18.469 -9.43 1 96.56 319 PHE B N 1
ATOM 5718 C CA . PHE B 1 319 ? 6.633 -19.391 -8.336 1 96.56 319 PHE B CA 1
ATOM 5719 C C . PHE B 1 319 ? 7.434 -19.031 -7.094 1 96.56 319 PHE B C 1
ATOM 5721 O O . PHE B 1 319 ? 6.898 -19.031 -5.984 1 96.56 319 PHE B O 1
ATOM 5728 N N . MET B 1 320 ? 8.727 -18.781 -7.301 1 96.69 320 MET B N 1
ATOM 5729 C CA . MET B 1 320 ? 9.586 -18.438 -6.172 1 96.69 320 MET B CA 1
ATOM 5730 C C . MET B 1 320 ? 9.062 -17.203 -5.453 1 96.69 320 MET B C 1
ATOM 5732 O O . MET B 1 320 ? 9.039 -17.156 -4.223 1 96.69 320 MET B O 1
ATOM 5736 N N . ASN B 1 321 ? 8.672 -16.219 -6.211 1 95.38 321 ASN B N 1
ATOM 5737 C CA . ASN B 1 321 ? 8.094 -15.016 -5.613 1 95.38 321 ASN B CA 1
ATOM 5738 C C . ASN B 1 321 ? 6.828 -15.336 -4.828 1 95.38 321 ASN B C 1
ATOM 5740 O O . ASN B 1 321 ? 6.641 -14.836 -3.715 1 95.38 321 ASN B O 1
ATOM 5744 N N . TRP B 1 322 ? 5.977 -16.156 -5.426 1 95.25 322 TRP B N 1
ATOM 5745 C CA . TRP B 1 322 ? 4.766 -16.578 -4.734 1 95.25 322 TRP B CA 1
ATOM 5746 C C . TRP B 1 322 ? 5.109 -17.297 -3.432 1 95.25 322 TRP B C 1
ATOM 5748 O O . TRP B 1 322 ? 4.527 -17.016 -2.385 1 95.25 322 TRP B O 1
ATOM 5758 N N . TYR B 1 323 ? 6.066 -18.188 -3.494 1 95.75 323 TYR B N 1
ATOM 5759 C CA . TYR B 1 323 ? 6.461 -19 -2.348 1 95.75 323 TYR B CA 1
ATOM 5760 C C . TYR B 1 323 ? 6.953 -18.125 -1.203 1 95.75 323 TYR B C 1
ATOM 5762 O O . TYR B 1 323 ? 6.492 -18.266 -0.067 1 95.75 323 TYR B O 1
ATOM 5770 N N . TYR B 1 324 ? 7.852 -17.266 -1.523 1 95.94 324 TYR B N 1
ATOM 5771 C CA . TYR B 1 324 ? 8.477 -16.484 -0.468 1 95.94 324 TYR B CA 1
ATOM 5772 C C . TYR B 1 324 ? 7.531 -15.383 0.015 1 95.94 324 TYR B C 1
ATOM 5774 O O . TYR B 1 324 ? 7.582 -14.977 1.18 1 95.94 324 TYR B O 1
ATOM 5782 N N . PHE B 1 325 ? 6.672 -14.875 -0.788 1 96.31 325 PHE B N 1
ATOM 5783 C CA . PHE B 1 325 ? 5.734 -13.828 -0.403 1 96.31 325 PHE B CA 1
ATOM 5784 C C . PHE B 1 325 ? 4.73 -14.352 0.62 1 96.31 325 PHE B C 1
ATOM 5786 O O . PHE B 1 325 ? 4.117 -13.57 1.35 1 96.31 325 PHE B O 1
ATOM 5793 N N . ARG B 1 326 ? 4.535 -15.664 0.644 1 94.25 326 ARG B N 1
ATOM 5794 C CA . ARG B 1 326 ? 3.609 -16.281 1.59 1 94.25 326 ARG B CA 1
ATOM 5795 C C . ARG B 1 326 ? 3.957 -15.898 3.023 1 94.25 326 ARG B C 1
ATOM 5797 O O . ARG B 1 326 ? 3.074 -15.812 3.879 1 94.25 326 ARG B O 1
ATOM 5804 N N . ASP B 1 327 ? 5.215 -15.656 3.301 1 94.75 327 ASP B N 1
ATOM 5805 C CA . ASP B 1 327 ? 5.668 -15.281 4.637 1 94.75 327 ASP B CA 1
ATOM 5806 C C . ASP B 1 327 ? 5.09 -13.93 5.047 1 94.75 327 ASP B C 1
ATOM 5808 O O . ASP B 1 327 ? 5.07 -13.586 6.234 1 94.75 327 ASP B O 1
ATOM 5812 N N . TYR B 1 328 ? 4.633 -13.18 4.09 1 96.12 328 TYR B N 1
ATOM 5813 C CA . TYR B 1 328 ? 4.164 -11.828 4.363 1 96.12 328 TYR B CA 1
ATOM 5814 C C . TYR B 1 328 ? 2.643 -11.758 4.316 1 96.12 328 TYR B C 1
ATOM 5816 O O . TYR B 1 328 ? 2.059 -10.68 4.492 1 96.12 328 TYR B O 1
ATOM 5824 N N . ILE B 1 329 ? 1.997 -12.914 4.168 1 94.38 329 ILE B N 1
ATOM 5825 C CA . ILE B 1 329 ? 0.543 -12.977 4.07 1 94.38 329 ILE B CA 1
ATOM 5826 C C . ILE B 1 329 ? -0.086 -12.438 5.352 1 94.38 329 ILE B C 1
ATOM 5828 O O . ILE B 1 329 ? -1.055 -11.672 5.297 1 94.38 329 ILE B O 1
ATOM 5832 N N . PRO B 1 330 ? 0.469 -12.695 6.504 1 94.94 330 PRO B N 1
ATOM 5833 C CA . PRO B 1 330 ? -0.125 -12.125 7.715 1 94.94 330 PRO B CA 1
ATOM 5834 C C . PRO B 1 330 ? -0.109 -10.594 7.719 1 94.94 330 PRO B C 1
ATOM 5836 O O . PRO B 1 330 ? -1.091 -9.969 8.125 1 94.94 330 PRO B O 1
ATOM 5839 N N . LEU B 1 331 ? 0.985 -10 7.258 1 95.31 331 LEU B N 1
ATOM 5840 C CA . LEU B 1 331 ? 1.081 -8.539 7.184 1 95.31 331 LEU B CA 1
ATOM 5841 C C . LEU B 1 331 ? 0.071 -7.98 6.191 1 95.31 331 LEU B C 1
ATOM 5843 O O . LEU B 1 331 ? -0.59 -6.977 6.473 1 95.31 331 LEU B O 1
ATOM 5847 N N . VAL B 1 332 ? -0.019 -8.664 5.07 1 96.62 332 VAL B N 1
ATOM 5848 C CA . VAL B 1 332 ? -0.983 -8.266 4.047 1 96.62 332 VAL B CA 1
ATOM 5849 C C . VAL B 1 332 ? -2.395 -8.305 4.629 1 96.62 332 VAL B C 1
ATOM 5851 O O . VAL B 1 332 ? -3.186 -7.379 4.418 1 96.62 332 VAL B O 1
ATOM 5854 N N . ARG B 1 333 ? -2.654 -9.344 5.352 1 95.88 333 ARG B N 1
ATOM 5855 C CA . ARG B 1 333 ? -3.98 -9.523 5.934 1 95.88 333 ARG B CA 1
ATOM 5856 C C . ARG B 1 333 ? -4.27 -8.445 6.973 1 95.88 333 ARG B C 1
ATOM 5858 O O . ARG B 1 333 ? -5.402 -7.965 7.078 1 95.88 333 ARG B O 1
ATOM 5865 N N . GLU B 1 334 ? -3.316 -8.062 7.691 1 96.12 334 GLU B N 1
ATOM 5866 C CA . GLU B 1 334 ? -3.496 -7.008 8.68 1 96.12 334 GLU B CA 1
ATOM 5867 C C . GLU B 1 334 ? -3.871 -5.688 8.023 1 96.12 334 GLU B C 1
ATOM 5869 O O . GLU B 1 334 ? -4.809 -5.012 8.453 1 96.12 334 GLU B O 1
ATOM 5874 N N . VAL B 1 335 ? -3.143 -5.293 7.02 1 97.12 335 VAL B N 1
ATOM 5875 C CA . VAL B 1 335 ? -3.406 -4.051 6.301 1 97.12 335 VAL B CA 1
ATOM 5876 C C . VAL B 1 335 ? -4.789 -4.109 5.652 1 97.12 335 VAL B C 1
ATOM 5878 O O . VAL B 1 335 ? -5.555 -3.146 5.723 1 97.12 335 VAL B O 1
ATOM 5881 N N . SER B 1 336 ? -5.043 -5.297 5.039 1 97.31 336 SER B N 1
ATOM 5882 C CA . SER B 1 336 ? -6.312 -5.473 4.344 1 97.31 336 SER B CA 1
ATOM 5883 C C . SER B 1 336 ? -7.484 -5.441 5.316 1 97.31 336 SER B C 1
ATOM 5885 O O . SER B 1 336 ? -8.539 -4.883 5.008 1 97.31 336 SER B O 1
ATOM 5887 N N . SER B 1 337 ? -7.309 -6.051 6.438 1 96.56 337 SER B N 1
ATOM 5888 C CA . SER B 1 337 ? -8.344 -6.035 7.461 1 96.56 337 SER B CA 1
ATOM 5889 C C . SER B 1 337 ? -8.617 -4.617 7.949 1 96.56 337 SER B C 1
ATOM 5891 O O . SER B 1 337 ? -9.773 -4.238 8.156 1 96.56 337 SER B O 1
ATOM 5893 N N . ALA B 1 338 ? -7.57 -3.889 8.156 1 96.12 338 ALA B N 1
ATOM 5894 C CA . ALA B 1 338 ? -7.723 -2.492 8.555 1 96.12 338 ALA B CA 1
ATOM 5895 C C . ALA B 1 338 ? -8.508 -1.706 7.508 1 96.12 338 ALA B C 1
ATOM 5897 O O . ALA B 1 338 ? -9.375 -0.898 7.852 1 96.12 338 ALA B O 1
ATOM 5898 N N . ALA B 1 339 ? -8.203 -1.906 6.281 1 96.75 339 ALA B N 1
ATOM 5899 C CA . ALA B 1 339 ? -8.922 -1.241 5.199 1 96.75 339 ALA B CA 1
ATOM 5900 C C . ALA B 1 339 ? -10.406 -1.604 5.227 1 96.75 339 ALA B C 1
ATOM 5902 O O . ALA B 1 339 ? -11.266 -0.745 5.012 1 96.75 339 ALA B O 1
ATOM 5903 N N . GLY B 1 340 ? -10.664 -2.916 5.43 1 96.75 340 GLY B N 1
ATOM 5904 C CA . GLY B 1 340 ? -12.047 -3.352 5.539 1 96.75 340 GLY B CA 1
ATOM 5905 C C . GLY B 1 340 ? -12.789 -2.697 6.688 1 96.75 340 GLY B C 1
ATOM 5906 O O . GLY B 1 340 ? -13.922 -2.242 6.523 1 96.75 340 GLY B O 1
ATOM 5907 N N . GLU B 1 341 ? -12.18 -2.623 7.797 1 95.75 341 GLU B N 1
ATOM 5908 C CA . GLU B 1 341 ? -12.789 -1.994 8.969 1 95.75 341 GLU B CA 1
ATOM 5909 C C . GLU B 1 341 ? -13.031 -0.507 8.734 1 95.75 341 GLU B C 1
ATOM 5911 O O . GLU B 1 341 ? -14.086 0.021 9.094 1 95.75 341 GLU B O 1
ATOM 5916 N N . LEU B 1 342 ? -12.047 0.134 8.195 1 95.88 342 LEU B N 1
ATOM 5917 C CA . LEU B 1 342 ? -12.172 1.555 7.887 1 95.88 342 LEU B CA 1
ATOM 5918 C C . LEU B 1 342 ? -13.305 1.798 6.891 1 95.88 342 LEU B C 1
ATOM 5920 O O . LEU B 1 342 ? -14.031 2.789 7 1 95.88 342 LEU B O 1
ATOM 5924 N N . THR B 1 343 ? -13.438 0.919 5.922 1 96.81 343 THR B N 1
ATOM 5925 C CA . THR B 1 343 ? -14.523 1.026 4.953 1 96.81 343 THR B CA 1
ATOM 5926 C C . THR B 1 343 ? -15.883 0.977 5.648 1 96.81 343 THR B C 1
ATOM 5928 O O . THR B 1 343 ? -16.75 1.817 5.395 1 96.81 343 THR B O 1
ATOM 5931 N N . ASN B 1 344 ? -16.031 0.053 6.508 1 95.5 344 ASN B N 1
ATOM 5932 C CA . ASN B 1 344 ? -17.281 -0.07 7.25 1 95.5 344 ASN B CA 1
ATOM 5933 C C . ASN B 1 344 ? -17.531 1.152 8.125 1 95.5 344 ASN B C 1
ATOM 5935 O O . ASN B 1 344 ? -18.672 1.608 8.25 1 95.5 344 ASN B O 1
ATOM 5939 N N . ALA B 1 345 ? -16.516 1.574 8.766 1 94.69 345 ALA B N 1
ATOM 5940 C CA . ALA B 1 345 ? -16.656 2.746 9.633 1 94.69 345 ALA B CA 1
ATOM 5941 C C . ALA B 1 345 ? -17.172 3.947 8.844 1 94.69 345 ALA B C 1
ATOM 5943 O O . ALA B 1 345 ? -17.969 4.738 9.359 1 94.69 345 ALA B O 1
ATOM 5944 N N . LYS B 1 346 ? -16.766 4.074 7.633 1 94.94 346 LYS B N 1
ATOM 5945 C CA . LYS B 1 346 ? -17.156 5.199 6.785 1 94.94 346 LYS B CA 1
ATOM 5946 C C . LYS B 1 346 ? -18.578 5.027 6.262 1 94.94 346 LYS B C 1
ATOM 5948 O O . LYS B 1 346 ? -19.188 5.984 5.777 1 94.94 346 LYS B O 1
ATOM 5953 N N . LEU B 1 347 ? -19.141 3.812 6.438 1 95.5 347 LEU B N 1
ATOM 5954 C CA . LEU B 1 347 ? -20.484 3.529 5.945 1 95.5 347 LEU B CA 1
ATOM 5955 C C . LEU B 1 347 ? -21.484 3.467 7.098 1 95.5 347 LEU B C 1
ATOM 5957 O O . LEU B 1 347 ? -22.625 3.023 6.914 1 95.5 347 LEU B O 1
ATOM 5961 N N . LYS B 1 348 ? -21.062 3.887 8.242 1 93.62 348 LYS B N 1
ATOM 5962 C CA . LYS B 1 348 ? -21.922 3.805 9.43 1 93.62 348 LYS B CA 1
ATOM 5963 C C . LYS B 1 348 ? -23.25 4.504 9.203 1 93.62 348 LYS B C 1
ATOM 5965 O O . LYS B 1 348 ? -24.312 3.965 9.539 1 93.62 348 LYS B O 1
ATOM 5970 N N . LYS B 1 349 ? -23.25 5.707 8.656 1 92.5 349 LYS B N 1
ATOM 5971 C CA . LYS B 1 349 ? -24.469 6.449 8.383 1 92.5 349 LYS B CA 1
ATOM 5972 C C . LYS B 1 349 ? -25.344 5.719 7.375 1 92.5 349 LYS B C 1
ATOM 5974 O O . LYS B 1 349 ? -26.562 5.652 7.539 1 92.5 349 LYS B O 1
ATOM 5979 N N . THR B 1 350 ? -24.719 5.184 6.355 1 90.62 350 THR B N 1
ATOM 5980 C CA . THR B 1 350 ? -25.438 4.434 5.328 1 90.62 350 THR B CA 1
ATOM 5981 C C . THR B 1 350 ? -26.125 3.217 5.93 1 90.62 350 THR B C 1
ATOM 5983 O O . THR B 1 350 ? -27.297 2.949 5.633 1 90.62 350 THR B O 1
ATOM 5986 N N . TYR B 1 351 ? -25.469 2.459 6.762 1 91.5 351 TYR B N 1
ATOM 5987 C CA . TYR B 1 351 ? -26.031 1.279 7.414 1 91.5 351 TYR B CA 1
ATOM 5988 C C . TYR B 1 351 ? -27.188 1.656 8.32 1 91.5 351 TYR B C 1
ATOM 5990 O O . TYR B 1 351 ? -28.188 0.936 8.391 1 91.5 351 TYR B O 1
ATOM 5998 N N . ARG B 1 352 ? -27.094 2.766 9 1 90.56 352 ARG B N 1
ATOM 5999 C CA . ARG B 1 352 ? -28.172 3.236 9.875 1 90.56 352 ARG B CA 1
ATOM 6000 C C . ARG B 1 352 ? -29.438 3.545 9.078 1 90.56 352 ARG B C 1
ATOM 6002 O O . ARG B 1 352 ? -30.531 3.221 9.516 1 90.56 352 ARG B O 1
ATOM 6009 N N . GLU B 1 353 ? -29.25 4.168 7.98 1 88 353 GLU B N 1
ATOM 6010 C CA . GLU B 1 353 ? -30.375 4.492 7.125 1 88 353 GLU B CA 1
ATOM 6011 C C . GLU B 1 353 ? -31.047 3.23 6.586 1 88 353 GLU B C 1
ATOM 6013 O O . GLU B 1 353 ? -32.281 3.168 6.473 1 88 353 GLU B O 1
ATOM 6018 N N . LEU B 1 354 ? -30.234 2.273 6.297 1 85.69 354 LEU B N 1
ATOM 6019 C CA . LEU B 1 354 ? -30.766 1.013 5.789 1 85.69 354 LEU B CA 1
ATOM 6020 C C . LEU B 1 354 ? -31.5 0.248 6.891 1 85.69 354 LEU B C 1
ATOM 6022 O O . LEU B 1 354 ? -32.531 -0.385 6.637 1 85.69 354 LEU B O 1
ATOM 6026 N N . ARG B 1 355 ? -31.016 0.257 8.047 1 83.88 355 ARG B N 1
ATOM 6027 C CA . ARG B 1 355 ? -31.656 -0.398 9.18 1 83.88 355 ARG B CA 1
ATOM 6028 C C . ARG B 1 355 ? -33.031 0.205 9.453 1 83.88 355 ARG B C 1
ATOM 6030 O O . ARG B 1 355 ? -33.969 -0.514 9.797 1 83.88 355 ARG B O 1
ATOM 6037 N N . LYS B 1 356 ? -33.125 1.476 9.352 1 82.69 356 LYS B N 1
ATOM 6038 C CA . LYS B 1 356 ? -34.406 2.158 9.547 1 82.69 356 LYS B CA 1
ATOM 6039 C C . LYS B 1 356 ? -35.438 1.649 8.562 1 82.69 356 LYS B C 1
ATOM 6041 O O . LYS B 1 356 ? -36.656 1.646 8.867 1 82.69 356 LYS B O 1
ATOM 6046 N N . LYS B 1 357 ? -35 1.262 7.504 1 77.44 357 LYS B N 1
ATOM 6047 C CA . LYS B 1 357 ? -35.938 0.756 6.484 1 77.44 357 LYS B CA 1
ATOM 6048 C C . LYS B 1 357 ? -36.156 -0.747 6.637 1 77.44 357 LYS B C 1
ATOM 6050 O O . LYS B 1 357 ? -36.531 -1.424 5.684 1 77.44 357 LYS B O 1
ATOM 6055 N N . HIS B 1 358 ? -35.719 -1.363 7.859 1 69.75 358 HIS B N 1
ATOM 6056 C CA . HIS B 1 358 ? -35.938 -2.734 8.305 1 69.75 358 HIS B CA 1
ATOM 6057 C C . HIS B 1 358 ? -35.188 -3.729 7.441 1 69.75 358 HIS B C 1
ATOM 6059 O O . HIS B 1 358 ? -35.688 -4.797 7.109 1 69.75 358 HIS B O 1
ATOM 6065 N N . ARG B 1 359 ? -34.062 -3.326 7.094 1 71.06 359 ARG B N 1
ATOM 6066 C CA . ARG B 1 359 ? -33.188 -4.215 6.309 1 71.06 359 ARG B CA 1
ATOM 6067 C C . ARG B 1 359 ? -32.125 -4.836 7.176 1 71.06 359 ARG B C 1
ATOM 6069 O O . ARG B 1 359 ? -31.641 -4.219 8.133 1 71.06 359 ARG B O 1
ATOM 6076 N N . ASP B 1 360 ? -31.969 -6.125 6.98 1 77.69 360 ASP B N 1
ATOM 6077 C CA . ASP B 1 360 ? -30.844 -6.781 7.656 1 77.69 360 ASP B CA 1
ATOM 6078 C C . ASP B 1 360 ? -29.516 -6.305 7.09 1 77.69 360 ASP B C 1
ATOM 6080 O O . ASP B 1 360 ? -29.172 -6.613 5.949 1 77.69 360 ASP B O 1
ATOM 6084 N N . VAL B 1 361 ? -28.812 -5.516 7.887 1 86.31 361 VAL B N 1
ATOM 6085 C CA . VAL B 1 361 ? -27.594 -4.844 7.426 1 86.31 361 VAL B CA 1
ATOM 6086 C C . VAL B 1 361 ? -26.359 -5.625 7.883 1 86.31 361 VAL B C 1
ATOM 6088 O O . VAL B 1 361 ? -25.266 -5.422 7.359 1 86.31 361 VAL B O 1
ATOM 6091 N N . SER B 1 362 ? -26.547 -6.578 8.812 1 87.56 362 SER B N 1
ATOM 6092 C CA . SER B 1 362 ? -25.406 -7.309 9.359 1 87.56 362 SER B CA 1
ATOM 6093 C C . SER B 1 362 ? -24.719 -8.133 8.281 1 87.56 362 SER B C 1
ATOM 6095 O O . SER B 1 362 ? -23.484 -8.133 8.18 1 87.56 362 SER B O 1
ATOM 6097 N N . GLY B 1 363 ? -25.5 -8.812 7.48 1 89.5 363 GLY B N 1
ATOM 6098 C CA . GLY B 1 363 ? -24.938 -9.586 6.379 1 89.5 363 GLY B CA 1
ATOM 6099 C C . GLY B 1 363 ? -24.203 -8.727 5.363 1 89.5 363 GLY B C 1
ATOM 6100 O O . GLY B 1 363 ? -23.125 -9.086 4.898 1 89.5 363 GLY B O 1
ATOM 6101 N N . LEU B 1 364 ? -24.859 -7.609 5.078 1 91.06 364 LEU B N 1
ATOM 6102 C CA . LEU B 1 364 ? -24.266 -6.688 4.113 1 91.06 364 LEU B CA 1
ATOM 6103 C C . LEU B 1 364 ? -22.938 -6.129 4.629 1 91.06 364 LEU B C 1
ATOM 6105 O O . LEU B 1 364 ? -21.969 -6.043 3.883 1 91.06 364 LEU B O 1
ATOM 6109 N N . GLN B 1 365 ? -22.891 -5.777 5.902 1 94.19 365 GLN B N 1
ATOM 6110 C CA . GLN B 1 365 ? -21.672 -5.25 6.527 1 94.19 365 GLN B CA 1
ATOM 6111 C C . GLN B 1 365 ? -20.516 -6.238 6.414 1 94.19 365 GLN B C 1
ATOM 6113 O O . GLN B 1 365 ? -19.391 -5.852 6.086 1 94.19 365 GLN B O 1
ATOM 6118 N N . LYS B 1 366 ? -20.812 -7.465 6.672 1 95.12 366 LYS B N 1
ATOM 6119 C CA . LYS B 1 366 ? -19.797 -8.5 6.605 1 95.12 366 LYS B CA 1
ATOM 6120 C C . LYS B 1 366 ? -19.297 -8.695 5.172 1 95.12 366 LYS B C 1
ATOM 6122 O O . LYS B 1 366 ? -18.094 -8.852 4.941 1 95.12 366 LYS B O 1
ATOM 6127 N N . GLU B 1 367 ? -20.219 -8.648 4.281 1 95.12 367 GLU B N 1
ATOM 6128 C CA . GLU B 1 367 ? -19.859 -8.859 2.883 1 95.12 367 GLU B CA 1
ATOM 6129 C C . GLU B 1 367 ? -19.031 -7.699 2.348 1 95.12 367 GLU B C 1
ATOM 6131 O O . GLU B 1 367 ? -18.078 -7.91 1.595 1 95.12 367 GLU B O 1
ATOM 6136 N N . VAL B 1 368 ? -19.422 -6.52 2.732 1 96 368 VAL B N 1
ATOM 6137 C CA . VAL B 1 368 ? -18.672 -5.344 2.287 1 96 368 VAL B CA 1
ATOM 6138 C C . VAL B 1 368 ? -17.266 -5.367 2.865 1 96 368 VAL B C 1
ATOM 6140 O O . VAL B 1 368 ? -16.297 -5.102 2.154 1 96 368 VAL B O 1
ATOM 6143 N N . MET B 1 369 ? -17.172 -5.664 4.113 1 96.56 369 MET B N 1
ATOM 6144 C CA . MET B 1 369 ? -15.859 -5.742 4.754 1 96.56 369 MET B CA 1
ATOM 6145 C C . MET B 1 369 ? -14.977 -6.773 4.062 1 96.56 369 MET B C 1
ATOM 6147 O O . MET B 1 369 ? -13.82 -6.492 3.744 1 96.56 369 MET B O 1
ATOM 6151 N N . ARG B 1 370 ? -15.5 -7.938 3.828 1 96.38 370 ARG B N 1
ATOM 6152 C CA . ARG B 1 370 ? -14.75 -9.016 3.188 1 96.38 370 ARG B CA 1
ATOM 6153 C C . ARG B 1 370 ? -14.328 -8.617 1.777 1 96.38 370 ARG B C 1
ATOM 6155 O O . ARG B 1 370 ? -13.219 -8.945 1.346 1 96.38 370 ARG B O 1
ATOM 6162 N N . ALA B 1 371 ? -15.242 -8 1.086 1 97.06 371 ALA B N 1
ATOM 6163 C CA . ALA B 1 371 ? -14.945 -7.578 -0.28 1 97.06 371 ALA B CA 1
ATOM 6164 C C . ALA B 1 371 ? -13.812 -6.551 -0.303 1 97.06 371 ALA B C 1
ATOM 6166 O O . ALA B 1 371 ? -12.906 -6.633 -1.136 1 97.06 371 ALA B O 1
ATOM 6167 N N . SER B 1 372 ? -13.898 -5.562 0.613 1 97.38 372 SER B N 1
ATOM 6168 C CA . SER B 1 372 ? -12.859 -4.547 0.706 1 97.38 372 SER B CA 1
ATOM 6169 C C . SER B 1 372 ? -11.516 -5.164 1.088 1 97.38 372 SER B C 1
ATOM 6171 O O . SER B 1 372 ? -10.484 -4.828 0.503 1 97.38 372 SER B O 1
ATOM 6173 N N . GLU B 1 373 ? -11.555 -6.07 2.035 1 97.31 373 GLU B N 1
ATOM 6174 C CA . GLU B 1 373 ? -10.352 -6.781 2.447 1 97.31 373 GLU B CA 1
ATOM 6175 C C . GLU B 1 373 ? -9.719 -7.523 1.271 1 97.31 373 GLU B C 1
ATOM 6177 O O . GLU B 1 373 ? -8.516 -7.414 1.038 1 97.31 373 GLU B O 1
ATOM 6182 N N . SER B 1 374 ? -10.547 -8.234 0.604 1 96.69 374 SER B N 1
ATOM 6183 C CA . SER B 1 374 ? -10.086 -9.039 -0.519 1 96.69 374 SER B CA 1
ATOM 6184 C C . SER B 1 374 ? -9.508 -8.172 -1.629 1 96.69 374 SER B C 1
ATOM 6186 O O . SER B 1 374 ? -8.531 -8.547 -2.283 1 96.69 374 SER B O 1
ATOM 6188 N N . ALA B 1 375 ? -10.141 -7.047 -1.875 1 96.31 375 ALA B N 1
ATOM 6189 C CA . ALA B 1 375 ? -9.664 -6.117 -2.893 1 96.31 375 ALA B CA 1
ATOM 6190 C C . ALA B 1 375 ? -8.258 -5.617 -2.562 1 96.31 375 ALA B C 1
ATOM 6192 O O . ALA B 1 375 ? -7.371 -5.637 -3.418 1 96.31 375 ALA B O 1
ATOM 6193 N N . VAL B 1 376 ? -8.062 -5.188 -1.343 1 97.38 376 VAL B N 1
ATOM 6194 C CA . VAL B 1 376 ? -6.77 -4.656 -0.917 1 97.38 376 VAL B CA 1
ATOM 6195 C C . VAL B 1 376 ? -5.73 -5.777 -0.896 1 97.38 376 VAL B C 1
ATOM 6197 O O . VAL B 1 376 ? -4.578 -5.57 -1.278 1 97.38 376 VAL B O 1
ATOM 6200 N N . GLU B 1 377 ? -6.141 -6.953 -0.448 1 96.44 377 GLU B N 1
ATOM 6201 C CA . GLU B 1 377 ? -5.246 -8.109 -0.455 1 96.44 377 GLU B CA 1
ATOM 6202 C C . GLU B 1 377 ? -4.707 -8.383 -1.854 1 96.44 377 GLU B C 1
ATOM 6204 O O . GLU B 1 377 ? -3.52 -8.672 -2.021 1 96.44 377 GLU B O 1
ATOM 6209 N N . ARG B 1 378 ? -5.551 -8.344 -2.783 1 95.44 378 ARG B N 1
ATOM 6210 C CA . ARG B 1 378 ? -5.16 -8.594 -4.168 1 95.44 378 ARG B CA 1
ATOM 6211 C C . ARG B 1 378 ? -4.113 -7.59 -4.633 1 95.44 378 ARG B C 1
ATOM 6213 O O . ARG B 1 378 ? -3.131 -7.965 -5.277 1 95.44 378 ARG B O 1
ATOM 6220 N N . ILE B 1 379 ? -4.336 -6.32 -4.348 1 95.81 379 ILE B N 1
ATOM 6221 C CA . ILE B 1 379 ? -3.41 -5.266 -4.742 1 95.81 379 ILE B CA 1
ATOM 6222 C C . ILE B 1 379 ? -2.057 -5.484 -4.07 1 95.81 379 ILE B C 1
ATOM 6224 O O . ILE B 1 379 ? -1.014 -5.438 -4.727 1 95.81 379 ILE B O 1
ATOM 6228 N N . LEU B 1 380 ? -2.107 -5.766 -2.762 1 97.06 380 LEU B N 1
ATOM 6229 C CA . LEU B 1 380 ? -0.863 -5.922 -2.016 1 97.06 380 LEU B CA 1
ATOM 6230 C C . LEU B 1 380 ? -0.122 -7.18 -2.453 1 97.06 380 LEU B C 1
ATOM 6232 O O . LEU B 1 380 ? 1.11 -7.195 -2.496 1 97.06 380 LEU B O 1
ATOM 6236 N N . PHE B 1 381 ? -0.884 -8.219 -2.74 1 94.31 381 PHE B N 1
ATOM 6237 C CA . PHE B 1 381 ? -0.265 -9.461 -3.195 1 94.31 381 PHE B CA 1
ATOM 6238 C C . PHE B 1 381 ? 0.43 -9.258 -4.535 1 94.31 381 PHE B C 1
ATOM 6240 O O . PHE B 1 381 ? 1.448 -9.898 -4.816 1 94.31 381 PHE B O 1
ATOM 6247 N N . GLY B 1 382 ? -0.051 -8.367 -5.34 1 94.19 382 GLY B N 1
ATOM 6248 C CA . GLY B 1 382 ? 0.53 -8.078 -6.641 1 94.19 382 GLY B CA 1
ATOM 6249 C C . GLY B 1 382 ? 1.894 -7.414 -6.551 1 94.19 382 GLY B C 1
ATOM 6250 O O . GLY B 1 382 ? 2.641 -7.383 -7.531 1 94.19 382 GLY B O 1
ATOM 6251 N N . LEU B 1 383 ? 2.232 -6.922 -5.402 1 95.12 383 LEU B N 1
ATOM 6252 C CA . LEU B 1 383 ? 3.52 -6.262 -5.211 1 95.12 383 LEU B CA 1
ATOM 6253 C C . LEU B 1 383 ? 4.672 -7.23 -5.469 1 95.12 383 LEU B C 1
ATOM 6255 O O . LEU B 1 383 ? 5.77 -6.812 -5.84 1 95.12 383 LEU B O 1
ATOM 6259 N N . LYS B 1 384 ? 4.391 -8.562 -5.285 1 94.38 384 LYS B N 1
ATOM 6260 C CA . LYS B 1 384 ? 5.426 -9.578 -5.484 1 94.38 384 LYS B CA 1
ATOM 6261 C C . LYS B 1 384 ? 5.91 -9.586 -6.934 1 94.38 384 LYS B C 1
ATOM 6263 O O . LYS B 1 384 ? 7.012 -10.062 -7.219 1 94.38 384 LYS B O 1
ATOM 6268 N N . ASP B 1 385 ? 5.047 -9.086 -7.855 1 92.44 385 ASP B N 1
ATOM 6269 C CA . ASP B 1 385 ? 5.355 -9.109 -9.281 1 92.44 385 ASP B CA 1
ATOM 6270 C C . ASP B 1 385 ? 6.031 -7.812 -9.719 1 92.44 385 ASP B C 1
ATOM 6272 O O . ASP B 1 385 ? 6.551 -7.723 -10.836 1 92.44 385 ASP B O 1
ATOM 6276 N N . VAL B 1 386 ? 6.039 -6.82 -8.812 1 93.06 386 VAL B N 1
ATOM 6277 C CA . VAL B 1 386 ? 6.48 -5.504 -9.258 1 93.06 386 VAL B CA 1
ATOM 6278 C C . VAL B 1 386 ? 7.727 -5.082 -8.477 1 93.06 386 VAL B C 1
ATOM 6280 O O . VAL B 1 386 ? 8.508 -4.258 -8.953 1 93.06 386 VAL B O 1
ATOM 6283 N N . LEU B 1 387 ? 7.945 -5.617 -7.297 1 94.81 387 LEU B N 1
ATOM 6284 C CA . LEU B 1 387 ? 9.055 -5.227 -6.434 1 94.81 387 LEU B CA 1
ATOM 6285 C C . LEU B 1 387 ? 10.016 -6.387 -6.227 1 94.81 387 LEU B C 1
ATOM 6287 O O . LEU B 1 387 ? 9.602 -7.543 -6.164 1 94.81 387 LEU B O 1
ATOM 6291 N N . PRO B 1 388 ? 11.297 -6.055 -6.051 1 94.5 388 PRO B N 1
ATOM 6292 C CA . PRO B 1 388 ? 12.234 -7.098 -5.637 1 94.5 388 PRO B CA 1
ATOM 6293 C C . PRO B 1 388 ? 11.961 -7.609 -4.227 1 94.5 388 PRO B C 1
ATOM 6295 O O . PRO B 1 388 ? 11.484 -6.855 -3.375 1 94.5 388 PRO B O 1
ATOM 6298 N N . ARG B 1 389 ? 12.312 -8.828 -3.949 1 94.38 389 ARG B N 1
ATOM 6299 C CA . ARG B 1 389 ? 12.008 -9.523 -2.703 1 94.38 389 ARG B CA 1
ATOM 6300 C C . ARG B 1 389 ? 12.539 -8.758 -1.5 1 94.38 389 ARG B C 1
ATOM 6302 O O . ARG B 1 389 ? 11.906 -8.727 -0.444 1 94.38 389 ARG B O 1
ATOM 6309 N N . GLN B 1 390 ? 13.656 -8.086 -1.668 1 94.56 390 GLN B N 1
ATOM 6310 C CA . GLN B 1 390 ? 14.32 -7.422 -0.551 1 94.56 390 GLN B CA 1
ATOM 6311 C C . GLN B 1 390 ? 13.516 -6.223 -0.062 1 94.56 390 GLN B C 1
ATOM 6313 O O . GLN B 1 390 ? 13.719 -5.746 1.058 1 94.56 390 GLN B O 1
ATOM 6318 N N . GLU B 1 391 ? 12.555 -5.727 -0.833 1 95.94 391 GLU B N 1
ATOM 6319 C CA . GLU B 1 391 ? 11.805 -4.52 -0.494 1 95.94 391 GLU B CA 1
ATOM 6320 C C . GLU B 1 391 ? 10.461 -4.863 0.132 1 95.94 391 GLU B C 1
ATOM 6322 O O . GLU B 1 391 ? 9.797 -3.996 0.713 1 95.94 391 GLU B O 1
ATOM 6327 N N . TRP B 1 392 ? 10.039 -6.176 0.045 1 96.44 392 TRP B N 1
ATOM 6328 C CA . TRP B 1 392 ? 8.695 -6.566 0.454 1 96.44 392 TRP B CA 1
ATOM 6329 C C . TRP B 1 392 ? 8.461 -6.25 1.928 1 96.44 392 TRP B C 1
ATOM 6331 O O . TRP B 1 392 ? 7.48 -5.594 2.281 1 96.44 392 TRP B O 1
ATOM 6341 N N . LYS B 1 393 ? 9.383 -6.664 2.723 1 95.75 393 LYS B N 1
ATOM 6342 C CA . LYS B 1 393 ? 9.234 -6.496 4.164 1 95.75 393 LYS B CA 1
ATOM 6343 C C . LYS B 1 393 ? 9.094 -5.023 4.535 1 95.75 393 LYS B C 1
ATOM 6345 O O . LYS B 1 393 ? 8.172 -4.648 5.266 1 95.75 393 LYS B O 1
ATOM 6350 N N . HIS B 1 394 ? 9.992 -4.234 4.008 1 95.69 394 HIS B N 1
ATOM 6351 C CA . HIS B 1 394 ? 10.047 -2.812 4.32 1 95.69 394 HIS B CA 1
ATOM 6352 C C . HIS B 1 394 ? 8.742 -2.117 3.943 1 95.69 394 HIS B C 1
ATOM 6354 O O . HIS B 1 394 ? 8.18 -1.372 4.75 1 95.69 394 HIS B O 1
ATOM 6360 N N . ILE B 1 395 ? 8.219 -2.377 2.82 1 95.81 395 ILE B N 1
ATOM 6361 C CA . ILE B 1 395 ? 7.031 -1.703 2.303 1 95.81 395 ILE B CA 1
ATOM 6362 C C . ILE B 1 395 ? 5.793 -2.195 3.045 1 95.81 395 ILE B C 1
ATOM 6364 O O . ILE B 1 395 ? 4.949 -1.395 3.455 1 95.81 395 ILE B O 1
ATOM 6368 N N . LEU B 1 396 ? 5.691 -3.496 3.25 1 96.88 396 LEU B N 1
ATOM 6369 C CA . LEU B 1 396 ? 4.52 -4.059 3.91 1 96.88 396 LEU B CA 1
ATOM 6370 C C . LEU B 1 396 ? 4.473 -3.65 5.379 1 96.88 396 LEU B C 1
ATOM 6372 O O . LEU B 1 396 ? 3.396 -3.396 5.922 1 96.88 396 LEU B O 1
ATOM 6376 N N . GLU B 1 397 ? 5.574 -3.543 5.984 1 96.25 397 GLU B N 1
ATOM 6377 C CA . GLU B 1 397 ? 5.609 -3.057 7.359 1 96.25 397 GLU B CA 1
ATOM 6378 C C . GLU B 1 397 ? 5.191 -1.592 7.438 1 96.25 397 GLU B C 1
ATOM 6380 O O . GLU B 1 397 ? 4.5 -1.188 8.375 1 96.25 397 GLU B O 1
ATOM 6385 N N . ALA B 1 398 ? 5.695 -0.791 6.504 1 96.25 398 ALA B N 1
ATOM 6386 C CA . ALA B 1 398 ? 5.305 0.615 6.457 1 96.25 398 ALA B CA 1
ATOM 6387 C C . ALA B 1 398 ? 3.793 0.757 6.301 1 96.25 398 ALA B C 1
ATOM 6389 O O . ALA B 1 398 ? 3.168 1.581 6.973 1 96.25 398 ALA B O 1
ATOM 6390 N N . LEU B 1 399 ? 3.207 -0.076 5.457 1 96.31 399 LEU B N 1
ATOM 6391 C CA . LEU B 1 399 ? 1.765 -0.045 5.238 1 96.31 399 LEU B CA 1
ATOM 6392 C C . LEU B 1 399 ? 1.014 -0.471 6.492 1 96.31 399 LEU B C 1
ATOM 6394 O O . LEU B 1 399 ? -0.017 0.114 6.832 1 96.31 399 LEU B O 1
ATOM 6398 N N . GLU B 1 400 ? 1.515 -1.494 7.086 1 95.88 400 GLU B N 1
ATOM 6399 C CA . GLU B 1 400 ? 0.898 -1.956 8.328 1 95.88 400 GLU B CA 1
ATOM 6400 C C . GLU B 1 400 ? 0.925 -0.867 9.391 1 95.88 400 GLU B C 1
ATOM 6402 O O . GLU B 1 400 ? -0.071 -0.644 10.086 1 95.88 400 GLU B O 1
ATOM 6407 N N . LEU B 1 401 ? 2.053 -0.2 9.547 1 94.31 401 LEU B N 1
ATOM 6408 C CA . LEU B 1 401 ? 2.184 0.892 10.5 1 94.31 401 LEU B CA 1
ATOM 6409 C C . LEU B 1 401 ? 1.229 2.031 10.164 1 94.31 401 LEU B C 1
ATOM 6411 O O . LEU B 1 401 ? 0.606 2.611 11.055 1 94.31 401 LEU B O 1
ATOM 6415 N N . SER B 1 402 ? 1.155 2.363 8.914 1 94.12 402 SER B N 1
ATOM 6416 C CA . SER B 1 402 ? 0.245 3.414 8.469 1 94.12 402 SER B CA 1
ATOM 6417 C C . SER B 1 402 ? -1.205 3.057 8.773 1 94.12 402 SER B C 1
ATOM 6419 O O . SER B 1 402 ? -1.985 3.914 9.195 1 94.12 402 SER B O 1
ATOM 6421 N N . ALA B 1 403 ? -1.533 1.821 8.516 1 93.19 403 ALA B N 1
ATOM 6422 C CA . ALA B 1 403 ? -2.893 1.348 8.758 1 93.19 403 ALA B CA 1
ATOM 6423 C C . ALA B 1 403 ? -3.229 1.386 10.25 1 93.19 403 ALA B C 1
ATOM 6425 O O . ALA B 1 403 ? -4.375 1.634 10.625 1 93.19 403 ALA B O 1
ATOM 6426 N N . ASP B 1 404 ? -2.279 1.21 11.062 1 87 404 ASP B N 1
ATOM 6427 C CA . ASP B 1 404 ? -2.469 1.183 12.508 1 87 404 ASP B CA 1
ATOM 6428 C C . ASP B 1 404 ? -2.658 2.592 13.07 1 87 404 ASP B C 1
ATOM 6430 O O . ASP B 1 404 ? -3.336 2.779 14.078 1 87 404 ASP B O 1
ATOM 6434 N N . GLU B 1 405 ? -1.887 3.547 12.539 1 76.19 405 GLU B N 1
ATOM 6435 C CA . GLU B 1 405 ? -1.948 4.926 13.023 1 76.19 405 GLU B CA 1
ATOM 6436 C C . GLU B 1 405 ? -3.293 5.566 12.688 1 76.19 405 GLU B C 1
ATOM 6438 O O . GLU B 1 405 ? -3.711 6.52 13.352 1 76.19 405 GLU B O 1
ATOM 6443 N N . VAL B 1 406 ? -3.904 5.164 11.68 1 62.78 406 VAL B N 1
ATOM 6444 C CA . VAL B 1 406 ? -5.172 5.754 11.266 1 62.78 406 VAL B CA 1
ATOM 6445 C C . VAL B 1 406 ? -6.246 5.445 12.305 1 62.78 406 VAL B C 1
ATOM 6447 O O . VAL B 1 406 ? -6.629 4.285 12.492 1 62.78 406 VAL B O 1
ATOM 6450 N N . ASP B 1 407 ? -6.039 6.031 13.547 1 53.12 407 ASP B N 1
ATOM 6451 C CA . ASP B 1 407 ? -7.094 5.926 14.547 1 53.12 407 ASP B CA 1
ATOM 6452 C C . ASP B 1 407 ? -8.469 6.133 13.922 1 53.12 407 ASP B C 1
ATOM 6454 O O . ASP B 1 407 ? -8.625 6.941 13 1 53.12 407 ASP B O 1
ATOM 6458 N N . ILE B 1 408 ? -9.344 4.938 14.039 1 41.47 408 ILE B N 1
ATOM 6459 C CA . ILE B 1 408 ? -10.758 5.035 13.719 1 41.47 408 ILE B CA 1
ATOM 6460 C C . ILE B 1 408 ? -11.336 6.328 14.297 1 41.47 408 ILE B C 1
ATOM 6462 O O . ILE B 1 408 ? -11.789 6.352 15.438 1 41.47 408 ILE B O 1
ATOM 6466 N N . PHE B 1 409 ? -10.586 7.383 14.492 1 35.84 409 PHE B N 1
ATOM 6467 C CA . PHE B 1 409 ? -11.391 8.461 15.062 1 35.84 409 PHE B CA 1
ATOM 6468 C C . PHE B 1 409 ? -12.273 9.094 14 1 35.84 409 PHE B C 1
ATOM 6470 O O . PHE B 1 409 ? -11.891 9.18 12.828 1 35.84 409 PHE B O 1
#

Foldseek 3Di:
DQKKKKKFFVVLDPLVLCLLVAAFLVRQLVLQVVQCVVPVVKGWFWQGFQTMTMIIMGPRDDDPLVSSCVVVVVPPPPNSVRMDMDDDLRVLLVLLCVLLQVPALQKRAPVSLVSLVVRLVSRCVRPNGDPLVNVSSVLSSVLSVVLVVVFCTCVPVCHLLNLLQVVCCVVPNQQAAFFEEEEAQDPSSQVNQVNSVVSHHQYEYEDADPPPDDRDHDPNYHYDHLVCRLQSQQRGQEYEYDYSDSEASEELVSNLVNHDDPEAHEYEFEGRVTNHHPCVCVRPRYHYHYSSRSRHRDDDDPVSVVVSSVSSVVSSLVSVLVVVCVVCLVLLLLLLLLQLVLVLLVCVVVLVVVVVVVDDCVVVSVVSSVVSSVVSSVVLSCVSVVDDPVCNVVVSVVSNVVSVVPPSD/DQKKKKKFFVVLDPLVLCLLVAAFLVRQLVLQVVQCVVPVVKGWFWQGFQTMTMIIMGPRDDDPLVSSCVVVVVPPPPNSVRMDMDGDLRVLLVLLCVLLQVPPLQKRAPVSLVSLVVRLVSRCVRPNGDPLVNVSSVLSSVLSVVLVVPFCTCVPVCHLLNLLQVVCCVVPNQQAAFFEEEEAQDPSSQVNQVNSVVSHHQYEYEDADPPPDDRDHDPRYHYDHLVCCLQSQQRGQEYEYDYSDSEASEDLVSNLVNHDDPEAHEYEFEGRVTNHDPCVCVRPRYHYHYSSNRRHRDDDDPVSVVVSSVSSVVSSLVSVLLVVCVVCLVLLLLLLLLQLVLVLLVCVVVLVVCVVVVDDCVVVSVVSSVVSSVVSSVVLSCVSVVDDPVCNVVVSVVSSVVSVPPPSD